Protein AF-0000000086189100 (afdb_homodimer)

InterPro domains:
  IPR023753 FAD/NAD(P)-binding domain [PF07992] (229-534)
  IPR036188 FAD/NAD(P)-binding domain superfamily [G3DSA:3.50.50.60] (230-536)
  IPR036188 FAD/NAD(P)-binding domain superfamily [G3DSA:3.50.50.60] (341-466)
  IPR036188 FAD/NAD(P)-binding domain superfamily [SSF51905] (227-544)
  IPR036188 FAD/NAD(P)-binding domain superfamily [SSF51905] (340-462)
  IPR050097 Ferredoxin--NADP reductase type 2 [PTHR48105] (227-533)

Nearest PDB structures (foldseek):
  3r9u-assembly1_A  TM=9.126E-01  e=2.478E-29  Campylobacter jejuni
  7jyp-assembly1_A-2  TM=6.641E-01  e=3.923E-29  Thermosipho africanus TCF52B
  7p9d-assembly1_A-2  TM=7.055E-01  e=7.812E-29  Chlamydomonas reinhardtii
  3f8d-assembly1_B  TM=6.618E-01  e=7.762E-28  Saccharolobus solfataricus
  4zn0-assembly2_D  TM=6.737E-01  e=2.033E-25  Methanosarcina mazei Go1

Solvent-accessible surface area (backbone atoms only — not comparable to full-atom values): 54558 Å² total; per-residue (Å²): 132,84,50,34,25,35,41,36,33,22,74,85,49,40,66,63,49,49,58,63,52,50,45,43,51,91,51,26,38,80,43,77,23,54,40,68,69,51,38,52,53,48,52,51,50,35,50,74,68,71,37,52,55,50,29,40,40,32,33,60,84,44,81,58,51,70,62,43,40,56,55,46,38,72,74,45,47,66,34,42,36,34,36,33,22,52,76,94,42,31,73,63,47,49,64,68,42,29,65,46,47,45,26,56,68,36,58,45,80,41,66,48,76,88,58,78,71,44,31,67,54,49,35,54,52,33,48,52,48,29,50,34,45,74,72,69,45,73,71,85,59,67,38,26,40,36,28,34,61,88,84,46,71,62,52,56,52,41,49,42,45,31,52,30,59,64,36,44,63,43,78,31,42,63,83,36,70,68,29,42,58,61,48,67,79,45,64,91,82,60,61,78,32,32,40,31,42,73,85,64,49,72,45,68,36,94,43,59,42,51,51,33,28,73,73,44,38,48,50,56,70,44,87,48,85,58,68,26,50,33,34,27,37,17,32,17,51,13,20,34,28,30,38,31,46,33,9,45,65,65,40,47,32,36,36,33,15,51,59,50,57,11,41,76,51,14,45,34,69,60,39,62,74,41,83,57,28,63,71,31,42,31,20,25,57,41,29,48,29,24,49,53,38,11,44,48,44,56,31,44,62,24,29,38,35,45,71,59,32,55,42,77,59,84,79,79,26,32,34,39,32,30,92,52,36,59,46,41,15,50,24,37,37,41,13,66,28,51,42,72,45,76,89,84,40,67,61,43,60,75,28,54,81,30,33,26,34,75,41,51,45,62,71,51,33,71,74,30,53,74,21,38,32,36,33,36,28,47,36,53,67,28,52,39,33,44,60,55,34,39,42,38,20,58,29,25,37,35,32,22,66,46,82,64,50,74,86,56,23,46,54,44,55,53,42,30,46,73,68,34,91,40,48,45,78,42,53,28,23,44,80,71,48,38,40,55,85,89,39,38,44,32,36,26,36,31,29,65,86,78,66,48,76,42,80,42,77,28,46,32,37,30,39,33,62,51,63,43,43,77,54,83,40,53,46,83,62,51,43,53,50,97,79,40,24,32,25,32,11,79,68,34,56,73,91,62,29,62,93,85,34,56,43,54,75,41,20,23,57,35,88,57,33,28,42,23,25,54,25,21,55,87,48,79,74,40,64,54,35,14,28,10,37,12,32,51,37,40,60,51,51,49,62,70,76,104,132,85,50,33,25,36,42,35,32,23,73,85,51,39,68,62,50,50,58,63,52,51,45,43,50,91,51,29,39,79,42,78,23,54,40,68,68,51,38,51,54,48,51,52,52,34,49,74,68,71,37,52,55,49,31,38,39,33,33,60,84,43,82,61,52,69,62,42,40,56,54,45,38,73,74,44,48,66,34,42,37,35,36,32,21,52,76,94,43,31,71,64,47,50,63,70,40,30,65,46,48,45,28,56,68,36,60,46,79,42,67,48,75,88,57,78,70,46,30,67,55,48,35,56,52,33,48,51,48,30,50,35,45,74,72,68,44,74,69,83,56,68,39,25,40,35,28,32,61,88,84,46,72,62,52,55,53,43,50,42,43,32,52,29,59,62,36,43,62,44,79,30,42,64,83,36,70,68,29,43,58,62,46,69,80,44,63,91,81,62,61,77,33,31,40,32,42,72,86,63,48,70,43,66,37,95,43,59,43,49,51,33,30,73,73,43,38,48,50,56,69,44,84,53,85,58,68,27,50,32,34,27,37,17,32,17,51,14,20,34,28,29,37,30,48,34,10,46,64,65,39,47,32,37,35,34,17,50,58,52,58,10,42,75,50,15,44,36,67,59,40,60,78,42,82,58,30,62,70,30,43,31,21,24,57,41,29,48,29,24,48,51,36,11,44,47,44,56,31,44,62,25,29,38,34,46,70,60,31,55,43,75,58,83,78,80,26,30,33,40,32,31,92,52,34,58,45,42,14,49,25,37,37,42,14,66,29,51,41,70,46,76,91,83,40,68,61,43,62,73,28,54,81,30,35,26,35,76,41,51,45,63,70,53,31,72,74,30,53,76,22,39,31,37,34,36,27,48,36,54,66,28,52,40,32,43,58,56,33,40,41,37,21,56,29,26,36,36,33,22,68,47,84,63,51,74,86,57,23,47,54,43,57,53,44,30,46,73,68,34,90,40,47,45,78,42,52,27,23,43,80,72,48,39,40,55,84,89,37,37,43,31,36,26,38,32,30,64,86,78,66,48,76,40,80,42,78,28,46,33,38,28,38,33,63,50,64,44,43,79,53,85,42,54,47,84,61,51,43,53,50,97,77,40,25,33,25,32,12,79,68,33,57,71,91,63,31,61,93,84,35,54,41,53,74,39,21,22,58,34,86,57,31,28,41,24,23,54,24,22,56,86,48,79,72,40,65,54,35,13,28,11,37,12,33,51,37,41,60,50,49,48,61,71,75,102

pLDDT: mean 88.66, std 8.06, range [48.44, 98.56]

Secondary structure (DSSP, 8-state):
-PPPEEEEE-SSSHHHHHHHHGGGTTTSEEEEESSHHHHHHHHHHHHHTT--EEEEEEETTSTTHHHHHHHHHHH-TTSEEEEEE-HHHHHHHHHHHHHHHHTTSSSEEEEPP-SS--HHHHHHHHHHHHHHHHHTSPPSS-SEEEE--TT-HHHHHHHHHHHHTT--EEEE-TTSHHHHHHHTTS-TTPPSPEEE-TT--EEE-SSHHHHHHHHH--GGGS-TTS-BSEEEE--SHHHHHHHHHHHHTT--EEEEESS-TTTTGGG-S-BSSSTT-TT-B-HHHHHHHHHHHHHHHT-EEEES--EEEEEE-SSSSEEEEETT--EEES-EEE---EEEPP---HHHHTTBTTTEEES--HHHHGGGTT-EEEEE--SHHHHHHHHHHTTTSSEEEEE-SSS-STTTS-HHHHHHHHH-TTEEEE-SEEEEEEE-SSS--EEEEEETTT--EEEEE-SEEEE---EEE--TTS-TTS-B-TTSPBP-GGGS-GGG-BTTBPPPTTB-SSTTEEE-GGGBTT----HHHHHHHHHHHHHHHHHHH-/-PPPEEEEE-SSSHHHHHHHHGGGTTTSEEEEESSHHHHHHHHHHHHHTT--EEEEEEETTSTTHHHHHHHHHHH-TTSEEEEEE-HHHHHHHHHHHHHHHHTTSSSEEEEPP-SS--HHHHHHHHHHHHHHHHHTSPPSS-SEEEE--TT-HHHHHHHHHHHHTT--EEEE-TTSHHHHHHHTTS-TTPPSPEEE-TT--EEE-SSHHHHHHHHH--GGGS-TTS-BSEEEE--SHHHHHHHHHHHHTT--EEEEESS-TTTTGGG-S-BSSSTT-TT-B-HHHHHHHHHHHHHHHT-EEEES--EEEEEE-SSSSEEEEETT--EEES-EEE---EEEPP---HHHHTTBTTTEEES--HHHHGGGTT-EEEEE--SHHHHHHHHHHTTTSSEEEEE-SSS-STTTS-HHHHHHHHH-TTEEEE-SEEEEEEE-SSS--EEEEEETTT--EEEEE-SEEEE---EEE--TTS-TTS-B-TTSPBP-GGGS-GGG-BTTBPPPTTB-SSTTEEE-GGGBTT----HHHHHHHHHHHHHHHHHHH-

Radius of gyration: 29.1 Å; Cα contacts (8 Å, |Δi|>4): 2607; chains: 2; bounding box: 73×90×79 Å

Organism: NCBI:txid1656884

Foldseek 3Di:
DAAAAEEEEAQPCQVVVLVVCVVCVVRHHYHYHHALVRRQVVLLVCVVVVHAHAAYEYELPGPPLLVSLLVVCVSAVLHAYEYEYEPVCLVVSCVVCVVVCLLPSHQYYYYDDPDPPPVVVVVVVVVSSVLSCLQPNQDPDQQKEKEAAPLPLQVLVQLLQCSLLPGRYDYDYCVDPVNVVLCVVDDPPADDTWMQGNVRDIHHDPHQLSVLCVPQNFPVPPPLPDAWAEEEEAQALLSLLLLLQLLLVPTRYEYEAQGHHHPQQSLFSWDCPAPPCPSTDGSSVVRNVSVVSSVVSPYRYDYNWHFQAWDAPVPCWIWTDTPRDIHHYNFYEYEHAFAFDDQPAPQLVVQDSFQEDEFLSSVCLQVQAAWEEEFEDLAQRSLRSLSSSLSGHQAYEYEYLAPDSVVHYDPSSVSNQVSRPRYHYHYNKDWRAFHDDSGTFWTWIQRNVVRDIDIDGGRHYYYRHDGQADCVSYDPLFDADPRQATEAFPRADQVLDDPSGGHPVQDTSDQRYGYAANSHPPQPNGSNSRSVRSNVCSVVSVVSSD/DAAAAEEEEAQPCQVVVLVVCVVCVVRHHYHYHHALVRRQVVLLVCVVVVHAHAAYEYELPGPPLLVSLLVVCVSAVLHAYEYEYEPVCLVVSCVVCVVVCLLPSHQYYYYDDPDPPPVVVVVVVVVSSVLSCLQPNQDPDQQKEKEAAPLPLQVLVQLLQCSLLPGRYDYDYCPDPVNVVLCVVDDPPADDTWMQGNVRDIHHDPHQLSVLCVPQNFPVPPPQPDAWAEEEEAQALLSLLLLLQLLLVPTRYEYEAQGHHHPQQSLFSWDCPAPPCPSTDGSSVVRNVSVVSSVVSPYRYDYNWHFQAWDAPVPCWIWTDTPRDIHHYNFYEYEHAFAFDDQPAPQLVVQDSFQEDEFLSSVCLQVQAAWEEEFEDLAQRSLRSLSSSLSGHQAYEYEYLAPDSVPHYDPSSVSNQVSRPRYHYHYNKDWRAFHDDSGTFWTWIQRNVVRDIDIDTTRHYYYRHDGAADCVSYDPLFDADPRQATEAFPRADQVLDDPSGGHDVQDTSDQRYGYAANSHPPQPNGSNSRSVRSNVCSVVSVVSSD

Sequence (1092 aa):
MTNPAIVIVSAEHGEALCSEFSRYVRDYDIRCAGDKRDAIKLMKSLRAEQIDVAMIVADSAMMEVLKAFHDWRAVVPTARRIVVAHRSRFAQDAEAFRPALGKGKFDAFLLMPQGVRDEEFHTAVTELLSDWGSTVAAPVVDAVRIISRPGDPLTYELRDFFDRVGAPNRTYSPDHPVAREVLSHLPEDIELPVVESFARARAHVGSVREAAALMYGRPDQVEVGHTVDVCVVGAGPAGLAACVYAASEGLATVALESEAIGGQAGTSSMIRNYLGFPRGISGARLAQRARGQAIRFGTRFFTGWPATGICANGEGGFVVQTDGGDVQARSVVIATGVSYRRLGVESLEALVGRGVFYGAAMAAAREMADADVVVVGGGNSAGQAAIHLARFARSVTIVIRRSSLAETMSAYLIGEISFNPRITVCSEAEVVDGGGEAALEWITLRHNDSGEDERREVGGLFLLLGAQPHCDWLPPEVAVDERGFILTGRDVPQERWIDGEPPELLETSLPGVFAVGDIRCGSMKRVASATGEGASVVPAIHAFLGMTNPAIVIVSAEHGEALCSEFSRYVRDYDIRCAGDKRDAIKLMKSLRAEQIDVAMIVADSAMMEVLKAFHDWRAVVPTARRIVVAHRSRFAQDAEAFRPALGKGKFDAFLLMPQGVRDEEFHTAVTELLSDWGSTVAAPVVDAVRIISRPGDPLTYELRDFFDRVGAPNRTYSPDHPVAREVLSHLPEDIELPVVESFARARAHVGSVREAAALMYGRPDQVEVGHTVDVCVVGAGPAGLAACVYAASEGLATVALESEAIGGQAGTSSMIRNYLGFPRGISGARLAQRARGQAIRFGTRFFTGWPATGICANGEGGFVVQTDGGDVQARSVVIATGVSYRRLGVESLEALVGRGVFYGAAMAAAREMADADVVVVGGGNSAGQAAIHLARFARSVTIVIRRSSLAETMSAYLIGEISFNPRITVCSEAEVVDGGGEAALEWITLRHNDSGEDERREVGGLFLLLGAQPHCDWLPPEVAVDERGFILTGRDVPQERWIDGEPPELLETSLPGVFAVGDIRCGSMKRVASATGEGASVVPAIHAFLG

Structure (mmCIF, N/CA/C/O backbone):
data_AF-0000000086189100-model_v1
#
loop_
_entity.id
_entity.type
_entity.pdbx_description
1 polymer 'FAD-dependent oxidoreductase'
#
loop_
_atom_site.group_PDB
_atom_site.id
_atom_site.type_symbol
_atom_site.label_atom_id
_atom_site.label_alt_id
_atom_site.label_comp_id
_atom_site.label_asym_id
_atom_site.label_entity_id
_atom_site.label_seq_id
_atom_site.pdbx_PDB_ins_code
_atom_site.Cartn_x
_atom_site.Cartn_y
_atom_site.Cartn_z
_atom_site.occupancy
_atom_site.B_iso_or_equiv
_atom_site.auth_seq_id
_atom_site.auth_comp_id
_atom_site.auth_asym_id
_atom_site.auth_atom_id
_atom_site.pdbx_PDB_model_num
ATOM 1 N N . MET A 1 1 ? 31.297 -11.578 -10.75 1 56.75 1 MET A N 1
ATOM 2 C CA . MET A 1 1 ? 30.125 -11.508 -11.609 1 56.75 1 MET A CA 1
ATOM 3 C C . MET A 1 1 ? 29.953 -10.094 -12.164 1 56.75 1 MET A C 1
ATOM 5 O O . MET A 1 1 ? 30.266 -9.117 -11.492 1 56.75 1 MET A O 1
ATOM 9 N N . THR A 1 2 ? 29.766 -9.984 -13.516 1 81.75 2 THR A N 1
ATOM 10 C CA . THR A 1 2 ? 29.672 -8.695 -14.195 1 81.75 2 THR A CA 1
ATOM 11 C C . THR A 1 2 ? 28.406 -7.961 -13.773 1 81.75 2 THR A C 1
ATOM 13 O O . THR A 1 2 ? 27.328 -8.57 -13.656 1 81.75 2 THR A O 1
ATOM 16 N N . ASN A 1 3 ? 28.531 -6.711 -13.305 1 91.81 3 ASN A N 1
ATOM 17 C CA . ASN A 1 3 ? 27.406 -5.871 -12.883 1 91.81 3 ASN A CA 1
ATOM 18 C C . ASN A 1 3 ? 26.422 -5.637 -14.023 1 91.81 3 ASN A C 1
ATOM 20 O O . ASN A 1 3 ? 26.828 -5.363 -15.156 1 91.81 3 ASN A O 1
ATOM 24 N N . PRO A 1 4 ? 25.156 -5.941 -13.805 1 94.38 4 PRO A N 1
ATOM 25 C CA . PRO A 1 4 ? 24.188 -5.551 -14.82 1 94.38 4 PRO A CA 1
ATOM 26 C C . PRO A 1 4 ? 24.234 -4.059 -15.148 1 94.38 4 PRO A C 1
ATOM 28 O O . PRO A 1 4 ? 24.719 -3.262 -14.344 1 94.38 4 PRO A O 1
ATOM 31 N N . ALA A 1 5 ? 23.734 -3.727 -16.281 1 96.88 5 ALA A N 1
ATOM 32 C CA . ALA A 1 5 ? 23.906 -2.355 -16.766 1 96.88 5 ALA A CA 1
ATOM 33 C C . ALA A 1 5 ? 22.625 -1.543 -16.547 1 96.88 5 ALA A C 1
ATOM 35 O O . ALA A 1 5 ? 21.531 -2.094 -16.562 1 96.88 5 ALA A O 1
ATOM 36 N N . ILE A 1 6 ? 22.781 -0.293 -16.219 1 97.88 6 ILE A N 1
ATOM 37 C CA . ILE A 1 6 ? 21.766 0.74 -16.359 1 97.88 6 ILE A CA 1
ATOM 38 C C . ILE A 1 6 ? 22.109 1.649 -17.531 1 97.88 6 ILE A C 1
ATOM 40 O O . ILE A 1 6 ? 23.156 2.297 -17.531 1 97.88 6 ILE A O 1
ATOM 44 N N . VAL A 1 7 ? 21.281 1.656 -18.531 1 98 7 VAL A N 1
ATOM 45 C CA . VAL A 1 7 ? 21.547 2.422 -19.75 1 98 7 VAL A CA 1
ATOM 46 C C . VAL A 1 7 ? 20.766 3.732 -19.719 1 98 7 VAL A C 1
ATOM 48 O O . VAL A 1 7 ? 19.531 3.727 -19.688 1 98 7 VAL A O 1
ATOM 51 N N . ILE A 1 8 ? 21.484 4.816 -19.719 1 98.06 8 ILE A N 1
ATOM 52 C CA . ILE A 1 8 ? 20.891 6.152 -19.734 1 98.06 8 ILE A CA 1
ATOM 53 C C . ILE A 1 8 ? 20.953 6.742 -21.141 1 98.06 8 ILE A C 1
ATOM 55 O O . ILE A 1 8 ? 22.031 6.809 -21.734 1 98.06 8 ILE A O 1
ATOM 59 N N . VAL A 1 9 ? 19.812 7.172 -21.656 1 97.94 9 VAL A N 1
ATOM 60 C CA . VAL A 1 9 ? 19.75 7.688 -23.031 1 97.94 9 VAL A CA 1
ATOM 61 C C . VAL A 1 9 ? 19.297 9.141 -23.016 1 97.94 9 VAL A C 1
ATOM 63 O O . VAL A 1 9 ? 18.125 9.438 -22.75 1 97.94 9 VAL A O 1
ATOM 66 N N . SER A 1 10 ? 20.156 10.016 -23.25 1 96.75 10 SER A N 1
ATOM 67 C CA . SER A 1 10 ? 19.844 11.438 -23.297 1 96.75 10 SER A CA 1
ATOM 68 C C . SER A 1 10 ? 20.891 12.203 -24.109 1 96.75 10 SER A C 1
ATOM 70 O O . SER A 1 10 ? 22.094 11.977 -23.969 1 96.75 10 SER A O 1
ATOM 72 N N . ALA A 1 11 ? 20.422 13.047 -25 1 93.69 11 ALA A N 1
ATOM 73 C CA . ALA A 1 11 ? 21.328 13.914 -25.734 1 93.69 11 ALA A CA 1
ATOM 74 C C . ALA A 1 11 ? 21.719 15.133 -24.906 1 93.69 11 ALA A C 1
ATOM 76 O O . ALA A 1 11 ? 22.844 15.617 -25 1 93.69 11 ALA A O 1
ATOM 77 N N . GLU A 1 12 ? 20.844 15.617 -24.078 1 92.94 12 GLU A N 1
ATOM 78 C CA . GLU A 1 12 ? 21 16.922 -23.453 1 92.94 12 GLU A CA 1
ATOM 79 C C . GLU A 1 12 ? 21.375 16.781 -21.984 1 92.94 12 GLU A C 1
ATOM 81 O O . GLU A 1 12 ? 22.109 17.609 -21.438 1 92.94 12 GLU A O 1
ATOM 86 N N . HIS A 1 13 ? 20.922 15.742 -21.375 1 94.94 13 HIS A N 1
ATOM 87 C CA . HIS A 1 13 ? 21.062 15.664 -19.922 1 94.94 13 HIS A CA 1
ATOM 88 C C . HIS A 1 13 ? 21.859 14.43 -19.516 1 94.94 13 HIS A C 1
ATOM 90 O O . HIS A 1 13 ? 21.75 13.969 -18.375 1 94.94 13 HIS A O 1
ATOM 96 N N . GLY A 1 14 ? 22.578 13.852 -20.438 1 94.31 14 GLY A N 1
ATOM 97 C CA . GLY A 1 14 ? 23.297 12.609 -20.188 1 94.31 14 GLY A CA 1
ATOM 98 C C . GLY A 1 14 ? 24.266 12.703 -19.031 1 94.31 14 GLY A C 1
ATOM 99 O O . GLY A 1 14 ? 24.281 11.828 -18.156 1 94.31 14 GLY A O 1
ATOM 100 N N . GLU A 1 15 ? 25.016 13.742 -18.984 1 93.5 15 GLU A N 1
ATOM 101 C CA . GLU A 1 15 ? 26.031 13.914 -17.938 1 93.5 15 GLU A CA 1
ATOM 102 C C . GLU A 1 15 ? 25.391 14.07 -16.562 1 93.5 15 GLU A C 1
ATOM 104 O O . GLU A 1 15 ? 25.844 13.461 -15.586 1 93.5 15 GLU A O 1
ATOM 109 N N . ALA A 1 16 ? 24.391 14.898 -16.531 1 93.62 16 ALA A N 1
ATOM 110 C CA . ALA A 1 16 ? 23.703 15.125 -15.266 1 93.62 16 ALA A CA 1
ATOM 111 C C . ALA A 1 16 ? 23.062 13.844 -14.75 1 93.62 16 ALA A C 1
ATOM 113 O O . ALA A 1 16 ? 23.109 13.547 -13.555 1 93.62 16 ALA A O 1
ATOM 114 N N . LEU A 1 17 ? 22.469 13.094 -15.648 1 95.19 17 LEU A N 1
ATOM 115 C CA . LEU A 1 17 ? 21.797 11.852 -15.273 1 95.19 17 LEU A CA 1
ATOM 116 C C . LEU A 1 17 ? 22.828 10.797 -14.844 1 95.19 17 LEU A C 1
ATOM 118 O O . LEU A 1 17 ? 22.625 10.094 -13.852 1 95.19 17 LEU A O 1
ATOM 122 N N . CYS A 1 18 ? 23.906 10.75 -15.539 1 94.56 18 CYS A N 1
ATOM 123 C CA . CYS A 1 18 ? 24.953 9.812 -15.156 1 94.56 18 CYS A CA 1
ATOM 124 C C . CYS A 1 18 ? 25.5 10.141 -13.781 1 94.56 18 CYS A C 1
ATOM 126 O O . CYS A 1 18 ? 25.797 9.242 -12.992 1 94.56 18 CYS A O 1
ATOM 128 N N . SER A 1 19 ? 25.641 11.391 -13.562 1 93.75 19 SER A N 1
ATOM 129 C CA . SER A 1 19 ? 26.109 11.82 -12.25 1 93.75 19 SER A CA 1
ATOM 130 C C . SER A 1 19 ? 25.141 11.383 -11.148 1 93.75 19 SER A C 1
ATOM 132 O O . SER A 1 19 ? 25.562 10.891 -10.102 1 93.75 19 SER A O 1
ATOM 134 N N . GLU A 1 20 ? 23.859 11.586 -11.414 1 94.31 20 GLU A N 1
ATOM 135 C CA . GLU A 1 20 ? 22.844 11.172 -10.453 1 94.31 20 GLU A CA 1
ATOM 136 C C . GLU A 1 20 ? 22.875 9.664 -10.219 1 94.31 20 GLU A C 1
ATOM 138 O O . GLU A 1 20 ? 22.766 9.203 -9.086 1 94.31 20 GLU A O 1
ATOM 143 N N . PHE A 1 21 ? 23.078 8.922 -11.273 1 96 21 PHE A N 1
ATOM 144 C CA . PHE A 1 21 ? 23.047 7.465 -11.188 1 96 21 PHE A CA 1
ATOM 145 C C . PHE A 1 21 ? 24.375 6.922 -10.68 1 96 21 PHE A C 1
ATOM 147 O O . PHE A 1 21 ? 24.516 5.715 -10.461 1 96 21 PHE A O 1
ATOM 154 N N . SER A 1 22 ? 25.359 7.824 -10.438 1 93.69 22 SER A N 1
ATOM 155 C CA . SER A 1 22 ? 26.609 7.371 -9.82 1 93.69 22 SER A CA 1
ATOM 156 C C . SER A 1 22 ? 26.359 6.742 -8.461 1 93.69 22 SER A C 1
ATOM 158 O O . SER A 1 22 ? 27.172 5.961 -7.969 1 93.69 22 SER A O 1
ATOM 160 N N . ARG A 1 23 ? 25.25 7.047 -7.918 1 93.94 23 ARG A N 1
ATOM 161 C CA . ARG A 1 23 ? 24.812 6.426 -6.672 1 93.94 23 ARG A CA 1
ATOM 162 C C . ARG A 1 23 ? 24.797 4.906 -6.789 1 93.94 23 ARG A C 1
ATOM 164 O O . ARG A 1 23 ? 24.969 4.199 -5.793 1 93.94 23 ARG A O 1
ATOM 171 N N . TYR A 1 24 ? 24.656 4.41 -7.98 1 95.5 24 TYR A N 1
ATOM 172 C CA . TYR A 1 24 ? 24.422 2.98 -8.156 1 95.5 24 TYR A CA 1
ATOM 173 C C . TYR A 1 24 ? 25.656 2.293 -8.742 1 95.5 24 TYR A C 1
ATOM 175 O O . TYR A 1 24 ? 25.609 1.102 -9.062 1 95.5 24 TYR A O 1
ATOM 183 N N . VAL A 1 25 ? 26.844 2.934 -8.82 1 93.94 25 VAL A N 1
ATOM 184 C CA . VAL A 1 25 ? 27.984 2.459 -9.578 1 93.94 25 VAL A CA 1
ATOM 185 C C . VAL A 1 25 ? 28.609 1.25 -8.883 1 93.94 25 VAL A C 1
ATOM 187 O O . VAL A 1 25 ? 29.281 0.434 -9.516 1 93.94 25 VAL A O 1
ATOM 190 N N . ARG A 1 26 ? 28.375 1.114 -7.574 1 91.06 26 ARG A N 1
ATOM 191 C CA . ARG A 1 26 ? 28.891 -0.041 -6.848 1 91.06 26 ARG A CA 1
ATOM 192 C C . ARG A 1 26 ? 28.25 -1.332 -7.348 1 91.06 26 ARG A C 1
ATOM 194 O O . ARG A 1 26 ? 28.906 -2.379 -7.387 1 91.06 26 ARG A O 1
ATOM 201 N N . ASP A 1 27 ? 27.031 -1.23 -7.746 1 92.69 27 ASP A N 1
ATOM 202 C CA . ASP A 1 27 ? 26.219 -2.426 -7.98 1 92.69 27 ASP A CA 1
ATOM 203 C C . ASP A 1 27 ? 25.859 -2.568 -9.461 1 92.69 27 ASP A C 1
ATOM 205 O O . ASP A 1 27 ? 25.484 -3.652 -9.906 1 92.69 27 ASP A O 1
ATOM 209 N N . TYR A 1 28 ? 25.969 -1.501 -10.18 1 95.56 28 TYR A N 1
ATOM 210 C CA . TYR A 1 28 ? 25.547 -1.51 -11.57 1 95.56 28 TYR A CA 1
ATOM 211 C C . TYR A 1 28 ? 26.578 -0.819 -12.461 1 95.56 28 TYR A C 1
ATOM 213 O O . TYR A 1 28 ? 27.359 0.012 -11.984 1 95.56 28 TYR A O 1
ATOM 221 N N . ASP A 1 29 ? 26.594 -1.271 -13.703 1 96.44 29 ASP A N 1
ATOM 222 C CA . ASP A 1 29 ? 27.391 -0.609 -14.742 1 96.44 29 ASP A CA 1
ATOM 223 C C . ASP A 1 29 ? 26.578 0.486 -15.43 1 96.44 29 ASP A C 1
ATOM 225 O O . ASP A 1 29 ? 25.672 0.195 -16.203 1 96.44 29 ASP A O 1
ATOM 229 N N . ILE A 1 30 ? 27 1.748 -15.164 1 97.19 30 ILE A N 1
ATOM 230 C CA . ILE A 1 30 ? 26.234 2.869 -15.711 1 97.19 30 ILE A CA 1
ATOM 231 C C . ILE A 1 30 ? 26.781 3.225 -17.094 1 97.19 30 ILE A C 1
ATOM 233 O O . ILE A 1 30 ? 27.953 3.57 -17.25 1 97.19 30 ILE A O 1
ATOM 237 N N . ARG A 1 31 ? 25.922 3.115 -18.109 1 97.12 31 ARG A N 1
ATOM 238 C CA . ARG A 1 31 ? 26.281 3.422 -19.484 1 97.12 31 ARG A CA 1
ATOM 239 C C . ARG A 1 31 ? 25.391 4.52 -20.047 1 97.12 31 ARG A C 1
ATOM 241 O O . ARG A 1 31 ? 24.203 4.559 -19.781 1 97.12 31 ARG A O 1
ATOM 248 N N . CYS A 1 32 ? 25.984 5.352 -20.828 1 96.31 32 CYS A N 1
ATOM 249 C CA . CYS A 1 32 ? 25.234 6.457 -21.422 1 96.31 32 CYS A CA 1
ATOM 250 C C . CYS A 1 32 ? 25.234 6.367 -22.938 1 96.31 32 CYS A C 1
ATOM 252 O O . CYS A 1 32 ? 26.219 5.961 -23.547 1 96.31 32 CYS A O 1
ATOM 254 N N . ALA A 1 33 ? 24.156 6.668 -23.531 1 96.69 33 ALA A N 1
ATOM 255 C CA . ALA A 1 33 ? 23.984 6.797 -24.969 1 96.69 33 ALA A CA 1
ATOM 256 C C . ALA A 1 33 ? 23.328 8.133 -25.328 1 96.69 33 ALA A C 1
ATOM 258 O O . ALA A 1 33 ? 22.516 8.656 -24.562 1 96.69 33 ALA A O 1
ATOM 259 N N . GLY A 1 34 ? 23.609 8.625 -26.469 1 94.88 34 GLY A N 1
ATOM 260 C CA . GLY A 1 34 ? 23.125 9.945 -26.844 1 94.88 34 GLY A CA 1
ATOM 261 C C . GLY A 1 34 ? 21.75 9.93 -27.484 1 94.88 34 GLY A C 1
ATOM 262 O O . GLY A 1 34 ? 21.047 10.938 -27.469 1 94.88 34 GLY A O 1
ATOM 263 N N . ASP A 1 35 ? 21.484 8.844 -28.172 1 94.12 35 ASP A N 1
ATOM 264 C CA . ASP A 1 35 ? 20.203 8.742 -28.859 1 94.12 35 ASP A CA 1
ATOM 265 C C . ASP A 1 35 ? 19.75 7.289 -28.984 1 94.12 35 ASP A C 1
ATOM 267 O O . ASP A 1 35 ? 20.391 6.391 -28.422 1 94.12 35 ASP A O 1
ATOM 271 N N . LYS A 1 36 ? 18.594 7.117 -29.641 1 94 36 LYS A N 1
ATOM 272 C CA . LYS A 1 36 ? 17.969 5.801 -29.734 1 94 36 LYS A CA 1
ATOM 273 C C . LYS A 1 36 ? 18.859 4.812 -30.469 1 94 36 LYS A C 1
ATOM 275 O O . LYS A 1 36 ? 18.922 3.635 -30.109 1 94 36 LYS A O 1
ATOM 280 N N . ARG A 1 37 ? 19.578 5.246 -31.5 1 91.94 37 ARG A N 1
ATOM 281 C CA . ARG A 1 37 ? 20.438 4.367 -32.312 1 91.94 37 ARG A CA 1
ATOM 282 C C . ARG A 1 37 ? 21.656 3.914 -31.5 1 91.94 37 ARG A C 1
ATOM 284 O O . ARG A 1 37 ? 22.016 2.734 -31.516 1 91.94 37 ARG A O 1
ATOM 291 N N . ASP A 1 38 ? 22.203 4.84 -30.828 1 95.56 38 ASP A N 1
ATOM 292 C CA . ASP A 1 38 ? 23.344 4.52 -29.984 1 95.56 38 ASP A CA 1
ATOM 293 C C . ASP A 1 38 ? 22.953 3.557 -28.859 1 95.56 38 ASP A C 1
ATOM 295 O O . ASP A 1 38 ? 23.719 2.67 -28.5 1 95.56 38 ASP A O 1
ATOM 299 N N . ALA A 1 39 ? 21.812 3.752 -28.344 1 96.69 39 ALA A N 1
ATOM 300 C CA . ALA A 1 39 ? 21.328 2.924 -27.234 1 96.69 39 ALA A CA 1
ATOM 301 C C . ALA A 1 39 ? 21.125 1.479 -27.688 1 96.69 39 ALA A C 1
ATOM 303 O O . ALA A 1 39 ? 21.516 0.544 -26.969 1 96.69 39 ALA A O 1
ATOM 304 N N . ILE A 1 40 ? 20.516 1.318 -28.844 1 95.31 40 ILE A N 1
ATOM 305 C CA . ILE A 1 40 ? 20.25 -0.032 -29.328 1 95.31 40 ILE A CA 1
ATOM 306 C C . ILE A 1 40 ? 21.562 -0.75 -29.609 1 95.31 40 ILE A C 1
ATOM 308 O O . ILE A 1 40 ? 21.703 -1.94 -29.312 1 95.31 40 ILE A O 1
ATOM 312 N N . LYS A 1 41 ? 22.547 -0.051 -30.219 1 96 41 LYS A N 1
ATOM 313 C CA . LYS A 1 41 ? 23.859 -0.619 -30.453 1 96 41 LYS A CA 1
ATOM 314 C C . LYS A 1 41 ? 24.531 -1.03 -29.156 1 96 41 LYS A C 1
ATOM 316 O O . LYS A 1 41 ? 25.125 -2.111 -29.062 1 96 41 LYS A O 1
ATOM 321 N N . LEU A 1 42 ? 24.406 -0.178 -28.234 1 97.25 42 LEU A N 1
ATOM 322 C CA . LEU A 1 42 ? 24.984 -0.446 -26.922 1 97.25 42 LEU A CA 1
ATOM 323 C C . LEU A 1 42 ? 24.328 -1.674 -26.281 1 97.25 42 LEU A C 1
ATOM 325 O O . LEU A 1 42 ? 25.031 -2.551 -25.781 1 97.25 42 LEU A O 1
ATOM 329 N N . MET A 1 43 ? 23.047 -1.773 -26.297 1 95.75 43 MET A N 1
ATOM 330 C CA . MET A 1 43 ? 22.328 -2.877 -25.656 1 95.75 43 MET A CA 1
ATOM 331 C C . MET A 1 43 ? 22.641 -4.195 -26.359 1 95.75 43 MET A C 1
ATOM 333 O O . MET A 1 43 ? 22.766 -5.234 -25.719 1 95.75 43 MET A O 1
ATOM 337 N N . LYS A 1 44 ? 22.766 -4.125 -27.703 1 94.44 44 LYS A N 1
ATOM 338 C CA . LYS A 1 44 ? 23.156 -5.32 -28.438 1 94.44 44 LYS A CA 1
ATOM 339 C C . LYS A 1 44 ? 24.562 -5.762 -28.062 1 94.44 44 LYS A C 1
ATOM 341 O O . LYS A 1 44 ? 24.828 -6.961 -27.938 1 94.44 44 LYS A O 1
ATOM 346 N N . SER A 1 45 ? 25.438 -4.816 -27.891 1 95.69 45 SER A N 1
ATOM 347 C CA . SER A 1 45 ? 26.797 -5.117 -27.469 1 95.69 45 SER A CA 1
ATOM 348 C C . SER A 1 45 ? 26.812 -5.734 -26.078 1 95.69 45 SER A C 1
ATOM 350 O O . SER A 1 45 ? 27.547 -6.699 -25.828 1 95.69 45 SER A O 1
ATOM 352 N N . LEU A 1 46 ? 26.062 -5.188 -25.141 1 94.75 46 LEU A N 1
ATOM 353 C CA . LEU A 1 46 ? 25.969 -5.711 -23.781 1 94.75 46 LEU A CA 1
ATOM 354 C C . LEU A 1 46 ? 25.438 -7.141 -23.797 1 94.75 46 LEU A C 1
ATOM 356 O O . LEU A 1 46 ? 25.953 -8.008 -23.094 1 94.75 46 LEU A O 1
ATOM 360 N N . ARG A 1 47 ? 24.453 -7.305 -24.594 1 90.62 47 ARG A N 1
ATOM 361 C CA . ARG A 1 47 ? 23.875 -8.641 -24.719 1 90.62 47 ARG A CA 1
ATOM 362 C C . ARG A 1 47 ? 24.891 -9.633 -25.266 1 90.62 47 ARG A C 1
ATOM 364 O O . ARG A 1 47 ? 24.984 -10.766 -24.797 1 90.62 47 ARG A O 1
ATOM 371 N N . ALA A 1 48 ? 25.656 -9.227 -26.234 1 91.19 48 ALA A N 1
ATOM 372 C CA . ALA A 1 48 ? 26.703 -10.062 -26.828 1 91.19 48 ALA A CA 1
ATOM 373 C C . ALA A 1 48 ? 27.766 -10.422 -25.797 1 91.19 48 ALA A C 1
ATOM 375 O O . ALA A 1 48 ? 28.328 -11.523 -25.844 1 91.19 48 ALA A O 1
ATOM 376 N N . GLU A 1 49 ? 27.969 -9.562 -24.859 1 92.62 49 GLU A N 1
ATOM 377 C CA . GLU A 1 49 ? 28.953 -9.781 -23.797 1 92.62 49 GLU A CA 1
ATOM 378 C C . GLU A 1 49 ? 28.328 -10.492 -22.609 1 92.62 49 GLU A C 1
ATOM 380 O O . GLU A 1 49 ? 28.969 -10.68 -21.578 1 92.62 49 GLU A O 1
ATOM 385 N N . GLN A 1 50 ? 27.078 -10.805 -22.719 1 88.94 50 GLN A N 1
ATOM 386 C CA . GLN A 1 50 ? 26.328 -11.508 -21.688 1 88.94 50 GLN A CA 1
ATOM 387 C C . GLN A 1 50 ? 26.188 -10.664 -20.422 1 88.94 50 GLN A C 1
ATOM 389 O O . GLN A 1 50 ? 26.312 -11.18 -19.312 1 88.94 50 GLN A O 1
ATOM 394 N N . ILE A 1 51 ? 26.094 -9.375 -20.641 1 91.75 51 ILE A N 1
ATOM 395 C CA . ILE A 1 51 ? 25.797 -8.445 -19.562 1 91.75 51 ILE A CA 1
ATOM 396 C C . ILE A 1 51 ? 24.312 -8.094 -19.578 1 91.75 51 ILE A C 1
ATOM 398 O O . ILE A 1 51 ? 23.812 -7.57 -20.562 1 91.75 51 ILE A O 1
ATOM 402 N N . ASP A 1 52 ? 23.672 -8.352 -18.5 1 91.31 52 ASP A N 1
ATOM 403 C CA . ASP A 1 52 ? 22.25 -8.039 -18.391 1 91.31 52 ASP A CA 1
ATOM 404 C C . ASP A 1 52 ? 22.016 -6.535 -18.312 1 91.31 52 ASP A C 1
ATOM 406 O O . ASP A 1 52 ? 22.844 -5.805 -17.766 1 91.31 52 ASP A O 1
ATOM 410 N N . VAL A 1 53 ? 20.938 -6.109 -18.922 1 94.69 53 VAL A N 1
ATOM 411 C CA . VAL A 1 53 ? 20.484 -4.73 -18.766 1 94.69 53 VAL A CA 1
ATOM 412 C C . VAL A 1 53 ? 19.328 -4.68 -17.781 1 94.69 53 VAL A C 1
ATOM 414 O O . VAL A 1 53 ? 18.234 -5.188 -18.062 1 94.69 53 VAL A O 1
ATOM 417 N N . ALA A 1 54 ? 19.578 -4.031 -16.641 1 95 54 ALA A N 1
ATOM 418 C CA . ALA A 1 54 ? 18.578 -3.998 -15.578 1 95 54 ALA A CA 1
ATOM 419 C C . ALA A 1 54 ? 17.531 -2.908 -15.836 1 95 54 ALA A C 1
ATOM 421 O O . ALA A 1 54 ? 16.375 -3.049 -15.461 1 95 54 ALA A O 1
ATOM 422 N N . MET A 1 55 ? 18.047 -1.833 -16.469 1 96.81 55 MET A N 1
ATOM 423 C CA . MET A 1 55 ? 17.172 -0.667 -16.562 1 96.81 55 MET A CA 1
ATOM 424 C C . MET A 1 55 ? 17.578 0.229 -17.719 1 96.81 55 MET A C 1
ATOM 426 O O . MET A 1 55 ? 18.781 0.375 -18 1 96.81 55 MET A O 1
ATOM 430 N N . ILE A 1 56 ? 16.625 0.75 -18.422 1 97.44 56 ILE A N 1
ATOM 431 C CA . ILE A 1 56 ? 16.812 1.769 -19.438 1 97.44 56 ILE A CA 1
ATOM 432 C C . ILE A 1 56 ? 16.156 3.072 -19 1 97.44 56 ILE A C 1
ATOM 434 O O . ILE A 1 56 ? 14.961 3.098 -18.703 1 97.44 56 ILE A O 1
ATOM 438 N N . VAL A 1 57 ? 16.922 4.121 -18.891 1 98 57 VAL A N 1
ATOM 439 C CA . VAL A 1 57 ? 16.438 5.445 -18.516 1 98 57 VAL A CA 1
ATOM 440 C C . VAL A 1 57 ? 16.516 6.379 -19.719 1 98 57 VAL A C 1
ATOM 442 O O . VAL A 1 57 ? 17.594 6.688 -20.219 1 98 57 VAL A O 1
ATOM 445 N N . ALA A 1 58 ? 15.352 6.812 -20.219 1 97.56 58 ALA A N 1
ATOM 446 C CA . ALA A 1 58 ? 15.328 7.656 -21.406 1 97.56 58 ALA A CA 1
ATOM 447 C C . ALA A 1 58 ? 14.844 9.062 -21.062 1 97.56 58 ALA A C 1
ATOM 449 O O . ALA A 1 58 ? 13.859 9.234 -20.344 1 97.56 58 ALA A O 1
ATOM 450 N N . ASP A 1 59 ? 15.508 9.953 -21.594 1 96.94 59 ASP A N 1
ATOM 451 C CA . ASP A 1 59 ? 15.109 11.352 -21.547 1 96.94 59 ASP A CA 1
ATOM 452 C C . ASP A 1 59 ? 13.859 11.594 -22.391 1 96.94 59 ASP A C 1
ATOM 454 O O . ASP A 1 59 ? 13.82 11.234 -23.578 1 96.94 59 ASP A O 1
ATOM 458 N N . SER A 1 60 ? 12.867 12.25 -21.75 1 95.19 60 SER A N 1
ATOM 459 C CA . SER A 1 60 ? 11.609 12.484 -22.453 1 95.19 60 SER A CA 1
ATOM 460 C C . SER A 1 60 ? 11.805 13.383 -23.672 1 95.19 60 SER A C 1
ATOM 462 O O . SER A 1 60 ? 10.992 13.383 -24.594 1 95.19 60 SER A O 1
ATOM 464 N N . ALA A 1 61 ? 12.875 14.133 -23.703 1 93.19 61 ALA A N 1
ATOM 465 C CA . ALA A 1 61 ? 13.156 15.062 -24.781 1 93.19 61 ALA A CA 1
ATOM 466 C C . ALA A 1 61 ? 13.648 14.32 -26.031 1 93.19 61 ALA A C 1
ATOM 468 O O . ALA A 1 61 ? 13.695 14.891 -27.125 1 93.19 61 ALA A O 1
ATOM 469 N N . MET A 1 62 ? 13.969 13.055 -25.828 1 91.56 62 MET A N 1
ATOM 470 C CA . MET A 1 62 ? 14.438 12.258 -26.969 1 91.56 62 MET A CA 1
ATOM 471 C C . MET A 1 62 ? 13.336 12.086 -28 1 91.56 62 MET A C 1
ATOM 473 O O . MET A 1 62 ? 12.172 11.898 -27.656 1 91.56 62 MET A O 1
ATOM 477 N N . MET A 1 63 ? 13.742 12.141 -29.266 1 85.81 63 MET A N 1
ATOM 478 C CA . MET A 1 63 ? 12.789 11.945 -30.344 1 85.81 63 MET A CA 1
ATOM 479 C C . MET A 1 63 ? 12.266 10.516 -30.359 1 85.81 63 MET A C 1
ATOM 481 O O . MET A 1 63 ? 13.031 9.57 -30.188 1 85.81 63 MET A O 1
ATOM 485 N N . GLU A 1 64 ? 10.984 10.32 -30.453 1 90.75 64 GLU A N 1
ATOM 486 C CA . GLU A 1 64 ? 10.305 9.039 -30.625 1 90.75 64 GLU A CA 1
ATOM 487 C C . GLU A 1 64 ? 10.617 8.086 -29.484 1 90.75 64 GLU A C 1
ATOM 489 O O . GLU A 1 64 ? 10.969 6.926 -29.703 1 90.75 64 GLU A O 1
ATOM 494 N N . VAL A 1 65 ? 10.555 8.602 -28.281 1 92.19 65 VAL A N 1
ATOM 495 C CA . VAL A 1 65 ? 10.875 7.844 -27.078 1 92.19 65 VAL A CA 1
ATOM 496 C C . VAL A 1 65 ? 10.016 6.582 -27.016 1 92.19 65 VAL A C 1
ATOM 498 O O . VAL A 1 65 ? 10.523 5.492 -26.719 1 92.19 65 VAL A O 1
ATOM 501 N N . LEU A 1 66 ? 8.742 6.648 -27.406 1 91.06 66 LEU A N 1
ATOM 502 C CA . LEU A 1 66 ? 7.828 5.516 -27.297 1 91.06 66 LEU A CA 1
ATOM 503 C C . LEU A 1 66 ? 8.164 4.449 -28.328 1 91.06 66 LEU A C 1
ATOM 505 O O . LEU A 1 66 ? 8.109 3.252 -28.031 1 91.06 66 LEU A O 1
ATOM 509 N N . LYS A 1 67 ? 8.461 4.867 -29.516 1 90.5 67 LYS A N 1
ATOM 510 C CA . LYS A 1 67 ? 8.906 3.928 -30.547 1 90.5 67 LYS A CA 1
ATOM 511 C C . LYS A 1 67 ? 10.219 3.258 -30.141 1 90.5 67 LYS A C 1
ATOM 513 O O . LYS A 1 67 ? 10.414 2.066 -30.391 1 90.5 67 LYS A O 1
ATOM 518 N N . ALA A 1 68 ? 11.117 4.043 -29.562 1 93.31 68 ALA A N 1
ATOM 519 C CA . ALA A 1 68 ? 12.391 3.504 -29.094 1 93.31 68 ALA A CA 1
ATOM 520 C C . ALA A 1 68 ? 12.172 2.393 -28.078 1 93.31 68 ALA A C 1
ATOM 522 O O . ALA A 1 68 ? 12.797 1.332 -28.156 1 93.31 68 ALA A O 1
ATOM 523 N N . PHE A 1 69 ? 11.281 2.588 -27.141 1 90.56 69 PHE A N 1
ATOM 524 C CA . PHE A 1 69 ? 11.016 1.59 -26.109 1 90.56 69 PHE A CA 1
ATOM 525 C C . PHE A 1 69 ? 10.445 0.317 -26.719 1 90.56 69 PHE A C 1
ATOM 527 O O . PHE A 1 69 ? 10.703 -0.785 -26.234 1 90.56 69 PHE A O 1
ATOM 534 N N . HIS A 1 70 ? 9.633 0.515 -27.766 1 87.06 70 HIS A N 1
ATOM 535 C CA . HIS A 1 70 ? 9.141 -0.659 -28.484 1 87.06 70 HIS A CA 1
ATOM 536 C C . HIS A 1 70 ? 10.289 -1.487 -29.031 1 87.06 70 HIS A C 1
ATOM 538 O O . HIS A 1 70 ? 10.328 -2.707 -28.859 1 87.06 70 HIS A O 1
ATOM 544 N N . ASP A 1 71 ? 11.242 -0.854 -29.625 1 88.12 71 ASP A N 1
ATOM 545 C CA . ASP A 1 71 ? 12.406 -1.519 -30.203 1 88.12 71 ASP A CA 1
ATOM 546 C C . ASP A 1 71 ? 13.312 -2.1 -29.125 1 88.12 71 ASP A C 1
ATOM 548 O O . ASP A 1 71 ? 13.812 -3.219 -29.266 1 88.12 71 ASP A O 1
ATOM 552 N N . TRP A 1 72 ? 13.531 -1.312 -28.094 1 90.56 72 TRP A N 1
ATOM 553 C CA . TRP A 1 72 ? 14.414 -1.742 -27.016 1 90.56 72 TRP A CA 1
ATOM 554 C C . TRP A 1 72 ? 13.844 -2.965 -26.297 1 90.56 72 TRP A C 1
ATOM 556 O O . TRP A 1 72 ? 14.594 -3.852 -25.875 1 90.56 72 TRP A O 1
ATOM 566 N N . ARG A 1 73 ? 12.508 -3.004 -26.141 1 86.38 73 ARG A N 1
ATOM 567 C CA . ARG A 1 73 ? 11.844 -4.137 -25.5 1 86.38 73 ARG A CA 1
ATOM 568 C C . ARG A 1 73 ? 12.07 -5.422 -26.281 1 86.38 73 ARG A C 1
ATOM 570 O O . ARG A 1 73 ? 12.18 -6.5 -25.703 1 86.38 73 ARG A O 1
ATOM 577 N N . ALA A 1 74 ? 12.125 -5.246 -27.594 1 82.44 74 ALA A N 1
ATOM 578 C CA . ALA A 1 74 ? 12.391 -6.398 -28.438 1 82.44 74 ALA A CA 1
ATOM 579 C C . ALA A 1 74 ? 13.797 -6.938 -28.219 1 82.44 74 ALA A C 1
ATOM 581 O O . ALA A 1 74 ? 14.031 -8.148 -28.312 1 82.44 74 ALA A O 1
ATOM 582 N N . VAL A 1 75 ? 14.727 -6.098 -27.844 1 86.25 75 VAL A N 1
ATOM 583 C CA . VAL A 1 75 ? 16.125 -6.473 -27.672 1 86.25 75 VAL A CA 1
ATOM 584 C C . VAL A 1 75 ? 16.359 -6.941 -26.234 1 86.25 75 VAL A C 1
ATOM 586 O O . VAL A 1 75 ? 17.016 -7.965 -26.016 1 86.25 75 VAL A O 1
ATOM 589 N N . VAL A 1 76 ? 15.836 -6.199 -25.281 1 89.94 76 VAL A N 1
ATOM 590 C CA . VAL A 1 76 ? 15.992 -6.531 -23.875 1 89.94 76 VAL A CA 1
ATOM 591 C C . VAL A 1 76 ? 14.625 -6.492 -23.172 1 89.94 76 VAL A C 1
ATOM 593 O O . VAL A 1 76 ? 14.336 -5.566 -22.422 1 89.94 76 VAL A O 1
ATOM 596 N N . PRO A 1 77 ? 13.891 -7.562 -23.25 1 85.5 77 PRO A N 1
ATOM 597 C CA . PRO A 1 77 ? 12.508 -7.559 -22.75 1 85.5 77 PRO A CA 1
ATOM 598 C C . PRO A 1 77 ? 12.438 -7.508 -21.234 1 85.5 77 PRO A C 1
ATOM 600 O O . PRO A 1 77 ? 11.391 -7.156 -20.672 1 85.5 77 PRO A O 1
ATOM 603 N N . THR A 1 78 ? 13.547 -7.781 -20.547 1 86.69 78 THR A N 1
ATOM 604 C CA . THR A 1 78 ? 13.484 -7.945 -19.094 1 86.69 78 THR A CA 1
ATOM 605 C C . THR A 1 78 ? 13.812 -6.633 -18.391 1 86.69 78 THR A C 1
ATOM 607 O O . THR A 1 78 ? 13.57 -6.492 -17.188 1 86.69 78 THR A O 1
ATOM 610 N N . ALA A 1 79 ? 14.383 -5.617 -19.109 1 91.88 79 ALA A N 1
ATOM 611 C CA . ALA A 1 79 ? 14.828 -4.371 -18.5 1 91.88 79 ALA A CA 1
ATOM 612 C C . ALA A 1 79 ? 13.641 -3.539 -18.016 1 91.88 79 ALA A C 1
ATOM 614 O O . ALA A 1 79 ? 12.602 -3.498 -18.688 1 91.88 79 ALA A O 1
ATOM 615 N N . ARG A 1 80 ? 13.844 -2.916 -16.844 1 92.5 80 ARG A N 1
ATOM 616 C CA . ARG A 1 80 ? 12.891 -1.882 -16.438 1 92.5 80 ARG A CA 1
ATOM 617 C C . ARG A 1 80 ? 13.078 -0.616 -17.281 1 92.5 80 ARG A C 1
ATOM 619 O O . ARG A 1 80 ? 14.188 -0.316 -17.719 1 92.5 80 ARG A O 1
ATOM 626 N N . ARG A 1 81 ? 11.961 0.087 -17.547 1 94.5 81 ARG A N 1
ATOM 627 C CA . ARG A 1 81 ? 11.977 1.207 -18.484 1 94.5 81 ARG A CA 1
ATOM 628 C C . ARG A 1 81 ? 11.422 2.471 -17.828 1 94.5 81 ARG A C 1
ATOM 630 O O . ARG A 1 81 ? 10.25 2.51 -17.438 1 94.5 81 ARG A O 1
ATOM 637 N N . ILE A 1 82 ? 12.305 3.518 -17.766 1 96.19 82 ILE A N 1
ATOM 638 C CA . ILE A 1 82 ? 11.922 4.777 -17.141 1 96.19 82 ILE A CA 1
ATOM 639 C C . ILE A 1 82 ? 12.055 5.914 -18.156 1 96.19 82 ILE A C 1
ATOM 641 O O . ILE A 1 82 ? 13.016 5.957 -18.938 1 96.19 82 ILE A O 1
ATOM 645 N N . VAL A 1 83 ? 11.023 6.773 -18.203 1 96.25 83 VAL A N 1
ATOM 646 C CA . VAL A 1 83 ? 11.141 8.062 -18.875 1 96.25 83 VAL A CA 1
ATOM 647 C C . VAL A 1 83 ? 11.344 9.164 -17.844 1 96.25 83 VAL A C 1
ATOM 649 O O . VAL A 1 83 ? 10.578 9.273 -16.875 1 96.25 83 VAL A O 1
ATOM 652 N N . VAL A 1 84 ? 12.398 9.898 -17.953 1 96.88 84 VAL A N 1
ATOM 653 C CA . VAL A 1 84 ? 12.641 11.023 -17.062 1 96.88 84 VAL A CA 1
ATOM 654 C C . VAL A 1 84 ? 12.508 12.336 -17.828 1 96.88 84 VAL A C 1
ATOM 656 O O . VAL A 1 84 ? 12.898 12.422 -19 1 96.88 84 VAL A O 1
ATOM 659 N N . ALA A 1 85 ? 11.891 13.352 -17.203 1 95.38 85 ALA A N 1
ATOM 660 C CA . ALA A 1 85 ? 11.688 14.648 -17.844 1 95.38 85 ALA A CA 1
ATOM 661 C C . ALA A 1 85 ? 12.336 15.766 -17.031 1 95.38 85 ALA A C 1
ATOM 663 O O . ALA A 1 85 ? 12.281 15.766 -15.805 1 95.38 85 ALA A O 1
ATOM 664 N N . HIS A 1 86 ? 12.984 16.625 -17.797 1 92.25 86 HIS A N 1
ATOM 665 C CA . HIS A 1 86 ? 13.461 17.844 -17.172 1 92.25 86 HIS A CA 1
ATOM 666 C C . HIS A 1 86 ? 12.297 18.703 -16.672 1 92.25 86 HIS A C 1
ATOM 668 O O . HIS A 1 86 ? 11.203 18.641 -17.234 1 92.25 86 HIS A O 1
ATOM 674 N N . ARG A 1 87 ? 12.594 19.484 -15.688 1 86.19 87 ARG A N 1
ATOM 675 C CA . ARG A 1 87 ? 11.57 20.297 -15.039 1 86.19 87 ARG A CA 1
ATOM 676 C C . ARG A 1 87 ? 10.852 21.188 -16.047 1 86.19 87 ARG A C 1
ATOM 678 O O . ARG A 1 87 ? 9.648 21.422 -15.93 1 86.19 87 ARG A O 1
ATOM 685 N N . SER A 1 88 ? 11.578 21.656 -17.031 1 85.06 88 SER A N 1
ATOM 686 C CA . SER A 1 88 ? 11.031 22.594 -18.016 1 85.06 88 SER A CA 1
ATOM 687 C C . SER A 1 88 ? 9.992 21.906 -18.891 1 85.06 88 SER A C 1
ATOM 689 O O . SER A 1 88 ? 9.148 22.578 -19.516 1 85.06 88 SER A O 1
ATOM 691 N N . ARG A 1 89 ? 9.969 20.562 -18.906 1 89.56 89 ARG A N 1
ATOM 692 C CA . ARG A 1 89 ? 9.078 19.844 -19.812 1 89.56 89 ARG A CA 1
ATOM 693 C C . ARG A 1 89 ? 8.148 18.922 -19.031 1 89.56 89 ARG A C 1
ATOM 695 O O . ARG A 1 89 ? 7.242 18.312 -19.609 1 89.56 89 ARG A O 1
ATOM 702 N N . PHE A 1 90 ? 8.312 18.859 -17.797 1 88 90 PHE A N 1
ATOM 703 C CA . PHE A 1 90 ? 7.695 17.797 -17 1 88 90 PHE A CA 1
ATOM 704 C C . PHE A 1 90 ? 6.176 17.859 -17.109 1 88 90 PHE A C 1
ATOM 706 O O . PHE A 1 90 ? 5.531 16.828 -17.359 1 88 90 PHE A O 1
ATOM 713 N N . ALA A 1 91 ? 5.621 19.047 -16.938 1 80.38 91 ALA A N 1
ATOM 714 C CA . ALA A 1 9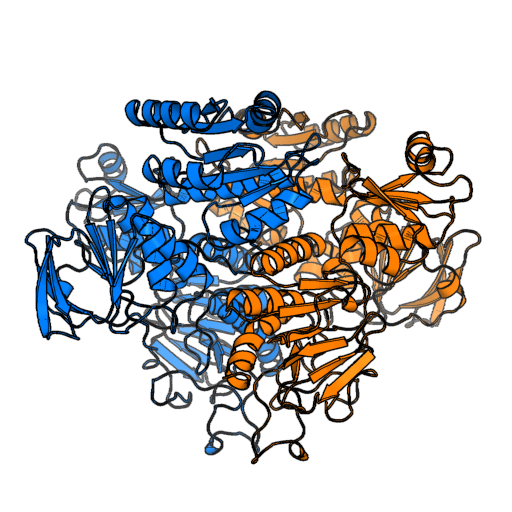1 ? 4.168 19.188 -16.953 1 80.38 91 ALA A CA 1
ATOM 715 C C . ALA A 1 91 ? 3.59 18.766 -18.297 1 80.38 91 ALA A C 1
ATOM 717 O O . ALA A 1 91 ? 2.627 18 -18.359 1 80.38 91 ALA A O 1
ATOM 718 N N . GLN A 1 92 ? 4.156 19.203 -19.359 1 85.5 92 GLN A N 1
ATOM 719 C CA . GLN A 1 92 ? 3.701 18.906 -20.703 1 85.5 92 GLN A CA 1
ATOM 720 C C . GLN A 1 92 ? 3.91 17.438 -21.047 1 85.5 92 GLN A C 1
ATOM 722 O O . GLN A 1 92 ? 3.012 16.781 -21.578 1 85.5 92 GLN A O 1
ATOM 727 N N . ASP A 1 93 ? 5.055 16.938 -20.688 1 90.75 93 ASP A N 1
ATOM 728 C CA . ASP A 1 93 ? 5.375 15.547 -21.016 1 90.75 93 ASP A CA 1
ATOM 729 C C . ASP A 1 93 ? 4.531 14.578 -20.188 1 90.75 93 ASP A C 1
ATOM 731 O O . ASP A 1 93 ? 4.176 13.492 -20.656 1 90.75 93 ASP A O 1
ATOM 735 N N . ALA A 1 94 ? 4.285 15 -18.938 1 86.19 94 ALA A N 1
ATOM 736 C CA . ALA A 1 94 ? 3.451 14.148 -18.094 1 86.19 94 ALA A CA 1
ATOM 737 C C . ALA A 1 94 ? 2.098 13.891 -18.75 1 86.19 94 ALA A C 1
ATOM 739 O O . ALA A 1 94 ? 1.608 12.758 -18.734 1 86.19 94 ALA A O 1
ATOM 740 N N . GLU A 1 95 ? 1.537 14.898 -19.312 1 82.81 95 GLU A N 1
ATOM 741 C CA . GLU A 1 95 ? 0.249 14.766 -19.984 1 82.81 95 GLU A CA 1
ATOM 742 C C . GLU A 1 95 ? 0.374 13.922 -21.25 1 82.81 95 GLU A C 1
ATOM 744 O O . GLU A 1 95 ? -0.464 13.055 -21.516 1 82.81 95 GLU A O 1
ATOM 749 N N . ALA A 1 96 ? 1.385 14.148 -21.969 1 87.88 96 ALA A N 1
ATOM 750 C CA . ALA A 1 96 ? 1.583 13.5 -23.25 1 87.88 96 ALA A CA 1
ATOM 751 C C . ALA A 1 96 ? 1.883 12.008 -23.078 1 87.88 96 ALA A C 1
ATOM 753 O O . ALA A 1 96 ? 1.487 11.188 -23.906 1 87.88 96 ALA A O 1
ATOM 754 N N . PHE A 1 97 ? 2.582 11.68 -21.984 1 90.5 97 PHE A N 1
ATOM 755 C CA . PHE A 1 97 ? 3.064 10.312 -21.828 1 90.5 97 PHE A CA 1
ATOM 756 C C . PHE A 1 97 ? 2.098 9.492 -20.984 1 90.5 97 PHE A C 1
ATOM 758 O O . PHE A 1 97 ? 2.252 8.281 -20.859 1 90.5 97 PHE A O 1
ATOM 765 N N . ARG A 1 98 ? 1.108 10.133 -20.453 1 84.38 98 ARG A N 1
ATOM 766 C CA . ARG A 1 98 ? 0.183 9.5 -19.516 1 84.38 98 ARG A CA 1
ATOM 767 C C . ARG A 1 98 ? -0.495 8.289 -20.156 1 84.38 98 ARG A C 1
ATOM 769 O O . ARG A 1 98 ? -0.523 7.207 -19.562 1 84.38 98 ARG A O 1
ATOM 776 N N . PRO A 1 99 ? -1.008 8.383 -21.375 1 81.31 99 PRO A N 1
ATOM 777 C CA . PRO A 1 99 ? -1.649 7.211 -21.984 1 81.31 99 PRO A CA 1
ATOM 778 C C . PRO A 1 99 ? -0.686 6.039 -22.172 1 81.31 99 PRO A C 1
ATOM 780 O O . PRO A 1 99 ? -1.06 4.887 -21.938 1 81.31 99 PRO A O 1
ATOM 783 N N . ALA A 1 100 ? 0.548 6.363 -22.578 1 85.38 100 ALA A N 1
ATOM 784 C CA . ALA A 1 100 ? 1.551 5.324 -22.781 1 85.38 100 ALA A CA 1
ATOM 785 C C . ALA A 1 100 ? 1.923 4.648 -21.469 1 85.38 100 ALA A C 1
ATOM 787 O O . ALA A 1 100 ? 2.135 3.434 -21.422 1 85.38 100 ALA A O 1
ATOM 788 N N . LEU A 1 101 ? 2.033 5.449 -20.438 1 84.06 101 LEU A N 1
ATOM 789 C CA . LEU A 1 101 ? 2.307 4.914 -19.109 1 84.06 101 LEU A CA 1
ATOM 790 C C . LEU A 1 101 ? 1.183 3.992 -18.641 1 84.06 101 LEU A C 1
ATOM 792 O O . LEU A 1 101 ? 1.44 2.914 -18.109 1 84.06 101 LEU A O 1
ATOM 796 N N . GLY A 1 102 ? 0.006 4.406 -18.938 1 74.12 102 GLY A N 1
ATOM 797 C CA . GLY A 1 102 ? -1.157 3.617 -18.578 1 74.12 102 GLY A CA 1
ATOM 798 C C . GLY A 1 102 ? -1.225 2.281 -19.281 1 74.12 102 GLY A C 1
ATOM 799 O O . GLY A 1 102 ? -1.729 1.3 -18.734 1 74.12 102 GLY A O 1
ATOM 800 N N . LYS A 1 103 ? -0.638 2.266 -20.484 1 75.75 103 LYS A N 1
ATOM 801 C CA . LYS A 1 103 ? -0.649 1.05 -21.297 1 75.75 103 LYS A CA 1
ATOM 802 C C . LYS A 1 103 ? 0.588 0.199 -21.031 1 75.75 103 LYS A C 1
ATOM 804 O O . LYS A 1 103 ? 0.816 -0.806 -21.703 1 75.75 103 LYS A O 1
ATOM 809 N N . GLY A 1 104 ? 1.418 0.659 -20.156 1 76.62 104 GLY A N 1
ATOM 810 C CA . GLY A 1 104 ? 2.572 -0.126 -19.734 1 76.62 104 GLY A CA 1
ATOM 811 C C . GLY A 1 104 ? 3.709 -0.081 -20.75 1 76.62 104 GLY A C 1
ATOM 812 O O . GLY A 1 104 ? 4.535 -0.997 -20.797 1 76.62 104 GLY A O 1
ATOM 813 N N . LYS A 1 105 ? 3.756 0.914 -21.625 1 83.38 105 LYS A N 1
ATOM 814 C CA . LYS A 1 105 ? 4.844 1.031 -22.594 1 83.38 105 LYS A CA 1
ATOM 815 C C . LYS A 1 105 ? 6.18 1.255 -21.891 1 83.38 105 LYS A C 1
ATOM 817 O O . LYS A 1 105 ? 7.234 0.897 -22.422 1 83.38 105 LYS A O 1
ATOM 822 N N . PHE A 1 106 ? 6.109 1.863 -20.781 1 89.81 106 PHE A N 1
ATOM 823 C CA . PHE A 1 106 ? 7.223 1.977 -19.844 1 89.81 106 PHE A CA 1
ATOM 824 C C . PHE A 1 106 ? 6.727 1.921 -18.406 1 89.81 106 PHE A C 1
ATOM 826 O O . PHE A 1 106 ? 5.52 1.882 -18.156 1 89.81 106 PHE A O 1
ATOM 833 N N . ASP A 1 107 ? 7.676 1.853 -17.5 1 88 107 ASP A N 1
ATOM 834 C CA . ASP A 1 107 ? 7.305 1.462 -16.141 1 88 107 ASP A CA 1
ATOM 835 C C . ASP A 1 107 ? 7.086 2.688 -15.258 1 88 107 ASP A C 1
ATOM 837 O O . ASP A 1 107 ? 6.363 2.621 -14.258 1 88 107 ASP A O 1
ATOM 841 N N . ALA A 1 108 ? 7.805 3.803 -15.555 1 90.88 108 ALA A N 1
ATOM 842 C CA . ALA A 1 108 ? 7.672 4.988 -14.711 1 90.88 108 ALA A CA 1
ATOM 843 C C . ALA A 1 108 ? 8 6.254 -15.484 1 90.88 108 ALA A C 1
ATOM 845 O O . ALA A 1 108 ? 8.836 6.234 -16.391 1 90.88 108 ALA A O 1
ATOM 846 N N . PHE A 1 109 ? 7.316 7.305 -15.211 1 92.44 109 PHE A N 1
ATOM 847 C CA . PHE A 1 109 ? 7.617 8.664 -15.633 1 92.44 109 PHE A CA 1
ATOM 848 C C . PHE A 1 109 ? 8.047 9.516 -14.445 1 92.44 109 PHE A C 1
ATOM 850 O O . PHE A 1 109 ? 7.27 9.719 -13.508 1 92.44 109 PHE A O 1
ATOM 857 N N . LEU A 1 110 ? 9.266 9.984 -14.469 1 93.12 110 LEU A N 1
ATOM 858 C CA . LEU A 1 110 ? 9.812 10.672 -13.297 1 93.12 110 LEU A CA 1
ATOM 859 C C . LEU A 1 110 ? 10.344 12.047 -13.672 1 93.12 110 LEU A C 1
ATOM 861 O O . LEU A 1 110 ? 10.766 12.266 -14.812 1 93.12 110 LEU A O 1
ATOM 865 N N . LEU A 1 111 ? 10.258 12.945 -12.719 1 91.38 111 LEU A N 1
ATOM 866 C CA . LEU A 1 111 ? 10.969 14.219 -12.82 1 91.38 111 LEU A CA 1
ATOM 867 C C . LEU A 1 111 ? 12.461 14.023 -12.562 1 91.38 111 LEU A C 1
ATOM 869 O O . LEU A 1 111 ? 12.844 13.344 -11.609 1 91.38 111 LEU A O 1
ATOM 873 N N . MET A 1 112 ? 13.289 14.609 -13.508 1 93.31 112 MET A N 1
ATOM 874 C CA . MET A 1 112 ? 14.727 14.57 -13.242 1 93.31 112 MET A CA 1
ATOM 875 C C . MET A 1 112 ? 15.055 15.242 -11.914 1 93.31 112 MET A C 1
ATOM 877 O O . MET A 1 112 ? 14.469 16.266 -11.57 1 93.31 112 MET A O 1
ATOM 881 N N . PRO A 1 113 ? 15.953 14.57 -11.18 1 89.62 113 PRO A N 1
ATOM 882 C CA . PRO A 1 113 ? 16.312 15.211 -9.914 1 89.62 113 PRO A CA 1
ATOM 883 C C . PRO A 1 113 ? 16.734 16.672 -10.086 1 89.62 113 PRO A C 1
ATOM 885 O O . PRO A 1 113 ? 17.484 17 -11.016 1 89.62 113 PRO A O 1
ATOM 888 N N . GLN A 1 114 ? 16.203 17.609 -9.297 1 80.31 114 GLN A N 1
ATOM 889 C CA . GLN A 1 114 ? 16.469 19.031 -9.383 1 80.31 114 GLN A CA 1
ATOM 890 C C . GLN A 1 114 ? 17.562 19.453 -8.398 1 80.31 114 GLN A C 1
ATOM 892 O O . GLN A 1 114 ? 18.141 20.531 -8.523 1 80.31 114 GLN A O 1
ATOM 897 N N . GLY A 1 115 ? 17.922 18.688 -7.457 1 78.62 115 GLY A N 1
ATOM 898 C CA . GLY A 1 115 ? 18.906 18.953 -6.43 1 78.62 115 GLY A CA 1
ATOM 899 C C . GLY A 1 115 ? 19.516 17.703 -5.84 1 78.62 115 GLY A C 1
ATOM 900 O O . GLY A 1 115 ? 19.406 16.609 -6.414 1 78.62 115 GLY A O 1
ATOM 901 N N . VAL A 1 116 ? 20.172 18.047 -4.789 1 83 116 VAL A N 1
ATOM 902 C CA . VAL A 1 116 ? 20.828 16.922 -4.133 1 83 116 VAL A CA 1
ATOM 903 C C . VAL A 1 116 ? 19.828 16.141 -3.293 1 83 116 VAL A C 1
ATOM 905 O O . VAL A 1 116 ? 18.781 16.688 -2.906 1 83 116 VAL A O 1
ATOM 908 N N . ARG A 1 117 ? 19.953 14.938 -3.127 1 87.38 117 ARG A N 1
ATOM 909 C CA . ARG A 1 117 ? 19.234 14.062 -2.213 1 87.38 117 ARG A CA 1
ATOM 910 C C . ARG A 1 117 ? 17.766 13.961 -2.59 1 87.38 117 ARG A C 1
ATOM 912 O O . ARG A 1 117 ? 16.891 14.188 -1.752 1 87.38 117 ARG A O 1
ATOM 919 N N . ASP A 1 118 ? 17.547 13.766 -3.934 1 89.31 118 ASP A N 1
ATOM 920 C CA . ASP A 1 118 ? 16.172 13.484 -4.363 1 89.31 118 ASP A CA 1
ATOM 921 C C . ASP A 1 118 ? 15.789 12.047 -4.051 1 89.31 118 ASP A C 1
ATOM 923 O O . ASP A 1 118 ? 15.711 11.211 -4.953 1 89.31 118 ASP A O 1
ATOM 927 N N . GLU A 1 119 ? 15.461 11.844 -2.82 1 89.88 119 GLU A N 1
ATOM 928 C CA . GLU A 1 119 ? 15.188 10.484 -2.369 1 89.88 119 GLU A CA 1
ATOM 929 C C . GLU A 1 119 ? 13.883 9.953 -2.969 1 89.88 119 GLU A C 1
ATOM 931 O O . GLU A 1 119 ? 13.68 8.742 -3.039 1 89.88 119 GLU A O 1
ATOM 936 N N . GLU A 1 120 ? 12.992 10.828 -3.43 1 85.88 120 GLU A N 1
ATOM 937 C CA . GLU A 1 120 ? 11.797 10.359 -4.121 1 85.88 120 GLU A CA 1
ATOM 938 C C . GLU A 1 120 ? 12.148 9.727 -5.465 1 85.88 120 GLU A C 1
ATOM 940 O O . GLU A 1 120 ? 11.586 8.695 -5.832 1 85.88 120 GLU A O 1
ATOM 945 N N . PHE A 1 121 ? 13.055 10.359 -6.191 1 92.19 121 PHE A N 1
ATOM 946 C CA . PHE A 1 121 ? 13.547 9.805 -7.449 1 92.19 121 PHE A CA 1
ATOM 947 C C . PHE A 1 121 ? 14.227 8.461 -7.219 1 92.19 121 PHE A C 1
ATOM 949 O O . PHE A 1 121 ? 13.93 7.484 -7.918 1 92.19 121 PHE A O 1
ATOM 956 N N . HIS A 1 122 ? 15.047 8.43 -6.191 1 94.31 122 HIS A N 1
ATOM 957 C CA . HIS A 1 122 ? 15.844 7.227 -5.945 1 94.31 122 HIS A CA 1
ATOM 958 C C . HIS A 1 122 ? 14.984 6.105 -5.371 1 94.31 122 HIS A C 1
ATOM 960 O O . HIS A 1 122 ? 15.289 4.926 -5.566 1 94.31 122 HIS A O 1
ATOM 966 N N . THR A 1 123 ? 13.945 6.414 -4.668 1 90.75 123 THR A N 1
ATOM 967 C CA . THR A 1 123 ? 13 5.387 -4.23 1 90.75 123 THR A CA 1
ATOM 968 C C . THR A 1 123 ? 12.367 4.691 -5.43 1 90.75 123 THR A C 1
ATOM 970 O O . THR A 1 123 ? 12.281 3.461 -5.469 1 90.75 123 THR A O 1
ATOM 973 N N . ALA A 1 124 ? 11.969 5.523 -6.43 1 91.31 124 ALA A N 1
ATOM 974 C CA . ALA A 1 124 ? 11.391 4.949 -7.641 1 91.31 124 ALA A CA 1
ATOM 975 C C . ALA A 1 124 ? 12.391 4.039 -8.344 1 91.31 124 ALA A C 1
ATOM 977 O O . ALA A 1 124 ? 12.055 2.912 -8.727 1 91.31 124 ALA A O 1
ATOM 978 N N . VAL A 1 125 ? 13.641 4.473 -8.469 1 95.31 125 VAL A N 1
ATOM 979 C CA . VAL A 1 125 ? 14.688 3.729 -9.164 1 95.31 125 VAL A CA 1
ATOM 980 C C . VAL A 1 125 ? 14.977 2.428 -8.414 1 95.31 125 VAL A C 1
ATOM 982 O O . VAL A 1 125 ? 15 1.352 -9.016 1 95.31 125 VAL A O 1
ATOM 985 N N . THR A 1 126 ? 15.156 2.506 -7.105 1 93.94 126 THR A N 1
ATOM 986 C CA . THR A 1 126 ? 15.531 1.348 -6.301 1 93.94 126 THR A CA 1
ATOM 987 C C . THR A 1 126 ? 14.398 0.323 -6.273 1 93.94 126 THR A C 1
ATOM 989 O O . THR A 1 126 ? 14.648 -0.885 -6.27 1 93.94 126 THR A O 1
ATOM 992 N N . GLU A 1 127 ? 13.18 0.803 -6.238 1 88.25 127 GLU A N 1
ATOM 993 C CA . GLU A 1 127 ? 12.039 -0.107 -6.27 1 88.25 127 GLU A CA 1
ATOM 994 C C . GLU A 1 127 ? 12 -0.9 -7.574 1 88.25 127 GLU A C 1
ATOM 996 O O . GLU A 1 127 ? 11.758 -2.107 -7.566 1 88.25 127 GLU A O 1
ATOM 1001 N N . LEU A 1 128 ? 12.219 -0.213 -8.695 1 91.31 128 LEU A N 1
ATOM 1002 C CA . LEU A 1 128 ? 12.203 -0.872 -10 1 91.31 128 LEU A CA 1
ATOM 1003 C C . LEU A 1 128 ? 13.367 -1.84 -10.133 1 91.31 128 LEU A C 1
ATOM 1005 O O . LEU A 1 128 ? 13.219 -2.924 -10.703 1 91.31 128 LEU A O 1
ATOM 1009 N N . LEU A 1 129 ? 14.523 -1.459 -9.57 1 92.88 129 LEU A N 1
ATOM 1010 C CA . LEU A 1 129 ? 15.672 -2.355 -9.586 1 92.88 129 LEU A CA 1
ATOM 1011 C C . LEU A 1 129 ? 15.43 -3.568 -8.695 1 92.88 129 LEU A C 1
ATOM 1013 O O . LEU A 1 129 ? 15.875 -4.676 -9.008 1 92.88 129 LEU A O 1
ATOM 1017 N N . SER A 1 130 ? 14.758 -3.305 -7.574 1 88.75 130 SER A N 1
ATOM 1018 C CA . SER A 1 130 ? 14.398 -4.414 -6.695 1 88.75 130 SER A CA 1
ATOM 1019 C C . SER A 1 130 ? 13.477 -5.402 -7.406 1 88.75 130 SER A C 1
ATOM 1021 O O . SER A 1 130 ? 13.648 -6.613 -7.285 1 88.75 130 SER A O 1
ATOM 1023 N N . ASP A 1 131 ? 12.57 -4.895 -8.141 1 83.25 131 ASP A N 1
ATOM 1024 C CA . ASP A 1 131 ? 11.664 -5.73 -8.914 1 83.25 131 ASP A CA 1
ATOM 1025 C C . ASP A 1 131 ? 12.422 -6.531 -9.969 1 83.25 131 ASP A C 1
ATOM 1027 O O . ASP A 1 131 ? 12.172 -7.727 -10.156 1 83.25 131 ASP A O 1
ATOM 1031 N N . TRP A 1 132 ? 13.297 -5.906 -10.672 1 87 132 TRP A N 1
ATOM 1032 C CA . TRP A 1 132 ? 14.117 -6.574 -11.68 1 87 132 TRP A CA 1
ATOM 1033 C C . TRP A 1 132 ? 14.945 -7.691 -11.047 1 87 132 TRP A C 1
ATOM 1035 O O . TRP A 1 132 ? 14.992 -8.805 -11.57 1 87 132 TRP A O 1
ATOM 1045 N N . GLY A 1 133 ? 15.531 -7.375 -9.914 1 82.38 133 GLY A N 1
ATOM 1046 C CA . GLY A 1 133 ? 16.375 -8.344 -9.242 1 82.38 133 GLY A CA 1
ATOM 1047 C C . GLY A 1 133 ? 15.617 -9.562 -8.75 1 82.38 133 GLY A C 1
ATOM 1048 O O . GLY A 1 133 ? 16.141 -10.68 -8.781 1 82.38 133 GLY A O 1
ATOM 1049 N N . SER A 1 134 ? 14.445 -9.383 -8.375 1 76.69 134 SER A N 1
ATOM 1050 C CA . SER A 1 134 ? 13.656 -10.461 -7.797 1 76.69 134 SER A CA 1
ATOM 1051 C C . SER A 1 134 ? 13 -11.312 -8.883 1 76.69 134 SER A C 1
ATOM 1053 O O . SER A 1 134 ? 12.586 -12.445 -8.633 1 76.69 134 SER A O 1
ATOM 1055 N N . THR A 1 135 ? 12.914 -10.766 -10.117 1 73.44 135 THR A N 1
ATOM 1056 C CA . THR A 1 135 ? 12.148 -11.477 -11.133 1 73.44 135 THR A CA 1
ATOM 1057 C C . THR A 1 135 ? 13.062 -11.969 -12.25 1 73.44 135 THR A C 1
ATOM 1059 O O . THR A 1 135 ? 12.75 -12.945 -12.93 1 73.44 135 THR A O 1
ATOM 1062 N N . VAL A 1 136 ? 14.125 -11.266 -12.516 1 67.75 136 VAL A N 1
ATOM 1063 C CA . VAL A 1 136 ? 14.93 -11.547 -13.695 1 67.75 136 VAL A CA 1
ATOM 1064 C C . VAL A 1 136 ? 16.281 -12.117 -13.281 1 67.75 136 VAL A C 1
ATOM 1066 O O . VAL A 1 136 ? 16.703 -13.172 -13.773 1 67.75 136 VAL A O 1
ATOM 1069 N N . ALA A 1 137 ? 16.859 -11.5 -12.328 1 61.19 137 ALA A N 1
ATOM 1070 C CA . ALA A 1 137 ? 18.234 -11.828 -11.984 1 61.19 137 ALA A CA 1
ATOM 1071 C C . ALA A 1 137 ? 18.312 -13.133 -11.211 1 61.19 137 ALA A C 1
ATOM 1073 O O . ALA A 1 137 ? 17.406 -13.461 -10.438 1 61.19 137 ALA A O 1
ATOM 1074 N N . ALA A 1 138 ? 19.203 -13.859 -11.578 1 62.41 138 ALA A N 1
ATOM 1075 C CA . ALA A 1 138 ? 19.516 -15 -10.719 1 62.41 138 ALA A CA 1
ATOM 1076 C C . ALA A 1 138 ? 19.828 -14.539 -9.297 1 62.41 138 ALA A C 1
ATOM 1078 O O . ALA A 1 138 ? 20.484 -13.508 -9.102 1 62.41 138 ALA A O 1
ATOM 1079 N N . PRO A 1 139 ? 19.297 -15.25 -8.406 1 60.31 139 PRO A N 1
ATOM 1080 C CA . PRO A 1 139 ? 19.578 -14.828 -7.031 1 60.31 139 PRO A CA 1
ATOM 1081 C C . PRO A 1 139 ? 21.078 -14.797 -6.715 1 60.31 139 PRO A C 1
ATOM 1083 O O . PRO A 1 139 ? 21.812 -15.711 -7.094 1 60.31 139 PRO A O 1
ATOM 1086 N N . VAL A 1 140 ? 21.469 -13.734 -6.23 1 63.72 140 VAL A N 1
ATOM 1087 C CA . VAL A 1 140 ? 22.859 -13.547 -5.844 1 63.72 140 VAL A CA 1
ATOM 1088 C C . VAL A 1 140 ? 23.156 -14.352 -4.578 1 63.72 140 VAL A C 1
ATOM 1090 O O . VAL A 1 140 ? 24.25 -14.891 -4.418 1 63.72 140 VAL A O 1
ATOM 1093 N N . VAL A 1 141 ? 22.125 -14.477 -3.711 1 66.44 141 VAL A N 1
ATOM 1094 C CA . VAL A 1 141 ? 22.25 -15.219 -2.459 1 66.44 141 VAL A CA 1
ATOM 1095 C C . VAL A 1 141 ? 21.125 -16.25 -2.359 1 66.44 141 VAL A C 1
ATOM 1097 O O . VAL A 1 141 ? 19.969 -15.969 -2.715 1 66.44 141 VAL A O 1
ATOM 1100 N N . ASP A 1 142 ? 21.5 -17.516 -2.074 1 74.62 142 ASP A N 1
ATOM 1101 C CA . ASP A 1 142 ? 20.5 -18.547 -1.861 1 74.62 142 ASP A CA 1
ATOM 1102 C C . ASP A 1 142 ? 20.016 -18.562 -0.409 1 74.62 142 ASP A C 1
ATOM 1104 O O . ASP A 1 142 ? 20.781 -18.906 0.494 1 74.62 142 ASP A O 1
ATOM 1108 N N . ALA A 1 143 ? 18.844 -18.094 -0.204 1 75.44 143 ALA A N 1
ATOM 1109 C CA . ALA A 1 143 ? 18.266 -18.203 1.132 1 75.44 143 ALA A CA 1
ATOM 1110 C C . ALA A 1 143 ? 17.859 -19.641 1.442 1 75.44 143 ALA A C 1
ATOM 1112 O O . ALA A 1 143 ? 17.875 -20.047 2.604 1 75.44 143 ALA A O 1
ATOM 1113 N N . VAL A 1 144 ? 17.516 -20.375 0.404 1 85.56 144 VAL A N 1
ATOM 1114 C CA . VAL A 1 144 ? 17.141 -21.781 0.522 1 85.56 144 VAL A CA 1
ATOM 1115 C C . VAL A 1 144 ? 17.828 -22.594 -0.568 1 85.56 144 VAL A C 1
ATOM 1117 O O . VAL A 1 144 ? 17.875 -22.172 -1.728 1 85.56 144 VAL A O 1
ATOM 1120 N N . ARG A 1 145 ? 18.453 -23.625 -0.139 1 88.44 145 ARG A N 1
ATOM 1121 C CA . ARG A 1 145 ? 19.062 -24.547 -1.085 1 88.44 145 ARG A CA 1
ATOM 1122 C C . ARG A 1 145 ? 18.266 -25.844 -1.159 1 88.44 145 ARG A C 1
ATOM 1124 O O . ARG A 1 145 ? 17.984 -26.469 -0.131 1 88.44 145 ARG A O 1
ATOM 1131 N N . ILE A 1 146 ? 17.906 -26.172 -2.371 1 92.06 146 ILE A N 1
ATOM 1132 C CA . ILE A 1 146 ? 17.156 -27.406 -2.611 1 92.06 146 ILE A CA 1
ATOM 1133 C C . ILE A 1 146 ? 18.062 -28.438 -3.287 1 92.06 146 ILE A C 1
ATOM 1135 O O . ILE A 1 146 ? 18.531 -28.219 -4.402 1 92.06 146 ILE A O 1
ATOM 1139 N N . ILE A 1 147 ? 18.375 -29.469 -2.586 1 94.31 147 ILE A N 1
ATOM 1140 C CA . ILE A 1 147 ? 19.141 -30.562 -3.168 1 94.31 147 ILE A CA 1
ATOM 1141 C C . ILE A 1 147 ? 18.172 -31.656 -3.658 1 94.31 147 ILE A C 1
ATOM 1143 O O . ILE A 1 147 ? 17.484 -32.281 -2.857 1 94.31 147 ILE A O 1
ATOM 1147 N N . SER A 1 148 ? 18.078 -31.781 -4.891 1 93.44 148 SER A N 1
ATOM 1148 C CA . SER A 1 148 ? 17.109 -32.719 -5.477 1 93.44 148 SER A CA 1
ATOM 1149 C C . SER A 1 148 ? 17.656 -33.375 -6.73 1 93.44 148 SER A C 1
ATOM 1151 O O . SER A 1 148 ? 18.547 -32.812 -7.391 1 93.44 148 SER A O 1
ATOM 1153 N N . ARG A 1 149 ? 17.203 -34.625 -7.02 1 89.5 149 ARG A N 1
ATOM 1154 C CA . ARG A 1 149 ? 17.578 -35.312 -8.25 1 89.5 149 ARG A CA 1
ATOM 1155 C C . ARG A 1 149 ? 16.891 -34.688 -9.461 1 89.5 149 ARG A C 1
ATOM 1157 O O . ARG A 1 149 ? 15.766 -34.219 -9.359 1 89.5 149 ARG A O 1
ATOM 1164 N N . PRO A 1 150 ? 17.656 -34.594 -10.492 1 81.31 150 PRO A N 1
ATOM 1165 C CA . PRO A 1 150 ? 17.016 -34.062 -11.711 1 81.31 150 PRO A CA 1
ATOM 1166 C C . PRO A 1 150 ? 15.719 -34.812 -12.062 1 81.31 150 PRO A C 1
ATOM 1168 O O . PRO A 1 150 ? 15.656 -36.031 -12 1 81.31 150 PRO A O 1
ATOM 1171 N N . GLY A 1 151 ? 14.68 -34.125 -12.32 1 75.75 151 GLY A N 1
ATOM 1172 C CA . GLY A 1 151 ? 13.422 -34.688 -12.766 1 75.75 151 GLY A CA 1
ATOM 1173 C C . GLY A 1 151 ? 12.445 -34.938 -11.633 1 75.75 151 GLY A C 1
ATOM 1174 O O . GLY A 1 151 ? 11.305 -35.344 -11.859 1 75.75 151 GLY A O 1
ATOM 1175 N N . ASP A 1 152 ? 12.891 -34.75 -10.406 1 82.25 152 ASP A N 1
ATOM 1176 C CA . ASP A 1 152 ? 11.969 -34.906 -9.281 1 82.25 152 ASP A CA 1
ATOM 1177 C C . ASP A 1 152 ? 10.836 -33.875 -9.344 1 82.25 152 ASP A C 1
ATOM 1179 O O . ASP A 1 152 ? 11.078 -32.688 -9.352 1 82.25 152 ASP A O 1
ATOM 1183 N N . PRO A 1 153 ? 9.609 -34.406 -9.398 1 76.5 153 PRO A N 1
ATOM 1184 C CA . PRO A 1 153 ? 8.469 -33.5 -9.523 1 76.5 153 PRO A CA 1
ATOM 1185 C C . PRO A 1 153 ? 8.328 -32.562 -8.328 1 76.5 153 PRO A C 1
ATOM 1187 O O . PRO A 1 153 ? 7.805 -31.469 -8.469 1 76.5 153 PRO A O 1
ATOM 1190 N N . LEU A 1 154 ? 8.812 -33 -7.211 1 87.31 154 LEU A N 1
ATOM 1191 C CA . LEU A 1 154 ? 8.68 -32.188 -6.004 1 87.31 154 LEU A CA 1
ATOM 1192 C C . LEU A 1 154 ? 9.57 -30.969 -6.07 1 87.31 154 LEU A C 1
ATOM 1194 O O . LEU A 1 154 ? 9.32 -29.984 -5.371 1 87.31 154 LEU A O 1
ATOM 1198 N N . THR A 1 155 ? 10.586 -31.062 -6.91 1 84.88 155 THR A N 1
ATOM 1199 C CA . THR A 1 155 ? 11.531 -29.953 -7.016 1 84.88 155 THR A CA 1
ATOM 1200 C C . THR A 1 155 ? 10.828 -28.672 -7.461 1 84.88 155 THR A C 1
ATOM 1202 O O . THR A 1 155 ? 11.016 -27.609 -6.863 1 84.88 155 THR A O 1
ATOM 1205 N N . TYR A 1 156 ? 10.008 -28.828 -8.414 1 79.94 156 TYR A N 1
ATOM 1206 C CA . TYR A 1 156 ? 9.305 -27.656 -8.914 1 79.94 156 TYR A CA 1
ATOM 1207 C C . TYR A 1 156 ? 8.359 -27.094 -7.855 1 79.94 156 TYR A C 1
ATOM 1209 O O . TYR A 1 156 ? 8.266 -25.875 -7.684 1 79.94 156 TYR A O 1
ATOM 1217 N N . GLU A 1 157 ? 7.668 -27.969 -7.23 1 82.62 157 GLU A N 1
ATOM 1218 C CA . GLU A 1 157 ? 6.719 -27.547 -6.207 1 82.62 157 GLU A CA 1
ATOM 1219 C C . GLU A 1 157 ? 7.422 -26.797 -5.078 1 82.62 157 GLU A C 1
ATOM 1221 O O . GLU A 1 157 ? 6.902 -25.797 -4.57 1 82.62 157 GLU A O 1
ATOM 1226 N N . LEU A 1 158 ? 8.578 -27.312 -4.77 1 86.75 158 LEU A N 1
ATOM 1227 C CA . LEU A 1 158 ? 9.352 -26.672 -3.711 1 86.75 158 LEU A CA 1
ATOM 1228 C C . LEU A 1 158 ? 9.852 -25.312 -4.152 1 86.75 158 LEU A C 1
ATOM 1230 O O . LEU A 1 158 ? 9.766 -24.328 -3.395 1 86.75 158 LEU A O 1
ATOM 1234 N N . ARG A 1 159 ? 10.305 -25.234 -5.344 1 83.06 159 ARG A N 1
ATOM 1235 C CA . ARG A 1 159 ? 10.781 -23.969 -5.879 1 83.06 159 ARG A CA 1
ATOM 1236 C C . ARG A 1 159 ? 9.656 -22.938 -5.934 1 83.06 159 ARG A C 1
ATOM 1238 O O . ARG A 1 159 ? 9.844 -21.781 -5.562 1 83.06 159 ARG A O 1
ATOM 1245 N N . ASP A 1 160 ? 8.57 -23.422 -6.395 1 79.75 160 ASP A N 1
ATOM 1246 C CA . ASP A 1 160 ? 7.41 -22.547 -6.492 1 79.75 160 ASP A CA 1
ATOM 1247 C C . ASP A 1 160 ? 6.992 -22.031 -5.117 1 79.75 160 ASP A C 1
ATOM 1249 O O . ASP A 1 160 ? 6.668 -20.859 -4.969 1 79.75 160 ASP A O 1
ATOM 1253 N N . PHE A 1 161 ? 7.07 -22.938 -4.141 1 82.06 161 PHE A N 1
ATOM 1254 C CA . PHE A 1 161 ? 6.711 -22.578 -2.775 1 82.06 161 PHE A CA 1
ATOM 1255 C C . PHE A 1 161 ? 7.656 -21.516 -2.236 1 82.06 161 PHE A C 1
ATOM 1257 O O . PHE A 1 161 ? 7.207 -20.484 -1.703 1 82.06 161 PHE A O 1
ATOM 1264 N N . PHE A 1 162 ? 8.891 -21.703 -2.43 1 81.12 162 PHE A N 1
ATOM 1265 C CA . PHE A 1 162 ? 9.875 -20.781 -1.866 1 81.12 162 PHE A CA 1
ATOM 1266 C C . PHE A 1 162 ? 9.844 -19.438 -2.582 1 81.12 162 PHE A C 1
ATOM 1268 O O . PHE A 1 162 ? 10.055 -18.391 -1.962 1 81.12 162 PHE A O 1
ATOM 1275 N N . ASP A 1 163 ? 9.57 -19.438 -3.857 1 77.81 163 ASP A N 1
ATOM 1276 C CA . ASP A 1 163 ? 9.406 -18.188 -4.598 1 77.81 163 ASP A CA 1
ATOM 1277 C C . ASP A 1 163 ? 8.211 -17.391 -4.074 1 77.81 163 ASP A C 1
ATOM 1279 O O . ASP A 1 163 ? 8.305 -16.172 -3.887 1 77.81 163 ASP A O 1
ATOM 1283 N N . ARG A 1 164 ? 7.184 -18.109 -3.793 1 76.12 164 ARG A N 1
ATOM 1284 C CA . ARG A 1 164 ? 5.941 -17.469 -3.357 1 76.12 164 ARG A CA 1
ATOM 1285 C C . ARG A 1 164 ? 6.098 -16.859 -1.971 1 76.12 164 ARG A C 1
ATOM 1287 O O . ARG A 1 164 ? 5.477 -15.844 -1.665 1 76.12 164 ARG A O 1
ATOM 1294 N N . VAL A 1 165 ? 6.977 -17.562 -1.234 1 77 165 VAL A N 1
ATOM 1295 C CA . VAL A 1 165 ? 7.113 -17.031 0.12 1 77 165 VAL A CA 1
ATOM 1296 C C . VAL A 1 165 ? 8.281 -16.062 0.18 1 77 165 VAL A C 1
ATOM 1298 O O . VAL A 1 165 ? 8.672 -15.617 1.262 1 77 165 VAL A O 1
ATOM 1301 N N . GLY A 1 166 ? 8.836 -15.789 -0.977 1 71.94 166 GLY A N 1
ATOM 1302 C CA . GLY A 1 166 ? 9.875 -14.766 -1.063 1 71.94 166 GLY A CA 1
ATOM 1303 C C . GLY A 1 166 ? 11.227 -15.25 -0.589 1 71.94 166 GLY A C 1
ATOM 1304 O O . GLY A 1 166 ? 12.039 -14.461 -0.098 1 71.94 166 GLY A O 1
ATOM 1305 N N . ALA A 1 167 ? 11.477 -16.5 -0.658 1 77.06 167 ALA A N 1
ATOM 1306 C CA . ALA A 1 167 ? 12.773 -17.062 -0.274 1 77.06 167 ALA A CA 1
ATOM 1307 C C . ALA A 1 167 ? 13.609 -17.406 -1.504 1 77.06 167 ALA A C 1
ATOM 1309 O O . ALA A 1 167 ? 13.422 -18.469 -2.115 1 77.06 167 ALA A O 1
ATOM 1310 N N . PRO A 1 168 ? 14.516 -16.469 -1.8 1 76.88 168 PRO A N 1
ATOM 1311 C CA . PRO A 1 168 ? 15.398 -16.844 -2.91 1 76.88 168 PRO A CA 1
ATOM 1312 C C . PRO A 1 168 ? 15.977 -18.25 -2.754 1 76.88 168 PRO A C 1
ATOM 1314 O O . PRO A 1 168 ? 16.484 -18.594 -1.684 1 76.88 168 PRO A O 1
ATOM 1317 N N . ASN A 1 169 ? 15.812 -19.062 -3.826 1 82.38 169 ASN A N 1
ATOM 1318 C CA . ASN A 1 169 ? 16.234 -20.453 -3.711 1 82.38 169 ASN A CA 1
ATOM 1319 C C . ASN A 1 169 ? 16.953 -20.922 -4.969 1 82.38 169 ASN A C 1
ATOM 1321 O O . ASN A 1 169 ? 16.844 -20.312 -6.023 1 82.38 169 ASN A O 1
ATOM 1325 N N . ARG A 1 170 ? 17.75 -21.891 -4.727 1 84 170 ARG A N 1
ATOM 1326 C CA . ARG A 1 170 ? 18.453 -22.562 -5.816 1 84 170 ARG A CA 1
ATOM 1327 C C . ARG A 1 170 ? 18.422 -24.078 -5.652 1 84 170 ARG A C 1
ATOM 1329 O O . ARG A 1 170 ? 18.5 -24.578 -4.531 1 84 170 ARG A O 1
ATOM 1336 N N . THR A 1 171 ? 18.266 -24.703 -6.852 1 88.31 171 THR A N 1
ATOM 1337 C CA . THR A 1 171 ? 18.281 -26.156 -6.855 1 88.31 171 THR A CA 1
ATOM 1338 C C . THR A 1 171 ? 19.656 -26.688 -7.254 1 88.31 171 THR A C 1
ATOM 1340 O O . THR A 1 171 ? 20.266 -26.203 -8.211 1 88.31 171 THR A O 1
ATOM 1343 N N . TYR A 1 172 ? 20.141 -27.594 -6.488 1 90.25 172 TYR A N 1
ATOM 1344 C CA . TYR A 1 172 ? 21.422 -28.234 -6.777 1 90.25 172 TYR A CA 1
ATOM 1345 C C . TYR A 1 172 ? 21.234 -29.734 -6.977 1 90.25 172 TYR A C 1
ATOM 1347 O O . TYR A 1 172 ? 20.469 -30.375 -6.262 1 90.25 172 TYR A O 1
ATOM 1355 N N . SER A 1 173 ? 21.953 -30.188 -7.992 1 92.81 173 SER A N 1
ATOM 1356 C CA . SER A 1 173 ? 22.047 -31.641 -8.117 1 92.81 173 SER A CA 1
ATOM 1357 C C . SER A 1 173 ? 22.891 -32.25 -6.996 1 92.81 173 SER A C 1
ATOM 1359 O O . SER A 1 173 ? 23.797 -31.594 -6.48 1 92.81 173 SER A O 1
ATOM 1361 N N . PRO A 1 174 ? 22.562 -33.469 -6.664 1 92.31 174 PRO A N 1
ATOM 1362 C CA . PRO A 1 174 ? 23.281 -34.094 -5.547 1 92.31 174 PRO A CA 1
ATOM 1363 C C . PRO A 1 174 ? 24.797 -34.156 -5.773 1 92.31 174 PRO A C 1
ATOM 1365 O O . PRO A 1 174 ? 25.562 -34.188 -4.809 1 92.31 174 PRO A O 1
ATOM 1368 N N . ASP A 1 175 ? 25.188 -34.062 -7.016 1 91.62 175 ASP A N 1
ATOM 1369 C CA . ASP A 1 175 ? 26.609 -34.188 -7.332 1 91.62 175 ASP A CA 1
ATOM 1370 C C . ASP A 1 175 ? 27.297 -32.844 -7.297 1 91.62 175 ASP A C 1
ATOM 1372 O O . ASP A 1 175 ? 28.531 -32.75 -7.367 1 91.62 175 ASP A O 1
ATOM 1376 N N . HIS A 1 176 ? 26.531 -31.781 -7.242 1 91.62 176 HIS A N 1
ATOM 1377 C CA . HIS A 1 176 ? 27.094 -30.438 -7.184 1 91.62 176 HIS A CA 1
ATOM 1378 C C . HIS A 1 176 ? 27.891 -30.234 -5.898 1 91.62 176 HIS A C 1
ATOM 1380 O O . HIS A 1 176 ? 27.5 -30.734 -4.84 1 91.62 176 HIS A O 1
ATOM 1386 N N . PRO A 1 177 ? 28.969 -29.547 -5.902 1 91.38 177 PRO A N 1
ATOM 1387 C CA . PRO A 1 177 ? 29.797 -29.328 -4.711 1 91.38 177 PRO A CA 1
ATOM 1388 C C . PRO A 1 177 ? 29 -28.75 -3.539 1 91.38 177 PRO A C 1
ATOM 1390 O O . PRO A 1 177 ? 29.203 -29.172 -2.395 1 91.38 177 PRO A O 1
ATOM 1393 N N . VAL A 1 178 ? 28.141 -27.828 -3.787 1 89.62 178 VAL A N 1
ATOM 1394 C CA . VAL A 1 178 ? 27.328 -27.234 -2.74 1 89.62 178 VAL A CA 1
ATOM 1395 C C . VAL A 1 178 ? 26.438 -28.297 -2.094 1 89.62 178 VAL A C 1
ATOM 1397 O O . VAL A 1 178 ? 26.281 -28.312 -0.872 1 89.62 178 VAL A O 1
ATOM 1400 N N . ALA A 1 179 ? 25.828 -29.109 -2.912 1 92.94 179 ALA A N 1
ATOM 1401 C CA . ALA A 1 179 ? 24.969 -30.188 -2.412 1 92.94 179 ALA A CA 1
ATOM 1402 C C . ALA A 1 179 ? 25.75 -31.156 -1.535 1 92.94 179 ALA A C 1
ATOM 1404 O O . ALA A 1 179 ? 25.281 -31.578 -0.48 1 92.94 179 ALA A O 1
ATOM 1405 N N . ARG A 1 180 ? 26.953 -31.469 -1.951 1 92.25 180 ARG A N 1
ATOM 1406 C CA . ARG A 1 180 ? 27.797 -32.375 -1.198 1 92.25 180 ARG A CA 1
ATOM 1407 C C . ARG A 1 180 ? 28.109 -31.828 0.183 1 92.25 180 ARG A C 1
ATOM 1409 O O . ARG A 1 180 ? 28.141 -32.562 1.168 1 92.25 180 ARG A O 1
ATOM 1416 N N . GLU A 1 181 ? 28.359 -30.562 0.198 1 91.88 181 GLU A N 1
ATOM 1417 C CA . GLU A 1 181 ? 28.625 -29.922 1.476 1 91.88 181 GLU A CA 1
ATOM 1418 C C . GLU A 1 181 ? 27.422 -30 2.41 1 91.88 181 GLU A C 1
ATOM 1420 O O . GLU A 1 181 ? 27.578 -30.328 3.59 1 91.88 181 GLU A O 1
ATOM 1425 N N . VAL A 1 182 ? 26.281 -29.688 1.892 1 90.75 182 VAL A N 1
ATOM 1426 C CA . VAL A 1 182 ? 25.062 -29.703 2.688 1 90.75 182 VAL A CA 1
ATOM 1427 C C . VAL A 1 182 ? 24.781 -31.125 3.176 1 90.75 182 VAL A C 1
ATOM 1429 O O . VAL A 1 182 ? 24.469 -31.344 4.352 1 90.75 182 VAL A O 1
ATOM 1432 N N . LEU A 1 183 ? 25 -32.094 2.256 1 92.56 183 LEU A N 1
ATOM 1433 C CA . LEU A 1 183 ? 24.672 -33.5 2.535 1 92.56 183 LEU A CA 1
ATOM 1434 C C . LEU A 1 183 ? 25.688 -34.125 3.492 1 92.56 183 LEU A C 1
ATOM 1436 O O . LEU A 1 183 ? 25.375 -35.094 4.176 1 92.56 183 LEU A O 1
ATOM 1440 N N . SER A 1 184 ? 26.844 -33.531 3.572 1 91.88 184 SER A N 1
ATOM 1441 C CA . SER A 1 184 ? 27.891 -34.062 4.434 1 91.88 184 SER A CA 1
ATOM 1442 C C . SER A 1 184 ? 27.516 -33.938 5.906 1 91.88 184 SER A C 1
ATOM 1444 O O . SER A 1 184 ? 28.062 -34.656 6.754 1 91.88 184 SER A O 1
ATOM 1446 N N . HIS A 1 185 ? 26.578 -33.062 6.227 1 91.5 185 HIS A N 1
ATOM 1447 C CA . HIS A 1 185 ? 26.156 -32.812 7.605 1 91.5 185 HIS A CA 1
ATOM 1448 C C . HIS A 1 185 ? 24.953 -33.688 7.961 1 91.5 185 HIS A C 1
ATOM 1450 O O . HIS A 1 185 ? 24.391 -33.562 9.047 1 91.5 185 HIS A O 1
ATOM 1456 N N . LEU A 1 186 ? 24.547 -34.5 7 1 92.19 186 LEU A N 1
ATOM 1457 C CA . LEU A 1 186 ? 23.344 -35.344 7.188 1 92.19 186 LEU A CA 1
ATOM 1458 C C . LEU A 1 186 ? 23.688 -36.812 7.051 1 92.19 186 LEU A C 1
ATOM 1460 O O . LEU A 1 186 ? 24.766 -37.156 6.57 1 92.19 186 LEU A O 1
ATOM 1464 N N . PRO A 1 187 ? 22.844 -37.688 7.52 1 90.75 187 PRO A N 1
ATOM 1465 C CA . PRO A 1 187 ? 23.109 -39.125 7.367 1 90.75 187 PRO A CA 1
ATOM 1466 C C . PRO A 1 187 ? 23.281 -39.531 5.906 1 90.75 187 PRO A C 1
ATOM 1468 O O . PRO A 1 187 ? 22.625 -38.969 5.02 1 90.75 187 PRO A O 1
ATOM 1471 N N . GLU A 1 188 ? 24.188 -40.469 5.727 1 86.25 188 GLU A N 1
ATOM 1472 C CA . GLU A 1 188 ? 24.547 -40.906 4.383 1 86.25 188 GLU A CA 1
ATOM 1473 C C . GLU A 1 188 ? 23.328 -41.438 3.633 1 86.25 188 GLU A C 1
ATOM 1475 O O . GLU A 1 188 ? 23.266 -41.344 2.406 1 86.25 188 GLU A O 1
ATOM 1480 N N . ASP A 1 189 ? 22.406 -41.938 4.336 1 89.06 189 ASP A N 1
ATOM 1481 C CA . ASP A 1 189 ? 21.25 -42.562 3.707 1 89.06 189 ASP A CA 1
ATOM 1482 C C . ASP A 1 189 ? 20.062 -41.594 3.656 1 89.06 189 ASP A C 1
ATOM 1484 O O . ASP A 1 189 ? 18.922 -42.031 3.469 1 89.06 189 ASP A O 1
ATOM 1488 N N . ILE A 1 190 ? 20.344 -40.312 3.701 1 89.75 190 ILE A N 1
ATOM 1489 C CA . ILE A 1 190 ? 19.266 -39.344 3.719 1 89.75 190 ILE A CA 1
ATOM 1490 C C . ILE A 1 190 ? 18.516 -39.344 2.383 1 89.75 190 ILE A C 1
ATOM 1492 O O . ILE A 1 190 ? 19.141 -39.5 1.326 1 89.75 190 ILE A O 1
ATOM 1496 N N . GLU A 1 191 ? 17.25 -39.344 2.516 1 92.75 191 GLU A N 1
ATOM 1497 C CA . GLU A 1 191 ? 16.422 -39.281 1.318 1 92.75 191 GLU A CA 1
ATOM 1498 C C . GLU A 1 191 ? 16.375 -37.875 0.733 1 92.75 191 GLU A C 1
ATOM 1500 O O . GLU A 1 191 ? 16.453 -36.875 1.471 1 92.75 191 GLU A O 1
ATOM 1505 N N . LEU A 1 192 ? 16.266 -37.812 -0.612 1 93 192 LEU A N 1
ATOM 1506 C CA . LEU A 1 192 ? 16.109 -36.562 -1.32 1 93 192 LEU A CA 1
ATOM 1507 C C . LEU A 1 192 ? 14.664 -36.312 -1.712 1 93 192 LEU A C 1
ATOM 1509 O O . LEU A 1 192 ? 13.898 -37.281 -1.857 1 93 192 LEU A O 1
ATOM 1513 N N . PRO A 1 193 ? 14.25 -35.031 -1.816 1 93.69 193 PRO A N 1
ATOM 1514 C CA . PRO A 1 193 ? 15.016 -33.781 -1.753 1 93.69 193 PRO A CA 1
ATOM 1515 C C . PRO A 1 193 ? 15.352 -33.375 -0.322 1 93.69 193 PRO A C 1
ATOM 1517 O O . PRO A 1 193 ? 14.633 -33.719 0.614 1 93.69 193 PRO A O 1
ATOM 1520 N N . VAL A 1 194 ? 16.469 -32.719 -0.142 1 94.44 194 VAL A N 1
ATOM 1521 C CA . VAL A 1 194 ? 16.875 -32.062 1.098 1 94.44 194 VAL A CA 1
ATOM 1522 C C . VAL A 1 194 ? 16.844 -30.547 0.928 1 94.44 194 VAL A C 1
ATOM 1524 O O . VAL A 1 194 ? 17.219 -30.031 -0.122 1 94.44 194 VAL A O 1
ATOM 1527 N N . VAL A 1 195 ? 16.25 -29.859 1.916 1 92.31 195 VAL A N 1
ATOM 1528 C CA . VAL A 1 195 ? 16.188 -28.391 1.899 1 92.31 195 VAL A CA 1
ATOM 1529 C C . VAL A 1 195 ? 17.031 -27.828 3.033 1 92.31 195 VAL A C 1
ATOM 1531 O O . VAL A 1 195 ? 16.984 -28.312 4.164 1 92.31 195 VAL A O 1
ATOM 1534 N N . GLU A 1 196 ? 17.859 -26.891 2.711 1 88.56 196 GLU A N 1
ATOM 1535 C CA . GLU A 1 196 ? 18.594 -26.141 3.717 1 88.56 196 GLU A CA 1
ATOM 1536 C C . GLU A 1 196 ? 18.109 -24.688 3.789 1 88.56 196 GLU A C 1
ATOM 1538 O O . GLU A 1 196 ? 18.094 -23.984 2.777 1 88.56 196 GLU A O 1
ATOM 1543 N N . SER A 1 197 ? 17.719 -24.359 4.973 1 78.12 197 SER A N 1
ATOM 1544 C CA . SER A 1 197 ? 17.219 -23 5.168 1 78.12 197 SER A CA 1
ATOM 1545 C C . SER A 1 197 ? 18.375 -22.016 5.383 1 78.12 197 SER A C 1
ATOM 1547 O O . SER A 1 197 ? 19.531 -22.438 5.527 1 78.12 197 SER A O 1
ATOM 1549 N N . PHE A 1 198 ? 17.984 -20.75 5.434 1 70.69 198 PHE A N 1
ATOM 1550 C CA . PHE A 1 198 ? 18.938 -19.672 5.676 1 70.69 198 PHE A CA 1
ATOM 1551 C C . PHE A 1 198 ? 19.594 -19.844 7.039 1 70.69 198 PHE A C 1
ATOM 1553 O O . PHE A 1 198 ? 20.766 -19.469 7.215 1 70.69 198 PHE A O 1
ATOM 1560 N N . ALA A 1 199 ? 18.859 -20.406 7.969 1 64.06 199 ALA A N 1
ATOM 1561 C CA . ALA A 1 199 ? 19.391 -20.625 9.312 1 64.06 199 ALA A CA 1
ATOM 1562 C C . ALA A 1 199 ? 20.156 -21.938 9.391 1 64.06 199 ALA A C 1
ATOM 1564 O O . ALA A 1 199 ? 20.484 -22.406 10.484 1 64.06 199 ALA A O 1
ATOM 1565 N N . ARG A 1 200 ? 20.328 -22.562 8.234 1 65.12 200 ARG A N 1
ATOM 1566 C CA . ARG A 1 200 ? 21.141 -23.766 8.07 1 65.12 200 ARG A CA 1
ATOM 1567 C C . ARG A 1 200 ? 20.469 -24.969 8.695 1 65.12 200 ARG A C 1
ATOM 1569 O O . ARG A 1 200 ? 21.125 -25.938 9.078 1 65.12 200 ARG A O 1
ATOM 1576 N N . ALA A 1 201 ? 19.219 -24.75 8.875 1 76.5 201 ALA A N 1
ATOM 1577 C CA . ALA A 1 201 ? 18.453 -25.953 9.188 1 76.5 201 ALA A CA 1
ATOM 1578 C C . ALA A 1 201 ? 18.297 -26.828 7.957 1 76.5 201 ALA A C 1
ATOM 1580 O O . ALA A 1 201 ? 18.047 -26.344 6.859 1 76.5 201 ALA A O 1
ATOM 1581 N N . ARG A 1 202 ? 18.703 -28.125 8.172 1 86.94 202 ARG A N 1
ATOM 1582 C CA . ARG A 1 202 ? 18.688 -29.078 7.062 1 86.94 202 ARG A CA 1
ATOM 1583 C C . ARG A 1 202 ? 17.75 -30.234 7.355 1 86.94 202 ARG A C 1
ATOM 1585 O O . ARG A 1 202 ? 17.719 -30.75 8.477 1 86.94 202 ARG A O 1
ATOM 1592 N N . ALA A 1 203 ? 16.922 -30.562 6.348 1 89.19 203 ALA A N 1
ATOM 1593 C CA . ALA A 1 203 ? 16.047 -31.719 6.535 1 89.19 203 ALA A CA 1
ATOM 1594 C C . ALA A 1 203 ? 15.523 -32.219 5.199 1 89.19 203 ALA A C 1
ATOM 1596 O O . ALA A 1 203 ? 15.484 -31.5 4.211 1 89.19 203 ALA A O 1
ATOM 1597 N N . HIS A 1 204 ? 15.312 -33.5 5.207 1 92.31 204 HIS A N 1
ATOM 1598 C CA . HIS A 1 204 ? 14.539 -34.062 4.105 1 92.31 204 HIS A CA 1
ATOM 1599 C C . HIS A 1 204 ? 13.117 -33.531 4.094 1 92.31 204 HIS A C 1
ATOM 1601 O O . HIS A 1 204 ? 12.5 -33.375 5.148 1 92.31 204 HIS A O 1
ATOM 1607 N N . VAL A 1 205 ? 12.664 -33.156 2.914 1 90.81 205 VAL A N 1
ATOM 1608 C CA . VAL A 1 205 ? 11.281 -32.719 2.744 1 90.81 205 VAL A CA 1
ATOM 1609 C C . VAL A 1 205 ? 10.602 -33.562 1.676 1 90.81 205 VAL A C 1
ATOM 1611 O O . VAL A 1 205 ? 10.984 -33.531 0.505 1 90.81 205 VAL A O 1
ATOM 1614 N N . GLY A 1 206 ? 9.578 -34.312 2.135 1 88.5 206 GLY A N 1
ATOM 1615 C CA . GLY A 1 206 ? 8.852 -35.156 1.201 1 88.5 206 GLY A CA 1
ATOM 1616 C C . GLY A 1 206 ? 7.664 -34.438 0.566 1 88.5 206 GLY A C 1
ATOM 1617 O O . GLY A 1 206 ? 6.996 -35 -0.304 1 88.5 206 GLY A O 1
ATOM 1618 N N . SER A 1 207 ? 7.363 -33.25 1.024 1 87.94 207 SER A N 1
ATOM 1619 C CA . SER A 1 207 ? 6.254 -32.469 0.493 1 87.94 207 SER A CA 1
ATOM 1620 C C . SER A 1 207 ? 6.453 -30.984 0.757 1 87.94 207 SER A C 1
ATOM 1622 O O . SER A 1 207 ? 7.297 -30.594 1.569 1 87.94 207 SER A O 1
ATOM 1624 N N . VAL A 1 208 ? 5.668 -30.156 0.039 1 86.25 208 VAL A N 1
ATOM 1625 C CA . VAL A 1 208 ? 5.703 -28.703 0.263 1 86.25 208 VAL A CA 1
ATOM 1626 C C . VAL A 1 208 ? 5.254 -28.391 1.688 1 86.25 208 VAL A C 1
ATOM 1628 O O . VAL A 1 208 ? 5.77 -27.469 2.32 1 86.25 208 VAL A O 1
ATOM 1631 N N . ARG A 1 209 ? 4.34 -29.203 2.193 1 83.94 209 ARG A N 1
ATOM 1632 C CA . ARG A 1 209 ? 3.863 -29.031 3.562 1 83.94 209 ARG A CA 1
ATOM 1633 C C . ARG A 1 209 ? 5.004 -29.172 4.562 1 83.94 209 ARG A C 1
ATOM 1635 O O . ARG A 1 209 ? 5.082 -28.406 5.531 1 83.94 209 ARG A O 1
ATOM 1642 N N . GLU A 1 210 ? 5.785 -30.125 4.32 1 83.56 210 GLU A N 1
ATOM 1643 C CA . GLU A 1 210 ? 6.914 -30.344 5.219 1 83.56 210 GLU A CA 1
ATOM 1644 C C . GLU A 1 210 ? 7.914 -29.203 5.148 1 83.56 210 GLU A C 1
ATOM 1646 O O . GLU A 1 210 ? 8.492 -28.812 6.168 1 83.56 210 GLU A O 1
ATOM 1651 N N . ALA A 1 211 ? 8.094 -28.703 3.975 1 86.19 211 ALA A N 1
ATOM 1652 C CA . ALA A 1 211 ? 8.961 -27.547 3.814 1 86.19 211 ALA A CA 1
ATOM 1653 C C . ALA A 1 211 ? 8.398 -26.328 4.566 1 86.19 211 ALA A C 1
ATOM 1655 O O . ALA A 1 211 ? 9.148 -25.609 5.227 1 86.19 211 ALA A O 1
ATOM 1656 N N . ALA A 1 212 ? 7.059 -26.141 4.457 1 83.31 212 ALA A N 1
ATOM 1657 C CA . ALA A 1 212 ? 6.375 -25.047 5.129 1 83.31 212 ALA A CA 1
ATOM 1658 C C . ALA A 1 212 ? 6.473 -25.188 6.645 1 83.31 212 ALA A C 1
ATOM 1660 O O . ALA A 1 212 ? 6.699 -24.203 7.352 1 83.31 212 ALA A O 1
ATOM 1661 N N . ALA A 1 213 ? 6.332 -26.438 7.094 1 75.5 213 ALA A N 1
ATOM 1662 C CA . ALA A 1 213 ? 6.379 -26.703 8.523 1 75.5 213 ALA A CA 1
ATOM 1663 C C . ALA A 1 213 ? 7.762 -26.391 9.094 1 75.5 213 ALA A C 1
ATOM 1665 O O . ALA A 1 213 ? 7.887 -26 10.258 1 75.5 213 ALA A O 1
ATOM 1666 N N . LEU A 1 214 ? 8.75 -26.594 8.312 1 74.5 214 LEU A N 1
ATOM 1667 C CA . LEU A 1 214 ? 10.109 -26.266 8.734 1 74.5 214 LEU A CA 1
ATOM 1668 C C . LEU A 1 214 ? 10.266 -24.781 8.984 1 74.5 214 LEU A C 1
ATOM 1670 O O . LEU A 1 214 ? 11.039 -24.359 9.844 1 74.5 214 LEU A O 1
ATOM 1674 N N . MET A 1 215 ? 9.445 -24.016 8.297 1 74.56 215 MET A N 1
ATOM 1675 C CA . MET A 1 215 ? 9.594 -22.562 8.367 1 74.56 215 MET A CA 1
ATOM 1676 C C . MET A 1 215 ? 8.672 -21.969 9.43 1 74.56 215 MET A C 1
ATOM 1678 O O . MET A 1 215 ? 9.055 -21.031 10.133 1 74.56 215 MET A O 1
ATOM 1682 N N . TYR A 1 216 ? 7.406 -22.469 9.547 1 74.69 216 TYR A N 1
ATOM 1683 C CA . TYR A 1 216 ? 6.41 -21.781 10.352 1 74.69 216 TYR A CA 1
ATOM 1684 C C . TYR A 1 216 ? 5.875 -22.672 11.461 1 74.69 216 TYR A C 1
ATOM 1686 O O . TYR A 1 216 ? 5.039 -22.25 12.266 1 74.69 216 TYR A O 1
ATOM 1694 N N . GLY A 1 217 ? 6.398 -23.812 11.594 1 72.81 217 GLY A N 1
ATOM 1695 C CA . GLY A 1 217 ? 6 -24.703 12.672 1 72.81 217 GLY A CA 1
ATOM 1696 C C . GLY A 1 217 ? 4.625 -25.312 12.469 1 72.81 217 GLY A C 1
ATOM 1697 O O . GLY A 1 217 ? 4.117 -25.359 11.344 1 72.81 217 GLY A O 1
ATOM 1698 N N . ARG A 1 218 ? 4.133 -25.984 13.555 1 76.62 218 ARG A N 1
ATOM 1699 C CA . ARG A 1 218 ? 2.836 -26.656 13.562 1 76.62 218 ARG A CA 1
ATOM 1700 C C . ARG A 1 218 ? 1.884 -25.984 14.555 1 76.62 218 ARG A C 1
ATOM 1702 O O . ARG A 1 218 ? 2.307 -25.5 15.609 1 76.62 218 ARG A O 1
ATOM 1709 N N . PRO A 1 219 ? 0.631 -25.938 14.156 1 74.62 219 PRO A N 1
ATOM 1710 C CA . PRO A 1 219 ? -0.346 -25.312 15.047 1 74.62 219 PRO A CA 1
ATOM 1711 C C . PRO A 1 219 ? -0.332 -25.922 16.453 1 74.62 219 PRO A C 1
ATOM 1713 O O . PRO A 1 219 ? -0.625 -25.219 17.438 1 74.62 219 PRO A O 1
ATOM 1716 N N . ASP A 1 220 ? -0.07 -27.203 16.516 1 72.62 220 ASP A N 1
ATOM 1717 C CA . ASP A 1 220 ? -0.101 -27.844 17.828 1 72.62 220 ASP A CA 1
ATOM 1718 C C . ASP A 1 220 ? 1.099 -27.422 18.672 1 72.62 220 ASP A C 1
ATOM 1720 O O . ASP A 1 220 ? 1.17 -27.75 19.859 1 72.62 220 ASP A O 1
ATOM 1724 N N . GLN A 1 221 ? 2.139 -26.891 18.141 1 62.59 221 GLN A N 1
ATOM 1725 C CA . GLN A 1 221 ? 3.32 -26.422 18.859 1 62.59 221 GLN A CA 1
ATOM 1726 C C . GLN A 1 221 ? 3.051 -25.094 19.562 1 62.59 221 GLN A C 1
ATOM 1728 O O . GLN A 1 221 ? 3.85 -24.656 20.406 1 62.59 221 GLN A O 1
ATOM 1733 N N . VAL A 1 222 ? 2.238 -24.312 19.109 1 54.56 222 VAL A N 1
ATOM 1734 C CA . VAL A 1 222 ? 1.871 -23.078 19.781 1 54.56 222 VAL A CA 1
ATOM 1735 C C . VAL A 1 222 ? 1.179 -23.391 21.109 1 54.56 222 VAL A C 1
ATOM 1737 O O . VAL A 1 222 ? 0.313 -24.266 21.172 1 54.56 222 VAL A O 1
ATOM 1740 N N . GLU A 1 223 ? 1.783 -23.25 22.219 1 53.41 223 GLU A N 1
ATOM 1741 C CA . GLU A 1 223 ? 0.987 -23.438 23.438 1 53.41 223 GLU A CA 1
ATOM 1742 C C . GLU A 1 223 ? -0.455 -22.984 23.219 1 53.41 223 GLU A C 1
ATOM 1744 O O . GLU A 1 223 ? -0.737 -21.781 23.188 1 53.41 223 GLU A O 1
ATOM 1749 N N . VAL A 1 224 ? -1.115 -23.641 22.422 1 49.16 224 VAL A N 1
ATOM 1750 C CA . VAL A 1 224 ? -2.479 -23.578 21.906 1 49.16 224 VAL A CA 1
ATOM 1751 C C . VAL A 1 224 ? -3.453 -23.328 23.062 1 49.16 224 VAL A C 1
ATOM 1753 O O . VAL A 1 224 ? -4.625 -23.016 22.828 1 49.16 224 VAL A O 1
ATOM 1756 N N . GLY A 1 225 ? -3.111 -23.438 24.156 1 51.84 225 GLY A N 1
ATOM 1757 C CA . GLY A 1 225 ? -4.078 -23.422 25.25 1 51.84 225 GLY A CA 1
ATOM 1758 C C . GLY A 1 225 ? -4.895 -22.141 25.297 1 51.84 225 GLY A C 1
ATOM 1759 O O . GLY A 1 225 ? -5.895 -22.062 26.016 1 51.84 225 GLY A O 1
ATOM 1760 N N . HIS A 1 226 ? -4.43 -21.062 24.609 1 71.75 226 HIS A N 1
ATOM 1761 C CA . HIS A 1 226 ? -5.152 -19.812 24.812 1 71.75 226 HIS A CA 1
ATOM 1762 C C . HIS A 1 226 ? -6.059 -19.5 23.625 1 71.75 226 HIS A C 1
ATOM 1764 O O . HIS A 1 226 ? -5.723 -19.828 22.484 1 71.75 226 HIS A O 1
ATOM 1770 N N . THR A 1 227 ? -7.328 -19.453 23.938 1 87.5 227 THR A N 1
ATOM 1771 C CA . THR A 1 227 ? -8.32 -19 22.969 1 87.5 227 THR A CA 1
ATOM 1772 C C . THR A 1 227 ? -7.941 -17.641 22.406 1 87.5 227 THR A C 1
ATOM 1774 O O . THR A 1 227 ? -7.75 -16.672 23.156 1 87.5 227 THR A O 1
ATOM 1777 N N . VAL A 1 228 ? -7.68 -17.719 21.062 1 93.31 228 VAL A N 1
ATOM 1778 C CA . VAL A 1 228 ? -7.324 -16.453 20.438 1 93.31 228 VAL A CA 1
ATOM 1779 C C . VAL A 1 228 ? -8.594 -15.656 20.125 1 93.31 228 VAL A C 1
ATOM 1781 O O . VAL A 1 228 ? -9.695 -16.203 20.125 1 93.31 228 VAL A O 1
ATOM 1784 N N . ASP A 1 229 ? -8.461 -14.398 19.953 1 94.94 229 ASP A N 1
ATOM 1785 C CA . ASP A 1 229 ? -9.602 -13.555 19.625 1 94.94 229 ASP A CA 1
ATOM 1786 C C . ASP A 1 229 ? -10.133 -13.867 18.234 1 94.94 229 ASP A C 1
ATOM 1788 O O . ASP A 1 229 ? -11.344 -13.898 18.016 1 94.94 229 ASP A O 1
ATOM 1792 N N . VAL A 1 230 ? -9.18 -14.078 17.266 1 96.88 230 VAL A N 1
ATOM 1793 C CA . VAL A 1 230 ? -9.609 -14.281 15.891 1 96.88 230 VAL A CA 1
ATOM 1794 C C . VAL A 1 230 ? -8.688 -15.297 15.211 1 96.88 230 VAL A C 1
ATOM 1796 O O . VAL A 1 230 ? -7.465 -15.195 15.305 1 96.88 230 VAL A O 1
ATOM 1799 N N . CYS A 1 231 ? -9.25 -16.297 14.609 1 97.31 231 CYS A N 1
ATOM 1800 C CA . CYS A 1 231 ? -8.555 -17.219 13.719 1 97.31 231 CYS A CA 1
ATOM 1801 C C . CYS A 1 231 ? -8.867 -16.906 12.258 1 97.31 231 CYS A C 1
ATOM 1803 O O . CYS A 1 231 ? -10.023 -16.969 11.836 1 97.31 231 CYS A O 1
ATOM 1805 N N . VAL A 1 232 ? -7.887 -16.5 11.492 1 98.19 232 VAL A N 1
ATOM 1806 C CA . VAL A 1 232 ? -8.047 -16.219 10.07 1 98.19 232 VAL A CA 1
ATOM 1807 C C . VAL A 1 232 ? -7.656 -17.453 9.258 1 98.19 232 VAL A C 1
ATOM 1809 O O . VAL A 1 232 ? -6.527 -17.938 9.359 1 98.19 232 VAL A O 1
ATOM 1812 N N . VAL A 1 233 ? -8.57 -17.969 8.477 1 98.12 233 VAL A N 1
ATOM 1813 C CA . VAL A 1 233 ? -8.305 -19.141 7.645 1 98.12 233 VAL A CA 1
ATOM 1814 C C . VAL A 1 233 ? -8.031 -18.703 6.207 1 98.12 233 VAL A C 1
ATOM 1816 O O . VAL A 1 233 ? -8.961 -18.422 5.449 1 98.12 233 VAL A O 1
ATOM 1819 N N . GLY A 1 234 ? -6.785 -18.766 5.836 1 96.56 234 GLY A N 1
ATOM 1820 C CA . GLY A 1 234 ? -6.324 -18.266 4.547 1 96.56 234 GLY A CA 1
ATOM 1821 C C . GLY A 1 234 ? -5.473 -17.016 4.66 1 96.56 234 GLY A C 1
ATOM 1822 O O . GLY A 1 234 ? -5.867 -16.047 5.316 1 96.56 234 GLY A O 1
ATOM 1823 N N . ALA A 1 235 ? -4.344 -17.062 4 1 96.12 235 ALA A N 1
ATOM 1824 C CA . ALA A 1 235 ? -3.416 -15.93 4.094 1 96.12 235 ALA A CA 1
ATOM 1825 C C . ALA A 1 235 ? -3.152 -15.328 2.717 1 96.12 235 ALA A C 1
ATOM 1827 O O . ALA A 1 235 ? -2.004 -15.039 2.369 1 96.12 235 ALA A O 1
ATOM 1828 N N . GLY A 1 236 ? -4.25 -15.25 1.903 1 94.5 236 GLY A N 1
ATOM 1829 C CA . GLY A 1 236 ? -4.215 -14.375 0.74 1 94.5 236 GLY A CA 1
ATOM 1830 C C . GLY A 1 236 ? -4.328 -12.906 1.095 1 94.5 236 GLY A C 1
ATOM 1831 O O . GLY A 1 236 ? -4.176 -12.531 2.258 1 94.5 236 GLY A O 1
ATOM 1832 N N . PRO A 1 237 ? -4.59 -12.086 0.13 1 93.56 237 PRO A N 1
ATOM 1833 C CA . PRO A 1 237 ? -4.652 -10.656 0.415 1 93.56 237 PRO A CA 1
ATOM 1834 C C . PRO A 1 237 ? -5.703 -10.305 1.467 1 93.56 237 PRO A C 1
ATOM 1836 O O . PRO A 1 237 ? -5.43 -9.523 2.383 1 93.56 237 PRO A O 1
ATOM 1839 N N . ALA A 1 238 ? -6.887 -10.852 1.386 1 95.81 238 ALA A N 1
ATOM 1840 C CA . ALA A 1 238 ? -7.953 -10.578 2.348 1 95.81 238 ALA A CA 1
ATOM 1841 C C . ALA A 1 238 ? -7.562 -11.055 3.746 1 95.81 238 ALA A C 1
ATOM 1843 O O . ALA A 1 238 ? -7.73 -10.32 4.727 1 95.81 238 ALA A O 1
ATOM 1844 N N . GLY A 1 239 ? -7.062 -12.258 3.809 1 97.69 239 GLY A N 1
ATOM 1845 C CA . GLY A 1 239 ? -6.633 -12.805 5.09 1 97.69 239 GLY A CA 1
ATOM 1846 C C . GLY A 1 239 ? -5.484 -12.031 5.711 1 97.69 239 GLY A C 1
ATOM 1847 O O . GLY A 1 239 ? -5.496 -11.75 6.91 1 97.69 239 GLY A O 1
ATOM 1848 N N . LEU A 1 240 ? -4.492 -11.711 4.887 1 96.88 240 LEU A N 1
ATOM 1849 C CA . LEU A 1 240 ? -3.354 -10.93 5.371 1 96.88 240 LEU A CA 1
ATOM 1850 C C . LEU A 1 240 ? -3.805 -9.57 5.891 1 96.88 240 LEU A C 1
ATOM 1852 O O . LEU A 1 240 ? -3.318 -9.109 6.926 1 96.88 240 LEU A O 1
ATOM 1856 N N . ALA A 1 241 ? -4.727 -8.953 5.156 1 95.5 241 ALA A N 1
ATOM 1857 C CA . ALA A 1 241 ? -5.27 -7.684 5.621 1 95.5 241 ALA A CA 1
ATOM 1858 C C . ALA A 1 241 ? -5.98 -7.848 6.961 1 95.5 241 ALA A C 1
ATOM 1860 O O . ALA A 1 241 ? -5.773 -7.055 7.887 1 95.5 241 ALA A O 1
ATOM 1861 N N . ALA A 1 242 ? -6.801 -8.859 7.086 1 96.56 242 ALA A N 1
ATOM 1862 C CA . ALA A 1 242 ? -7.488 -9.125 8.344 1 96.56 242 ALA A CA 1
ATOM 1863 C C . ALA A 1 242 ? -6.492 -9.32 9.484 1 96.56 242 ALA A C 1
ATOM 1865 O O . ALA A 1 242 ? -6.695 -8.812 10.594 1 96.56 242 ALA A O 1
ATOM 1866 N N . CYS A 1 243 ? -5.379 -10.016 9.195 1 96.69 243 CYS A N 1
ATOM 1867 C CA . CYS A 1 243 ? -4.344 -10.266 10.195 1 96.69 243 CYS A CA 1
ATOM 1868 C C . CYS A 1 243 ? -3.689 -8.969 10.641 1 96.69 243 CYS A C 1
ATOM 1870 O O . CYS A 1 243 ? -3.561 -8.711 11.844 1 96.69 243 CYS A O 1
ATOM 1872 N N . VAL A 1 244 ? -3.264 -8.172 9.695 1 93.12 244 VAL A N 1
ATOM 1873 C CA . VAL A 1 244 ? -2.582 -6.914 9.992 1 93.12 244 VAL A CA 1
ATOM 1874 C C . VAL A 1 244 ? -3.484 -6.027 10.844 1 93.12 244 VAL A C 1
ATOM 1876 O O . VAL A 1 244 ? -3.068 -5.535 11.898 1 93.12 244 VAL A O 1
ATOM 1879 N N . TYR A 1 245 ? -4.723 -5.902 10.461 1 89.5 245 TYR A N 1
ATOM 1880 C CA . TYR A 1 245 ? -5.602 -4.934 11.109 1 89.5 245 TYR A CA 1
ATOM 1881 C C . TYR A 1 245 ? -6.129 -5.469 12.43 1 89.5 245 TYR A C 1
ATOM 1883 O O . TYR A 1 245 ? -6.258 -4.723 13.406 1 89.5 245 TYR A O 1
ATOM 1891 N N . ALA A 1 246 ? -6.441 -6.73 12.508 1 92.75 246 ALA A N 1
ATOM 1892 C CA . ALA A 1 246 ? -6.871 -7.309 13.773 1 92.75 246 ALA A CA 1
ATOM 1893 C C . ALA A 1 246 ? -5.77 -7.215 14.828 1 92.75 246 ALA A C 1
ATOM 1895 O O . ALA A 1 246 ? -6 -6.742 15.945 1 92.75 246 ALA A O 1
ATOM 1896 N N . ALA A 1 247 ? -4.566 -7.613 14.445 1 90.06 247 ALA A N 1
ATOM 1897 C CA . ALA A 1 247 ? -3.443 -7.602 15.375 1 90.06 247 ALA A CA 1
ATOM 1898 C C . ALA A 1 247 ? -3.066 -6.172 15.766 1 90.06 247 ALA A C 1
ATOM 1900 O O . ALA A 1 247 ? -2.734 -5.906 16.922 1 90.06 247 ALA A O 1
ATOM 1901 N N . SER A 1 248 ? -3.084 -5.277 14.812 1 85 248 SER A N 1
ATOM 1902 C CA . SER A 1 248 ? -2.736 -3.887 15.086 1 85 248 SER A CA 1
ATOM 1903 C C . SER A 1 248 ? -3.715 -3.256 16.062 1 85 248 SER A C 1
ATOM 1905 O O . SER A 1 248 ? -3.379 -2.285 16.75 1 85 248 SER A O 1
ATOM 1907 N N . GLU A 1 249 ? -4.941 -3.795 16.109 1 83.12 249 GLU A N 1
ATOM 1908 C CA . GLU A 1 249 ? -5.957 -3.299 17.031 1 83.12 249 GLU A CA 1
ATOM 1909 C C . GLU A 1 249 ? -5.922 -4.059 18.359 1 83.12 249 GLU A C 1
ATOM 1911 O O . GLU A 1 249 ? -6.828 -3.922 19.172 1 83.12 249 GLU A O 1
ATOM 1916 N N . GLY A 1 250 ? -4.973 -4.969 18.516 1 83.25 250 GLY A N 1
ATOM 1917 C CA . GLY A 1 250 ? -4.727 -5.59 19.797 1 83.25 250 GLY A CA 1
ATOM 1918 C C . GLY A 1 250 ? -5.387 -6.945 19.953 1 83.25 250 GLY A C 1
ATOM 1919 O O . GLY A 1 250 ? -5.391 -7.527 21.031 1 83.25 250 GLY A O 1
ATOM 1920 N N . LEU A 1 251 ? -5.984 -7.477 18.938 1 90.25 251 LEU A N 1
ATOM 1921 C CA . LEU A 1 251 ? -6.617 -8.789 19 1 90.25 251 LEU A CA 1
ATOM 1922 C C . LEU A 1 251 ? -5.578 -9.898 18.875 1 90.25 251 LEU A C 1
ATOM 1924 O O . LEU A 1 251 ? -4.68 -9.82 18.031 1 90.25 251 LEU A O 1
ATOM 1928 N N . ALA A 1 252 ? -5.672 -10.805 19.75 1 93.12 252 ALA A N 1
ATOM 1929 C CA . ALA A 1 252 ? -4.871 -12.016 19.562 1 93.12 252 ALA A CA 1
ATOM 1930 C C . ALA A 1 252 ? -5.27 -12.75 18.297 1 93.12 252 ALA A C 1
ATOM 1932 O O . ALA A 1 252 ? -6.379 -13.281 18.188 1 93.12 252 ALA A O 1
ATOM 1933 N N . THR A 1 253 ? -4.312 -12.852 17.281 1 94.56 253 THR A N 1
ATOM 1934 C CA . THR A 1 253 ? -4.668 -13.289 15.938 1 94.56 253 THR A CA 1
ATOM 1935 C C . THR A 1 253 ? -3.787 -14.453 15.5 1 94.56 253 THR A C 1
ATOM 1937 O O . THR A 1 253 ? -2.566 -14.414 15.656 1 94.56 253 THR A O 1
ATOM 1940 N N . VAL A 1 254 ? -4.426 -15.5 15.008 1 94.5 254 VAL A N 1
ATOM 1941 C CA . VAL A 1 254 ? -3.748 -16.641 14.391 1 94.5 254 VAL A CA 1
ATOM 1942 C C . VAL A 1 254 ? -4.227 -16.812 12.953 1 94.5 254 VAL A C 1
ATOM 1944 O O . VAL A 1 254 ? -5.422 -16.672 12.672 1 94.5 254 VAL A O 1
ATOM 1947 N N . ALA A 1 255 ? -3.283 -17.031 12.047 1 96.06 255 ALA A N 1
ATOM 1948 C CA . ALA A 1 255 ? -3.635 -17.297 10.656 1 96.06 255 ALA A CA 1
ATOM 1949 C C . ALA A 1 255 ? -3.246 -18.719 10.242 1 96.06 255 ALA A C 1
ATOM 1951 O O . ALA A 1 255 ? -2.127 -19.156 10.516 1 96.06 255 ALA A O 1
ATOM 1952 N N . LEU A 1 256 ? -4.199 -19.391 9.688 1 94.69 256 LEU A N 1
ATOM 1953 C CA . LEU A 1 256 ? -3.975 -20.703 9.109 1 94.69 256 LEU A CA 1
ATOM 1954 C C . LEU A 1 256 ? -3.922 -20.641 7.59 1 94.69 256 LEU A C 1
ATOM 1956 O O . LEU A 1 256 ? -4.844 -20.125 6.957 1 94.69 256 LEU A O 1
ATOM 1960 N N . GLU A 1 257 ? -2.838 -21.047 7.023 1 93.5 257 GLU A N 1
ATOM 1961 C CA . GLU A 1 257 ? -2.662 -21.062 5.574 1 93.5 257 GLU A CA 1
ATOM 1962 C C . GLU A 1 257 ? -2.348 -22.484 5.082 1 93.5 257 GLU A C 1
ATOM 1964 O O . GLU A 1 257 ? -1.514 -23.172 5.664 1 93.5 257 GLU A O 1
ATOM 1969 N N . SER A 1 258 ? -3.08 -22.875 4.07 1 89.31 258 SER A N 1
ATOM 1970 C CA . SER A 1 258 ? -2.945 -24.234 3.578 1 89.31 258 SER A CA 1
ATOM 1971 C C . SER A 1 258 ? -1.65 -24.422 2.793 1 89.31 258 SER A C 1
ATOM 1973 O O . SER A 1 258 ? -1.062 -25.5 2.797 1 89.31 258 SER A O 1
ATOM 1975 N N . GLU A 1 259 ? -1.201 -23.391 2.109 1 85.12 259 GLU A N 1
ATOM 1976 C CA . GLU A 1 259 ? -0.018 -23.469 1.26 1 85.12 259 GLU A CA 1
ATOM 1977 C C . GLU A 1 259 ? 0.958 -22.344 1.553 1 85.12 259 GLU A C 1
ATOM 1979 O O . GLU A 1 259 ? 1.521 -22.266 2.646 1 85.12 259 GLU A O 1
ATOM 1984 N N . ALA A 1 260 ? 1.053 -21.453 0.568 1 85.81 260 ALA A N 1
ATOM 1985 C CA . ALA A 1 260 ? 1.995 -20.344 0.718 1 85.81 260 ALA A CA 1
ATOM 1986 C C . ALA A 1 260 ? 1.268 -19.047 1.068 1 85.81 260 ALA A C 1
ATOM 1988 O O . ALA A 1 260 ? 0.202 -18.766 0.519 1 85.81 260 ALA A O 1
ATOM 1989 N N . ILE A 1 261 ? 1.83 -18.344 2.023 1 91.31 261 ILE A N 1
ATOM 1990 C CA . ILE A 1 261 ? 1.306 -17.031 2.346 1 91.31 261 ILE A CA 1
ATOM 1991 C C . ILE A 1 261 ? 1.285 -16.156 1.088 1 91.31 261 ILE A C 1
ATOM 1993 O O . ILE A 1 261 ? 2.248 -16.156 0.316 1 91.31 261 ILE A O 1
ATOM 1997 N N . GLY A 1 262 ? 0.183 -15.438 0.886 1 90.25 262 GLY A N 1
ATOM 1998 C CA . GLY A 1 262 ? 0.006 -14.609 -0.296 1 90.25 262 GLY A CA 1
ATOM 1999 C C . GLY A 1 262 ? -1.116 -15.094 -1.197 1 90.25 262 GLY A C 1
ATOM 2000 O O . GLY A 1 262 ? -1.666 -14.312 -1.981 1 90.25 262 GLY A O 1
ATOM 2001 N N . GLY A 1 263 ? -1.437 -16.422 -1.062 1 85.5 263 GLY A N 1
ATOM 2002 C CA . GLY A 1 263 ? -2.525 -16.984 -1.851 1 85.5 263 GLY A CA 1
ATOM 2003 C C . GLY A 1 263 ? -2.328 -16.797 -3.346 1 85.5 263 GLY A C 1
ATOM 2004 O O . GLY A 1 263 ? -1.197 -16.844 -3.836 1 85.5 263 GLY A O 1
ATOM 2005 N N . GLN A 1 264 ? -3.387 -16.688 -4.082 1 77.81 264 GLN A N 1
ATOM 2006 C CA . GLN A 1 264 ? -3.371 -16.547 -5.531 1 77.81 264 GLN A CA 1
ATOM 2007 C C . GLN A 1 264 ? -2.633 -15.273 -5.945 1 77.81 264 GLN A C 1
ATOM 2009 O O . GLN A 1 264 ? -1.898 -15.273 -6.938 1 77.81 264 GLN A O 1
ATOM 2014 N N . ALA A 1 265 ? -2.857 -14.234 -5.188 1 81.06 265 ALA A N 1
ATOM 2015 C CA . ALA A 1 265 ? -2.232 -12.953 -5.512 1 81.06 265 ALA A CA 1
ATOM 2016 C C . ALA A 1 265 ? -0.711 -13.055 -5.453 1 81.06 265 ALA A C 1
ATOM 2018 O O . ALA A 1 265 ? -0.007 -12.344 -6.172 1 81.06 265 ALA A O 1
ATOM 2019 N N . GLY A 1 266 ? -0.254 -13.945 -4.574 1 81.25 266 GLY A N 1
ATOM 2020 C CA . GLY A 1 266 ? 1.181 -14.148 -4.445 1 81.25 266 GLY A CA 1
ATOM 2021 C C . GLY A 1 266 ? 1.843 -14.562 -5.746 1 81.25 266 GLY A C 1
ATOM 2022 O O . GLY A 1 266 ? 3.055 -14.406 -5.906 1 81.25 266 GLY A O 1
ATOM 2023 N N . THR A 1 267 ? 1.046 -14.977 -6.688 1 75.81 267 THR A N 1
ATOM 2024 C CA . THR A 1 267 ? 1.583 -15.461 -7.957 1 75.81 267 THR A CA 1
ATOM 2025 C C . THR A 1 267 ? 1.474 -14.383 -9.031 1 75.81 267 THR A C 1
ATOM 2027 O O . THR A 1 267 ? 1.902 -14.586 -10.172 1 75.81 267 THR A O 1
ATOM 2030 N N . SER A 1 268 ? 0.92 -13.234 -8.633 1 77.56 268 SER A N 1
ATOM 2031 C CA . SER A 1 268 ? 0.801 -12.141 -9.586 1 77.56 268 SER A CA 1
ATOM 2032 C C . SER A 1 268 ? 2.133 -11.422 -9.773 1 77.56 268 SER A C 1
ATOM 2034 O O . SER A 1 268 ? 2.775 -11.031 -8.789 1 77.56 268 SER A O 1
ATOM 2036 N N . SER A 1 269 ? 2.473 -11.328 -11.047 1 74.19 269 SER A N 1
ATOM 2037 C CA . SER A 1 269 ? 3.752 -10.688 -11.344 1 74.19 269 SER A CA 1
ATOM 2038 C C . SER A 1 269 ? 3.713 -9.195 -11.047 1 74.19 269 SER A C 1
ATOM 2040 O O . SER A 1 269 ? 4.75 -8.586 -10.781 1 74.19 269 SER A O 1
ATOM 2042 N N . MET A 1 270 ? 2.5 -8.641 -11.203 1 79.56 270 MET A N 1
ATOM 2043 C CA . MET A 1 270 ? 2.4 -7.195 -11.023 1 79.56 270 MET A CA 1
ATOM 2044 C C . MET A 1 270 ? 0.956 -6.781 -10.766 1 79.56 270 MET A C 1
ATOM 2046 O O . MET A 1 270 ? 0.075 -7.043 -11.594 1 79.56 270 MET A O 1
ATOM 2050 N N . ILE A 1 271 ? 0.758 -6.207 -9.602 1 82.44 271 ILE A N 1
ATOM 2051 C CA . ILE A 1 271 ? -0.518 -5.59 -9.266 1 82.44 271 ILE A CA 1
ATOM 2052 C C . ILE A 1 271 ? -0.422 -4.074 -9.453 1 82.44 271 ILE A C 1
ATOM 2054 O O . ILE A 1 271 ? 0.216 -3.383 -8.656 1 82.44 271 ILE A O 1
ATOM 2058 N N . ARG A 1 272 ? -1.054 -3.502 -10.43 1 78.88 272 ARG A N 1
ATOM 2059 C CA . ARG A 1 272 ? -0.808 -2.127 -10.844 1 78.88 272 ARG A CA 1
ATOM 2060 C C . ARG A 1 272 ? -1.781 -1.166 -10.172 1 78.88 272 ARG A C 1
ATOM 2062 O O . ARG A 1 272 ? -1.522 0.037 -10.102 1 78.88 272 ARG A O 1
ATOM 2069 N N . ASN A 1 273 ? -2.857 -1.683 -9.672 1 80.38 273 ASN A N 1
ATOM 2070 C CA . ASN A 1 273 ? -3.883 -0.765 -9.188 1 80.38 273 ASN A CA 1
ATOM 2071 C C . ASN A 1 273 ? -3.996 -0.799 -7.664 1 80.38 273 ASN A C 1
ATOM 2073 O O . ASN A 1 273 ? -4.98 -0.323 -7.102 1 80.38 273 ASN A O 1
ATOM 2077 N N . TYR A 1 274 ? -3.012 -1.41 -7 1 89.38 274 TYR A N 1
ATOM 2078 C CA . TYR A 1 274 ? -3.057 -1.391 -5.543 1 89.38 274 TYR A CA 1
ATOM 2079 C C . TYR A 1 274 ? -2.705 -0.01 -5.004 1 89.38 274 TYR A C 1
ATOM 2081 O O . TYR A 1 274 ? -1.626 0.517 -5.285 1 89.38 274 TYR A O 1
ATOM 2089 N N . LEU A 1 275 ? -3.561 0.562 -4.203 1 92.75 275 LEU A N 1
ATOM 2090 C CA . LEU A 1 275 ? -3.434 1.949 -3.768 1 92.75 275 LEU A CA 1
ATOM 2091 C C . LEU A 1 275 ? -2.143 2.156 -2.98 1 92.75 275 LEU A C 1
ATOM 2093 O O . LEU A 1 275 ? -1.854 1.404 -2.047 1 92.75 275 LEU A O 1
ATOM 2097 N N . GLY A 1 276 ? -1.4 3.143 -3.344 1 91.88 276 GLY A N 1
ATOM 2098 C CA . GLY A 1 276 ? -0.156 3.465 -2.664 1 91.88 276 GLY A CA 1
ATOM 2099 C C . GLY A 1 276 ? 1.075 3.01 -3.422 1 91.88 276 GLY A C 1
ATOM 2100 O O . GLY A 1 276 ? 2.199 3.377 -3.072 1 91.88 276 GLY A O 1
ATOM 2101 N N . PHE A 1 277 ? 0.83 2.234 -4.461 1 90.19 277 PHE A N 1
ATOM 2102 C CA . PHE A 1 277 ? 1.93 1.738 -5.281 1 90.19 277 PHE A CA 1
ATOM 2103 C C . PHE A 1 277 ? 1.763 2.174 -6.734 1 90.19 277 PHE A C 1
ATOM 2105 O O . PHE A 1 277 ? 1.4 1.367 -7.59 1 90.19 277 PHE A O 1
ATOM 2112 N N . PRO A 1 278 ? 2.127 3.395 -7 1 84.62 278 PRO A N 1
ATOM 2113 C CA . PRO A 1 278 ? 1.888 3.943 -8.336 1 84.62 278 PRO A CA 1
ATOM 2114 C C . PRO A 1 278 ? 2.621 3.174 -9.43 1 84.62 278 PRO A C 1
ATOM 2116 O O . PRO A 1 278 ? 2.244 3.252 -10.609 1 84.62 278 PRO A O 1
ATOM 2119 N N . ARG A 1 279 ? 3.666 2.412 -9.148 1 80 279 ARG A N 1
ATOM 2120 C CA . ARG A 1 279 ? 4.434 1.645 -10.125 1 80 279 ARG A CA 1
ATOM 2121 C C . ARG A 1 279 ? 4.113 0.157 -10.023 1 80 279 ARG A C 1
ATOM 2123 O O . ARG A 1 279 ? 4.816 -0.674 -10.602 1 80 279 ARG A O 1
ATOM 2130 N N . GLY A 1 280 ? 3.135 -0.065 -9.258 1 82.31 280 GLY A N 1
ATOM 2131 C CA . GLY A 1 280 ? 2.742 -1.453 -9.07 1 82.31 280 GLY A CA 1
ATOM 2132 C C . GLY A 1 280 ? 3.6 -2.188 -8.062 1 82.31 280 GLY A C 1
ATOM 2133 O O . GLY A 1 280 ? 4.613 -1.659 -7.598 1 82.31 280 GLY A O 1
ATOM 2134 N N . ILE A 1 281 ? 3.137 -3.326 -7.676 1 85.38 281 ILE A N 1
ATOM 2135 C CA . ILE A 1 281 ? 3.852 -4.211 -6.766 1 85.38 281 ILE A CA 1
ATOM 2136 C C . ILE A 1 281 ? 3.545 -5.668 -7.113 1 85.38 281 ILE A C 1
ATOM 2138 O O . ILE A 1 281 ? 2.412 -6.004 -7.465 1 85.38 281 ILE A O 1
ATOM 2142 N N . SER A 1 282 ? 4.559 -6.457 -7.082 1 81.62 282 SER A N 1
ATOM 2143 C CA . SER A 1 282 ? 4.281 -7.871 -7.324 1 81.62 282 SER A CA 1
ATOM 2144 C C . SER A 1 282 ? 3.467 -8.477 -6.188 1 81.62 282 SER A C 1
ATOM 2146 O O . SER A 1 282 ? 3.541 -8.016 -5.047 1 81.62 282 SER A O 1
ATOM 2148 N N . GLY A 1 283 ? 2.68 -9.492 -6.496 1 84.69 283 GLY A N 1
ATOM 2149 C CA . GLY A 1 283 ? 1.905 -10.18 -5.473 1 84.69 283 GLY A CA 1
ATOM 2150 C C . GLY A 1 283 ? 2.762 -10.75 -4.359 1 84.69 283 GLY A C 1
ATOM 2151 O O . GLY A 1 283 ? 2.408 -10.648 -3.184 1 84.69 283 GLY A O 1
ATOM 2152 N N . ALA A 1 284 ? 3.877 -11.328 -4.727 1 82.62 284 ALA A N 1
ATOM 2153 C CA . ALA A 1 284 ? 4.789 -11.922 -3.754 1 82.62 284 ALA A CA 1
ATOM 2154 C C . ALA A 1 284 ? 5.332 -10.867 -2.793 1 82.62 284 ALA A C 1
ATOM 2156 O O . ALA A 1 284 ? 5.387 -11.094 -1.582 1 82.62 284 ALA A O 1
ATOM 2157 N N . ARG A 1 285 ? 5.719 -9.758 -3.305 1 84.44 285 ARG A N 1
ATOM 2158 C CA . ARG A 1 285 ? 6.254 -8.688 -2.475 1 84.44 285 ARG A CA 1
ATOM 2159 C C . ARG A 1 285 ? 5.18 -8.117 -1.557 1 84.44 285 ARG A C 1
ATOM 2161 O O . ARG A 1 285 ? 5.441 -7.832 -0.386 1 84.44 285 ARG A O 1
ATOM 2168 N N . LEU A 1 286 ? 4.031 -7.895 -2.109 1 90.31 286 LEU A N 1
ATOM 2169 C CA . LEU A 1 286 ? 2.922 -7.426 -1.287 1 90.31 286 LEU A CA 1
ATOM 2170 C C . LEU A 1 286 ? 2.646 -8.391 -0.139 1 90.31 286 LEU A C 1
ATOM 2172 O O . LEU A 1 286 ? 2.455 -7.965 1.003 1 90.31 286 LEU A O 1
ATOM 2176 N N . ALA A 1 287 ? 2.641 -9.664 -0.458 1 91.25 287 ALA A N 1
ATOM 2177 C CA . ALA A 1 287 ? 2.385 -10.688 0.548 1 91.25 287 ALA A CA 1
ATOM 2178 C C . ALA A 1 287 ? 3.475 -10.695 1.616 1 91.25 287 ALA A C 1
ATOM 2180 O O . ALA A 1 287 ? 3.186 -10.836 2.807 1 91.25 287 ALA A O 1
ATOM 2181 N N . GLN A 1 288 ? 4.668 -10.562 1.212 1 87.62 288 GLN A N 1
ATOM 2182 C CA . GLN A 1 288 ? 5.789 -10.555 2.143 1 87.62 288 GLN A CA 1
ATOM 2183 C C . GLN A 1 288 ? 5.711 -9.367 3.094 1 87.62 288 GLN A C 1
ATOM 2185 O O . GLN A 1 288 ? 5.922 -9.508 4.301 1 87.62 288 GLN A O 1
ATOM 2190 N N . ARG A 1 289 ? 5.441 -8.234 2.523 1 89.88 289 ARG A N 1
ATOM 2191 C CA . ARG A 1 289 ? 5.312 -7.031 3.344 1 89.88 289 ARG A CA 1
ATOM 2192 C C . ARG A 1 289 ? 4.148 -7.16 4.32 1 89.88 289 ARG A C 1
ATOM 2194 O O . ARG A 1 289 ? 4.281 -6.82 5.5 1 89.88 289 ARG A O 1
ATOM 2201 N N . ALA A 1 290 ? 3.047 -7.645 3.801 1 94.12 290 ALA A N 1
ATOM 2202 C CA . ALA A 1 290 ? 1.869 -7.828 4.645 1 94.12 290 ALA A CA 1
ATOM 2203 C C . ALA A 1 290 ? 2.146 -8.82 5.77 1 94.12 290 ALA A C 1
ATOM 2205 O O . ALA A 1 290 ? 1.747 -8.602 6.914 1 94.12 290 ALA A O 1
ATOM 2206 N N . ARG A 1 291 ? 2.783 -9.898 5.434 1 91.88 291 ARG A N 1
ATOM 2207 C CA . ARG A 1 291 ? 3.15 -10.891 6.438 1 91.88 291 ARG A CA 1
ATOM 2208 C C . ARG A 1 291 ? 4.035 -10.281 7.516 1 91.88 291 ARG A C 1
ATOM 2210 O O . ARG A 1 291 ? 3.797 -10.477 8.711 1 91.88 291 ARG A O 1
ATOM 2217 N N . GLY A 1 292 ? 5.09 -9.57 7.094 1 87.56 292 GLY A N 1
ATOM 2218 C CA . GLY A 1 292 ? 5.965 -8.898 8.047 1 87.56 292 GLY A CA 1
ATOM 2219 C C . GLY A 1 292 ? 5.227 -7.961 8.977 1 87.56 292 GLY A C 1
ATOM 2220 O O . GLY A 1 292 ? 5.504 -7.922 10.18 1 87.56 292 GLY A O 1
ATOM 2221 N N . GLN A 1 293 ? 4.293 -7.191 8.469 1 89.56 293 GLN A N 1
ATOM 2222 C CA . GLN A 1 293 ? 3.479 -6.285 9.266 1 89.56 293 GLN A CA 1
ATOM 2223 C C . GLN A 1 293 ? 2.646 -7.051 10.289 1 89.56 293 GLN A C 1
ATOM 2225 O O . GLN A 1 293 ? 2.602 -6.68 11.469 1 89.56 293 GLN A O 1
ATOM 2230 N N . ALA A 1 294 ? 1.987 -8.133 9.789 1 92.25 294 ALA A N 1
ATOM 2231 C CA . ALA A 1 294 ? 1.14 -8.938 10.664 1 92.25 294 ALA A CA 1
ATOM 2232 C C . ALA A 1 294 ? 1.946 -9.516 11.82 1 92.25 294 ALA A C 1
ATOM 2234 O O . ALA A 1 294 ? 1.514 -9.469 12.977 1 92.25 294 ALA A O 1
ATOM 2235 N N . ILE A 1 295 ? 3.086 -10 11.5 1 87.38 295 ILE A N 1
ATOM 2236 C CA . ILE A 1 295 ? 3.953 -10.594 12.516 1 87.38 295 ILE A CA 1
ATOM 2237 C C . ILE A 1 295 ? 4.398 -9.516 13.508 1 87.38 295 ILE A C 1
ATOM 2239 O O . ILE A 1 295 ? 4.391 -9.742 14.719 1 87.38 295 ILE A O 1
ATOM 2243 N N . ARG A 1 296 ? 4.754 -8.375 13.016 1 82.5 296 ARG A N 1
ATOM 2244 C CA . ARG A 1 296 ? 5.172 -7.258 13.859 1 82.5 296 ARG A CA 1
ATOM 2245 C C . ARG A 1 296 ? 4.094 -6.91 14.883 1 82.5 296 ARG A C 1
ATOM 2247 O O . ARG A 1 296 ? 4.398 -6.555 16.016 1 82.5 296 ARG A O 1
ATOM 2254 N N . PHE A 1 297 ? 2.818 -7.035 14.445 1 83.75 297 PHE A N 1
ATOM 2255 C CA . PHE A 1 297 ? 1.715 -6.66 15.32 1 83.75 297 PHE A CA 1
ATOM 2256 C C . PHE A 1 297 ? 1.296 -7.832 16.203 1 83.75 297 PHE A C 1
ATOM 2258 O O . PHE A 1 297 ? 0.476 -7.676 17.109 1 83.75 297 PHE A O 1
ATOM 2265 N N . GLY A 1 298 ? 1.836 -9.062 15.883 1 83.5 298 GLY A N 1
ATOM 2266 C CA . GLY A 1 298 ? 1.637 -10.148 16.844 1 83.5 298 GLY A CA 1
ATOM 2267 C C . GLY A 1 298 ? 0.917 -11.344 16.25 1 83.5 298 GLY A C 1
ATOM 2268 O O . GLY A 1 298 ? 0.641 -12.32 16.953 1 83.5 298 GLY A O 1
ATOM 2269 N N . THR A 1 299 ? 0.616 -11.312 14.953 1 91.56 299 THR A N 1
ATOM 2270 C CA . THR A 1 299 ? -0.051 -12.453 14.328 1 91.56 299 THR A CA 1
ATOM 2271 C C . THR A 1 299 ? 0.867 -13.672 14.305 1 91.56 299 THR A C 1
ATOM 2273 O O . THR A 1 299 ? 2.059 -13.555 14.016 1 91.56 299 THR A O 1
ATOM 2276 N N . ARG A 1 300 ? 0.325 -14.75 14.633 1 90 300 ARG A N 1
ATOM 2277 C CA . ARG A 1 300 ? 1.028 -16.016 14.461 1 90 300 ARG A CA 1
ATOM 2278 C C . ARG A 1 300 ? 0.529 -16.75 13.227 1 90 300 ARG A C 1
ATOM 2280 O O . ARG A 1 300 ? -0.675 -16.969 13.062 1 90 300 ARG A O 1
ATOM 2287 N N . PHE A 1 301 ? 1.498 -17.156 12.383 1 91.06 301 PHE A N 1
ATOM 2288 C CA . PHE A 1 301 ? 1.146 -17.859 11.156 1 91.06 301 PHE A CA 1
ATOM 2289 C C . PHE A 1 301 ? 1.463 -19.344 11.273 1 91.06 301 PHE A C 1
ATOM 2291 O O . PHE A 1 301 ? 2.498 -19.734 11.828 1 91.06 301 PHE A O 1
ATOM 2298 N N . PHE A 1 302 ? 0.541 -20.172 10.797 1 89.69 302 PHE A N 1
ATOM 2299 C CA . PHE A 1 302 ? 0.777 -21.578 10.547 1 89.69 302 PHE A CA 1
ATOM 2300 C C . PHE A 1 302 ? 0.477 -21.938 9.094 1 89.69 302 PHE A C 1
ATOM 2302 O O . PHE A 1 302 ? -0.661 -21.797 8.641 1 89.69 302 PHE A O 1
ATOM 2309 N N . THR A 1 303 ? 1.501 -22.328 8.383 1 88.44 303 THR A N 1
ATOM 2310 C CA . THR A 1 303 ? 1.34 -22.656 6.973 1 88.44 303 THR A CA 1
ATOM 2311 C C . THR A 1 303 ? 1.472 -24.156 6.746 1 88.44 303 THR A C 1
ATOM 2313 O O . THR A 1 303 ? 2.125 -24.859 7.527 1 88.44 303 THR A O 1
ATOM 2316 N N . GLY A 1 304 ? 0.838 -24.656 5.707 1 85.62 304 GLY A N 1
ATOM 2317 C CA . GLY A 1 304 ? 0.856 -26.078 5.402 1 85.62 304 GLY A CA 1
ATOM 2318 C C . GLY A 1 304 ? -0.245 -26.844 6.102 1 85.62 304 GLY A C 1
ATOM 2319 O O . GLY A 1 304 ? -0.228 -28.078 6.121 1 85.62 304 GLY A O 1
ATOM 2320 N N . TRP A 1 305 ? -1.15 -26.047 6.691 1 88.62 305 TRP A N 1
ATOM 2321 C CA . TRP A 1 305 ? -2.199 -26.688 7.48 1 88.62 305 TRP A CA 1
ATOM 2322 C C . TRP A 1 305 ? -3.58 -26.219 7.027 1 88.62 305 TRP A C 1
ATOM 2324 O O . TRP A 1 305 ? -4.141 -25.281 7.594 1 88.62 305 TRP A O 1
ATOM 2334 N N . PRO A 1 306 ? -4.145 -26.906 6.086 1 91.12 306 PRO A N 1
ATOM 2335 C CA . PRO A 1 306 ? -5.512 -26.562 5.688 1 91.12 306 PRO A CA 1
ATOM 2336 C C . PRO A 1 306 ? -6.527 -26.797 6.809 1 91.12 306 PRO A C 1
ATOM 2338 O O . PRO A 1 306 ? -6.414 -27.781 7.547 1 91.12 306 PRO A O 1
ATOM 2341 N N . ALA A 1 307 ? -7.441 -25.859 6.902 1 95.25 307 ALA A N 1
ATOM 2342 C CA . ALA A 1 307 ? -8.57 -26.094 7.805 1 95.25 307 ALA A CA 1
ATOM 2343 C C . ALA A 1 307 ? -9.469 -27.203 7.285 1 95.25 307 ALA A C 1
ATOM 2345 O O . ALA A 1 307 ? -9.773 -27.266 6.094 1 95.25 307 ALA A O 1
ATOM 2346 N N . THR A 1 308 ? -9.844 -28.125 8.188 1 95.75 308 THR A N 1
ATOM 2347 C CA . THR A 1 308 ? -10.656 -29.266 7.785 1 95.75 308 THR A CA 1
ATOM 2348 C C . THR A 1 308 ? -12.055 -29.172 8.398 1 95.75 308 THR A C 1
ATOM 2350 O O . THR A 1 308 ? -12.938 -29.953 8.047 1 95.75 308 THR A O 1
ATOM 2353 N N . GLY A 1 309 ? -12.227 -28.203 9.266 1 96.62 309 GLY A N 1
ATOM 2354 C CA . GLY A 1 309 ? -13.539 -28.047 9.875 1 96.62 309 GLY A CA 1
ATOM 2355 C C . GLY A 1 309 ? -13.594 -26.922 10.898 1 96.62 309 GLY A C 1
ATOM 2356 O O . GLY A 1 309 ? -12.555 -26.453 11.359 1 96.62 309 GLY A O 1
ATOM 2357 N N . ILE A 1 310 ? -14.789 -26.422 11.156 1 96.88 310 ILE A N 1
ATOM 2358 C CA . ILE A 1 310 ? -15.094 -25.469 12.219 1 96.88 310 ILE A CA 1
ATOM 2359 C C . ILE A 1 310 ? -16.234 -26 13.078 1 96.88 310 ILE A C 1
ATOM 2361 O O . ILE A 1 310 ? -17.25 -26.469 12.555 1 96.88 310 ILE A O 1
ATOM 2365 N N . CYS A 1 311 ? -16.078 -26 14.359 1 94.94 311 CYS A N 1
ATOM 2366 C CA . CYS A 1 311 ? -17.156 -26.375 15.25 1 94.94 311 CYS A CA 1
ATOM 2367 C C . CYS A 1 311 ? -17.219 -25.453 16.453 1 94.94 311 CYS A C 1
ATOM 2369 O O . CYS A 1 311 ? -16.234 -24.797 16.781 1 94.94 311 CYS A O 1
ATOM 2371 N N . ALA A 1 312 ? -18.391 -25.391 17.031 1 91.75 312 ALA A N 1
ATOM 2372 C CA . ALA A 1 312 ? -18.531 -24.609 18.266 1 91.75 312 ALA A CA 1
ATOM 2373 C C . ALA A 1 312 ? -17.734 -25.234 19.391 1 91.75 312 ALA A C 1
ATOM 2375 O O . ALA A 1 312 ? -17.656 -26.469 19.5 1 91.75 312 ALA A O 1
ATOM 2376 N N . ASN A 1 313 ? -17.031 -24.406 20.156 1 86.25 313 ASN A N 1
ATOM 2377 C CA . ASN A 1 313 ? -16.219 -24.953 21.234 1 86.25 313 ASN A CA 1
ATOM 2378 C C . ASN A 1 313 ? -17.016 -25.062 22.531 1 86.25 313 ASN A C 1
ATOM 2380 O O . ASN A 1 313 ? -16.484 -25.484 23.562 1 86.25 313 ASN A O 1
ATOM 2384 N N . GLY A 1 314 ? -18.266 -24.734 22.594 1 83.25 314 GLY A N 1
ATOM 2385 C CA . GLY A 1 314 ? -19.109 -24.844 23.766 1 83.25 314 GLY A CA 1
ATOM 2386 C C . GLY A 1 314 ? -19.016 -23.641 24.688 1 83.25 314 GLY A C 1
ATOM 2387 O O . GLY A 1 314 ? -19.781 -23.531 25.656 1 83.25 314 GLY A O 1
ATOM 2388 N N . GLU A 1 315 ? -18.125 -22.703 24.516 1 84.69 315 GLU A N 1
ATOM 2389 C CA . GLU A 1 315 ? -17.906 -21.531 25.359 1 84.69 315 GLU A CA 1
ATOM 2390 C C . GLU A 1 315 ? -18.125 -20.234 24.578 1 84.69 315 GLU A C 1
ATOM 2392 O O . GLU A 1 315 ? -17.516 -19.203 24.891 1 84.69 315 GLU A O 1
ATOM 2397 N N . GLY A 1 316 ? -18.906 -20.375 23.531 1 86.75 316 GLY A N 1
ATOM 2398 C CA . GLY A 1 316 ? -19.219 -19.188 22.766 1 86.75 316 GLY A CA 1
ATOM 2399 C C . GLY A 1 316 ? -18.188 -18.891 21.672 1 86.75 316 GLY A C 1
ATOM 2400 O O . GLY A 1 316 ? -18.281 -17.875 21 1 86.75 316 GLY A O 1
ATOM 2401 N N . GLY A 1 317 ? -17.234 -19.859 21.578 1 94.25 317 GLY A N 1
ATOM 2402 C CA . GLY A 1 317 ? -16.234 -19.703 20.531 1 94.25 317 GLY A CA 1
ATOM 2403 C C . GLY A 1 317 ? -16.203 -20.891 19.562 1 94.25 317 GLY A C 1
ATOM 2404 O O . GLY A 1 317 ? -17.219 -21.562 19.375 1 94.25 317 GLY A O 1
ATOM 2405 N N . PHE A 1 318 ? -15.078 -20.984 18.891 1 96.81 318 PHE A N 1
ATOM 2406 C CA . PHE A 1 318 ? -14.977 -21.984 17.828 1 96.81 318 PHE A CA 1
ATOM 2407 C C . PHE A 1 318 ? -13.68 -22.766 17.953 1 96.81 318 PHE A C 1
ATOM 2409 O O . PHE A 1 318 ? -12.719 -22.312 18.562 1 96.81 318 PHE A O 1
ATOM 2416 N N . VAL A 1 319 ? -13.766 -23.969 17.469 1 95.5 319 VAL A N 1
ATOM 2417 C CA . VAL A 1 319 ? -12.578 -24.781 17.234 1 95.5 319 VAL A CA 1
ATOM 2418 C C . VAL A 1 319 ? -12.352 -24.938 15.727 1 95.5 319 VAL A C 1
ATOM 2420 O O . VAL A 1 319 ? -13.219 -25.469 15.016 1 95.5 319 VAL A O 1
ATOM 2423 N N . VAL A 1 320 ? -11.234 -24.406 15.219 1 96.25 320 VAL A N 1
ATOM 2424 C CA . VAL A 1 320 ? -10.844 -24.625 13.828 1 96.25 320 VAL A CA 1
ATOM 2425 C C . VAL A 1 320 ? -9.898 -25.828 13.742 1 96.25 320 VAL A C 1
ATOM 2427 O O . VAL A 1 320 ? -8.82 -25.812 14.344 1 96.25 320 VAL A O 1
ATOM 2430 N N . GLN A 1 321 ? -10.328 -26.781 12.945 1 95.38 321 GLN A N 1
ATOM 2431 C CA . GLN A 1 321 ? -9.625 -28.062 12.922 1 95.38 321 GLN A CA 1
ATOM 2432 C C . GLN A 1 321 ? -8.633 -28.125 11.758 1 95.38 321 GLN A C 1
ATOM 2434 O O . GLN A 1 321 ? -8.922 -27.641 10.664 1 95.38 321 GLN A O 1
ATOM 2439 N N . THR A 1 322 ? -7.441 -28.609 12.031 1 92.81 322 THR A N 1
ATOM 2440 C CA . THR A 1 322 ? -6.449 -28.969 11.023 1 92.81 322 THR A CA 1
ATOM 2441 C C . THR A 1 322 ? -5.777 -30.297 11.367 1 92.81 322 THR A C 1
ATOM 2443 O O . THR A 1 322 ? -5.902 -30.797 12.484 1 92.81 322 THR A O 1
ATOM 2446 N N . ASP A 1 323 ? -5.07 -30.875 10.391 1 89.12 323 ASP A N 1
ATOM 2447 C CA . ASP A 1 323 ? -4.348 -32.125 10.625 1 89.12 323 ASP A CA 1
ATOM 2448 C C . ASP A 1 323 ? -3.152 -31.906 11.547 1 89.12 323 ASP A C 1
ATOM 2450 O O . ASP A 1 323 ? -2.619 -32.844 12.125 1 89.12 323 ASP A O 1
ATOM 2454 N N . GLY A 1 324 ? -2.76 -30.656 11.734 1 86.12 324 GLY A N 1
ATOM 2455 C CA . GLY A 1 324 ? -1.613 -30.344 12.57 1 86.12 324 GLY A CA 1
ATOM 2456 C C . GLY A 1 324 ? -1.999 -29.922 13.977 1 86.12 324 GLY A C 1
ATOM 2457 O O . GLY A 1 324 ? -1.13 -29.656 14.812 1 86.12 324 GLY A O 1
ATOM 2458 N N . GLY A 1 325 ? -3.295 -29.906 14.25 1 89.06 325 GLY A N 1
ATOM 2459 C CA . GLY A 1 325 ? -3.816 -29.453 15.523 1 89.06 325 GLY A CA 1
ATOM 2460 C C . GLY A 1 325 ? -4.938 -28.438 15.391 1 89.06 325 GLY A C 1
ATOM 2461 O O . GLY A 1 325 ? -5.168 -27.906 14.297 1 89.06 325 GLY A O 1
ATOM 2462 N N . ASP A 1 326 ? -5.641 -28.219 16.516 1 91.62 326 ASP A N 1
ATOM 2463 C CA . ASP A 1 326 ? -6.801 -27.344 16.516 1 91.62 326 ASP A CA 1
ATOM 2464 C C . ASP A 1 326 ? -6.441 -25.953 17.047 1 91.62 326 ASP A C 1
ATOM 2466 O O . ASP A 1 326 ? -5.5 -25.812 17.828 1 91.62 326 ASP A O 1
ATOM 2470 N N . VAL A 1 327 ? -7.148 -24.969 16.562 1 92.19 327 VAL A N 1
ATOM 2471 C CA . VAL A 1 327 ? -7.027 -23.609 17.062 1 92.19 327 VAL A CA 1
ATOM 2472 C C . VAL A 1 327 ? -8.344 -23.172 17.703 1 92.19 327 VAL A C 1
ATOM 2474 O O . VAL A 1 327 ? -9.398 -23.219 17.078 1 92.19 327 VAL A O 1
ATOM 2477 N N . GLN A 1 328 ? -8.297 -22.797 18.969 1 93.94 328 GLN A N 1
ATOM 2478 C CA . GLN A 1 328 ? -9.469 -22.234 19.641 1 93.94 328 GLN A CA 1
ATOM 2479 C C . GLN A 1 328 ? -9.547 -20.734 19.438 1 93.94 328 GLN A C 1
ATOM 2481 O O . GLN A 1 328 ? -8.562 -20.016 19.641 1 93.94 328 GLN A O 1
ATOM 2486 N N . ALA A 1 329 ? -10.688 -20.312 18.938 1 95.5 329 ALA A N 1
ATOM 2487 C CA . ALA A 1 329 ? -10.828 -18.891 18.641 1 95.5 329 ALA A CA 1
ATOM 2488 C C . ALA A 1 329 ? -12.211 -18.375 19.031 1 95.5 329 ALA A C 1
ATOM 2490 O O . ALA A 1 329 ? -13.188 -19.141 19.016 1 95.5 329 ALA A O 1
ATOM 2491 N N . ARG A 1 330 ? -12.305 -17.156 19.438 1 96.62 330 ARG A N 1
ATOM 2492 C CA . ARG A 1 330 ? -13.586 -16.531 19.781 1 96.62 330 ARG A CA 1
ATOM 2493 C C . ARG A 1 330 ? -14.344 -16.141 18.516 1 96.62 330 ARG A C 1
ATOM 2495 O O . ARG A 1 330 ? -15.578 -16.031 18.531 1 96.62 330 ARG A O 1
ATOM 2502 N N . SER A 1 331 ? -13.641 -15.938 17.438 1 97.5 331 SER A N 1
ATOM 2503 C CA . SER A 1 331 ? -14.211 -15.633 16.125 1 97.5 331 SER A CA 1
ATOM 2504 C C . SER A 1 331 ? -13.352 -16.203 15.008 1 97.5 331 SER A C 1
ATOM 2506 O O . SER A 1 331 ? -12.188 -16.547 15.227 1 97.5 331 SER A O 1
ATOM 2508 N N . VAL A 1 332 ? -13.969 -16.344 13.844 1 98.31 332 VAL A N 1
ATOM 2509 C CA . VAL A 1 332 ? -13.266 -16.938 12.703 1 98.31 332 VAL A CA 1
ATOM 2510 C C . VAL A 1 332 ? -13.492 -16.078 11.461 1 98.31 332 VAL A C 1
ATOM 2512 O O . VAL A 1 332 ? -14.609 -15.602 11.227 1 98.31 332 VAL A O 1
ATOM 2515 N N . VAL A 1 333 ? -12.469 -15.773 10.711 1 98.5 333 VAL A N 1
ATOM 2516 C CA . VAL A 1 333 ? -12.562 -15.125 9.414 1 98.5 333 VAL A CA 1
ATOM 2517 C C . VAL A 1 333 ? -12.156 -16.094 8.312 1 98.5 333 VAL A C 1
ATOM 2519 O O . VAL A 1 333 ? -11.008 -16.547 8.266 1 98.5 333 VAL A O 1
ATOM 2522 N N . ILE A 1 334 ? -13.078 -16.406 7.496 1 98.56 334 ILE A N 1
ATOM 2523 C CA . ILE A 1 334 ? -12.805 -17.297 6.367 1 98.56 334 ILE A CA 1
ATOM 2524 C C . ILE A 1 334 ? -12.305 -16.469 5.184 1 98.56 334 ILE A C 1
ATOM 2526 O O . ILE A 1 334 ? -13.039 -15.656 4.629 1 98.56 334 ILE A O 1
ATOM 2530 N N . ALA A 1 335 ? -11.078 -16.672 4.793 1 97.88 335 ALA A N 1
ATOM 2531 C CA . ALA A 1 335 ? -10.422 -15.953 3.695 1 97.88 335 ALA A CA 1
ATOM 2532 C C . ALA A 1 335 ? -9.672 -16.922 2.783 1 97.88 335 ALA A C 1
ATOM 2534 O O . ALA A 1 335 ? -8.547 -16.656 2.375 1 97.88 335 ALA A O 1
ATOM 2535 N N . THR A 1 336 ? -10.305 -18.016 2.459 1 95.69 336 THR A N 1
ATOM 2536 C CA . THR A 1 336 ? -9.625 -19.125 1.806 1 95.69 336 THR A CA 1
ATOM 2537 C C . THR A 1 336 ? -9.5 -18.875 0.305 1 95.69 336 THR A C 1
ATOM 2539 O O . THR A 1 336 ? -8.789 -19.609 -0.393 1 95.69 336 THR A O 1
ATOM 2542 N N . GLY A 1 337 ? -10.133 -17.891 -0.138 1 92.06 337 GLY A N 1
ATOM 2543 C CA . GLY A 1 337 ? -10.094 -17.656 -1.571 1 92.06 337 GLY A CA 1
ATOM 2544 C C . GLY A 1 337 ? -10.688 -18.781 -2.387 1 92.06 337 GLY A C 1
ATOM 2545 O O . GLY A 1 337 ? -11.68 -19.391 -1.984 1 92.06 337 GLY A O 1
ATOM 2546 N N . VAL A 1 338 ? -10.242 -18.891 -3.668 1 87.62 338 VAL A N 1
ATOM 2547 C CA . VAL A 1 338 ? -10.766 -19.875 -4.605 1 87.62 338 VAL A CA 1
ATOM 2548 C C . VAL A 1 338 ? -9.617 -20.672 -5.215 1 87.62 338 VAL A C 1
ATOM 2550 O O . VAL A 1 338 ? -8.453 -20.266 -5.125 1 87.62 338 VAL A O 1
ATOM 2553 N N . SER A 1 339 ? -9.844 -21.844 -5.52 1 80.12 339 SER A N 1
ATOM 2554 C CA . SER A 1 339 ? -8.852 -22.688 -6.195 1 80.12 339 SER A CA 1
ATOM 2555 C C . SER A 1 339 ? -9.086 -22.703 -7.699 1 80.12 339 SER A C 1
ATOM 2557 O O . SER A 1 339 ? -10.227 -22.625 -8.156 1 80.12 339 SER A O 1
ATOM 2559 N N . TYR A 1 340 ? -7.93 -22.875 -8.414 1 73.94 340 TYR A N 1
ATOM 2560 C CA . TYR A 1 340 ? -8.023 -22.906 -9.875 1 73.94 340 TYR A CA 1
ATOM 2561 C C . TYR A 1 340 ? -8.773 -24.141 -10.344 1 73.94 340 TYR A C 1
ATOM 2563 O O . TYR A 1 340 ? -8.602 -25.234 -9.789 1 73.94 340 TYR A O 1
ATOM 2571 N N . ARG A 1 341 ? -9.492 -23.938 -11.383 1 82.44 341 ARG A N 1
ATOM 2572 C CA . ARG A 1 341 ? -10.156 -25.031 -12.078 1 82.44 341 ARG A CA 1
ATOM 2573 C C . ARG A 1 341 ? -9.164 -25.844 -12.898 1 82.44 341 ARG A C 1
ATOM 2575 O O . ARG A 1 341 ? -8.188 -25.312 -13.414 1 82.44 341 ARG A O 1
ATOM 2582 N N . ARG A 1 342 ? -9.438 -27.109 -12.922 1 85.06 342 ARG A N 1
ATOM 2583 C CA . ARG A 1 342 ? -8.609 -27.984 -13.758 1 85.06 342 ARG A CA 1
ATOM 2584 C C . ARG A 1 342 ? -9.141 -28.031 -15.188 1 85.06 342 ARG A C 1
ATOM 2586 O O . ARG A 1 342 ? -10.336 -27.859 -15.422 1 85.06 342 ARG A O 1
ATOM 2593 N N . LEU A 1 343 ? -8.266 -28.188 -16.109 1 88.5 343 LEU A N 1
ATOM 2594 C CA . LEU A 1 343 ? -8.617 -28.219 -17.531 1 88.5 343 LEU A CA 1
ATOM 2595 C C . LEU A 1 343 ? -9.422 -29.484 -17.859 1 88.5 343 LEU A C 1
ATOM 2597 O O . LEU A 1 343 ? -10.312 -29.438 -18.703 1 88.5 343 LEU A O 1
ATOM 2601 N N . GLY A 1 344 ? -9.164 -30.594 -17.219 1 88.69 344 GLY A N 1
ATOM 2602 C CA . GLY A 1 344 ? -9.891 -31.828 -17.422 1 88.69 344 GLY A CA 1
ATOM 2603 C C . GLY A 1 344 ? -9.383 -32.625 -18.594 1 88.69 344 GLY A C 1
ATOM 2604 O O . GLY A 1 344 ? -10.117 -33.438 -19.172 1 88.69 344 GLY A O 1
ATOM 2605 N N . VAL A 1 345 ? -8.258 -32.375 -19.141 1 94.06 345 VAL A N 1
ATOM 2606 C CA . VAL A 1 345 ? -7.617 -33.125 -20.203 1 94.06 345 VAL A CA 1
ATOM 2607 C C . VAL A 1 345 ? -6.535 -34.031 -19.625 1 94.06 345 VAL A C 1
ATOM 2609 O O . VAL A 1 345 ? -5.469 -33.562 -19.219 1 94.06 345 VAL A O 1
ATOM 2612 N N . GLU A 1 346 ? -6.738 -35.281 -19.641 1 92.81 346 GLU A N 1
ATOM 2613 C CA . GLU A 1 346 ? -5.914 -36.281 -18.938 1 92.81 346 GLU A CA 1
ATOM 2614 C C . GLU A 1 346 ? -4.469 -36.219 -19.422 1 92.81 346 GLU A C 1
ATOM 2616 O O . GLU A 1 346 ? -3.533 -36.312 -18.625 1 92.81 346 GLU A O 1
ATOM 2621 N N . SER A 1 347 ? -4.281 -36.188 -20.75 1 94.25 347 SER A N 1
ATOM 2622 C CA . SER A 1 347 ? -2.945 -36.188 -21.328 1 94.25 347 SER A CA 1
ATOM 2623 C C . SER A 1 347 ? -2.123 -35 -20.812 1 94.25 347 SER A C 1
ATOM 2625 O O . SER A 1 347 ? -0.906 -35.125 -20.656 1 94.25 347 SER A O 1
ATOM 2627 N N . LEU A 1 348 ? -2.797 -33.938 -20.562 1 94.31 348 LEU A N 1
ATOM 2628 C CA . LEU A 1 348 ? -2.113 -32.719 -20.109 1 94.31 348 LEU A CA 1
ATOM 2629 C C . LEU A 1 348 ? -1.919 -32.75 -18.594 1 94.31 348 LEU A C 1
ATOM 2631 O O . LEU A 1 348 ? -0.929 -32.219 -18.078 1 94.31 348 LEU A O 1
ATOM 2635 N N . GLU A 1 349 ? -2.842 -33.344 -17.906 1 90.31 349 GLU A N 1
ATOM 2636 C CA . GLU A 1 349 ? -2.721 -33.5 -16.453 1 90.31 349 GLU A CA 1
ATOM 2637 C C . GLU A 1 349 ? -1.462 -34.281 -16.078 1 90.31 349 GLU A C 1
ATOM 2639 O O . GLU A 1 349 ? -0.838 -34 -15.055 1 90.31 349 GLU A O 1
ATOM 2644 N N . ALA A 1 350 ? -1.079 -35.188 -16.969 1 87.88 350 ALA A N 1
ATOM 2645 C CA . ALA A 1 350 ? 0.094 -36.031 -16.734 1 87.88 350 ALA A CA 1
ATOM 2646 C C . ALA A 1 350 ? 1.381 -35.219 -16.859 1 87.88 350 ALA A C 1
ATOM 2648 O O . ALA A 1 350 ? 2.439 -35.656 -16.391 1 87.88 350 ALA A O 1
ATOM 2649 N N . LEU A 1 351 ? 1.321 -34.062 -17.422 1 89.38 351 LEU A N 1
ATOM 2650 C CA . LEU A 1 351 ? 2.51 -33.25 -17.688 1 89.38 351 LEU A CA 1
ATOM 2651 C C . LEU A 1 351 ? 2.576 -32.062 -16.766 1 89.38 351 LEU A C 1
ATOM 2653 O O . LEU A 1 351 ? 3.426 -31.188 -16.938 1 89.38 351 LEU A O 1
ATOM 2657 N N . VAL A 1 352 ? 1.682 -32.031 -15.797 1 85.25 352 VAL A N 1
ATOM 2658 C CA . VAL A 1 352 ? 1.706 -30.922 -14.836 1 85.25 352 VAL A CA 1
ATOM 2659 C C . VAL A 1 352 ? 3.061 -30.875 -14.133 1 85.25 352 VAL A C 1
ATOM 2661 O O . VAL A 1 352 ? 3.551 -31.906 -13.656 1 85.25 352 VAL A O 1
ATOM 2664 N N . GLY A 1 353 ? 3.641 -29.734 -14.133 1 79.19 353 GLY A N 1
ATOM 2665 C CA . GLY A 1 353 ? 4.969 -29.562 -13.555 1 79.19 353 GLY A CA 1
ATOM 2666 C C . GLY A 1 353 ? 6.082 -29.75 -14.57 1 79.19 353 GLY A C 1
ATOM 2667 O O . GLY A 1 353 ? 7.246 -29.453 -14.281 1 79.19 353 GLY A O 1
ATOM 2668 N N . ARG A 1 354 ? 5.754 -30.312 -15.75 1 84.38 354 ARG A N 1
ATOM 2669 C CA . ARG A 1 354 ? 6.695 -30.531 -16.844 1 84.38 354 ARG A CA 1
ATOM 2670 C C . ARG A 1 354 ? 6.215 -29.844 -18.125 1 84.38 354 ARG A C 1
ATOM 2672 O O . ARG A 1 354 ? 6.098 -30.484 -19.172 1 84.38 354 ARG A O 1
ATOM 2679 N N . GLY A 1 355 ? 5.98 -28.578 -17.906 1 89 355 GLY A N 1
ATOM 2680 C CA . GLY A 1 355 ? 5.555 -27.781 -19.047 1 89 355 GLY A CA 1
ATOM 2681 C C . GLY A 1 355 ? 4.098 -27.359 -18.969 1 89 355 GLY A C 1
ATOM 2682 O O . GLY A 1 355 ? 3.658 -26.484 -19.719 1 89 355 GLY A O 1
ATOM 2683 N N . VAL A 1 356 ? 3.324 -28.047 -18.156 1 90.75 356 VAL A N 1
ATOM 2684 C CA . VAL A 1 356 ? 1.942 -27.672 -17.891 1 90.75 356 VAL A CA 1
ATOM 2685 C C . VAL A 1 356 ? 1.823 -27.125 -16.469 1 90.75 356 VAL A C 1
ATOM 2687 O O . VAL A 1 356 ? 2.242 -27.781 -15.516 1 90.75 356 VAL A O 1
ATOM 2690 N N . PHE A 1 357 ? 1.317 -25.906 -16.422 1 86.81 357 PHE A N 1
ATOM 2691 C CA . PHE A 1 357 ? 1.273 -25.25 -15.117 1 86.81 357 PHE A CA 1
ATOM 2692 C C . PHE A 1 357 ? -0.105 -24.656 -14.859 1 86.81 357 PHE A C 1
ATOM 2694 O O . PHE A 1 357 ? -0.68 -24 -15.734 1 86.81 357 PHE A O 1
ATOM 2701 N N . TYR A 1 358 ? -0.659 -25.016 -13.703 1 81.62 358 TYR A N 1
ATOM 2702 C CA . TYR A 1 358 ? -1.854 -24.297 -13.258 1 81.62 358 TYR A CA 1
ATOM 2703 C C . TYR A 1 358 ? -1.486 -23.031 -12.516 1 81.62 358 TYR A C 1
ATOM 2705 O O . TYR A 1 358 ? -0.614 -23.031 -11.641 1 81.62 358 TYR A O 1
ATOM 2713 N N . GLY A 1 359 ? -2.152 -21.906 -12.938 1 77.94 359 GLY A N 1
ATOM 2714 C CA . GLY A 1 359 ? -1.827 -20.609 -12.359 1 77.94 359 GLY A CA 1
ATOM 2715 C C . GLY A 1 359 ? -0.677 -19.906 -13.062 1 77.94 359 GLY A C 1
ATOM 2716 O O . GLY A 1 359 ? -0.285 -20.312 -14.164 1 77.94 359 GLY A O 1
ATOM 2717 N N . ALA A 1 360 ? -0.248 -18.797 -12.586 1 68.88 360 ALA A N 1
ATOM 2718 C CA . ALA A 1 360 ? 0.738 -17.969 -13.266 1 68.88 360 ALA A CA 1
ATOM 2719 C C . ALA A 1 360 ? 2.117 -18.625 -13.25 1 68.88 360 ALA A C 1
ATOM 2721 O O . ALA A 1 360 ? 2.945 -18.359 -14.125 1 68.88 360 ALA A O 1
ATOM 2722 N N . ALA A 1 361 ? 2.32 -19.516 -12.383 1 63.12 361 ALA A N 1
ATOM 2723 C CA . ALA A 1 361 ? 3.551 -20.297 -12.281 1 63.12 361 ALA A CA 1
ATOM 2724 C C . ALA A 1 361 ? 4.777 -19.422 -12.523 1 63.12 361 ALA A C 1
ATOM 2726 O O . ALA A 1 361 ? 5.551 -19.656 -13.453 1 63.12 361 ALA A O 1
ATOM 2727 N N . MET A 1 362 ? 5.059 -18.406 -11.648 1 71.19 362 MET A N 1
ATOM 2728 C CA . MET A 1 362 ? 6.105 -17.391 -11.82 1 71.19 362 MET A CA 1
ATOM 2729 C C . MET A 1 362 ? 7.484 -18.047 -11.867 1 71.19 362 MET A C 1
ATOM 2731 O O . MET A 1 362 ? 8.344 -17.625 -12.641 1 71.19 362 MET A O 1
ATOM 2735 N N . ALA A 1 363 ? 7.645 -19.141 -11.156 1 68.88 363 ALA A N 1
ATOM 2736 C CA . ALA A 1 363 ? 8.93 -19.828 -11.094 1 68.88 363 ALA A CA 1
ATOM 2737 C C . ALA A 1 363 ? 9.273 -20.484 -12.438 1 68.88 363 ALA A C 1
ATOM 2739 O O . ALA A 1 363 ? 10.445 -20.609 -12.789 1 68.88 363 ALA A O 1
ATOM 2740 N N . ALA A 1 364 ? 8.281 -20.75 -13.188 1 75.44 364 ALA A N 1
ATOM 2741 C CA . ALA A 1 364 ? 8.484 -21.469 -14.453 1 75.44 364 ALA A CA 1
ATOM 2742 C C . ALA A 1 364 ? 8.836 -20.484 -15.578 1 75.44 364 ALA A C 1
ATOM 2744 O O . ALA A 1 364 ? 9.359 -20.906 -16.609 1 75.44 364 ALA A O 1
ATOM 2745 N N . ALA A 1 365 ? 8.586 -19.281 -15.375 1 79.62 365 ALA A N 1
ATOM 2746 C CA . ALA A 1 365 ? 8.703 -18.312 -16.469 1 79.62 365 ALA A CA 1
ATOM 2747 C C . ALA A 1 365 ? 10.133 -18.266 -17 1 79.62 365 ALA A C 1
ATOM 2749 O O . ALA A 1 365 ? 10.344 -18.219 -18.219 1 79.62 365 ALA A O 1
ATOM 2750 N N . ARG A 1 366 ? 11.117 -18.344 -16.109 1 74.81 366 ARG A N 1
ATOM 2751 C CA . ARG A 1 366 ? 12.516 -18.25 -16.516 1 74.81 366 ARG A CA 1
ATOM 2752 C C . ARG A 1 366 ? 12.922 -19.453 -17.359 1 74.81 366 ARG A C 1
ATOM 2754 O O . ARG A 1 366 ? 13.797 -19.328 -18.234 1 74.81 366 ARG A O 1
ATOM 2761 N N . GLU A 1 367 ? 12.266 -20.469 -17.141 1 77.88 367 GLU A N 1
ATOM 2762 C CA . GLU A 1 367 ? 12.578 -21.688 -17.859 1 77.88 367 GLU A CA 1
ATOM 2763 C C . GLU A 1 367 ? 11.953 -21.688 -19.25 1 77.88 367 GLU A C 1
ATOM 2765 O O . GLU A 1 367 ? 12.211 -22.594 -20.047 1 77.88 367 GLU A O 1
ATOM 2770 N N . MET A 1 368 ? 11.188 -20.656 -19.562 1 85.62 368 MET A N 1
ATOM 2771 C CA . MET A 1 368 ? 10.484 -20.609 -20.844 1 85.62 368 MET A CA 1
ATOM 2772 C C . MET A 1 368 ? 11.289 -19.812 -21.859 1 85.62 368 MET A C 1
ATOM 2774 O O . MET A 1 368 ? 10.766 -19.438 -22.906 1 85.62 368 MET A O 1
ATOM 2778 N N . ALA A 1 369 ? 12.547 -19.609 -21.5 1 85.56 369 ALA A N 1
ATOM 2779 C CA . ALA A 1 369 ? 13.375 -18.859 -22.438 1 85.56 369 ALA A CA 1
ATOM 2780 C C . ALA A 1 369 ? 13.375 -19.531 -23.812 1 85.56 369 ALA A C 1
ATOM 2782 O O . ALA A 1 369 ? 13.586 -20.734 -23.922 1 85.56 369 ALA A O 1
ATOM 2783 N N . ASP A 1 370 ? 13.07 -18.734 -24.859 1 85 370 ASP A N 1
ATOM 2784 C CA . ASP A 1 370 ? 13.109 -19.125 -26.266 1 85 370 ASP A CA 1
ATOM 2785 C C . ASP A 1 370 ? 12 -20.125 -26.594 1 85 370 ASP A C 1
ATOM 2787 O O . ASP A 1 370 ? 12.047 -20.781 -27.625 1 85 370 ASP A O 1
ATOM 2791 N N . ALA A 1 371 ? 11.07 -20.312 -25.75 1 92.56 371 ALA A N 1
ATOM 2792 C CA . ALA A 1 371 ? 9.953 -21.234 -25.984 1 92.56 371 ALA A CA 1
ATOM 2793 C C . ALA A 1 371 ? 8.695 -20.453 -26.391 1 92.56 371 ALA A C 1
ATOM 2795 O O . ALA A 1 371 ? 8.555 -19.281 -26.062 1 92.56 371 ALA A O 1
ATOM 2796 N N . ASP A 1 372 ? 7.895 -21.156 -27.219 1 96.5 372 ASP A N 1
ATOM 2797 C CA . ASP A 1 372 ? 6.535 -20.672 -27.422 1 96.5 372 ASP A CA 1
ATOM 2798 C C . ASP A 1 372 ? 5.594 -21.188 -26.328 1 96.5 372 ASP A C 1
ATOM 2800 O O . ASP A 1 372 ? 5.594 -22.375 -26.016 1 96.5 372 ASP A O 1
ATOM 2804 N N . VAL A 1 373 ? 4.883 -20.234 -25.703 1 96.38 373 VAL A N 1
ATOM 2805 C CA . VAL A 1 373 ? 4.062 -20.609 -24.562 1 96.38 373 VAL A CA 1
ATOM 2806 C C . VAL A 1 373 ? 2.611 -20.219 -24.812 1 96.38 373 VAL A C 1
ATOM 2808 O O . VAL A 1 373 ? 2.334 -19.312 -25.594 1 96.38 373 VAL A O 1
ATOM 2811 N N . VAL A 1 374 ? 1.664 -20.984 -24.219 1 97.5 374 VAL A N 1
ATOM 2812 C CA . VAL A 1 374 ? 0.232 -20.719 -24.312 1 97.5 374 VAL A CA 1
ATOM 2813 C C . VAL A 1 374 ? -0.337 -20.453 -22.922 1 97.5 374 VAL A C 1
ATOM 2815 O O . VAL A 1 374 ? -0.003 -21.141 -21.969 1 97.5 374 VAL A O 1
ATOM 2818 N N . VAL A 1 375 ? -1.066 -19.391 -22.797 1 96.25 375 VAL A N 1
ATOM 2819 C CA . VAL A 1 375 ? -1.82 -19.062 -21.578 1 96.25 375 VAL A CA 1
ATOM 2820 C C . VAL A 1 375 ? -3.314 -19.234 -21.844 1 96.25 375 VAL A C 1
ATOM 2822 O O . VAL A 1 375 ? -3.863 -18.625 -22.766 1 96.25 375 VAL A O 1
ATOM 2825 N N . VAL A 1 376 ? -3.975 -20.109 -21.047 1 96.19 376 VAL A N 1
ATOM 2826 C CA . VAL A 1 376 ? -5.414 -20.312 -21.203 1 96.19 376 VAL A CA 1
ATOM 2827 C C . VAL A 1 376 ? -6.152 -19.531 -20.109 1 96.19 376 VAL A C 1
ATOM 2829 O O . VAL A 1 376 ? -5.934 -19.75 -18.922 1 96.19 376 VAL A O 1
ATOM 2832 N N . GLY A 1 377 ? -6.977 -18.594 -20.484 1 93.12 377 GLY A N 1
ATOM 2833 C CA . GLY A 1 377 ? -7.758 -17.781 -19.562 1 93.12 377 GLY A CA 1
ATOM 2834 C C . GLY A 1 377 ? -7.945 -16.344 -20.031 1 93.12 377 GLY A C 1
ATOM 2835 O O . GLY A 1 377 ? -7.074 -15.789 -20.703 1 93.12 377 GLY A O 1
ATOM 2836 N N . GLY A 1 378 ? -9.102 -15.711 -19.625 1 90.94 378 GLY A N 1
ATOM 2837 C CA . GLY A 1 378 ? -9.414 -14.367 -20.094 1 90.94 378 GLY A CA 1
ATOM 2838 C C . GLY A 1 378 ? -9.469 -13.344 -18.969 1 90.94 378 GLY A C 1
ATOM 2839 O O . GLY A 1 378 ? -9.812 -12.188 -19.203 1 90.94 378 GLY A O 1
ATOM 2840 N N . GLY A 1 379 ? -9.148 -13.75 -17.781 1 88.38 379 GLY A N 1
ATOM 2841 C CA . GLY A 1 379 ? -9.195 -12.828 -16.656 1 88.38 379 GLY A CA 1
ATOM 2842 C C . GLY A 1 379 ? -7.906 -12.062 -16.453 1 88.38 379 GLY A C 1
ATOM 2843 O O . GLY A 1 379 ? -6.957 -12.219 -17.219 1 88.38 379 GLY A O 1
ATOM 2844 N N . ASN A 1 380 ? -7.824 -11.172 -15.469 1 83.12 380 ASN A N 1
ATOM 2845 C CA . ASN A 1 380 ? -6.656 -10.352 -15.172 1 83.12 380 ASN A CA 1
ATOM 2846 C C . ASN A 1 380 ? -5.434 -11.211 -14.867 1 83.12 380 ASN A C 1
ATOM 2848 O O . ASN A 1 380 ? -4.316 -10.875 -15.266 1 83.12 380 ASN A O 1
ATOM 2852 N N . SER A 1 381 ? -5.688 -12.305 -14.148 1 84.75 381 SER A N 1
ATOM 2853 C CA . SER A 1 381 ? -4.57 -13.18 -13.805 1 84.75 381 SER A CA 1
ATOM 2854 C C . SER A 1 381 ? -3.895 -13.719 -15.062 1 84.75 381 SER A C 1
ATOM 2856 O O . SER A 1 381 ? -2.666 -13.805 -15.125 1 84.75 381 SER A O 1
ATOM 2858 N N . ALA A 1 382 ? -4.668 -14.117 -16.062 1 89.81 382 ALA A N 1
ATOM 2859 C CA . ALA A 1 382 ? -4.133 -14.625 -17.328 1 89.81 382 ALA A CA 1
ATOM 2860 C C . ALA A 1 382 ? -3.342 -13.547 -18.062 1 89.81 382 ALA A C 1
ATOM 2862 O O . ALA A 1 382 ? -2.27 -13.812 -18.609 1 89.81 382 ALA A O 1
ATOM 2863 N N . GLY A 1 383 ? -3.912 -12.391 -18.125 1 89.5 383 GLY A N 1
ATOM 2864 C CA . GLY A 1 383 ? -3.211 -11.281 -18.75 1 89.5 383 GLY A CA 1
ATOM 2865 C C . GLY A 1 383 ? -1.88 -10.969 -18.094 1 89.5 383 GLY A C 1
ATOM 2866 O O . GLY A 1 383 ? -0.872 -10.789 -18.781 1 89.5 383 GLY A O 1
ATOM 2867 N N . GLN A 1 384 ? -1.872 -10.922 -16.844 1 85.69 384 GLN A N 1
ATOM 2868 C CA . GLN A 1 384 ? -0.651 -10.656 -16.094 1 85.69 384 GLN A CA 1
ATOM 2869 C C . GLN A 1 384 ? 0.387 -11.75 -16.312 1 85.69 384 GLN A C 1
ATOM 2871 O O . GLN A 1 384 ? 1.575 -11.461 -16.484 1 85.69 384 GLN A O 1
ATOM 2876 N N . ALA A 1 385 ? -0.081 -12.977 -16.266 1 88.56 385 ALA A N 1
ATOM 2877 C CA . ALA A 1 385 ? 0.814 -14.094 -16.547 1 88.56 385 ALA A CA 1
ATOM 2878 C C . ALA A 1 385 ? 1.427 -13.969 -17.953 1 88.56 385 ALA A C 1
ATOM 2880 O O . ALA A 1 385 ? 2.625 -14.195 -18.125 1 88.56 385 ALA A O 1
ATOM 2881 N N . ALA A 1 386 ? 0.613 -13.578 -18.906 1 92.88 386 ALA A N 1
ATOM 2882 C CA . ALA A 1 386 ? 1.08 -13.43 -20.281 1 92.88 386 ALA A CA 1
ATOM 2883 C C . ALA A 1 386 ? 2.172 -12.367 -20.375 1 92.88 386 ALA A C 1
ATOM 2885 O O . ALA A 1 386 ? 3.197 -12.586 -21.031 1 92.88 386 ALA A O 1
ATOM 2886 N N . ILE A 1 387 ? 1.941 -11.258 -19.75 1 88.5 387 ILE A N 1
ATOM 2887 C CA . ILE A 1 387 ? 2.902 -10.156 -19.781 1 88.5 387 ILE A CA 1
ATOM 2888 C C . ILE A 1 387 ? 4.211 -10.609 -19.141 1 88.5 387 ILE A C 1
ATOM 2890 O O . ILE A 1 387 ? 5.293 -10.336 -19.656 1 88.5 387 ILE A O 1
ATOM 2894 N N . HIS A 1 388 ? 4.156 -11.305 -18.062 1 86.25 388 HIS A N 1
ATOM 2895 C CA . HIS A 1 388 ? 5.348 -11.797 -17.375 1 86.25 388 HIS A CA 1
ATOM 2896 C C . HIS A 1 388 ? 6.105 -12.805 -18.234 1 86.25 388 HIS A C 1
ATOM 2898 O O . HIS A 1 388 ? 7.328 -12.711 -18.375 1 86.25 388 HIS A O 1
ATOM 2904 N N . LEU A 1 389 ? 5.383 -13.734 -18.766 1 89.5 389 LEU A N 1
ATOM 2905 C CA . LEU A 1 389 ? 5.984 -14.773 -19.594 1 89.5 389 LEU A CA 1
ATOM 2906 C C . LEU A 1 389 ? 6.645 -14.172 -20.844 1 89.5 389 LEU A C 1
ATOM 2908 O O . LEU A 1 389 ? 7.664 -14.68 -21.312 1 89.5 389 LEU A O 1
ATOM 2912 N N . ALA A 1 390 ? 6.082 -13.102 -21.344 1 90.19 390 ALA A N 1
ATOM 2913 C CA . ALA A 1 390 ? 6.594 -12.461 -22.547 1 90.19 390 ALA A CA 1
ATOM 2914 C C . ALA A 1 390 ? 7.98 -11.867 -22.312 1 90.19 390 ALA A C 1
ATOM 2916 O O . ALA A 1 390 ? 8.703 -11.562 -23.266 1 90.19 390 ALA A O 1
ATOM 2917 N N . ARG A 1 391 ? 8.336 -11.695 -21.109 1 83.88 391 ARG A N 1
ATOM 2918 C CA . ARG A 1 391 ? 9.672 -11.211 -20.781 1 83.88 391 ARG A CA 1
ATOM 2919 C C . ARG A 1 391 ? 10.727 -12.273 -21.047 1 83.88 391 ARG A C 1
ATOM 2921 O O . ARG A 1 391 ? 11.906 -11.961 -21.219 1 83.88 391 ARG A O 1
ATOM 2928 N N . PHE A 1 392 ? 10.352 -13.5 -21.062 1 85.56 392 PHE A N 1
ATOM 2929 C CA . PHE A 1 392 ? 11.305 -14.594 -21.172 1 85.56 392 PHE A CA 1
ATOM 2930 C C . PHE A 1 392 ? 11.039 -15.406 -22.438 1 85.56 392 PHE A C 1
ATOM 2932 O O . PHE A 1 392 ? 11.961 -15.695 -23.203 1 85.56 392 PHE A O 1
ATOM 2939 N N . ALA A 1 393 ? 9.797 -15.727 -22.688 1 91.19 393 ALA A N 1
ATOM 2940 C CA . ALA A 1 393 ? 9.398 -16.625 -23.766 1 91.19 393 ALA A CA 1
ATOM 2941 C C . ALA A 1 393 ? 9.594 -15.969 -25.141 1 91.19 393 ALA A C 1
ATOM 2943 O O . ALA A 1 393 ? 9.594 -14.742 -25.25 1 91.19 393 ALA A O 1
ATOM 2944 N N . ARG A 1 394 ? 9.758 -16.828 -26.109 1 92.44 394 ARG A N 1
ATOM 2945 C CA . ARG A 1 394 ? 9.828 -16.344 -27.484 1 92.44 394 ARG A CA 1
ATOM 2946 C C . ARG A 1 394 ? 8.5 -15.734 -27.922 1 92.44 394 ARG A C 1
ATOM 2948 O O . ARG A 1 394 ? 8.477 -14.68 -28.562 1 92.44 394 ARG A O 1
ATOM 2955 N N . SER A 1 395 ? 7.465 -16.375 -27.578 1 95.25 395 SER A N 1
ATOM 2956 C CA . SER A 1 395 ? 6.125 -15.875 -27.875 1 95.25 395 SER A CA 1
ATOM 2957 C C . SER A 1 395 ? 5.102 -16.391 -26.875 1 95.25 395 SER A C 1
ATOM 2959 O O . SER A 1 395 ? 5.309 -17.438 -26.25 1 95.25 395 SER A O 1
ATOM 2961 N N . VAL A 1 396 ? 4.035 -15.602 -26.625 1 96.62 396 VAL A N 1
ATOM 2962 C CA . VAL A 1 396 ? 2.938 -15.969 -25.734 1 96.62 396 VAL A CA 1
ATOM 2963 C C . VAL A 1 396 ? 1.61 -15.867 -26.484 1 96.62 396 VAL A C 1
ATOM 2965 O O . VAL A 1 396 ? 1.317 -14.844 -27.109 1 96.62 396 VAL A O 1
ATOM 2968 N N . THR A 1 397 ? 0.869 -16.953 -26.531 1 97.75 397 THR A N 1
ATOM 2969 C CA . THR A 1 397 ? -0.479 -16.938 -27.094 1 97.75 397 THR A CA 1
ATOM 2970 C C . THR A 1 397 ? -1.522 -17.078 -25.984 1 97.75 397 THR A C 1
ATOM 2972 O O . THR A 1 397 ? -1.535 -18.078 -25.266 1 97.75 397 THR A O 1
ATOM 2975 N N . ILE A 1 398 ? -2.375 -16.047 -25.844 1 97.5 398 ILE A N 1
ATOM 2976 C CA . ILE A 1 398 ? -3.508 -16.141 -24.922 1 97.5 398 ILE A CA 1
ATOM 2977 C C . ILE A 1 398 ? -4.691 -16.797 -25.641 1 97.5 398 ILE A C 1
ATOM 2979 O O . ILE A 1 398 ? -5.152 -16.297 -26.672 1 97.5 398 ILE A O 1
ATOM 2983 N N . VAL A 1 399 ? -5.16 -17.953 -25.094 1 97.44 399 VAL A N 1
ATOM 2984 C CA . VAL A 1 399 ? -6.289 -18.672 -25.672 1 97.44 399 VAL A CA 1
ATOM 2985 C C . VAL A 1 399 ? -7.535 -18.453 -24.828 1 97.44 399 VAL A C 1
ATOM 2987 O O . VAL A 1 399 ? -7.516 -18.703 -23.609 1 97.44 399 VAL A O 1
ATOM 2990 N N . ILE A 1 400 ? -8.609 -17.969 -25.422 1 96.5 400 ILE A N 1
ATOM 2991 C CA . ILE A 1 400 ? -9.859 -17.75 -24.703 1 96.5 400 ILE A CA 1
ATOM 2992 C C . ILE A 1 400 ? -11.016 -18.344 -25.5 1 96.5 400 ILE A C 1
ATOM 2994 O O . ILE A 1 400 ? -10.969 -18.422 -26.719 1 96.5 400 ILE A O 1
ATOM 2998 N N . ARG A 1 401 ? -12.008 -18.781 -24.75 1 93.38 401 ARG A N 1
ATOM 2999 C CA . ARG A 1 401 ? -13.203 -19.328 -25.391 1 93.38 401 ARG A CA 1
ATOM 3000 C C . ARG A 1 401 ? -14.094 -18.219 -25.938 1 93.38 401 ARG A C 1
ATOM 3002 O O . ARG A 1 401 ? -14.797 -18.406 -26.922 1 93.38 401 ARG A O 1
ATOM 3009 N N . ARG A 1 402 ? -14 -17.062 -25.312 1 92.81 402 ARG A N 1
ATOM 3010 C CA . ARG A 1 402 ? -14.828 -15.914 -25.688 1 92.81 402 ARG A CA 1
ATOM 3011 C C . ARG A 1 402 ? -14.25 -15.195 -26.906 1 92.81 402 ARG A C 1
ATOM 3013 O O . ARG A 1 402 ? -13.172 -15.539 -27.391 1 92.81 402 ARG A O 1
ATOM 3020 N N . SER A 1 403 ? -15.039 -14.195 -27.406 1 92.5 403 SER A N 1
ATOM 3021 C CA . SER A 1 403 ? -14.648 -13.492 -28.625 1 92.5 403 SER A CA 1
ATOM 3022 C C . SER A 1 403 ? -13.609 -12.414 -28.312 1 92.5 403 SER A C 1
ATOM 3024 O O . SER A 1 403 ? -12.852 -12.008 -29.203 1 92.5 403 SER A O 1
ATOM 3026 N N . SER A 1 404 ? -13.648 -11.93 -27.047 1 92.75 404 SER A N 1
ATOM 3027 C CA . SER A 1 404 ? -12.703 -10.875 -26.703 1 92.75 404 SER A CA 1
ATOM 3028 C C . SER A 1 404 ? -12.352 -10.898 -25.219 1 92.75 404 SER A C 1
ATOM 3030 O O . SER A 1 404 ? -13.031 -11.555 -24.438 1 92.75 404 SER A O 1
ATOM 3032 N N . LEU A 1 405 ? -11.242 -10.148 -24.906 1 91.5 405 LEU A N 1
ATOM 3033 C CA . LEU A 1 405 ? -10.781 -10.016 -23.516 1 91.5 405 LEU A CA 1
ATOM 3034 C C . LEU A 1 405 ? -11.562 -8.93 -22.781 1 91.5 405 LEU A C 1
ATOM 3036 O O . LEU A 1 405 ? -11.508 -8.844 -21.562 1 91.5 405 LEU A O 1
ATOM 3040 N N . ALA A 1 406 ? -12.336 -8.18 -23.422 1 85.44 406 ALA A N 1
ATOM 3041 C CA . ALA A 1 406 ? -12.891 -6.918 -22.922 1 85.44 406 ALA A CA 1
ATOM 3042 C C . ALA A 1 406 ? -13.883 -7.156 -21.797 1 85.44 406 ALA A C 1
ATOM 3044 O O . ALA A 1 406 ? -14.039 -6.309 -20.906 1 85.44 406 ALA A O 1
ATOM 3045 N N . GLU A 1 407 ? -14.461 -8.344 -21.812 1 81.94 407 GLU A N 1
ATOM 3046 C CA . GLU A 1 407 ? -15.523 -8.602 -20.844 1 81.94 407 GLU A CA 1
ATOM 3047 C C . GLU A 1 407 ? -14.945 -9 -19.5 1 81.94 407 GLU A C 1
ATOM 3049 O O . GLU A 1 407 ? -15.586 -8.82 -18.453 1 81.94 407 GLU A O 1
ATOM 3054 N N . THR A 1 408 ? -13.75 -9.492 -19.5 1 82.75 408 THR A N 1
ATOM 3055 C CA . THR A 1 408 ? -13.328 -10.172 -18.281 1 82.75 408 THR A CA 1
ATOM 3056 C C . THR A 1 408 ? -11.984 -9.633 -17.812 1 82.75 408 THR A C 1
ATOM 3058 O O . THR A 1 408 ? -11.586 -9.867 -16.656 1 82.75 408 THR A O 1
ATOM 3061 N N . MET A 1 409 ? -11.32 -8.914 -18.656 1 85.38 409 MET A N 1
ATOM 3062 C CA . MET A 1 409 ? -10.008 -8.391 -18.312 1 85.38 409 MET A CA 1
ATOM 3063 C C . MET A 1 409 ? -10.031 -6.867 -18.219 1 85.38 409 MET A C 1
ATOM 3065 O O . MET A 1 409 ? -10.734 -6.203 -18.984 1 85.38 409 MET A O 1
ATOM 3069 N N . SER A 1 410 ? -9.297 -6.359 -17.25 1 79.81 410 SER A N 1
ATOM 3070 C CA . SER A 1 410 ? -9.234 -4.91 -17.078 1 79.81 410 SER A CA 1
ATOM 3071 C C . SER A 1 410 ? -8.719 -4.227 -18.328 1 79.81 410 SER A C 1
ATOM 3073 O O . SER A 1 410 ? -7.824 -4.746 -19.016 1 79.81 410 SER A O 1
ATOM 3075 N N . ALA A 1 411 ? -9.227 -3.066 -18.562 1 80.56 411 ALA A N 1
ATOM 3076 C CA . ALA A 1 411 ? -8.898 -2.316 -19.766 1 80.56 411 ALA A CA 1
ATOM 3077 C C . ALA A 1 411 ? -7.406 -2.002 -19.828 1 80.56 411 ALA A C 1
ATOM 3079 O O . ALA A 1 411 ? -6.793 -2.072 -20.906 1 80.56 411 ALA A O 1
ATOM 3080 N N . TYR A 1 412 ? -6.844 -1.643 -18.75 1 76.25 412 TYR A N 1
ATOM 3081 C CA . TYR A 1 412 ? -5.426 -1.296 -18.75 1 76.25 412 TYR A CA 1
ATOM 3082 C C . TYR A 1 412 ? -4.574 -2.48 -19.188 1 76.25 412 TYR A C 1
ATOM 3084 O O . TYR A 1 412 ? -3.586 -2.309 -19.906 1 76.25 412 TYR A O 1
ATOM 3092 N N . LEU A 1 413 ? -4.941 -3.613 -18.781 1 83.5 413 LEU A N 1
ATOM 3093 C CA . LEU A 1 413 ? -4.195 -4.828 -19.094 1 83.5 413 LEU A CA 1
ATOM 3094 C C . LEU A 1 413 ? -4.348 -5.195 -20.578 1 83.5 413 LEU A C 1
ATOM 3096 O O . LEU A 1 413 ? -3.389 -5.629 -21.219 1 83.5 413 LEU A O 1
ATOM 3100 N N . ILE A 1 414 ? -5.527 -5.02 -21.094 1 88.56 414 ILE A N 1
ATOM 3101 C CA . ILE A 1 414 ? -5.758 -5.242 -22.516 1 88.56 414 ILE A CA 1
ATOM 3102 C C . ILE A 1 414 ? -4.855 -4.324 -23.328 1 88.56 414 ILE A C 1
ATOM 3104 O O . ILE A 1 414 ? -4.258 -4.754 -24.328 1 88.56 414 ILE A O 1
ATOM 3108 N N . GLY A 1 415 ? -4.77 -3.102 -22.906 1 83.5 415 GLY A N 1
ATOM 3109 C CA . GLY A 1 415 ? -3.875 -2.158 -23.562 1 83.5 415 GLY A CA 1
ATOM 3110 C C . GLY A 1 415 ? -2.426 -2.613 -23.562 1 83.5 415 GLY A C 1
ATOM 3111 O O . GLY A 1 415 ? -1.748 -2.537 -24.578 1 83.5 415 GLY A O 1
ATOM 3112 N N . GLU A 1 416 ? -1.958 -3.068 -22.422 1 83.62 416 GLU A N 1
ATOM 3113 C CA . GLU A 1 416 ? -0.579 -3.531 -22.312 1 83.62 416 GLU A CA 1
ATOM 3114 C C . GLU A 1 416 ? -0.318 -4.73 -23.219 1 83.62 416 GLU A C 1
ATOM 3116 O O . GLU A 1 416 ? 0.734 -4.82 -23.844 1 83.62 416 GLU A O 1
ATOM 3121 N N . ILE A 1 417 ? -1.288 -5.648 -23.25 1 89.94 417 ILE A N 1
ATOM 3122 C CA . ILE A 1 417 ? -1.192 -6.848 -24.078 1 89.94 417 ILE A CA 1
ATOM 3123 C C . ILE A 1 417 ? -1.113 -6.465 -25.547 1 89.94 417 ILE A C 1
ATOM 3125 O O . ILE A 1 417 ? -0.286 -6.996 -26.297 1 89.94 417 ILE A O 1
ATOM 3129 N N . SER A 1 418 ? -1.893 -5.504 -25.938 1 88.81 418 SER A N 1
ATOM 3130 C CA . SER A 1 418 ? -1.962 -5.105 -27.344 1 88.81 418 SER A CA 1
ATOM 3131 C C . SER A 1 418 ? -0.663 -4.445 -27.797 1 88.81 418 SER A C 1
ATOM 3133 O O . SER A 1 418 ? -0.325 -4.477 -28.984 1 88.81 418 SER A O 1
ATOM 3135 N N . PHE A 1 419 ? 0.04 -3.939 -26.859 1 82.94 419 PHE A N 1
ATOM 3136 C CA . PHE A 1 419 ? 1.26 -3.211 -27.188 1 82.94 419 PHE A CA 1
ATOM 3137 C C . PHE A 1 419 ? 2.475 -4.129 -27.109 1 82.94 419 PHE A C 1
ATOM 3139 O O . PHE A 1 419 ? 3.57 -3.752 -27.531 1 82.94 419 PHE A O 1
ATOM 3146 N N . ASN A 1 420 ? 2.311 -5.301 -26.641 1 86.88 420 ASN A N 1
ATOM 3147 C CA . ASN A 1 420 ? 3.42 -6.238 -26.531 1 86.88 420 ASN A CA 1
ATOM 3148 C C . ASN A 1 420 ? 3.555 -7.109 -27.766 1 86.88 420 ASN A C 1
ATOM 3150 O O . ASN A 1 420 ? 2.697 -7.953 -28.047 1 86.88 420 ASN A O 1
ATOM 3154 N N . PRO A 1 421 ? 4.594 -6.949 -28.547 1 86.56 421 PRO A N 1
ATOM 3155 C CA . PRO A 1 421 ? 4.707 -7.652 -29.828 1 86.56 421 PRO A CA 1
ATOM 3156 C C . PRO A 1 421 ? 4.863 -9.164 -29.656 1 86.56 421 PRO A C 1
ATOM 3158 O O . PRO A 1 421 ? 4.723 -9.914 -30.625 1 86.56 421 PRO A O 1
ATOM 3161 N N . ARG A 1 422 ? 5.137 -9.648 -28.484 1 90.44 422 ARG A N 1
ATOM 3162 C CA . ARG A 1 422 ? 5.359 -11.07 -28.25 1 90.44 422 ARG A CA 1
ATOM 3163 C C . ARG A 1 422 ? 4.066 -11.766 -27.828 1 90.44 422 ARG A C 1
ATOM 3165 O O . ARG A 1 422 ? 4.039 -12.984 -27.656 1 90.44 422 ARG A O 1
ATOM 3172 N N . ILE A 1 423 ? 3.004 -11.008 -27.641 1 94.88 423 ILE A N 1
ATOM 3173 C CA . ILE A 1 423 ? 1.761 -11.586 -27.141 1 94.88 423 ILE A CA 1
ATOM 3174 C C . ILE A 1 423 ? 0.695 -11.539 -28.234 1 94.88 423 ILE A C 1
ATOM 3176 O O . ILE A 1 423 ? 0.504 -10.508 -28.891 1 94.88 423 ILE A O 1
ATOM 3180 N N . THR A 1 424 ? 0.124 -12.617 -28.516 1 96.31 424 THR A N 1
ATOM 3181 C CA . THR A 1 424 ? -1.021 -12.711 -29.406 1 96.31 424 THR A CA 1
ATOM 3182 C C . THR A 1 424 ? -2.232 -13.289 -28.688 1 96.31 424 THR A C 1
ATOM 3184 O O . THR A 1 424 ? -2.08 -14.07 -27.75 1 96.31 424 THR A O 1
ATOM 3187 N N . VAL A 1 425 ? -3.467 -12.875 -29.125 1 96.94 425 VAL A N 1
ATOM 3188 C CA . VAL A 1 425 ? -4.703 -13.391 -28.547 1 96.94 425 VAL A CA 1
ATOM 3189 C C . VAL A 1 425 ? -5.426 -14.273 -29.562 1 96.94 425 VAL A C 1
ATOM 3191 O O . VAL A 1 425 ? -5.684 -13.852 -30.688 1 96.94 425 VAL A O 1
ATOM 3194 N N . CYS A 1 426 ? -5.598 -15.531 -29.188 1 96.56 426 CYS A N 1
ATOM 3195 C CA . CYS A 1 426 ? -6.383 -16.484 -29.969 1 96.56 426 CYS A CA 1
ATOM 3196 C C . CYS A 1 426 ? -7.773 -16.656 -29.375 1 96.56 426 CYS A C 1
ATOM 3198 O O . CYS A 1 426 ? -7.953 -17.453 -28.453 1 96.56 426 CYS A O 1
ATOM 3200 N N . SER A 1 427 ? -8.773 -15.953 -29.891 1 95.94 427 SER A N 1
ATOM 3201 C CA . SER A 1 427 ? -10.133 -15.984 -29.359 1 95.94 427 SER A CA 1
ATOM 3202 C C . SER A 1 427 ? -10.914 -17.156 -29.938 1 95.94 427 SER A C 1
ATOM 3204 O O . SER A 1 427 ? -10.492 -17.781 -30.922 1 95.94 427 SER A O 1
ATOM 3206 N N . GLU A 1 428 ? -11.977 -17.562 -29.281 1 96.19 428 GLU A N 1
ATOM 3207 C CA . GLU A 1 428 ? -12.914 -18.609 -29.703 1 96.19 428 GLU A CA 1
ATOM 3208 C C . GLU A 1 428 ? -12.188 -19.922 -29.969 1 96.19 428 GLU A C 1
ATOM 3210 O O . GLU A 1 428 ? -12.391 -20.547 -31.016 1 96.19 428 GLU A O 1
ATOM 3215 N N . ALA A 1 429 ? -11.344 -20.281 -29.078 1 96.38 429 ALA A N 1
ATOM 3216 C CA . ALA A 1 429 ? -10.555 -21.5 -29.172 1 96.38 429 ALA A CA 1
ATOM 3217 C C . ALA A 1 429 ? -10.391 -22.156 -27.812 1 96.38 429 ALA A C 1
ATOM 3219 O O . ALA A 1 429 ? -10.578 -21.516 -26.781 1 96.38 429 ALA A O 1
ATOM 3220 N N . GLU A 1 430 ? -10.133 -23.438 -27.781 1 96.5 430 GLU A N 1
ATOM 3221 C CA . GLU A 1 430 ? -9.906 -24.188 -26.547 1 96.5 430 GLU A CA 1
ATOM 3222 C C . GLU A 1 430 ? -8.812 -25.234 -26.734 1 96.5 430 GLU A C 1
ATOM 3224 O O . GLU A 1 430 ? -8.664 -25.797 -27.828 1 96.5 430 GLU A O 1
ATOM 3229 N N . VAL A 1 431 ? -7.996 -25.438 -25.719 1 96.88 431 VAL A N 1
ATOM 3230 C CA . VAL A 1 431 ? -7.027 -26.531 -25.719 1 96.88 431 VAL A CA 1
ATOM 3231 C C . VAL A 1 431 ? -7.734 -27.844 -25.391 1 96.88 431 VAL A C 1
ATOM 3233 O O . VAL A 1 431 ? -8.328 -27.984 -24.312 1 96.88 431 VAL A O 1
ATOM 3236 N N . VAL A 1 432 ? -7.586 -28.844 -26.266 1 96.75 432 VAL A N 1
ATOM 3237 C CA . VAL A 1 432 ? -8.406 -30.031 -26.094 1 96.75 432 VAL A CA 1
ATOM 3238 C C . VAL A 1 432 ? -7.504 -31.25 -25.922 1 96.75 432 VAL A C 1
ATOM 3240 O O . VAL A 1 432 ? -7.973 -32.312 -25.531 1 96.75 432 VAL A O 1
ATOM 3243 N N . ASP A 1 433 ? -6.258 -31.094 -26.25 1 96.81 433 ASP A N 1
ATOM 3244 C CA . ASP A 1 433 ? -5.309 -32.188 -26.078 1 96.81 433 ASP A CA 1
ATOM 3245 C C . ASP A 1 433 ? -3.869 -31.688 -26.078 1 96.81 433 ASP A C 1
ATOM 3247 O O . ASP A 1 433 ? -3.623 -30.5 -26.328 1 96.81 433 ASP A O 1
ATOM 3251 N N . GLY A 1 434 ? -2.932 -32.531 -25.734 1 96.81 434 GLY A N 1
ATOM 3252 C CA . GLY A 1 434 ? -1.508 -32.219 -25.734 1 96.81 434 GLY A CA 1
ATOM 3253 C C . GLY A 1 434 ? -0.65 -33.406 -25.328 1 96.81 434 GLY A C 1
ATOM 3254 O O . GLY A 1 434 ? -1.172 -34.469 -24.953 1 96.81 434 GLY A O 1
ATOM 3255 N N . GLY A 1 435 ? 0.635 -33.156 -25.5 1 95.25 435 GLY A N 1
ATOM 3256 C CA . GLY A 1 435 ? 1.505 -34.281 -25.156 1 95.25 435 GLY A CA 1
ATOM 3257 C C . GLY A 1 435 ? 2.979 -33.969 -25.312 1 95.25 435 GLY A C 1
ATOM 3258 O O . GLY A 1 435 ? 3.336 -32.875 -25.734 1 95.25 435 GLY A O 1
ATOM 3259 N N . GLY A 1 436 ? 3.805 -34.938 -24.875 1 92.62 436 GLY A N 1
ATOM 3260 C CA . GLY A 1 436 ? 5.258 -34.938 -24.891 1 92.62 436 GLY A CA 1
ATOM 3261 C C . GLY A 1 436 ? 5.855 -36.094 -24.125 1 92.62 436 GLY A C 1
ATOM 3262 O O . GLY A 1 436 ? 5.148 -36.781 -23.391 1 92.62 436 GLY A O 1
ATOM 3263 N N . GLU A 1 437 ? 7.051 -36.344 -24.344 1 88.94 437 GLU A N 1
ATOM 3264 C CA . GLU A 1 437 ? 7.715 -37.469 -23.688 1 88.94 437 GLU A CA 1
ATOM 3265 C C . GLU A 1 437 ? 8.195 -37.094 -22.297 1 88.94 437 GLU A C 1
ATOM 3267 O O . GLU A 1 437 ? 7.496 -37.312 -21.312 1 88.94 437 GLU A O 1
ATOM 3272 N N . ALA A 1 438 ? 9.219 -36.25 -22.281 1 83.69 438 ALA A N 1
ATOM 3273 C CA . ALA A 1 438 ? 9.766 -35.812 -20.984 1 83.69 438 ALA A CA 1
ATOM 3274 C C . ALA A 1 438 ? 9.062 -34.562 -20.484 1 83.69 438 ALA A C 1
ATOM 3276 O O . ALA A 1 438 ? 8.898 -34.406 -19.266 1 83.69 438 ALA A O 1
ATOM 3277 N N . ALA A 1 439 ? 8.695 -33.75 -21.391 1 90.06 439 ALA A N 1
ATOM 3278 C CA . ALA A 1 439 ? 7.996 -32.5 -21.109 1 90.06 439 ALA A CA 1
ATOM 3279 C C . ALA A 1 439 ? 7.031 -32.156 -22.234 1 90.06 439 ALA A C 1
ATOM 3281 O O . ALA A 1 439 ? 7.016 -32.781 -23.281 1 90.06 439 ALA A O 1
ATOM 3282 N N . LEU A 1 440 ? 6.191 -31.188 -21.953 1 94.5 440 LEU A N 1
ATOM 3283 C CA . LEU A 1 440 ? 5.219 -30.75 -22.938 1 94.5 440 LEU A CA 1
ATOM 3284 C C . LEU A 1 440 ? 5.906 -30.375 -24.25 1 94.5 440 LEU A C 1
ATOM 3286 O O . LEU A 1 440 ? 6.898 -29.641 -24.25 1 94.5 440 LEU A O 1
ATOM 3290 N N . GLU A 1 441 ? 5.355 -30.906 -25.328 1 96.12 441 GLU A N 1
ATOM 3291 C CA . GLU A 1 441 ? 5.953 -30.609 -26.625 1 96.12 441 GLU A CA 1
ATOM 3292 C C . GLU A 1 441 ? 4.918 -30.047 -27.594 1 96.12 441 GLU A C 1
ATOM 3294 O O . GLU A 1 441 ? 5.27 -29.391 -28.578 1 96.12 441 GLU A O 1
ATOM 3299 N N . TRP A 1 442 ? 3.688 -30.375 -27.344 1 97.44 442 TRP A N 1
ATOM 3300 C CA . TRP A 1 442 ? 2.654 -29.906 -28.25 1 97.44 442 TRP A CA 1
ATOM 3301 C C . TRP A 1 442 ? 1.292 -29.875 -27.562 1 97.44 442 TRP A C 1
ATOM 3303 O O . TRP A 1 442 ? 1.089 -30.531 -26.547 1 97.44 442 TRP A O 1
ATOM 3313 N N . ILE A 1 443 ? 0.378 -29.016 -28.125 1 97.94 443 ILE A N 1
ATOM 3314 C CA . ILE A 1 443 ? -1.021 -28.984 -27.719 1 97.94 443 ILE A CA 1
ATOM 3315 C C . ILE A 1 443 ? -1.922 -29.031 -28.953 1 97.94 443 ILE A C 1
ATOM 3317 O O . ILE A 1 443 ? -1.457 -28.812 -30.078 1 97.94 443 ILE A O 1
ATOM 3321 N N . THR A 1 444 ? -3.145 -29.406 -28.75 1 98 444 THR A N 1
ATOM 3322 C CA . THR A 1 444 ? -4.164 -29.297 -29.781 1 98 444 THR A CA 1
ATOM 3323 C C . THR A 1 444 ? -5.164 -28.188 -29.453 1 98 444 THR A C 1
ATOM 3325 O O . THR A 1 444 ? -5.789 -28.219 -28.391 1 98 444 THR A O 1
ATOM 3328 N N . LEU A 1 445 ? -5.246 -27.219 -30.328 1 96.94 445 LEU A N 1
ATOM 3329 C CA . LEU A 1 445 ? -6.203 -26.125 -30.219 1 96.94 445 LEU A CA 1
ATOM 3330 C C . LEU A 1 445 ? -7.43 -26.375 -31.078 1 96.94 445 LEU A C 1
ATOM 3332 O O . LEU A 1 445 ? -7.305 -26.656 -32.281 1 96.94 445 LEU A O 1
ATOM 3336 N N . ARG A 1 446 ? -8.609 -26.391 -30.406 1 96.62 446 ARG A N 1
ATOM 3337 C CA . ARG A 1 446 ? -9.859 -26.453 -31.156 1 96.62 446 ARG A CA 1
ATOM 3338 C C . ARG A 1 446 ? -10.438 -25.062 -31.375 1 96.62 446 ARG A C 1
ATOM 3340 O O . ARG A 1 446 ? -10.68 -24.328 -30.422 1 96.62 446 ARG A O 1
ATOM 3347 N N . HIS A 1 447 ? -10.594 -24.703 -32.625 1 95.75 447 HIS A N 1
ATOM 3348 C CA . HIS A 1 447 ? -11.266 -23.453 -32.969 1 95.75 447 HIS A CA 1
ATOM 3349 C C . HIS A 1 447 ? -12.781 -23.609 -32.938 1 95.75 447 HIS A C 1
ATOM 3351 O O . HIS A 1 447 ? -13.344 -24.328 -33.781 1 95.75 447 HIS A O 1
ATOM 3357 N N . ASN A 1 448 ? -13.406 -22.906 -32.094 1 92.88 448 ASN A N 1
ATOM 3358 C CA . ASN A 1 448 ? -14.82 -23.141 -31.828 1 92.88 448 ASN A CA 1
ATOM 3359 C C . ASN A 1 448 ? -15.695 -22.656 -33 1 92.88 448 ASN A C 1
ATOM 3361 O O . ASN A 1 448 ? -16.797 -23.172 -33.188 1 92.88 448 ASN A O 1
ATOM 3365 N N . ASP A 1 449 ? -15.211 -21.641 -33.688 1 89.44 449 ASP A N 1
ATOM 3366 C CA . ASP A 1 449 ? -15.977 -21.109 -34.812 1 89.44 449 ASP A CA 1
ATOM 3367 C C . ASP A 1 449 ? -15.992 -22.094 -35.969 1 89.44 449 ASP A C 1
ATOM 3369 O O . ASP A 1 449 ? -17.031 -22.297 -36.594 1 89.44 449 ASP A O 1
ATOM 3373 N N . SER A 1 450 ? -14.906 -22.766 -36.25 1 91.12 450 SER A N 1
ATOM 3374 C CA . SER A 1 450 ? -14.781 -23.672 -37.375 1 91.12 450 SER A CA 1
ATOM 3375 C C . SER A 1 450 ? -14.852 -25.125 -36.938 1 91.12 450 SER A C 1
ATOM 3377 O O . SER A 1 450 ? -15.156 -26.016 -37.75 1 91.12 450 SER A O 1
ATOM 3379 N N . GLY A 1 451 ? -14.562 -25.438 -35.688 1 91.81 451 GLY A N 1
ATOM 3380 C CA . GLY A 1 451 ? -14.492 -26.812 -35.188 1 91.81 451 GLY A CA 1
ATOM 3381 C C . GLY A 1 451 ? -13.195 -27.5 -35.562 1 91.81 451 GLY A C 1
ATOM 3382 O O . GLY A 1 451 ? -13 -28.672 -35.219 1 91.81 451 GLY A O 1
ATOM 3383 N N . GLU A 1 452 ? -12.336 -26.828 -36.188 1 94.94 452 GLU A N 1
ATOM 3384 C CA . GLU A 1 452 ? -11.07 -27.375 -36.656 1 94.94 452 GLU A CA 1
ATOM 3385 C C . GLU A 1 452 ? -10.07 -27.5 -35.5 1 94.94 452 GLU A C 1
ATOM 3387 O O . GLU A 1 452 ? -9.992 -26.625 -34.625 1 94.94 452 GLU A O 1
ATOM 3392 N N . ASP A 1 453 ? -9.367 -28.625 -35.5 1 96.44 453 ASP A N 1
ATOM 3393 C CA . ASP A 1 453 ? -8.289 -28.859 -34.531 1 96.44 453 ASP A CA 1
ATOM 3394 C C . ASP A 1 453 ? -6.93 -28.531 -35.125 1 96.44 453 ASP A C 1
ATOM 3396 O O . ASP A 1 453 ? -6.652 -28.891 -36.281 1 96.44 453 ASP A O 1
ATOM 3400 N N . GLU A 1 454 ? -6.184 -27.766 -34.406 1 96 454 GLU A N 1
ATOM 3401 C CA . GLU A 1 454 ? -4.836 -27.359 -34.812 1 96 454 GLU A CA 1
ATOM 3402 C C . GLU A 1 454 ? -3.795 -27.828 -33.812 1 96 454 GLU A C 1
ATOM 3404 O O . GLU A 1 454 ? -3.902 -27.531 -32.594 1 96 454 GLU A O 1
ATOM 3409 N N . ARG A 1 455 ? -2.812 -28.641 -34.344 1 96.62 455 ARG A N 1
ATOM 3410 C CA . ARG A 1 455 ? -1.697 -29.016 -33.469 1 96.62 455 ARG A CA 1
ATOM 3411 C C . ARG A 1 455 ? -0.614 -27.938 -33.5 1 96.62 455 ARG A C 1
ATOM 3413 O O . ARG A 1 455 ? -0.224 -27.453 -34.562 1 96.62 455 ARG A O 1
ATOM 3420 N N . ARG A 1 456 ? -0.199 -27.484 -32.344 1 96.31 456 ARG A N 1
ATOM 3421 C CA . ARG A 1 456 ? 0.813 -26.453 -32.188 1 96.31 456 ARG A CA 1
ATOM 3422 C C . ARG A 1 456 ? 1.941 -26.906 -31.266 1 96.31 456 ARG A C 1
ATOM 3424 O O . ARG A 1 456 ? 1.689 -27.469 -30.203 1 96.31 456 ARG A O 1
ATOM 3431 N N . GLU A 1 457 ? 3.148 -26.766 -31.75 1 96.56 457 GLU A N 1
ATOM 3432 C CA . GLU A 1 457 ? 4.297 -27 -30.891 1 96.56 457 GLU A CA 1
ATOM 3433 C C . GLU A 1 457 ? 4.457 -25.891 -29.859 1 96.56 457 GLU A C 1
ATOM 3435 O O . GLU A 1 457 ? 4.473 -24.719 -30.203 1 96.56 457 GLU A O 1
ATOM 3440 N N . VAL A 1 458 ? 4.426 -26.297 -28.562 1 96.75 458 VAL A N 1
ATOM 3441 C CA . VAL A 1 458 ? 4.574 -25.328 -27.484 1 96.75 458 VAL A CA 1
ATOM 3442 C C . VAL A 1 458 ? 5.473 -25.891 -26.391 1 96.75 458 VAL A C 1
ATOM 3444 O O . VAL A 1 458 ? 5.543 -27.109 -26.203 1 96.75 458 VAL A O 1
ATOM 3447 N N . GLY A 1 459 ? 6.176 -25.031 -25.734 1 93.88 459 GLY A N 1
ATOM 3448 C CA . GLY A 1 459 ? 7.051 -25.453 -24.656 1 93.88 459 GLY A CA 1
ATOM 3449 C C . GLY A 1 459 ? 6.43 -25.266 -23.281 1 93.88 459 GLY A C 1
ATOM 3450 O O . GLY A 1 459 ? 6.922 -25.812 -22.297 1 93.88 459 GLY A O 1
ATOM 3451 N N . GLY A 1 460 ? 5.41 -24.562 -23.172 1 94.94 460 GLY A N 1
ATOM 3452 C CA . GLY A 1 460 ? 4.738 -24.297 -21.922 1 94.94 460 GLY A CA 1
ATOM 3453 C C . GLY A 1 460 ? 3.256 -24 -22.078 1 94.94 460 GLY A C 1
ATOM 3454 O O . GLY A 1 460 ? 2.846 -23.359 -23.047 1 94.94 460 GLY A O 1
ATOM 3455 N N . LEU A 1 461 ? 2.469 -24.578 -21.188 1 96 461 LEU A N 1
ATOM 3456 C CA . LEU A 1 461 ? 1.03 -24.344 -21.094 1 96 461 LEU A CA 1
ATOM 3457 C C . LEU A 1 461 ? 0.647 -23.875 -19.703 1 96 461 LEU A C 1
ATOM 3459 O O . LEU A 1 461 ? 0.823 -24.609 -18.719 1 96 461 LEU A O 1
ATOM 3463 N N . PHE A 1 462 ? 0.189 -22.656 -19.641 1 93.56 462 PHE A N 1
ATOM 3464 C CA . PHE A 1 462 ? -0.218 -22.078 -18.375 1 93.56 462 PHE A CA 1
ATOM 3465 C C . PHE A 1 462 ? -1.734 -21.938 -18.297 1 93.56 462 PHE A C 1
ATOM 3467 O O . PHE A 1 462 ? -2.344 -21.266 -19.141 1 93.56 462 PHE A O 1
ATOM 3474 N N . LEU A 1 463 ? -2.301 -22.594 -17.297 1 92.75 463 LEU A N 1
ATOM 3475 C CA . LEU A 1 463 ? -3.752 -22.719 -17.188 1 92.75 463 LEU A CA 1
ATOM 3476 C C . LEU A 1 463 ? -4.297 -21.828 -16.078 1 92.75 463 LEU A C 1
ATOM 3478 O O . LEU A 1 463 ? -4.156 -22.141 -14.898 1 92.75 463 LEU A O 1
ATOM 3482 N N . LEU A 1 464 ? -4.879 -20.703 -16.484 1 89.75 464 LEU A N 1
ATOM 3483 C CA . LEU A 1 464 ? -5.539 -19.766 -15.586 1 89.75 464 LEU A CA 1
ATOM 3484 C C . LEU A 1 464 ? -7.043 -19.75 -15.836 1 89.75 464 LEU A C 1
ATOM 3486 O O . LEU A 1 464 ? -7.57 -18.766 -16.375 1 89.75 464 LEU A O 1
ATOM 3490 N N . LEU A 1 465 ? -7.781 -20.797 -15.438 1 87.19 465 LEU A N 1
ATOM 3491 C CA . LEU A 1 465 ? -9.125 -21.156 -15.867 1 87.19 465 LEU A CA 1
ATOM 3492 C C . LEU A 1 465 ? -10.164 -20.719 -14.836 1 87.19 465 LEU A C 1
ATOM 3494 O O . LEU A 1 465 ? -11.273 -21.25 -14.805 1 87.19 465 LEU A O 1
ATOM 3498 N N . GLY A 1 466 ? -9.867 -19.75 -14.148 1 76.69 466 GLY A N 1
ATOM 3499 C CA . GLY A 1 466 ? -10.797 -19.328 -13.109 1 76.69 466 GLY A CA 1
ATOM 3500 C C . GLY A 1 466 ? -10.742 -20.219 -11.883 1 76.69 466 GLY A C 1
ATOM 3501 O O . GLY A 1 466 ? -9.859 -21.062 -11.75 1 76.69 466 GLY A O 1
ATOM 3502 N N . ALA A 1 467 ? -11.531 -19.734 -10.898 1 73.31 467 ALA A N 1
ATOM 3503 C CA . ALA A 1 467 ? -11.352 -20.391 -9.602 1 73.31 467 ALA A CA 1
ATOM 3504 C C . ALA A 1 467 ? -12.695 -20.828 -9.031 1 73.31 467 ALA A C 1
ATOM 3506 O O . ALA A 1 467 ? -13.75 -20.328 -9.43 1 73.31 467 ALA A O 1
ATOM 3507 N N . GLN A 1 468 ? -12.664 -21.969 -8.438 1 82.19 468 GLN A N 1
ATOM 3508 C CA . GLN A 1 468 ? -13.805 -22.531 -7.719 1 82.19 468 GLN A CA 1
ATOM 3509 C C . GLN A 1 468 ? -13.594 -22.453 -6.211 1 82.19 468 GLN A C 1
ATOM 3511 O O . GLN A 1 468 ? -12.492 -22.719 -5.723 1 82.19 468 GLN A O 1
ATOM 3516 N N . PRO A 1 469 ? -14.711 -21.922 -5.52 1 88.25 469 PRO A N 1
ATOM 3517 C CA . PRO A 1 469 ? -14.594 -21.906 -4.059 1 88.25 469 PRO A CA 1
ATOM 3518 C C . PRO A 1 469 ? -14.578 -23.312 -3.455 1 88.25 469 PRO A C 1
ATOM 3520 O O . PRO A 1 469 ? -15.195 -24.219 -4 1 88.25 469 PRO A O 1
ATOM 3523 N N . HIS A 1 470 ? -13.789 -23.562 -2.496 1 84.62 470 HIS A N 1
ATOM 3524 C CA . HIS A 1 470 ? -13.773 -24.812 -1.739 1 84.62 470 HIS A CA 1
ATOM 3525 C C . HIS A 1 470 ? -14.336 -24.609 -0.334 1 84.62 470 HIS A C 1
ATOM 3527 O O . HIS A 1 470 ? -13.609 -24.188 0.571 1 84.62 470 HIS A O 1
ATOM 3533 N N . CYS A 1 471 ? -15.562 -24.984 -0.154 1 88.94 471 CYS A N 1
ATOM 3534 C CA . CYS A 1 471 ? -16.234 -24.719 1.111 1 88.94 471 CYS A CA 1
ATOM 3535 C C . CYS A 1 471 ? -16.703 -26.016 1.76 1 88.94 471 CYS A C 1
ATOM 3537 O O . CYS A 1 471 ? -17.453 -25.984 2.734 1 88.94 471 CYS A O 1
ATOM 3539 N N . ASP A 1 472 ? -16.188 -27.188 1.267 1 89.75 472 ASP A N 1
ATOM 3540 C CA . ASP A 1 472 ? -16.641 -28.484 1.745 1 89.75 472 ASP A CA 1
ATOM 3541 C C . ASP A 1 472 ? -16.281 -28.688 3.215 1 89.75 472 ASP A C 1
ATOM 3543 O O . ASP A 1 472 ? -16.938 -29.453 3.916 1 89.75 472 ASP A O 1
ATOM 3547 N N . TRP A 1 473 ? -15.367 -27.969 3.715 1 94.44 473 TRP A N 1
ATOM 3548 C CA . TRP A 1 473 ? -14.883 -28.125 5.086 1 94.44 473 TRP A CA 1
ATOM 3549 C C . TRP A 1 473 ? -15.734 -27.312 6.055 1 94.44 473 TRP A C 1
ATOM 3551 O O . TRP A 1 473 ? -15.648 -27.5 7.27 1 94.44 473 TRP A O 1
ATOM 3561 N N . LEU A 1 474 ? -16.625 -26.469 5.551 1 96.5 474 LEU A N 1
ATOM 3562 C CA . LEU A 1 474 ? -17.422 -25.578 6.379 1 96.5 474 LEU A CA 1
ATOM 3563 C C . LEU A 1 474 ? -18.641 -26.297 6.945 1 96.5 474 LEU A C 1
ATOM 3565 O O . LEU A 1 474 ? -19.188 -27.203 6.309 1 96.5 474 LEU A O 1
ATOM 3569 N N . PRO A 1 475 ? -19.094 -25.984 8.133 1 96.06 475 PRO A N 1
ATOM 3570 C CA . PRO A 1 475 ? -20.328 -26.547 8.68 1 96.06 475 PRO A CA 1
ATOM 3571 C C . PRO A 1 475 ? -21.562 -26.062 7.93 1 96.06 475 PRO A C 1
ATOM 3573 O O . PRO A 1 475 ? -21.547 -25 7.309 1 96.06 475 PRO A O 1
ATOM 3576 N N . PRO A 1 476 ? -22.641 -26.812 7.98 1 94.25 476 PRO A N 1
ATOM 3577 C CA . PRO A 1 476 ? -23.844 -26.469 7.234 1 94.25 476 PRO A CA 1
ATOM 3578 C C . PRO A 1 476 ? -24.469 -25.141 7.688 1 94.25 476 PRO A C 1
ATOM 3580 O O . PRO A 1 476 ? -25.266 -24.547 6.957 1 94.25 476 PRO A O 1
ATOM 3583 N N . GLU A 1 477 ? -24.141 -24.703 8.844 1 95 477 GLU A N 1
ATOM 3584 C CA . GLU A 1 477 ? -24.656 -23.438 9.375 1 95 477 GLU A CA 1
ATOM 3585 C C . GLU A 1 477 ? -24.172 -22.25 8.555 1 95 477 GLU A C 1
ATOM 3587 O O . GLU A 1 477 ? -24.75 -21.172 8.609 1 95 477 GLU A O 1
ATOM 3592 N N . VAL A 1 478 ? -23.047 -22.438 7.871 1 97.12 478 VAL A N 1
ATOM 3593 C CA . VAL A 1 478 ? -22.547 -21.391 6.988 1 97.12 478 VAL A CA 1
ATOM 3594 C C . VAL A 1 478 ? -23.188 -21.531 5.609 1 97.12 478 VAL A C 1
ATOM 3596 O O . VAL A 1 478 ? -22.922 -22.5 4.891 1 97.12 478 VAL A O 1
ATOM 3599 N N . ALA A 1 479 ? -23.953 -20.594 5.234 1 97.19 479 ALA A N 1
ATOM 3600 C CA . ALA A 1 479 ? -24.703 -20.641 3.977 1 97.19 479 ALA A CA 1
ATOM 3601 C C . ALA A 1 479 ? -23.797 -20.312 2.793 1 97.19 479 ALA A C 1
ATOM 3603 O O . ALA A 1 479 ? -22.953 -19.406 2.879 1 97.19 479 ALA A O 1
ATOM 3604 N N . VAL A 1 480 ? -23.953 -21.031 1.712 1 96.31 480 VAL A N 1
ATOM 3605 C CA . VAL A 1 480 ? -23.25 -20.797 0.461 1 96.31 480 VAL A CA 1
ATOM 3606 C C . VAL A 1 480 ? -24.25 -20.688 -0.688 1 96.31 480 VAL A C 1
ATOM 3608 O O . VAL A 1 480 ? -25.375 -21.141 -0.579 1 96.31 480 VAL A O 1
ATOM 3611 N N . ASP A 1 481 ? -23.891 -20 -1.729 1 94.62 481 ASP A N 1
ATOM 3612 C CA . ASP A 1 481 ? -24.766 -19.922 -2.889 1 94.62 481 ASP A CA 1
ATOM 3613 C C . ASP A 1 481 ? -24.641 -21.156 -3.768 1 94.62 481 ASP A C 1
ATOM 3615 O O . ASP A 1 481 ? -24 -22.141 -3.385 1 94.62 481 ASP A O 1
ATOM 3619 N N . GLU A 1 482 ? -25.312 -21.156 -4.918 1 91.56 482 GLU A N 1
ATOM 3620 C CA . GLU A 1 482 ? -25.359 -22.312 -5.801 1 91.56 482 GLU A CA 1
ATOM 3621 C C . GLU A 1 482 ? -23.984 -22.625 -6.375 1 91.56 482 GLU A C 1
ATOM 3623 O O . GLU A 1 482 ? -23.703 -23.781 -6.734 1 91.56 482 GLU A O 1
ATOM 3628 N N . ARG A 1 483 ? -23.156 -21.688 -6.375 1 89.69 483 ARG A N 1
ATOM 3629 C CA . ARG A 1 483 ? -21.812 -21.859 -6.945 1 89.69 483 ARG A CA 1
ATOM 3630 C C . ARG A 1 483 ? -20.797 -22.203 -5.859 1 89.69 483 ARG A C 1
ATOM 3632 O O . ARG A 1 483 ? -19.641 -22.469 -6.156 1 89.69 483 ARG A O 1
ATOM 3639 N N . GLY A 1 484 ? -21.234 -22.109 -4.668 1 92.69 484 GLY A N 1
ATOM 3640 C CA . GLY A 1 484 ? -20.375 -22.531 -3.57 1 92.69 484 GLY A CA 1
ATOM 3641 C C . GLY A 1 484 ? -19.703 -21.375 -2.859 1 92.69 484 GLY A C 1
ATOM 3642 O O . GLY A 1 484 ? -18.859 -21.578 -1.981 1 92.69 484 GLY A O 1
ATOM 3643 N N . PHE A 1 485 ? -20.031 -20.141 -3.168 1 94.94 485 PHE A N 1
ATOM 3644 C CA . PHE A 1 485 ? -19.469 -18.984 -2.496 1 94.94 485 PHE A CA 1
ATOM 3645 C C . PHE A 1 485 ? -20.234 -18.672 -1.209 1 94.94 485 PHE A C 1
ATOM 3647 O O . PHE A 1 485 ? -21.453 -18.828 -1.153 1 94.94 485 PHE A O 1
ATOM 3654 N N . ILE A 1 486 ? -19.562 -18.203 -0.236 1 97.38 486 ILE A N 1
ATOM 3655 C CA . ILE A 1 486 ? -20.141 -17.984 1.081 1 97.38 486 ILE A CA 1
ATOM 3656 C C . ILE A 1 486 ? -21.047 -16.734 1.046 1 97.38 486 ILE A C 1
ATOM 3658 O O . ILE A 1 486 ? -20.641 -15.703 0.513 1 97.38 486 ILE A O 1
ATOM 3662 N N . LEU A 1 487 ? -22.203 -16.875 1.583 1 96.81 487 LEU A N 1
ATOM 3663 C CA . LEU A 1 487 ? -23.125 -15.758 1.695 1 96.81 487 LEU A CA 1
ATOM 3664 C C . LEU A 1 487 ? -22.875 -14.969 2.975 1 96.81 487 LEU A C 1
ATOM 3666 O O . LEU A 1 487 ? -22.656 -15.555 4.035 1 96.81 487 LEU A O 1
ATOM 3670 N N . THR A 1 488 ? -22.859 -13.656 2.885 1 94.38 488 THR A N 1
ATOM 3671 C CA . THR A 1 488 ? -22.672 -12.789 4.039 1 94.38 488 THR A CA 1
ATOM 3672 C C . THR A 1 488 ? -23.688 -11.648 4.027 1 94.38 488 THR A C 1
ATOM 3674 O O . THR A 1 488 ? -24.281 -11.344 2.99 1 94.38 488 THR A O 1
ATOM 3677 N N . GLY A 1 489 ? -23.922 -11.094 5.176 1 90.56 489 GLY A N 1
ATOM 3678 C CA . GLY A 1 489 ? -24.781 -9.93 5.285 1 90.56 489 GLY A CA 1
ATOM 3679 C C . GLY A 1 489 ? -26.156 -10.133 4.676 1 90.56 489 GLY A C 1
ATOM 3680 O O . GLY A 1 489 ? -26.828 -11.133 4.965 1 90.56 489 GLY A O 1
ATOM 3681 N N . ARG A 1 490 ? -26.578 -9.195 3.801 1 87.19 490 ARG A N 1
ATOM 3682 C CA . ARG A 1 490 ? -27.922 -9.188 3.232 1 87.19 490 ARG A CA 1
ATOM 3683 C C . ARG A 1 490 ? -28.125 -10.359 2.279 1 87.19 490 ARG A C 1
ATOM 3685 O O . ARG A 1 490 ? -29.25 -10.727 1.966 1 87.19 490 ARG A O 1
ATOM 3692 N N . ASP A 1 491 ? -27 -10.906 1.821 1 90 491 ASP A N 1
ATOM 3693 C CA . ASP A 1 491 ? -27.094 -11.984 0.839 1 90 491 ASP A CA 1
ATOM 3694 C C . ASP A 1 491 ? -27.516 -13.297 1.5 1 90 491 ASP A C 1
ATOM 3696 O O . ASP A 1 491 ? -27.891 -14.25 0.814 1 90 491 ASP A O 1
ATOM 3700 N N . VAL A 1 492 ? -27.391 -13.352 2.85 1 94.19 492 VAL A N 1
ATOM 3701 C CA . VAL A 1 492 ? -27.875 -14.508 3.59 1 94.19 492 VAL A CA 1
ATOM 3702 C C . VAL A 1 492 ? -29.391 -14.617 3.461 1 94.19 492 VAL A C 1
ATOM 3704 O O . VAL A 1 492 ? -30.109 -13.617 3.596 1 94.19 492 VAL A O 1
ATOM 3707 N N . PRO A 1 493 ? -29.875 -15.789 3.203 1 93.06 493 PRO A N 1
ATOM 3708 C CA . PRO A 1 493 ? -31.328 -15.938 3.039 1 93.06 493 PRO A CA 1
ATOM 3709 C C . PRO A 1 493 ? -32.125 -15.469 4.266 1 93.06 493 PRO A C 1
ATOM 3711 O O . PRO A 1 493 ? -31.688 -15.703 5.398 1 93.06 493 PRO A O 1
ATOM 3714 N N . GLN A 1 494 ? -33.219 -14.891 4.004 1 91 494 GLN A N 1
ATOM 3715 C CA . GLN A 1 494 ? -34.031 -14.273 5.047 1 91 494 GLN A CA 1
ATOM 3716 C C . GLN A 1 494 ? -34.406 -15.297 6.113 1 91 494 GLN A C 1
ATOM 3718 O O . GLN A 1 494 ? -34.531 -14.953 7.293 1 91 494 GLN A O 1
ATOM 3723 N N . GLU A 1 495 ? -34.594 -16.516 5.699 1 92.56 495 GLU A N 1
ATOM 3724 C CA . GLU A 1 495 ? -34.969 -17.578 6.625 1 92.56 495 GLU A CA 1
ATOM 3725 C C . GLU A 1 495 ? -33.906 -17.781 7.707 1 92.56 495 GLU A C 1
ATOM 3727 O O . GLU A 1 495 ? -34.188 -18.344 8.766 1 92.56 495 GLU A O 1
ATOM 3732 N N . ARG A 1 496 ? -32.719 -17.25 7.406 1 93.56 496 ARG A N 1
ATOM 3733 C CA . ARG A 1 496 ? -31.609 -17.438 8.344 1 93.56 496 ARG A CA 1
ATOM 3734 C C . ARG A 1 496 ? -31.297 -16.141 9.086 1 93.56 496 ARG A C 1
ATOM 3736 O O . ARG A 1 496 ? -30.297 -16.062 9.805 1 93.56 496 ARG A O 1
ATOM 3743 N N . TRP A 1 497 ? -32.094 -15.188 8.812 1 92.44 497 TRP A N 1
ATOM 3744 C CA . TRP A 1 497 ? -31.906 -13.922 9.523 1 92.44 497 TRP A CA 1
ATOM 3745 C C . TRP A 1 497 ? -32.281 -14.07 10.992 1 92.44 497 TRP A C 1
ATOM 3747 O O . TRP A 1 497 ? -33.094 -14.93 11.359 1 92.44 497 TRP A O 1
ATOM 3757 N N . ILE A 1 498 ? -31.641 -13.398 11.859 1 90.19 498 ILE A N 1
ATOM 3758 C CA . ILE A 1 498 ? -31.938 -13.375 13.289 1 90.19 498 ILE A CA 1
ATOM 3759 C C . ILE A 1 498 ? -32.719 -12.109 13.625 1 90.19 498 ILE A C 1
ATOM 3761 O O . ILE A 1 498 ? -32.25 -10.992 13.375 1 90.19 498 ILE A O 1
ATOM 3765 N N . ASP A 1 499 ? -33.906 -12.219 14.172 1 88.38 499 ASP A N 1
ATOM 3766 C CA . ASP A 1 499 ? -34.812 -11.117 14.555 1 88.38 499 ASP A CA 1
ATOM 3767 C C . ASP A 1 499 ? -35.125 -10.227 13.352 1 88.38 499 ASP A C 1
ATOM 3769 O O . ASP A 1 499 ? -35.094 -8.992 13.469 1 88.38 499 ASP A O 1
ATOM 3773 N N . GLY A 1 500 ? -35.156 -10.867 12.227 1 84.62 500 GLY A N 1
ATOM 3774 C CA . GLY A 1 500 ? -35.562 -10.172 11.016 1 84.62 500 GLY A CA 1
ATOM 3775 C C . GLY A 1 500 ? -34.469 -9.328 10.414 1 84.62 500 GLY A C 1
ATOM 3776 O O . GLY A 1 500 ? -34.688 -8.562 9.477 1 84.62 500 GLY A O 1
ATOM 3777 N N . GLU A 1 501 ? -33.281 -9.438 10.961 1 88.12 501 GLU A N 1
ATOM 3778 C CA . GLU A 1 501 ? -32.156 -8.656 10.461 1 88.12 501 GLU A CA 1
ATOM 3779 C C . GLU A 1 501 ? -31.062 -9.555 9.859 1 88.12 501 GLU A C 1
ATOM 3781 O O . GLU A 1 501 ? -30.797 -10.641 10.375 1 88.12 501 GLU A O 1
ATOM 3786 N N . PRO A 1 502 ? -30.562 -9.164 8.742 1 91.75 502 PRO A N 1
ATOM 3787 C CA . PRO A 1 502 ? -29.438 -9.938 8.211 1 91.75 502 PRO A CA 1
ATOM 3788 C C . PRO A 1 502 ? -28.203 -9.859 9.094 1 91.75 502 PRO A C 1
ATOM 3790 O O . PRO A 1 502 ? -28.094 -8.977 9.938 1 91.75 502 PRO A O 1
ATOM 3793 N N . PRO A 1 503 ? -27.312 -10.859 8.906 1 93.12 503 PRO A N 1
ATOM 3794 C CA . PRO A 1 503 ? -26.031 -10.742 9.594 1 93.12 503 PRO A CA 1
ATOM 3795 C C . PRO A 1 503 ? -25.312 -9.422 9.289 1 93.12 503 PRO A C 1
ATOM 3797 O O . PRO A 1 503 ? -25.688 -8.719 8.344 1 93.12 503 PRO A O 1
ATOM 3800 N N . GLU A 1 504 ? -24.344 -9.062 10.141 1 88.88 504 GLU A N 1
ATOM 3801 C CA . GLU A 1 504 ? -23.516 -7.875 9.922 1 88.88 504 GLU A CA 1
ATOM 3802 C C . GLU A 1 504 ? -22.734 -7.977 8.617 1 88.88 504 GLU A C 1
ATOM 3804 O O . GLU A 1 504 ? -22.641 -9.055 8.031 1 88.88 504 GLU A O 1
ATOM 3809 N N . LEU A 1 505 ? -22.203 -6.824 8.25 1 83.44 505 LEU A N 1
ATOM 3810 C CA . LEU A 1 505 ? -21.375 -6.781 7.051 1 83.44 505 LEU A CA 1
ATOM 3811 C C . LEU A 1 505 ? -20.25 -7.805 7.129 1 83.44 505 LEU A C 1
ATOM 3813 O O . LEU A 1 505 ? -19.547 -7.871 8.125 1 83.44 505 LEU A O 1
ATOM 3817 N N . LEU A 1 506 ? -20.141 -8.719 6.164 1 91.88 506 LEU A N 1
ATOM 3818 C CA . LEU A 1 506 ? -19.078 -9.719 5.98 1 91.88 506 LEU A CA 1
ATOM 3819 C C . LEU A 1 506 ? -19.266 -10.875 6.949 1 91.88 506 LEU A C 1
ATOM 3821 O O . LEU A 1 506 ? -18.469 -11.812 6.961 1 91.88 506 LEU A O 1
ATOM 3825 N N . GLU A 1 507 ? -20.328 -10.789 7.797 1 95.75 507 GLU A N 1
ATOM 3826 C CA . GLU A 1 507 ? -20.641 -11.906 8.68 1 95.75 507 GLU A CA 1
ATOM 3827 C C . GLU A 1 507 ? -21.484 -12.953 7.961 1 95.75 507 GLU A C 1
ATOM 3829 O O . GLU A 1 507 ? -22.375 -12.609 7.176 1 95.75 507 GLU A O 1
ATOM 3834 N N . THR A 1 508 ? -21.141 -14.211 8.258 1 97.5 508 THR A N 1
ATOM 3835 C CA . THR A 1 508 ? -21.875 -15.312 7.652 1 97.5 508 THR A CA 1
ATOM 3836 C C . THR A 1 508 ? -23.172 -15.586 8.422 1 97.5 508 THR A C 1
ATOM 3838 O O . THR A 1 508 ? -23.531 -14.836 9.328 1 97.5 508 THR A O 1
ATOM 3841 N N . SER A 1 509 ? -23.891 -16.656 7.98 1 97 509 SER A N 1
ATOM 3842 C CA . SER A 1 509 ? -25.109 -17.078 8.664 1 97 509 SER A CA 1
ATOM 3843 C C . SER A 1 509 ? -24.797 -17.703 10.016 1 97 509 SER A C 1
ATOM 3845 O O . SER A 1 509 ? -25.703 -17.938 10.828 1 97 509 SER A O 1
ATOM 3847 N N . LEU A 1 510 ? -23.562 -18.031 10.328 1 96 510 LEU A N 1
ATOM 3848 C CA . LEU A 1 510 ? -23.109 -18.469 11.641 1 96 510 LEU A CA 1
ATOM 3849 C C . LEU A 1 510 ? -22.484 -17.312 12.414 1 96 510 LEU A C 1
ATOM 3851 O O . LEU A 1 510 ? -21.375 -16.875 12.094 1 96 510 LEU A O 1
ATOM 3855 N N . PRO A 1 511 ? -23.188 -16.797 13.438 1 95.31 511 PRO A N 1
ATOM 3856 C CA . PRO A 1 511 ? -22.672 -15.633 14.172 1 95.31 511 PRO A CA 1
ATOM 3857 C C . PRO A 1 511 ? -21.25 -15.852 14.688 1 95.31 511 PRO A C 1
ATOM 3859 O O . PRO A 1 511 ? -20.938 -16.906 15.242 1 95.31 511 PRO A O 1
ATOM 3862 N N . GLY A 1 512 ? -20.375 -14.891 14.43 1 96.5 512 GLY A N 1
ATOM 3863 C CA . GLY A 1 512 ? -19 -14.961 14.883 1 96.5 512 GLY A CA 1
ATOM 3864 C C . GLY A 1 512 ? -18.047 -15.516 13.828 1 96.5 512 GLY A C 1
ATOM 3865 O O . GLY A 1 512 ? -16.844 -15.523 14.023 1 96.5 512 GLY A O 1
ATOM 3866 N N . VAL A 1 513 ? -18.641 -15.984 12.727 1 98.06 513 VAL A N 1
ATOM 3867 C CA . VAL A 1 513 ? -17.875 -16.453 11.586 1 98.06 513 VAL A CA 1
ATOM 3868 C C . VAL A 1 513 ? -18.047 -15.492 10.406 1 98.06 513 VAL A C 1
ATOM 3870 O O . VAL A 1 513 ? -19.172 -15.219 9.984 1 98.06 513 VAL A O 1
ATOM 3873 N N . PHE A 1 514 ? -16.969 -14.969 9.891 1 97.88 514 PHE A N 1
ATOM 3874 C CA . PHE A 1 514 ? -16.953 -13.977 8.828 1 97.88 514 PHE A CA 1
ATOM 3875 C C . PHE A 1 514 ? -16.297 -14.531 7.57 1 97.88 514 PHE A C 1
ATOM 3877 O O . PHE A 1 514 ? -15.602 -15.547 7.625 1 97.88 514 PHE A O 1
ATOM 3884 N N . ALA A 1 515 ? -16.609 -13.906 6.453 1 97.94 515 ALA A N 1
ATOM 3885 C CA . ALA A 1 515 ? -15.961 -14.281 5.195 1 97.94 515 ALA A CA 1
ATOM 3886 C C . ALA A 1 515 ? -15.531 -13.039 4.41 1 97.94 515 ALA A C 1
ATOM 3888 O O . ALA A 1 515 ? -16.266 -12.062 4.332 1 97.94 515 ALA A O 1
ATOM 3889 N N . VAL A 1 516 ? -14.312 -13.102 3.893 1 95.88 516 VAL A N 1
ATOM 3890 C CA . VAL A 1 516 ? -13.766 -11.977 3.139 1 95.88 516 VAL A CA 1
ATOM 3891 C C . VAL A 1 516 ? -13 -12.492 1.924 1 95.88 516 VAL A C 1
ATOM 3893 O O . VAL A 1 516 ? -12.477 -13.617 1.937 1 95.88 516 VAL A O 1
ATOM 3896 N N . GLY A 1 517 ? -12.906 -11.664 0.866 1 93.06 517 GLY A N 1
ATOM 3897 C CA . GLY A 1 517 ? -12.133 -11.992 -0.319 1 93.06 517 GLY A CA 1
ATOM 3898 C C . GLY A 1 517 ? -12.898 -12.844 -1.315 1 93.06 517 GLY A C 1
ATOM 3899 O O . GLY A 1 517 ? -14.125 -12.805 -1.353 1 93.06 517 GLY A O 1
ATOM 3900 N N . ASP A 1 518 ? -12.195 -13.609 -2.102 1 90.81 518 ASP A N 1
ATOM 3901 C CA . ASP A 1 518 ? -12.75 -14.266 -3.279 1 90.81 518 ASP A CA 1
ATOM 3902 C C . ASP A 1 518 ? -13.695 -15.391 -2.883 1 90.81 518 ASP A C 1
ATOM 3904 O O . ASP A 1 518 ? -14.5 -15.852 -3.695 1 90.81 518 ASP A O 1
ATOM 3908 N N . ILE A 1 519 ? -13.617 -15.812 -1.607 1 95.44 519 ILE A N 1
ATOM 3909 C CA . ILE A 1 519 ? -14.477 -16.906 -1.156 1 95.44 519 ILE A CA 1
ATOM 3910 C C . ILE A 1 519 ? -15.898 -16.375 -0.938 1 95.44 519 ILE A C 1
ATOM 3912 O O . ILE A 1 519 ? -16.844 -17.156 -0.851 1 95.44 519 ILE A O 1
ATOM 3916 N N . ARG A 1 520 ? -16.031 -15.102 -0.78 1 94.5 520 ARG A N 1
ATOM 3917 C CA . ARG A 1 520 ? -17.328 -14.492 -0.479 1 94.5 520 ARG A CA 1
ATOM 3918 C C . ARG A 1 520 ? -18.156 -14.305 -1.746 1 94.5 520 ARG A C 1
ATOM 3920 O O . ARG A 1 520 ? -17.625 -13.93 -2.791 1 94.5 520 ARG A O 1
ATOM 3927 N N . CYS A 1 521 ? -19.406 -14.547 -1.642 1 91.06 521 CYS A N 1
ATOM 3928 C CA . CYS A 1 521 ? -20.344 -14.281 -2.729 1 91.06 521 CYS A CA 1
ATOM 3929 C C . CYS A 1 521 ? -20.406 -12.797 -3.053 1 91.06 521 CYS A C 1
ATOM 3931 O O . CYS A 1 521 ? -20.5 -11.961 -2.15 1 91.06 521 CYS A O 1
ATOM 3933 N N . GLY A 1 522 ? -20.25 -12.516 -4.312 1 80.25 522 GLY A N 1
ATOM 3934 C CA . GLY A 1 522 ? -20.375 -11.125 -4.738 1 80.25 522 GLY A CA 1
ATOM 3935 C C . GLY A 1 522 ? -19.094 -10.344 -4.645 1 80.25 522 GLY A C 1
ATOM 3936 O O . GLY A 1 522 ? -19.062 -9.141 -4.93 1 80.25 522 GLY A O 1
ATOM 3937 N N . SER A 1 523 ? -18.016 -10.984 -4.238 1 83.69 523 SER A N 1
ATOM 3938 C CA . SER A 1 523 ? -16.734 -10.289 -4.156 1 83.69 523 SER A CA 1
ATOM 3939 C C . SER A 1 523 ? -16.234 -9.883 -5.539 1 83.69 523 SER A C 1
ATOM 3941 O O . SER A 1 523 ? -16.594 -10.5 -6.539 1 83.69 523 SER A O 1
ATOM 3943 N N . MET A 1 524 ? -15.469 -8.844 -5.691 1 74.19 524 MET A N 1
ATOM 3944 C CA . MET A 1 524 ? -14.977 -8.312 -6.961 1 74.19 524 MET A CA 1
ATOM 3945 C C . MET A 1 524 ? -13.836 -9.164 -7.5 1 74.19 524 MET A C 1
ATOM 3947 O O . MET A 1 524 ? -13.461 -9.047 -8.664 1 74.19 524 MET A O 1
ATOM 3951 N N . LYS A 1 525 ? -13.32 -10.023 -6.762 1 79.94 525 LYS A N 1
ATOM 3952 C CA . LYS A 1 525 ? -12.211 -10.891 -7.16 1 79.94 525 LYS A CA 1
ATOM 3953 C C . LYS A 1 525 ? -11.008 -10.062 -7.617 1 79.94 525 LYS A C 1
ATOM 3955 O O . LYS A 1 525 ? -10.453 -10.305 -8.688 1 79.94 525 LYS A O 1
ATOM 3960 N N . ARG A 1 526 ? -10.695 -8.992 -6.91 1 80.69 526 ARG A N 1
ATOM 3961 C CA . ARG A 1 526 ? -9.523 -8.141 -7.078 1 80.69 526 ARG A CA 1
ATOM 3962 C C . ARG A 1 526 ? -8.734 -8.023 -5.777 1 80.69 526 ARG A C 1
ATOM 3964 O O . ARG A 1 526 ? -9.32 -8.008 -4.691 1 80.69 526 ARG A O 1
ATOM 3971 N N . VAL A 1 527 ? -7.477 -7.875 -5.922 1 86.5 527 VAL A N 1
ATOM 3972 C CA . VAL A 1 527 ? -6.59 -7.84 -4.766 1 86.5 527 VAL A CA 1
ATOM 3973 C C . VAL A 1 527 ? -6.969 -6.672 -3.859 1 86.5 527 VAL A C 1
ATOM 3975 O O . VAL A 1 527 ? -7.121 -6.84 -2.646 1 86.5 527 VAL A O 1
ATOM 3978 N N . ALA A 1 528 ? -7.207 -5.543 -4.43 1 84 528 ALA A N 1
ATOM 3979 C CA . ALA A 1 528 ? -7.508 -4.344 -3.648 1 84 528 ALA A CA 1
ATOM 3980 C C . ALA A 1 528 ? -8.828 -4.496 -2.902 1 84 528 ALA A C 1
ATOM 3982 O O . ALA A 1 528 ? -8.938 -4.125 -1.731 1 84 528 ALA A O 1
ATOM 3983 N N . SER A 1 529 ? -9.828 -4.988 -3.555 1 84 529 SER A N 1
ATOM 3984 C CA . SER A 1 529 ? -11.125 -5.195 -2.916 1 84 529 SER A CA 1
ATOM 3985 C C . SER A 1 529 ? -11.031 -6.234 -1.806 1 84 529 SER A C 1
ATOM 3987 O O . SER A 1 529 ? -11.664 -6.09 -0.755 1 84 529 SER A O 1
ATOM 3989 N N . ALA A 1 530 ? -10.266 -7.289 -2.082 1 91 530 ALA A N 1
ATOM 3990 C CA . ALA A 1 530 ? -10.07 -8.328 -1.072 1 91 530 ALA A CA 1
ATOM 3991 C C . ALA A 1 530 ? -9.414 -7.754 0.18 1 91 530 ALA A C 1
ATOM 3993 O O . ALA A 1 530 ? -9.852 -8.031 1.3 1 91 530 ALA A O 1
ATOM 3994 N N . THR A 1 531 ? -8.383 -6.973 -0.012 1 91.38 531 THR A N 1
ATOM 3995 C CA . THR A 1 531 ? -7.699 -6.336 1.108 1 91.38 531 THR A CA 1
ATOM 3996 C C . THR A 1 531 ? -8.648 -5.406 1.859 1 91.38 531 THR A C 1
ATOM 3998 O O . THR A 1 531 ? -8.609 -5.332 3.09 1 91.38 531 THR A O 1
ATOM 4001 N N . GLY A 1 532 ? -9.453 -4.684 1.088 1 86.62 532 GLY A N 1
ATOM 4002 C CA . GLY A 1 532 ? -10.445 -3.82 1.703 1 86.62 532 GLY A CA 1
ATOM 4003 C C . GLY A 1 532 ? -11.422 -4.566 2.594 1 86.62 532 GLY A C 1
ATOM 4004 O O . GLY A 1 532 ? -11.727 -4.121 3.703 1 86.62 532 GLY A O 1
ATOM 4005 N N . GLU A 1 533 ? -11.867 -5.676 2.129 1 90.19 533 GLU A N 1
ATOM 4006 C CA . GLU A 1 533 ? -12.773 -6.492 2.934 1 90.19 533 GLU A CA 1
ATOM 4007 C C . GLU A 1 533 ? -12.07 -7.016 4.184 1 90.19 533 GLU A C 1
ATOM 4009 O O . GLU A 1 533 ? -12.672 -7.059 5.262 1 90.19 533 GLU A O 1
ATOM 4014 N N . GLY A 1 534 ? -10.805 -7.426 3.998 1 93.19 534 GLY A N 1
ATOM 4015 C CA . GLY A 1 534 ? -10.031 -7.875 5.148 1 93.19 534 GLY A CA 1
ATOM 4016 C C . GLY A 1 534 ? -9.914 -6.82 6.23 1 93.19 534 GLY A C 1
ATOM 4017 O O . GLY A 1 534 ? -9.977 -7.137 7.422 1 93.19 534 GLY A O 1
ATOM 4018 N N . ALA A 1 535 ? -9.758 -5.605 5.809 1 88.38 535 ALA A N 1
ATOM 4019 C CA . ALA A 1 535 ? -9.688 -4.5 6.758 1 88.38 535 ALA A CA 1
ATOM 4020 C C . ALA A 1 535 ? -11.055 -4.215 7.367 1 88.38 535 ALA A C 1
ATOM 4022 O O . ALA A 1 535 ? -11.172 -3.973 8.57 1 88.38 535 ALA A O 1
ATOM 4023 N N . SER A 1 536 ? -12.078 -4.332 6.59 1 85.25 536 SER A N 1
ATOM 4024 C CA . SER A 1 536 ? -13.422 -3.906 6.969 1 85.25 536 SER A CA 1
ATOM 4025 C C . SER A 1 536 ? -14.078 -4.914 7.906 1 85.25 536 SER A C 1
ATOM 4027 O O . SER A 1 536 ? -15.086 -4.605 8.547 1 85.25 536 SER A O 1
ATOM 4029 N N . VAL A 1 537 ? -13.523 -6.09 7.98 1 92 537 VAL A N 1
ATOM 4030 C CA . VAL A 1 537 ? -14.172 -7.113 8.797 1 92 537 VAL A CA 1
ATOM 4031 C C . VAL A 1 537 ? -13.844 -6.875 10.273 1 92 537 VAL A C 1
ATOM 4033 O O . VAL A 1 537 ? -14.562 -7.352 11.156 1 92 537 VAL A O 1
ATOM 4036 N N . VAL A 1 538 ? -12.797 -6.16 10.594 1 88.19 538 VAL A N 1
ATOM 4037 C CA . VAL A 1 538 ? -12.234 -6.059 11.938 1 88.19 538 VAL A CA 1
ATOM 4038 C C . VAL A 1 538 ? -13.219 -5.328 12.844 1 88.19 538 VAL A C 1
ATOM 4040 O O . VAL A 1 538 ? -13.477 -5.766 13.969 1 88.19 538 VAL A O 1
ATOM 4043 N N . PRO A 1 539 ? -13.859 -4.223 12.352 1 81.44 539 PRO A N 1
ATOM 4044 C CA . PRO A 1 539 ? -14.867 -3.602 13.219 1 81.44 539 PRO A CA 1
ATOM 4045 C C . PRO A 1 539 ? -16 -4.555 13.586 1 81.44 539 PRO A C 1
ATOM 4047 O O . PRO A 1 539 ? -16.5 -4.52 14.711 1 81.44 539 PRO A O 1
ATOM 4050 N N . ALA A 1 540 ? -16.406 -5.332 12.633 1 88.38 540 ALA A N 1
ATOM 4051 C CA . ALA A 1 540 ? -17.469 -6.301 12.906 1 88.38 540 ALA A CA 1
ATOM 4052 C C . ALA A 1 540 ? -17.016 -7.332 13.938 1 88.38 540 ALA A C 1
ATOM 4054 O O . ALA A 1 540 ? -17.812 -7.773 14.766 1 88.38 540 ALA A O 1
ATOM 4055 N N . ILE A 1 541 ? -15.758 -7.746 13.898 1 92.94 541 ILE A N 1
ATOM 4056 C CA . ILE A 1 541 ? -15.195 -8.68 14.867 1 92.94 541 ILE A CA 1
ATOM 4057 C C . ILE A 1 541 ? -15.203 -8.047 16.25 1 92.94 541 ILE A C 1
ATOM 4059 O O . ILE A 1 541 ? -15.609 -8.68 17.234 1 92.94 541 ILE A O 1
ATOM 4063 N N . HIS A 1 542 ? -14.82 -6.777 16.328 1 85.44 542 HIS A N 1
ATOM 4064 C CA . HIS A 1 542 ? -14.836 -6.07 17.609 1 85.44 542 HIS A CA 1
ATOM 4065 C C . HIS A 1 542 ? -16.234 -6.012 18.188 1 85.44 542 HIS A C 1
ATOM 4067 O O . HIS A 1 542 ? -16.422 -6.207 19.391 1 85.44 542 HIS A O 1
ATOM 4073 N N . ALA A 1 543 ? -17.141 -5.691 17.312 1 85.75 543 ALA A N 1
ATOM 4074 C CA . ALA A 1 543 ? -18.531 -5.613 17.75 1 85.75 543 ALA A CA 1
ATOM 4075 C C . ALA A 1 543 ? -19.016 -6.961 18.281 1 85.75 543 ALA A C 1
ATOM 4077 O O . ALA A 1 543 ? -19.75 -7.02 19.266 1 85.75 543 ALA A O 1
ATOM 4078 N N . PHE A 1 544 ? -18.641 -8.078 17.703 1 92.38 544 PHE A N 1
ATOM 4079 C CA . PHE A 1 544 ? -19.047 -9.422 18.094 1 92.38 544 PHE A CA 1
ATOM 4080 C C . PHE A 1 544 ? -18.391 -9.82 19.406 1 92.38 544 PHE A C 1
ATOM 4082 O O . PHE A 1 544 ? -19.016 -10.461 20.25 1 92.38 544 PHE A O 1
ATOM 4089 N N . LEU A 1 545 ? -17.109 -9.398 19.594 1 92.62 545 LEU A N 1
ATOM 4090 C CA . LEU A 1 545 ? -16.344 -9.797 20.766 1 92.62 545 LEU A CA 1
ATOM 4091 C C . LEU A 1 545 ? -16.672 -8.922 21.969 1 92.62 545 LEU A C 1
ATOM 4093 O O . LEU A 1 545 ? -16.406 -9.297 23.109 1 92.62 545 LEU A O 1
ATOM 4097 N N . GLY A 1 546 ? -17.047 -7.621 21.719 1 83.31 546 GLY A N 1
ATOM 4098 C CA . GLY A 1 546 ? -17.406 -6.707 22.797 1 83.31 546 GLY A CA 1
ATOM 4099 C C . GLY A 1 546 ? -18.844 -6.855 23.25 1 83.31 546 GLY A C 1
ATOM 4100 O O . GLY A 1 546 ? -19.125 -6.891 24.438 1 83.31 546 GLY A O 1
ATOM 4101 N N . MET B 1 1 ? 26.031 23.375 0.791 1 56.81 1 MET B N 1
ATOM 4102 C CA . MET B 1 1 ? 25.312 22.906 1.978 1 56.81 1 MET B CA 1
ATOM 4103 C C . MET B 1 1 ? 25.891 21.578 2.467 1 56.81 1 MET B C 1
ATOM 4105 O O . MET B 1 1 ? 26.344 20.766 1.665 1 56.81 1 MET B O 1
ATOM 4109 N N . THR B 1 2 ? 26.219 21.5 3.793 1 81.75 2 THR B N 1
ATOM 4110 C CA . THR B 1 2 ? 26.844 20.328 4.383 1 81.75 2 THR B CA 1
ATOM 4111 C C . THR B 1 2 ? 25.891 19.125 4.332 1 81.75 2 THR B C 1
ATOM 4113 O O . THR B 1 2 ? 24.688 19.266 4.59 1 81.75 2 THR B O 1
ATOM 4116 N N . ASN B 1 3 ? 26.328 18 3.783 1 91.81 3 ASN B N 1
ATOM 4117 C CA . ASN B 1 3 ? 25.547 16.766 3.684 1 91.81 3 ASN B CA 1
ATOM 4118 C C . ASN B 1 3 ? 25.141 16.25 5.059 1 91.81 3 ASN B C 1
ATOM 4120 O O . ASN B 1 3 ? 25.969 16.219 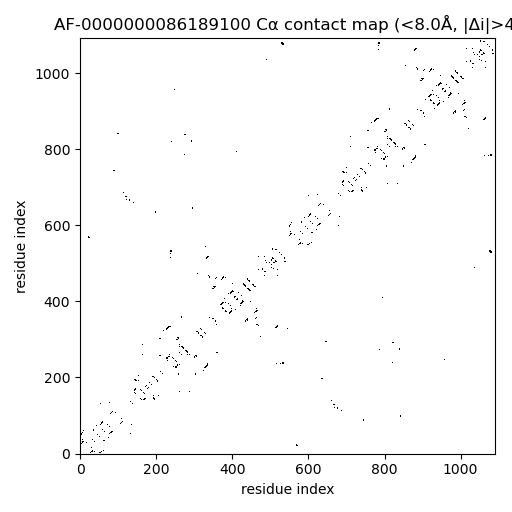5.98 1 91.81 3 ASN B O 1
ATOM 4124 N N . PRO B 1 4 ? 23.859 16.031 5.266 1 94.31 4 PRO B N 1
ATOM 4125 C CA . PRO B 1 4 ? 23.484 15.359 6.512 1 94.31 4 PRO B CA 1
ATOM 4126 C C . PRO B 1 4 ? 24.203 14.031 6.707 1 94.31 4 PRO B C 1
ATOM 4128 O O . PRO B 1 4 ? 24.672 13.43 5.738 1 94.31 4 PRO B O 1
ATOM 4131 N N . ALA B 1 5 ? 24.25 13.617 7.91 1 96.81 5 ALA B N 1
ATOM 4132 C CA . ALA B 1 5 ? 25.078 12.445 8.227 1 96.81 5 ALA B CA 1
ATOM 4133 C C . ALA B 1 5 ? 24.219 11.195 8.367 1 96.81 5 ALA B C 1
ATOM 4135 O O . ALA B 1 5 ? 23.047 11.281 8.766 1 96.81 5 ALA B O 1
ATOM 4136 N N . ILE B 1 6 ? 24.719 10.078 7.926 1 97.88 6 ILE B N 1
ATOM 4137 C CA . ILE B 1 6 ? 24.281 8.75 8.32 1 97.88 6 ILE B CA 1
ATOM 4138 C C . ILE B 1 6 ? 25.297 8.117 9.266 1 97.88 6 ILE B C 1
ATOM 4140 O O . ILE B 1 6 ? 26.453 7.926 8.891 1 97.88 6 ILE B O 1
ATOM 4144 N N . VAL B 1 7 ? 24.891 7.855 10.477 1 98 7 VAL B N 1
ATOM 4145 C CA . VAL B 1 7 ? 25.797 7.332 11.492 1 98 7 VAL B CA 1
ATOM 4146 C C . VAL B 1 7 ? 25.609 5.824 11.625 1 98 7 VAL B C 1
ATOM 4148 O O . VAL B 1 7 ? 24.516 5.355 11.984 1 98 7 VAL B O 1
ATOM 4151 N N . ILE B 1 8 ? 26.656 5.098 11.344 1 98.12 8 ILE B N 1
ATOM 4152 C CA . ILE B 1 8 ? 26.656 3.643 11.445 1 98.12 8 ILE B CA 1
ATOM 4153 C C . ILE B 1 8 ? 27.375 3.219 12.719 1 98.12 8 ILE B C 1
ATOM 4155 O O . ILE B 1 8 ? 28.516 3.615 12.953 1 98.12 8 ILE B O 1
ATOM 4159 N N . VAL B 1 9 ? 26.719 2.424 13.547 1 97.94 9 VAL B N 1
ATOM 4160 C CA . VAL B 1 9 ? 27.297 2.016 14.82 1 97.94 9 VAL B CA 1
ATOM 4161 C C . VAL B 1 9 ? 27.453 0.497 14.859 1 97.94 9 VAL B C 1
ATOM 4163 O O . VAL B 1 9 ? 26.469 -0.235 14.961 1 97.94 9 VAL B O 1
ATOM 4166 N N . SER B 1 10 ? 28.609 0.035 14.766 1 96.81 10 SER B N 1
ATOM 4167 C CA . SER B 1 10 ? 28.891 -1.395 14.812 1 96.81 10 SER B CA 1
ATOM 4168 C C . SER B 1 10 ? 30.344 -1.652 15.211 1 96.81 10 SER B C 1
ATOM 4170 O O . SER B 1 10 ? 31.25 -0.989 14.711 1 96.81 10 SER B O 1
ATOM 4172 N N . ALA B 1 11 ? 30.531 -2.557 16.141 1 93.81 11 ALA B N 1
ATOM 4173 C CA . ALA B 1 11 ? 31.891 -2.971 16.516 1 93.81 11 ALA B CA 1
ATOM 4174 C C . ALA B 1 11 ? 32.438 -4 15.523 1 93.81 11 ALA B C 1
ATOM 4176 O O . ALA B 1 11 ? 33.625 -4.012 15.219 1 93.81 11 ALA B O 1
ATOM 4177 N N . GLU B 1 12 ? 31.594 -4.82 14.969 1 93.06 12 GLU B N 1
ATOM 4178 C CA . GLU B 1 12 ? 32.031 -6.008 14.234 1 93.06 12 GLU B CA 1
ATOM 4179 C C . GLU B 1 12 ? 31.844 -5.824 12.734 1 93.06 12 GLU B C 1
ATOM 4181 O O . GLU B 1 12 ? 32.625 -6.363 11.938 1 93.06 12 GLU B O 1
ATOM 4186 N N . HIS B 1 13 ? 30.859 -5.078 12.375 1 95.06 13 HIS B N 1
ATOM 4187 C CA . HIS B 1 13 ? 30.5 -5.047 10.961 1 95.06 13 HIS B CA 1
ATOM 4188 C C . HIS B 1 13 ? 30.594 -3.633 10.398 1 95.06 13 HIS B C 1
ATOM 4190 O O . HIS B 1 13 ? 29.953 -3.32 9.383 1 95.06 13 HIS B O 1
ATOM 4196 N N . GLY B 1 14 ? 31.297 -2.76 11.094 1 94.38 14 GLY B N 1
ATOM 4197 C CA . GLY B 1 14 ? 31.359 -1.359 10.711 1 94.38 14 GLY B CA 1
ATOM 4198 C C . GLY B 1 14 ? 31.875 -1.153 9.297 1 94.38 14 GLY B C 1
ATOM 4199 O O . GLY B 1 14 ? 31.281 -0.401 8.523 1 94.38 14 GLY B O 1
ATOM 4200 N N . GLU B 1 15 ? 32.906 -1.828 8.945 1 93.56 15 GLU B N 1
ATOM 4201 C CA . GLU B 1 15 ? 33.531 -1.666 7.633 1 93.56 15 GLU B CA 1
ATOM 4202 C C . GLU B 1 15 ? 32.594 -2.143 6.52 1 93.56 15 GLU B C 1
ATOM 4204 O O . GLU B 1 15 ? 32.438 -1.473 5.496 1 93.56 15 GLU B O 1
ATOM 4209 N N . ALA B 1 16 ? 32.031 -3.295 6.754 1 93.69 16 ALA B N 1
ATOM 4210 C CA . ALA B 1 16 ? 31.125 -3.852 5.754 1 93.69 16 ALA B CA 1
ATOM 4211 C C . ALA B 1 16 ? 29.922 -2.943 5.551 1 93.69 16 ALA B C 1
ATOM 4213 O O . ALA B 1 16 ? 29.484 -2.729 4.414 1 93.69 16 ALA B O 1
ATOM 4214 N N . LEU B 1 17 ? 29.391 -2.426 6.633 1 95.19 17 LEU B N 1
ATOM 4215 C CA . LEU B 1 17 ? 28.219 -1.555 6.562 1 95.19 17 LEU B CA 1
ATOM 4216 C C . LEU B 1 17 ? 28.578 -0.224 5.906 1 95.19 17 LEU B C 1
ATOM 4218 O O . LEU B 1 17 ? 27.812 0.288 5.078 1 95.19 17 LEU B O 1
ATOM 4222 N N . CYS B 1 18 ? 29.703 0.281 6.223 1 94.56 18 CYS B N 1
ATOM 4223 C CA . CYS B 1 18 ? 30.141 1.523 5.594 1 94.56 18 CYS B CA 1
ATOM 4224 C C . CYS B 1 18 ? 30.328 1.343 4.09 1 94.56 18 CYS B C 1
ATOM 4226 O O . CYS B 1 18 ? 29.984 2.234 3.311 1 94.56 18 CYS B O 1
ATOM 4228 N N . SER B 1 19 ? 30.859 0.226 3.768 1 93.81 19 SER B N 1
ATOM 4229 C CA . SER B 1 19 ? 31 -0.072 2.348 1 93.81 19 SER B CA 1
ATOM 4230 C C . SER B 1 19 ? 29.656 -0.114 1.642 1 93.81 19 SER B C 1
ATOM 4232 O O . SER B 1 19 ? 29.5 0.437 0.55 1 93.81 19 SER B O 1
ATOM 4234 N N . GLU B 1 20 ? 28.703 -0.763 2.277 1 94.31 20 GLU B N 1
ATOM 4235 C CA . GLU B 1 20 ? 27.359 -0.837 1.706 1 94.31 20 GLU B CA 1
ATOM 4236 C C . GLU B 1 20 ? 26.734 0.551 1.577 1 94.31 20 GLU B C 1
ATOM 4238 O O . GLU B 1 20 ? 26.109 0.863 0.563 1 94.31 20 GLU B O 1
ATOM 4243 N N . PHE B 1 21 ? 26.953 1.38 2.566 1 96 21 PHE B N 1
ATOM 4244 C CA . PHE B 1 21 ? 26.344 2.703 2.594 1 96 21 PHE B CA 1
ATOM 4245 C C . PHE B 1 21 ? 27.125 3.68 1.729 1 96 21 PHE B C 1
ATOM 4247 O O . PHE B 1 21 ? 26.719 4.832 1.554 1 96 21 PHE B O 1
ATOM 4254 N N . SER B 1 22 ? 28.25 3.213 1.125 1 93.69 22 SER B N 1
ATOM 4255 C CA . SER B 1 22 ? 28.969 4.066 0.184 1 93.69 22 SER B CA 1
ATOM 4256 C C . SER B 1 22 ? 28.094 4.465 -0.989 1 93.69 22 SER B C 1
ATOM 4258 O O . SER B 1 22 ? 28.344 5.469 -1.656 1 93.69 22 SER B O 1
ATOM 4260 N N . ARG B 1 23 ? 27.062 3.723 -1.184 1 94 23 ARG B N 1
ATOM 4261 C CA . ARG B 1 23 ? 26.047 4.047 -2.189 1 94 23 ARG B CA 1
ATOM 4262 C C . ARG B 1 23 ? 25.5 5.449 -1.973 1 94 23 ARG B C 1
ATOM 4264 O O . ARG B 1 23 ? 25.062 6.105 -2.922 1 94 23 ARG B O 1
ATOM 4271 N N . TYR B 1 24 ? 25.562 5.93 -0.767 1 95.5 24 TYR B N 1
ATOM 4272 C CA . TYR B 1 24 ? 24.875 7.168 -0.428 1 95.5 24 TYR B CA 1
ATOM 4273 C C . TYR B 1 24 ? 25.859 8.312 -0.218 1 95.5 24 TYR B C 1
ATOM 4275 O O . TYR B 1 24 ? 25.469 9.414 0.177 1 95.5 24 TYR B O 1
ATOM 4283 N N . VAL B 1 25 ? 27.156 8.172 -0.564 1 93.94 25 VAL B N 1
ATOM 4284 C CA . VAL B 1 25 ? 28.219 9.102 -0.177 1 93.94 25 VAL B CA 1
ATOM 4285 C C . VAL B 1 25 ? 28.078 10.406 -0.955 1 93.94 25 VAL B C 1
ATOM 4287 O O . VAL B 1 25 ? 28.547 11.453 -0.512 1 93.94 25 VAL B O 1
ATOM 4290 N N . ARG B 1 26 ? 27.406 10.359 -2.111 1 91.06 26 ARG B N 1
ATOM 4291 C CA . ARG B 1 26 ? 27.188 11.578 -2.887 1 91.06 26 ARG B CA 1
ATOM 4292 C C . ARG B 1 26 ? 26.297 12.555 -2.123 1 91.06 26 ARG B C 1
ATOM 4294 O O . ARG B 1 26 ? 26.484 13.773 -2.221 1 91.06 26 ARG B O 1
ATOM 4301 N N . ASP B 1 27 ? 25.391 12.016 -1.36 1 92.62 27 ASP B N 1
ATOM 4302 C CA . ASP B 1 27 ? 24.312 12.836 -0.811 1 92.62 27 ASP B CA 1
ATOM 4303 C C . ASP B 1 27 ? 24.406 12.922 0.71 1 92.62 27 ASP B C 1
ATOM 4305 O O . ASP B 1 27 ? 23.797 13.797 1.328 1 92.62 27 ASP B O 1
ATOM 4309 N N . TYR B 1 28 ? 25.125 12.016 1.29 1 95.56 28 TYR B N 1
ATOM 4310 C CA . TYR B 1 28 ? 25.203 11.953 2.746 1 95.56 28 TYR B CA 1
ATOM 4311 C C . TYR B 1 28 ? 26.641 11.766 3.219 1 95.56 28 TYR B C 1
ATOM 4313 O O . TYR B 1 28 ? 27.484 11.266 2.473 1 95.56 28 TYR B O 1
ATOM 4321 N N . ASP B 1 29 ? 26.875 12.273 4.43 1 96.44 29 ASP B N 1
ATOM 4322 C CA . ASP B 1 29 ? 28.141 12.031 5.117 1 96.44 29 ASP B CA 1
ATOM 4323 C C . ASP B 1 29 ? 28.078 10.758 5.961 1 96.44 29 ASP B C 1
ATOM 4325 O O . ASP B 1 29 ? 27.422 10.734 7.004 1 96.44 29 ASP B O 1
ATOM 4329 N N . ILE B 1 30 ? 28.828 9.734 5.484 1 97.19 30 ILE B N 1
ATOM 4330 C CA . ILE B 1 30 ? 28.781 8.445 6.172 1 97.19 30 ILE B CA 1
ATOM 4331 C C . ILE B 1 30 ? 29.812 8.414 7.293 1 97.19 30 ILE B C 1
ATOM 4333 O O . ILE B 1 30 ? 31.016 8.555 7.039 1 97.19 30 ILE B O 1
ATOM 4337 N N . ARG B 1 31 ? 29.344 8.266 8.523 1 97.19 31 ARG B N 1
ATOM 4338 C CA . ARG B 1 31 ? 30.203 8.211 9.695 1 97.19 31 ARG B CA 1
ATOM 4339 C C . ARG B 1 31 ? 30.031 6.898 10.445 1 97.19 31 ARG B C 1
ATOM 4341 O O . ARG B 1 31 ? 28.922 6.379 10.547 1 97.19 31 ARG B O 1
ATOM 4348 N N . CYS B 1 32 ? 31.109 6.41 10.953 1 96.44 32 CYS B N 1
ATOM 4349 C CA . CYS B 1 32 ? 31.062 5.141 11.672 1 96.44 32 CYS B CA 1
ATOM 4350 C C . CYS B 1 32 ? 31.5 5.316 13.117 1 96.44 32 CYS B C 1
ATOM 4352 O O . CYS B 1 32 ? 32.406 6.113 13.406 1 96.44 32 CYS B O 1
ATOM 4354 N N . ALA B 1 33 ? 30.875 4.672 14 1 96.75 33 ALA B N 1
ATOM 4355 C CA . ALA B 1 33 ? 31.219 4.574 15.414 1 96.75 33 ALA B CA 1
ATOM 4356 C C . ALA B 1 33 ? 31.281 3.115 15.867 1 96.75 33 ALA B C 1
ATOM 4358 O O . ALA B 1 33 ? 30.531 2.273 15.359 1 96.75 33 ALA B O 1
ATOM 4359 N N . GLY B 1 34 ? 32.062 2.836 16.812 1 94.94 34 GLY B N 1
ATOM 4360 C CA . GLY B 1 34 ? 32.281 1.46 17.234 1 94.94 34 GLY B CA 1
ATOM 4361 C C . GLY B 1 34 ? 31.281 0.992 18.281 1 94.94 34 GLY B C 1
ATOM 4362 O O . GLY B 1 34 ? 31.047 -0.209 18.422 1 94.94 34 GLY B O 1
ATOM 4363 N N . ASP B 1 35 ? 30.844 1.929 19.078 1 94.12 35 ASP B N 1
ATOM 4364 C CA . ASP B 1 35 ? 29.906 1.566 20.125 1 94.12 35 ASP B CA 1
ATOM 4365 C C . ASP B 1 35 ? 29 2.746 20.484 1 94.12 35 ASP B C 1
ATOM 4367 O O . ASP B 1 35 ? 29.031 3.783 19.828 1 94.12 35 ASP B O 1
ATOM 4371 N N . LYS B 1 36 ? 28.141 2.506 21.5 1 94 36 LYS B N 1
ATOM 4372 C CA . LYS B 1 36 ? 27.125 3.482 21.859 1 94 36 LYS B CA 1
ATOM 4373 C C . LYS B 1 36 ? 27.75 4.781 22.359 1 94 36 LYS B C 1
ATOM 4375 O O . LYS B 1 36 ? 27.25 5.871 22.062 1 94 36 LYS B O 1
ATOM 4380 N N . ARG B 1 37 ? 28.859 4.727 23.078 1 91.94 37 ARG B N 1
ATOM 4381 C CA . ARG B 1 37 ? 29.516 5.91 23.625 1 91.94 37 ARG B CA 1
ATOM 4382 C C . ARG B 1 37 ? 30.141 6.742 22.516 1 91.94 37 ARG B C 1
ATOM 4384 O O . ARG B 1 37 ? 30.016 7.969 22.5 1 91.94 37 ARG B O 1
ATOM 4391 N N . ASP B 1 38 ? 30.766 6.059 21.641 1 95.56 38 ASP B N 1
ATOM 4392 C CA . ASP B 1 38 ? 31.375 6.738 20.5 1 95.56 38 ASP B CA 1
ATOM 4393 C C . ASP B 1 38 ? 30.312 7.402 19.625 1 95.56 38 ASP B C 1
ATOM 4395 O O . ASP B 1 38 ? 30.531 8.492 19.094 1 95.56 38 ASP B O 1
ATOM 4399 N N . ALA B 1 39 ? 29.234 6.754 19.469 1 96.69 39 ALA B N 1
ATOM 4400 C CA . ALA B 1 39 ? 28.156 7.258 18.641 1 96.69 39 ALA B CA 1
ATOM 4401 C C . ALA B 1 39 ? 27.562 8.539 19.219 1 96.69 39 ALA B C 1
ATOM 4403 O O . ALA B 1 39 ? 27.312 9.5 18.484 1 96.69 39 ALA B O 1
ATOM 4404 N N . ILE B 1 40 ? 27.328 8.531 20.5 1 95.25 40 ILE B N 1
ATOM 4405 C CA . ILE B 1 40 ? 26.734 9.711 21.125 1 95.25 40 ILE B CA 1
ATOM 4406 C C . ILE B 1 40 ? 27.703 10.891 21.031 1 95.25 40 ILE B C 1
ATOM 4408 O O . ILE B 1 40 ? 27.266 12.023 20.797 1 95.25 40 ILE B O 1
ATOM 4412 N N . LYS B 1 41 ? 29 10.656 21.266 1 96 41 LYS B N 1
ATOM 4413 C CA . LYS B 1 41 ? 30.016 11.703 21.109 1 96 41 LYS B CA 1
ATOM 4414 C C . LYS B 1 41 ? 30.016 12.25 19.688 1 96 41 LYS B C 1
ATOM 4416 O O . LYS B 1 41 ? 30.094 13.469 19.484 1 96 41 LYS B O 1
ATOM 4421 N N . LEU B 1 42 ? 29.953 11.359 18.812 1 97.25 42 LEU B N 1
ATOM 4422 C CA . LEU B 1 42 ? 29.938 11.742 17.406 1 97.25 42 LEU B CA 1
ATOM 4423 C C . LEU B 1 42 ? 28.703 12.586 17.078 1 97.25 42 LEU B C 1
ATOM 4425 O O . LEU B 1 42 ? 28.812 13.633 16.438 1 97.25 42 LEU B O 1
ATOM 4429 N N . MET B 1 43 ? 27.547 12.188 17.5 1 95.69 43 MET B N 1
ATOM 4430 C CA . MET B 1 43 ? 26.312 12.891 17.188 1 95.69 43 MET B CA 1
ATOM 4431 C C . MET B 1 43 ? 26.281 14.273 17.844 1 95.69 43 MET B C 1
ATOM 4433 O O . MET B 1 43 ? 25.812 15.234 17.25 1 95.69 43 MET B O 1
ATOM 4437 N N . LYS B 1 44 ? 26.828 14.336 19.078 1 94.31 44 LYS B N 1
ATOM 4438 C CA . LYS B 1 44 ? 26.953 15.633 19.734 1 94.31 44 LYS B CA 1
ATOM 4439 C C . LYS B 1 44 ? 27.891 16.562 18.953 1 94.31 44 LYS B C 1
ATOM 4441 O O . LYS B 1 44 ? 27.625 17.75 18.828 1 94.31 44 LYS B O 1
ATOM 4446 N N . SER B 1 45 ? 28.969 16.016 18.453 1 95.69 45 SER B N 1
ATOM 4447 C CA . SER B 1 45 ? 29.906 16.781 17.641 1 95.69 45 SER B CA 1
ATOM 4448 C C . SER B 1 45 ? 29.25 17.266 16.359 1 95.69 45 SER B C 1
ATOM 4450 O O . SER B 1 45 ? 29.422 18.422 15.953 1 95.69 45 SER B O 1
ATOM 4452 N N . LEU B 1 46 ? 28.5 16.422 15.68 1 94.62 46 LEU B N 1
ATOM 4453 C CA . LEU B 1 46 ? 27.797 16.781 14.453 1 94.62 46 LEU B CA 1
ATOM 4454 C C . LEU B 1 46 ? 26.781 17.891 14.719 1 94.62 46 LEU B C 1
ATOM 4456 O O . LEU B 1 46 ? 26.688 18.844 13.945 1 94.62 46 LEU B O 1
ATOM 4460 N N . ARG B 1 47 ? 26.125 17.719 15.797 1 90.44 47 ARG B N 1
ATOM 4461 C CA . ARG B 1 47 ? 25.141 18.75 16.172 1 90.44 47 ARG B CA 1
ATOM 4462 C C . ARG B 1 47 ? 25.828 20.078 16.453 1 90.44 47 ARG B C 1
ATOM 4464 O O . ARG B 1 47 ? 25.328 21.125 16.031 1 90.44 47 ARG B O 1
ATOM 4471 N N . ALA B 1 48 ? 26.953 20.047 17.094 1 90.88 48 ALA B N 1
ATOM 4472 C CA . ALA B 1 48 ? 27.719 21.266 17.391 1 90.88 48 ALA B CA 1
ATOM 4473 C C . ALA B 1 48 ? 28.188 21.938 16.094 1 90.88 48 ALA B C 1
ATOM 4475 O O . ALA B 1 48 ? 28.266 23.172 16.031 1 90.88 48 ALA B O 1
ATOM 4476 N N . GLU B 1 49 ? 28.375 21.172 15.094 1 92.44 49 GLU B N 1
ATOM 4477 C CA . GLU B 1 49 ? 28.812 21.672 13.797 1 92.44 49 GLU B CA 1
ATOM 4478 C C . GLU B 1 49 ? 27.625 22 12.906 1 92.44 49 GLU B C 1
ATOM 4480 O O . GLU B 1 49 ? 27.797 22.359 11.734 1 92.44 49 GLU B O 1
ATOM 4485 N N . GLN B 1 50 ? 26.484 21.828 13.414 1 88.75 50 GLN B N 1
ATOM 4486 C CA . GLN B 1 50 ? 25.234 22.125 12.719 1 88.75 50 GLN B CA 1
ATOM 4487 C C . GLN B 1 50 ? 25.047 21.203 11.516 1 88.75 50 GLN B C 1
ATOM 4489 O O . GLN B 1 50 ? 24.609 21.656 10.445 1 88.75 50 GLN B O 1
ATOM 4494 N N . ILE B 1 51 ? 25.516 20 11.68 1 91.44 51 ILE B N 1
ATOM 4495 C CA . ILE B 1 51 ? 25.266 18.969 10.68 1 91.44 51 ILE B CA 1
ATOM 4496 C C . ILE B 1 51 ? 24.125 18.062 11.133 1 91.44 51 ILE B C 1
ATOM 4498 O O . ILE B 1 51 ? 24.188 17.453 12.203 1 91.44 51 ILE B O 1
ATOM 4502 N N . ASP B 1 52 ? 23.109 17.984 10.336 1 91.12 52 ASP B N 1
ATOM 4503 C CA . ASP B 1 52 ? 21.969 17.156 10.672 1 91.12 52 ASP B CA 1
ATOM 4504 C C . ASP B 1 52 ? 22.312 15.664 10.562 1 91.12 52 ASP B C 1
ATOM 4506 O O . ASP B 1 52 ? 23.156 15.281 9.742 1 91.12 52 ASP B O 1
ATOM 4510 N N . VAL B 1 53 ? 21.734 14.906 11.445 1 94.5 53 VAL B N 1
ATOM 4511 C CA . VAL B 1 53 ? 21.828 13.453 11.344 1 94.5 53 VAL B CA 1
ATOM 4512 C C . VAL B 1 53 ? 20.531 12.891 10.773 1 94.5 53 VAL B C 1
ATOM 4514 O O . VAL B 1 53 ? 19.484 12.961 11.422 1 94.5 53 VAL B O 1
ATOM 4517 N N . ALA B 1 54 ? 20.641 12.312 9.578 1 94.88 54 ALA B N 1
ATOM 4518 C CA . ALA B 1 54 ? 19.438 11.836 8.891 1 94.88 54 ALA B CA 1
ATOM 4519 C C . ALA B 1 54 ? 19.031 10.453 9.391 1 94.88 54 ALA B C 1
ATOM 4521 O O . ALA B 1 54 ? 17.859 10.109 9.398 1 94.88 54 ALA B O 1
ATOM 4522 N N . MET B 1 55 ? 20.078 9.688 9.75 1 96.75 55 MET B N 1
ATOM 4523 C CA . MET B 1 55 ? 19.797 8.281 10.047 1 96.75 55 MET B CA 1
ATOM 4524 C C . MET B 1 55 ? 20.875 7.695 10.961 1 96.75 55 MET B C 1
ATOM 4526 O O . MET B 1 55 ? 22.047 8.031 10.836 1 96.75 55 MET B O 1
ATOM 4530 N N . ILE B 1 56 ? 20.453 6.902 11.891 1 97.38 56 ILE B N 1
ATOM 4531 C CA . ILE B 1 56 ? 21.328 6.102 12.734 1 97.38 56 ILE B CA 1
ATOM 4532 C C . ILE B 1 56 ? 21.125 4.617 12.445 1 97.38 56 ILE B C 1
ATOM 4534 O O . ILE B 1 56 ? 20 4.117 12.531 1 97.38 56 ILE B O 1
ATOM 4538 N N . VAL B 1 57 ? 22.156 3.938 12.023 1 98 57 VAL B N 1
ATOM 4539 C CA . VAL B 1 57 ? 22.125 2.508 11.734 1 98 57 VAL B CA 1
ATOM 4540 C C . VAL B 1 57 ? 22.922 1.751 12.797 1 98 57 VAL B C 1
ATOM 4542 O O . VAL B 1 57 ? 24.141 1.911 12.906 1 98 57 VAL B O 1
ATOM 4545 N N . ALA B 1 58 ? 22.234 0.954 13.594 1 97.56 58 ALA B N 1
ATOM 4546 C CA . ALA B 1 58 ? 22.906 0.244 14.68 1 97.56 58 ALA B CA 1
ATOM 4547 C C . ALA B 1 58 ? 22.938 -1.261 14.422 1 97.56 58 ALA B C 1
ATOM 4549 O O . ALA B 1 58 ? 21.922 -1.843 14.031 1 97.56 58 ALA B O 1
ATOM 4550 N N . ASP B 1 59 ? 24.016 -1.791 14.664 1 96.94 59 ASP B N 1
ATOM 4551 C CA . ASP B 1 59 ? 24.203 -3.24 14.656 1 96.94 59 ASP B CA 1
ATOM 4552 C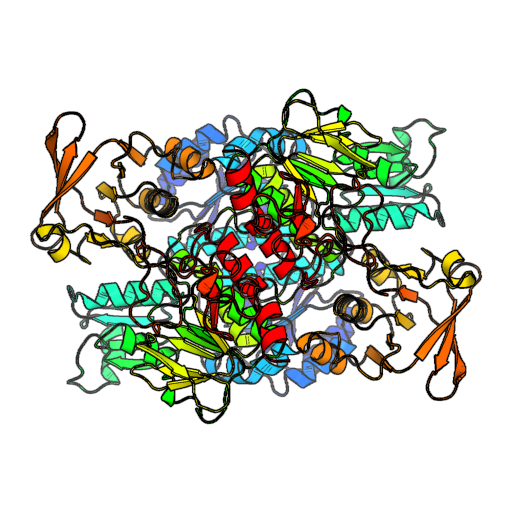 C . ASP B 1 59 ? 23.469 -3.889 15.828 1 96.94 59 ASP B C 1
ATOM 4554 O O . ASP B 1 59 ? 23.672 -3.504 16.984 1 96.94 59 ASP B O 1
ATOM 4558 N N . SER B 1 60 ? 22.656 -4.91 15.484 1 95.38 60 SER B N 1
ATOM 4559 C CA . SER B 1 60 ? 21.875 -5.562 16.531 1 95.38 60 SER B CA 1
ATOM 4560 C C . SER B 1 60 ? 22.781 -6.246 17.547 1 95.38 60 SER B C 1
ATOM 4562 O O . SER B 1 60 ? 22.359 -6.504 18.688 1 95.38 60 SER B O 1
ATOM 4564 N N . ALA B 1 61 ? 24 -6.523 17.188 1 93.31 61 ALA B N 1
ATOM 4565 C CA . ALA B 1 61 ? 24.953 -7.203 18.062 1 93.31 61 ALA B CA 1
ATOM 4566 C C . ALA B 1 61 ? 25.484 -6.258 19.141 1 93.31 61 ALA B C 1
ATOM 4568 O O . ALA B 1 61 ? 26.078 -6.695 20.125 1 93.31 61 ALA B O 1
ATOM 4569 N N . MET B 1 62 ? 25.219 -4.977 18.953 1 91.69 62 MET B N 1
ATOM 4570 C CA . MET B 1 62 ? 25.672 -3.988 19.922 1 91.69 62 MET B CA 1
ATOM 4571 C C . MET B 1 62 ? 24.969 -4.191 21.266 1 91.69 62 MET B C 1
ATOM 4573 O O . MET B 1 62 ? 23.781 -4.492 21.312 1 91.69 62 MET B O 1
ATOM 4577 N N . MET B 1 63 ? 25.734 -3.986 22.328 1 86 63 MET B N 1
ATOM 4578 C CA . MET B 1 63 ? 25.156 -4.105 23.672 1 86 63 MET B CA 1
ATOM 4579 C C . MET B 1 63 ? 24.156 -2.982 23.922 1 86 63 MET B C 1
ATOM 4581 O O . MET B 1 63 ? 24.406 -1.827 23.578 1 86 63 MET B O 1
ATOM 4585 N N . GLU B 1 64 ? 23 -3.291 24.438 1 90.88 64 GLU B N 1
ATOM 4586 C CA . GLU B 1 64 ? 21.969 -2.359 24.906 1 90.88 64 GLU B CA 1
ATOM 4587 C C . GLU B 1 64 ? 21.516 -1.436 23.766 1 90.88 64 GLU B C 1
ATOM 4589 O O . GLU B 1 64 ? 21.453 -0.218 23.953 1 90.88 64 GLU B O 1
ATOM 4594 N N . VAL B 1 65 ? 21.281 -2.012 22.609 1 92.25 65 VAL B N 1
ATOM 4595 C CA . VAL B 1 65 ? 20.891 -1.261 21.422 1 92.25 65 VAL B CA 1
ATOM 4596 C C . VAL B 1 65 ? 19.641 -0.423 21.719 1 92.25 65 VAL B C 1
ATOM 4598 O O . VAL B 1 65 ? 19.578 0.753 21.359 1 92.25 65 VAL B O 1
ATOM 4601 N N . LEU B 1 66 ? 18.688 -0.949 22.484 1 91.19 66 LEU B N 1
ATOM 4602 C CA . LEU B 1 66 ? 17.438 -0.261 22.75 1 91.19 66 LEU B CA 1
ATOM 4603 C C . LEU B 1 66 ? 17.641 0.918 23.688 1 91.19 66 LEU B C 1
ATOM 4605 O O . LEU B 1 66 ? 17.047 1.982 23.5 1 91.19 66 LEU B O 1
ATOM 4609 N N . LYS B 1 67 ? 18.438 0.72 24.703 1 90.56 67 LYS B N 1
ATOM 4610 C CA . LYS B 1 67 ? 18.797 1.821 25.594 1 90.56 67 LYS B CA 1
ATOM 4611 C C . LYS B 1 67 ? 19.562 2.912 24.844 1 90.56 67 LYS B C 1
ATOM 4613 O O . LYS B 1 67 ? 19.359 4.102 25.094 1 90.56 67 LYS B O 1
ATOM 4618 N N . ALA B 1 68 ? 20.453 2.488 23.953 1 93.38 68 ALA B N 1
ATOM 4619 C CA . ALA B 1 68 ? 21.203 3.441 23.141 1 93.38 68 ALA B CA 1
ATOM 4620 C C . ALA B 1 68 ? 20.266 4.316 22.312 1 93.38 68 ALA B C 1
ATOM 4622 O O . ALA B 1 68 ? 20.438 5.539 22.266 1 93.38 68 ALA B O 1
ATOM 4623 N N . PHE B 1 69 ? 19.266 3.74 21.688 1 90.5 69 PHE B N 1
ATOM 4624 C CA . PHE B 1 69 ? 18.328 4.492 20.875 1 90.5 69 PHE B CA 1
ATOM 4625 C C . PHE B 1 69 ? 17.531 5.484 21.719 1 90.5 69 PHE B C 1
ATOM 4627 O O . PHE B 1 69 ? 17.188 6.57 21.25 1 90.5 69 PHE B O 1
ATOM 4634 N N . HIS B 1 70 ? 17.25 5.047 22.953 1 86.94 70 HIS B N 1
ATOM 4635 C CA . HIS B 1 70 ? 16.594 5.984 23.859 1 86.94 70 HIS B CA 1
ATOM 4636 C C . HIS B 1 70 ? 17.453 7.223 24.078 1 86.94 70 HIS B C 1
ATOM 4638 O O . HIS B 1 70 ? 16.969 8.352 23.969 1 86.94 70 HIS B O 1
ATOM 4644 N N . ASP B 1 71 ? 18.703 7.039 24.281 1 87.94 71 ASP B N 1
ATOM 4645 C CA . ASP B 1 71 ? 19.641 8.133 24.516 1 87.94 71 ASP B CA 1
ATOM 4646 C C . ASP B 1 71 ? 19.875 8.945 23.25 1 87.94 71 ASP B C 1
ATOM 4648 O O . ASP B 1 71 ? 19.922 10.18 23.297 1 87.94 71 ASP B O 1
ATOM 4652 N N . TRP B 1 72 ? 20.031 8.25 22.156 1 90.38 72 TRP B N 1
ATOM 4653 C CA . TRP B 1 72 ? 20.297 8.914 20.875 1 90.38 72 TRP B CA 1
ATOM 4654 C C . TRP B 1 72 ? 19.109 9.773 20.469 1 90.38 72 TRP B C 1
ATOM 4656 O O . TRP B 1 72 ? 19.281 10.852 19.891 1 90.38 72 TRP B O 1
ATOM 4666 N N . ARG B 1 73 ? 17.891 9.289 20.734 1 86 73 ARG B N 1
ATOM 4667 C CA . ARG B 1 73 ? 16.672 10.039 20.422 1 86 73 ARG B CA 1
ATOM 4668 C C . ARG B 1 73 ? 16.625 11.359 21.172 1 86 73 ARG B C 1
ATOM 4670 O O . ARG B 1 73 ? 16.125 12.359 20.656 1 86 73 ARG B O 1
ATOM 4677 N N . ALA B 1 74 ? 17.156 11.305 22.375 1 82.19 74 ALA B N 1
ATOM 4678 C CA . ALA B 1 74 ? 17.219 12.523 23.172 1 82.19 74 ALA B CA 1
ATOM 4679 C C . ALA B 1 74 ? 18.156 13.547 22.547 1 82.19 74 ALA B C 1
ATOM 4681 O O . ALA B 1 74 ? 17.922 14.758 22.625 1 82.19 74 ALA B O 1
ATOM 4682 N N . VAL B 1 75 ? 19.172 13.102 21.844 1 86.06 75 VAL B N 1
ATOM 4683 C CA . VAL B 1 75 ? 20.188 13.969 21.266 1 86.06 75 VAL B CA 1
ATOM 4684 C C . VAL B 1 75 ? 19.766 14.398 19.859 1 86.06 75 VAL B C 1
ATOM 4686 O O . VAL B 1 75 ? 19.859 15.578 19.5 1 86.06 75 VAL B O 1
ATOM 4689 N N . VAL B 1 76 ? 19.281 13.461 19.078 1 89.56 76 VAL B N 1
ATOM 4690 C CA . VAL B 1 76 ? 18.828 13.727 17.719 1 89.56 76 VAL B CA 1
ATOM 4691 C C . VAL B 1 76 ? 17.453 13.125 17.484 1 89.56 76 VAL B C 1
ATOM 4693 O O . VAL B 1 76 ? 17.312 12.102 16.812 1 89.56 76 VAL B O 1
ATOM 4696 N N . PRO B 1 77 ? 16.406 13.836 17.859 1 85.25 77 PRO B N 1
ATOM 4697 C CA . PRO B 1 77 ? 15.062 13.273 17.812 1 85.25 77 PRO B CA 1
ATOM 4698 C C . PRO B 1 77 ? 14.539 13.094 16.391 1 85.25 77 PRO B C 1
ATOM 4700 O O . PRO B 1 77 ? 13.586 12.344 16.172 1 85.25 77 PRO B O 1
ATOM 4703 N N . THR B 1 78 ? 15.18 13.719 15.414 1 86.19 78 THR B N 1
ATOM 4704 C CA . THR B 1 78 ? 14.609 13.75 14.07 1 86.19 78 THR B CA 1
ATOM 4705 C C . THR B 1 78 ? 15.172 12.617 13.219 1 86.19 78 THR B C 1
ATOM 4707 O O . THR B 1 78 ? 14.633 12.32 12.148 1 86.19 78 THR B O 1
ATOM 4710 N N . ALA B 1 79 ? 16.281 11.953 13.656 1 91.62 79 ALA B N 1
ATOM 4711 C CA . ALA B 1 79 ? 16.953 10.938 12.852 1 91.62 79 ALA B CA 1
ATOM 4712 C C . ALA B 1 79 ? 16.094 9.688 12.727 1 91.62 79 ALA B C 1
ATOM 4714 O O . ALA B 1 79 ? 15.422 9.289 13.672 1 91.62 79 ALA B O 1
ATOM 4715 N N . ARG B 1 80 ? 16.141 9.117 11.508 1 92.31 80 ARG B N 1
ATOM 4716 C CA . ARG B 1 80 ? 15.586 7.773 11.359 1 92.31 80 ARG B CA 1
ATOM 4717 C C . ARG B 1 80 ? 16.484 6.734 12.008 1 92.31 80 ARG B C 1
ATOM 4719 O O . ARG B 1 80 ? 17.703 6.914 12.07 1 92.31 80 ARG B O 1
ATOM 4726 N N . ARG B 1 81 ? 15.883 5.676 12.562 1 94.38 81 ARG B N 1
ATOM 4727 C CA . ARG B 1 81 ? 16.625 4.711 13.375 1 94.38 81 ARG B CA 1
ATOM 4728 C C . ARG B 1 81 ? 16.422 3.291 12.852 1 94.38 81 ARG B C 1
ATOM 4730 O O . ARG B 1 81 ? 15.297 2.781 12.836 1 94.38 81 ARG B O 1
ATOM 4737 N N . ILE B 1 82 ? 17.562 2.66 12.461 1 96.25 82 ILE B N 1
ATOM 4738 C CA . ILE B 1 82 ? 17.516 1.31 11.906 1 96.25 82 ILE B CA 1
ATOM 4739 C C . ILE B 1 82 ? 18.391 0.378 12.75 1 96.25 82 ILE B C 1
ATOM 4741 O O . ILE B 1 82 ? 19.484 0.755 13.18 1 96.25 82 ILE B O 1
ATOM 4745 N N . VAL B 1 83 ? 17.844 -0.793 13.047 1 96.31 83 VAL B N 1
ATOM 4746 C CA . VAL B 1 83 ? 18.656 -1.891 13.562 1 96.31 83 VAL B CA 1
ATOM 4747 C C . VAL B 1 83 ? 18.922 -2.902 12.453 1 96.31 83 VAL B C 1
ATOM 4749 O O . VAL B 1 83 ? 17.984 -3.354 11.781 1 96.31 83 VAL B O 1
ATOM 4752 N N . VAL B 1 84 ? 20.141 -3.174 12.188 1 96.94 84 VAL B N 1
ATOM 4753 C CA . VAL B 1 84 ? 20.5 -4.176 11.188 1 96.94 84 VAL B CA 1
ATOM 4754 C C . VAL B 1 84 ? 21.125 -5.387 11.875 1 96.94 84 VAL B C 1
ATOM 4756 O O . VAL B 1 84 ? 21.859 -5.242 12.852 1 96.94 84 VAL B O 1
ATOM 4759 N N . ALA B 1 85 ? 20.812 -6.586 11.398 1 95.5 85 ALA B N 1
ATOM 4760 C CA . ALA B 1 85 ? 21.328 -7.816 11.984 1 95.5 85 ALA B CA 1
ATOM 4761 C C . ALA B 1 85 ? 22.062 -8.656 10.945 1 95.5 85 ALA B C 1
ATOM 4763 O O . ALA B 1 85 ? 21.625 -8.758 9.797 1 95.5 85 ALA B O 1
ATOM 4764 N N . HIS B 1 86 ? 23.188 -9.156 11.406 1 92.31 86 HIS B N 1
ATOM 4765 C CA . HIS B 1 86 ? 23.859 -10.141 10.586 1 92.31 86 HIS B CA 1
ATOM 4766 C C . HIS B 1 86 ? 23.031 -11.406 10.43 1 92.31 86 HIS B C 1
ATOM 4768 O O . HIS B 1 86 ? 22.234 -11.742 11.312 1 92.31 86 HIS B O 1
ATOM 4774 N N . ARG B 1 87 ? 23.281 -12.078 9.344 1 86.38 87 ARG B N 1
ATOM 4775 C CA . ARG B 1 87 ? 22.5 -13.266 9 1 86.38 87 ARG B CA 1
ATOM 4776 C C . ARG B 1 87 ? 22.531 -14.289 10.125 1 86.38 87 ARG B C 1
ATOM 4778 O O . ARG B 1 87 ? 21.531 -14.977 10.383 1 86.38 87 ARG B O 1
ATOM 4785 N N . SER B 1 88 ? 23.641 -14.391 10.812 1 85.19 88 SER B N 1
ATOM 4786 C CA . SER B 1 88 ? 23.828 -15.391 11.852 1 85.19 88 SER B CA 1
ATOM 4787 C C . SER B 1 88 ? 22.938 -15.102 13.062 1 85.19 88 SER B C 1
ATOM 4789 O O . SER B 1 88 ? 22.656 -16 13.859 1 85.19 88 SER B O 1
ATOM 4791 N N . ARG B 1 89 ? 22.422 -13.867 13.164 1 89.62 89 ARG B N 1
ATOM 4792 C CA . ARG B 1 89 ? 21.656 -13.477 14.344 1 89.62 89 ARG B CA 1
ATOM 4793 C C . ARG B 1 89 ? 20.25 -13.039 13.961 1 89.62 89 ARG B C 1
ATOM 4795 O O . ARG B 1 89 ? 19.422 -12.781 14.836 1 89.62 89 ARG B O 1
ATOM 4802 N N . PHE B 1 90 ? 19.969 -12.992 12.742 1 88 90 PHE B N 1
ATOM 4803 C CA . PHE B 1 90 ? 18.781 -12.312 12.25 1 88 90 PHE B CA 1
ATOM 4804 C C . PHE B 1 90 ? 17.516 -12.93 12.836 1 88 90 PHE B C 1
ATOM 4806 O O . PHE B 1 90 ? 16.641 -12.227 13.344 1 88 90 PHE B O 1
ATOM 4813 N N . ALA B 1 91 ? 17.438 -14.258 12.766 1 80.5 91 ALA B N 1
ATOM 4814 C CA . ALA B 1 91 ? 16.234 -14.93 13.234 1 80.5 91 ALA B CA 1
ATOM 4815 C C . ALA B 1 91 ? 16 -14.68 14.719 1 80.5 91 ALA B C 1
ATOM 4817 O O . ALA B 1 91 ? 14.891 -14.336 15.133 1 80.5 91 ALA B O 1
ATOM 4818 N N . GLN B 1 92 ? 16.984 -14.812 15.508 1 85.44 92 GLN B N 1
ATOM 4819 C CA . GLN B 1 92 ? 16.906 -14.617 16.953 1 85.44 92 GLN B CA 1
ATOM 4820 C C . GLN B 1 92 ? 16.625 -13.156 17.297 1 85.44 92 GLN B C 1
ATOM 4822 O O . GLN B 1 92 ? 15.766 -12.867 18.125 1 85.44 92 GLN B O 1
ATOM 4827 N N . ASP B 1 93 ? 17.328 -12.281 16.641 1 90.88 93 ASP B N 1
ATOM 4828 C CA . ASP B 1 93 ? 17.172 -10.859 16.922 1 90.88 93 ASP B CA 1
ATOM 4829 C C . ASP B 1 93 ? 15.82 -10.344 16.469 1 90.88 93 ASP B C 1
ATOM 4831 O O . ASP B 1 93 ? 15.242 -9.453 17.094 1 90.88 93 ASP B O 1
ATOM 4835 N N . ALA B 1 94 ? 15.367 -10.906 15.352 1 86.31 94 ALA B N 1
ATOM 4836 C CA . ALA B 1 94 ? 14.055 -10.5 14.867 1 86.31 94 ALA B CA 1
ATOM 4837 C C . ALA B 1 94 ? 12.984 -10.734 15.922 1 86.31 94 ALA B C 1
ATOM 4839 O O . ALA B 1 94 ? 12.125 -9.875 16.141 1 86.31 94 ALA B O 1
ATOM 4840 N N . GLU B 1 95 ? 13.055 -11.844 16.562 1 82.81 95 GLU B N 1
ATOM 4841 C CA . GLU B 1 95 ? 12.094 -12.172 17.625 1 82.81 95 GLU B CA 1
ATOM 4842 C C . GLU B 1 95 ? 12.281 -11.266 18.828 1 82.81 95 GLU B C 1
ATOM 4844 O O . GLU B 1 95 ? 11.305 -10.773 19.406 1 82.81 95 GLU B O 1
ATOM 4849 N N . ALA B 1 96 ? 13.469 -11.039 19.172 1 87.94 96 ALA B N 1
ATOM 4850 C CA . ALA B 1 96 ? 13.797 -10.281 20.375 1 87.94 96 ALA B CA 1
ATOM 4851 C C . ALA B 1 96 ? 13.43 -8.805 20.219 1 87.94 96 ALA B C 1
ATOM 4853 O O . ALA B 1 96 ? 13.031 -8.148 21.188 1 87.94 96 ALA B O 1
ATOM 4854 N N . PHE B 1 97 ? 13.562 -8.297 18.984 1 90.56 97 PHE B N 1
ATOM 4855 C CA . PHE B 1 97 ? 13.406 -6.867 18.766 1 90.56 97 PHE B CA 1
ATOM 4856 C C . PHE B 1 97 ? 11.992 -6.539 18.328 1 90.56 97 PHE B C 1
ATOM 4858 O O . PHE B 1 97 ? 11.617 -5.367 18.234 1 90.56 97 PHE B O 1
ATOM 4865 N N . ARG B 1 98 ? 11.219 -7.539 18.094 1 84.25 98 ARG B N 1
ATOM 4866 C CA . ARG B 1 98 ? 9.875 -7.371 17.547 1 84.25 98 ARG B CA 1
ATOM 4867 C C . ARG B 1 98 ? 9.023 -6.477 18.438 1 84.25 98 ARG B C 1
ATOM 4869 O O . ARG B 1 98 ? 8.398 -5.527 17.969 1 84.25 98 ARG B O 1
ATOM 4876 N N . PRO B 1 99 ? 8.992 -6.684 19.75 1 81.31 99 PRO B N 1
ATOM 4877 C CA . PRO B 1 99 ? 8.18 -5.812 20.594 1 81.31 99 PRO B CA 1
ATOM 4878 C C . PRO B 1 99 ? 8.625 -4.352 20.547 1 81.31 99 PRO B C 1
ATOM 4880 O O . PRO B 1 99 ? 7.789 -3.447 20.516 1 81.31 99 PRO B O 1
ATOM 4883 N N . ALA B 1 100 ? 9.953 -4.156 20.516 1 85.25 100 ALA B N 1
ATOM 4884 C CA . ALA B 1 100 ? 10.492 -2.799 20.469 1 85.25 100 ALA B CA 1
ATOM 4885 C C . ALA B 1 100 ? 10.141 -2.115 19.156 1 85.25 100 ALA B C 1
ATOM 4887 O O . ALA B 1 100 ? 9.844 -0.918 19.125 1 85.25 100 ALA B O 1
ATOM 4888 N N . LEU B 1 101 ? 10.219 -2.873 18.094 1 83.62 101 LEU B N 1
ATOM 4889 C CA . LEU B 1 101 ? 9.828 -2.357 16.781 1 83.62 101 LEU B CA 1
ATOM 4890 C C . LEU B 1 101 ? 8.359 -1.967 16.766 1 83.62 101 LEU B C 1
ATOM 4892 O O . LEU B 1 101 ? 7.996 -0.909 16.234 1 83.62 101 LEU B O 1
ATOM 4896 N N . GLY B 1 102 ? 7.59 -2.789 17.391 1 73.88 102 GLY B N 1
ATOM 4897 C CA . GLY B 1 102 ? 6.16 -2.531 17.453 1 73.88 102 GLY B CA 1
ATOM 4898 C C . GLY B 1 102 ? 5.816 -1.278 18.234 1 73.88 102 GLY B C 1
ATOM 4899 O O . GLY B 1 102 ? 4.832 -0.601 17.938 1 73.88 102 GLY B O 1
ATOM 4900 N N . LYS B 1 103 ? 6.703 -0.964 19.188 1 75.5 103 LYS B N 1
ATOM 4901 C CA . LYS B 1 103 ? 6.484 0.204 20.031 1 75.5 103 LYS B CA 1
ATOM 4902 C C . LYS B 1 103 ? 7.148 1.444 19.453 1 75.5 103 LYS B C 1
ATOM 4904 O O . LYS B 1 103 ? 7.176 2.502 20.078 1 75.5 103 LYS B O 1
ATOM 4909 N N . GLY B 1 104 ? 7.766 1.285 18.328 1 76.62 104 GLY B N 1
ATOM 4910 C CA . GLY B 1 104 ? 8.336 2.422 17.625 1 76.62 104 GLY B CA 1
ATOM 4911 C C . GLY B 1 104 ? 9.656 2.883 18.219 1 76.62 104 GLY B C 1
ATOM 4912 O O . GLY B 1 104 ? 10.039 4.047 18.062 1 76.62 104 GLY B O 1
ATOM 4913 N N . LYS B 1 105 ? 10.352 2.045 18.969 1 83.38 105 LYS B N 1
ATOM 4914 C CA . LYS B 1 105 ? 11.648 2.416 19.531 1 83.38 105 LYS B CA 1
ATOM 4915 C C . LYS B 1 105 ? 12.672 2.674 18.438 1 83.38 105 LYS B C 1
ATOM 4917 O O . LYS B 1 105 ? 13.625 3.439 18.625 1 83.38 105 LYS B O 1
ATOM 4922 N N . PHE B 1 106 ? 12.5 2.014 17.359 1 89.75 106 PHE B N 1
ATOM 4923 C CA . PHE B 1 106 ? 13.211 2.273 16.125 1 89.75 106 PHE B CA 1
ATOM 4924 C C . PHE B 1 106 ? 12.305 2.047 14.914 1 89.75 106 PHE B C 1
ATOM 4926 O O . PHE B 1 106 ? 11.164 1.609 15.07 1 89.75 106 PHE B O 1
ATOM 4933 N N . ASP B 1 107 ? 12.82 2.408 13.758 1 87.88 107 ASP B N 1
ATOM 4934 C CA . ASP B 1 107 ? 11.922 2.541 12.617 1 87.88 107 ASP B CA 1
ATOM 4935 C C . ASP B 1 107 ? 11.922 1.272 11.766 1 87.88 107 ASP B C 1
ATOM 4937 O O . ASP B 1 107 ? 10.953 0.998 11.055 1 87.88 107 ASP B O 1
ATOM 4941 N N . ALA B 1 108 ? 13.07 0.535 11.75 1 90.81 108 ALA B N 1
ATOM 4942 C CA . ALA B 1 108 ? 13.141 -0.663 10.922 1 90.81 108 ALA B CA 1
ATOM 4943 C C . ALA B 1 108 ? 14.156 -1.655 11.469 1 90.81 108 ALA B C 1
ATOM 4945 O O . ALA B 1 108 ? 15.164 -1.258 12.07 1 90.81 108 ALA B O 1
ATOM 4946 N N . PHE B 1 109 ? 13.875 -2.895 11.352 1 92.5 109 PHE B N 1
ATOM 4947 C CA . PHE B 1 109 ? 14.789 -4.008 11.57 1 92.5 109 PHE B CA 1
ATOM 4948 C C . PHE B 1 109 ? 15.117 -4.707 10.258 1 92.5 109 PHE B C 1
ATOM 4950 O O . PHE B 1 109 ? 14.227 -5.25 9.602 1 92.5 109 PHE B O 1
ATOM 4957 N N . LEU B 1 110 ? 16.359 -4.68 9.867 1 93.19 110 LEU B N 1
ATOM 4958 C CA . LEU B 1 110 ? 16.719 -5.172 8.547 1 93.19 110 LEU B CA 1
ATOM 4959 C C . LEU B 1 110 ? 17.844 -6.211 8.641 1 93.19 110 LEU B C 1
ATOM 4961 O O . LEU B 1 110 ? 18.656 -6.176 9.562 1 93.19 110 LEU B O 1
ATOM 4965 N N . LEU B 1 111 ? 17.812 -7.133 7.707 1 91.5 111 LEU B N 1
ATOM 4966 C CA . LEU B 1 111 ? 18.938 -8.023 7.5 1 91.5 111 LEU B CA 1
ATOM 4967 C C . LEU B 1 111 ? 20.078 -7.293 6.797 1 91.5 111 LEU B C 1
ATOM 4969 O O . LEU B 1 111 ? 19.859 -6.574 5.82 1 91.5 111 LEU B O 1
ATOM 4973 N N . MET B 1 112 ? 21.328 -7.453 7.391 1 93.44 112 MET B N 1
ATOM 4974 C CA . MET B 1 112 ? 22.484 -6.887 6.691 1 93.44 112 MET B CA 1
ATOM 4975 C C . MET B 1 112 ? 22.609 -7.469 5.289 1 93.44 112 MET B C 1
ATOM 4977 O O . MET B 1 112 ? 22.375 -8.664 5.082 1 93.44 112 MET B O 1
ATOM 4981 N N . PRO B 1 113 ? 22.891 -6.543 4.344 1 89.75 113 PRO B N 1
ATOM 4982 C CA . PRO B 1 113 ? 23.047 -7.078 2.99 1 89.75 113 PRO B CA 1
ATOM 4983 C C . PRO B 1 113 ? 24.031 -8.25 2.93 1 89.75 113 PRO B C 1
ATOM 4985 O O . PRO B 1 113 ? 25.094 -8.211 3.561 1 89.75 113 PRO B O 1
ATOM 4988 N N . GLN B 1 114 ? 23.672 -9.352 2.277 1 80.88 114 GLN B N 1
ATOM 4989 C CA . GLN B 1 114 ? 24.484 -10.562 2.184 1 80.88 114 GLN B CA 1
ATOM 4990 C C . GLN B 1 114 ? 25.281 -10.586 0.888 1 80.88 114 GLN B C 1
ATOM 4992 O O . GLN B 1 114 ? 26.234 -11.359 0.759 1 80.88 114 GLN B O 1
ATOM 4997 N N . GLY B 1 115 ? 24.984 -9.82 -0.058 1 78.88 115 GLY B N 1
ATOM 4998 C CA . GLY B 1 115 ? 25.641 -9.758 -1.355 1 78.88 115 GLY B CA 1
ATOM 4999 C C . GLY B 1 115 ? 25.5 -8.406 -2.031 1 78.88 115 GLY B C 1
ATOM 5000 O O . GLY B 1 115 ? 25.125 -7.422 -1.387 1 78.88 115 GLY B O 1
ATOM 5001 N N . VAL B 1 116 ? 25.875 -8.523 -3.246 1 83.12 116 VAL B N 1
ATOM 5002 C CA . VAL B 1 116 ? 25.812 -7.281 -4.008 1 83.12 116 VAL B CA 1
ATOM 5003 C C . VAL B 1 116 ? 24.375 -7.016 -4.438 1 83.12 116 VAL B C 1
ATOM 5005 O O . VAL B 1 116 ? 23.562 -7.938 -4.508 1 83.12 116 VAL B O 1
ATOM 5008 N N . ARG B 1 117 ? 23.969 -5.863 -4.578 1 87.5 117 ARG B N 1
ATOM 5009 C CA . ARG B 1 117 ? 22.719 -5.398 -5.164 1 87.5 117 ARG B CA 1
ATOM 5010 C C . ARG B 1 117 ? 21.516 -5.852 -4.332 1 87.5 117 ARG B C 1
ATOM 5012 O O . ARG B 1 117 ? 20.578 -6.453 -4.859 1 87.5 117 ARG B O 1
ATOM 5019 N N . ASP B 1 118 ? 21.688 -5.676 -2.977 1 89.44 118 ASP B N 1
ATOM 5020 C CA . ASP B 1 118 ? 20.531 -5.914 -2.117 1 89.44 118 ASP B CA 1
ATOM 5021 C C . ASP B 1 118 ? 19.547 -4.758 -2.193 1 89.44 118 ASP B C 1
ATOM 5023 O O . ASP B 1 118 ? 19.438 -3.959 -1.26 1 89.44 118 ASP B O 1
ATOM 5027 N N . GLU B 1 119 ? 18.797 -4.781 -3.242 1 90 119 GLU B N 1
ATOM 5028 C CA . GLU B 1 119 ? 17.891 -3.66 -3.496 1 90 119 GLU B CA 1
ATOM 5029 C C . GLU B 1 119 ? 16.75 -3.631 -2.484 1 90 119 GLU B C 1
ATOM 5031 O O . GLU B 1 119 ? 16.125 -2.588 -2.273 1 90 119 GLU B O 1
ATOM 5036 N N . GLU B 1 120 ? 16.453 -4.754 -1.814 1 85.88 120 GLU B N 1
ATOM 5037 C CA . GLU B 1 120 ? 15.461 -4.734 -0.751 1 85.88 120 GLU B CA 1
ATOM 5038 C C . GLU B 1 120 ? 15.945 -3.928 0.449 1 85.88 120 GLU B C 1
ATOM 5040 O O . GLU B 1 120 ? 15.172 -3.166 1.042 1 85.88 120 GLU B O 1
ATOM 5045 N N . PHE B 1 121 ? 17.203 -4.105 0.801 1 92.25 121 PHE B N 1
ATOM 5046 C CA . PHE B 1 121 ? 17.812 -3.324 1.871 1 92.25 121 PHE B CA 1
ATOM 5047 C C . PHE B 1 121 ? 17.812 -1.84 1.528 1 92.25 121 PHE B C 1
ATOM 5049 O O . PHE B 1 121 ? 17.406 -1.01 2.342 1 92.25 121 PHE B O 1
ATOM 5056 N N . HIS B 1 122 ? 18.188 -1.559 0.299 1 94.38 122 HIS B N 1
ATOM 5057 C CA . HIS B 1 122 ? 18.344 -0.166 -0.106 1 94.38 122 HIS B CA 1
ATOM 5058 C C . HIS B 1 122 ? 16.984 0.502 -0.31 1 94.38 122 HIS B C 1
ATOM 5060 O O . HIS B 1 122 ? 16.859 1.718 -0.148 1 94.38 122 HIS B O 1
ATOM 5066 N N . THR B 1 123 ? 15.977 -0.232 -0.671 1 90.69 123 THR B N 1
ATOM 5067 C CA . THR B 1 123 ? 14.633 0.326 -0.723 1 90.69 123 THR B CA 1
ATOM 5068 C C . THR B 1 123 ? 14.188 0.804 0.658 1 90.69 123 THR B C 1
ATOM 5070 O O . THR B 1 123 ? 13.656 1.907 0.799 1 90.69 123 THR B O 1
ATOM 5073 N N . ALA B 1 124 ? 14.477 -0.054 1.677 1 91.31 124 ALA B N 1
ATOM 5074 C CA . ALA B 1 124 ? 14.133 0.33 3.043 1 91.31 124 ALA B CA 1
ATOM 5075 C C . ALA B 1 124 ? 14.875 1.597 3.461 1 91.31 124 ALA B C 1
ATOM 5077 O O . ALA B 1 124 ? 14.273 2.529 3.996 1 91.31 124 ALA B O 1
ATOM 5078 N N . VAL B 1 125 ? 16.172 1.682 3.16 1 95.31 125 VAL B N 1
ATOM 5079 C CA . VAL B 1 125 ? 17 2.812 3.539 1 95.31 125 VAL B CA 1
ATOM 5080 C C . VAL B 1 125 ? 16.531 4.074 2.822 1 95.31 125 VAL B C 1
ATOM 5082 O O . VAL B 1 125 ? 16.328 5.113 3.453 1 95.31 125 VAL B O 1
ATOM 5085 N N . THR B 1 126 ? 16.312 3.99 1.514 1 93.88 126 THR B N 1
ATOM 5086 C CA . THR B 1 126 ? 15.938 5.148 0.707 1 93.88 126 THR B CA 1
ATOM 5087 C C . THR B 1 126 ? 14.555 5.66 1.098 1 93.88 126 THR B C 1
ATOM 5089 O O . THR B 1 126 ? 14.312 6.871 1.1 1 93.88 126 THR B O 1
ATOM 5092 N N . GLU B 1 127 ? 13.656 4.75 1.421 1 88.19 127 GLU B N 1
ATOM 5093 C CA . GLU B 1 127 ? 12.328 5.156 1.866 1 88.19 127 GLU B CA 1
ATOM 5094 C C . GLU B 1 127 ? 12.406 5.953 3.164 1 88.19 127 GLU B C 1
ATOM 5096 O O . GLU B 1 127 ? 11.719 6.973 3.312 1 88.19 127 GLU B O 1
ATOM 5101 N N . LEU B 1 128 ? 13.211 5.48 4.113 1 91.19 128 LEU B N 1
ATOM 5102 C CA . LEU B 1 128 ? 13.352 6.164 5.395 1 91.19 128 LEU B CA 1
ATOM 5103 C C . LEU B 1 128 ? 14.039 7.512 5.219 1 91.19 128 LEU B C 1
ATOM 5105 O O . LEU B 1 128 ? 13.672 8.492 5.875 1 91.19 128 LEU B O 1
ATOM 5109 N N . LEU B 1 129 ? 15 7.562 4.309 1 92.69 129 LEU B N 1
ATOM 5110 C CA . LEU B 1 129 ? 15.664 8.828 4.023 1 92.69 129 LEU B CA 1
ATOM 5111 C C . LEU B 1 129 ? 14.711 9.797 3.332 1 92.69 129 LEU B C 1
ATOM 5113 O O . LEU B 1 129 ? 14.773 11.008 3.561 1 92.69 129 LEU B O 1
ATOM 5117 N N . SER B 1 130 ? 13.883 9.227 2.457 1 88.56 130 SER B N 1
ATOM 5118 C CA . SER B 1 130 ? 12.867 10.055 1.808 1 88.56 130 SER B CA 1
ATOM 5119 C C . SER B 1 130 ? 11.906 10.664 2.83 1 88.56 130 SER B C 1
ATOM 5121 O O . SER B 1 130 ? 11.555 11.836 2.734 1 88.56 130 SER B O 1
ATOM 5123 N N . ASP B 1 131 ? 11.547 9.898 3.777 1 83.12 131 ASP B N 1
ATOM 5124 C CA . ASP B 1 131 ? 10.68 10.367 4.852 1 83.12 131 ASP B CA 1
ATOM 5125 C C . ASP B 1 131 ? 11.367 11.461 5.668 1 83.12 131 ASP B C 1
ATOM 5127 O O . ASP B 1 131 ? 10.75 12.477 5.996 1 83.12 131 ASP B O 1
ATOM 5131 N N . TRP B 1 132 ? 12.578 11.266 6.023 1 86.75 132 TRP B N 1
ATOM 5132 C CA . TRP B 1 132 ? 13.359 12.258 6.762 1 86.75 132 TRP B CA 1
ATOM 5133 C C . TRP B 1 132 ? 13.453 13.562 5.977 1 86.75 132 TRP B C 1
ATOM 5135 O O . TRP B 1 132 ? 13.234 14.648 6.531 1 86.75 132 TRP B O 1
ATOM 5145 N N . GLY B 1 133 ? 13.734 13.43 4.699 1 82.12 133 GLY B N 1
ATOM 5146 C CA . GLY B 1 133 ? 13.883 14.609 3.857 1 82.12 133 GLY B CA 1
ATOM 5147 C C . GLY B 1 133 ? 12.602 15.406 3.713 1 82.12 133 GLY B C 1
ATOM 5148 O O . GLY B 1 133 ? 12.633 16.641 3.654 1 82.12 133 GLY B O 1
ATOM 5149 N N . SER B 1 134 ? 11.539 14.766 3.709 1 76.62 134 SER B N 1
ATOM 5150 C CA . SER B 1 134 ? 10.258 15.422 3.479 1 76.62 134 SER B CA 1
ATOM 5151 C C . SER B 1 134 ? 9.711 16.031 4.766 1 76.62 134 SER B C 1
ATOM 5153 O O . SER B 1 134 ? 8.836 16.891 4.723 1 76.62 134 SER B O 1
ATOM 5155 N N . THR B 1 135 ? 10.227 15.57 5.926 1 73.38 135 THR B N 1
ATOM 5156 C CA . THR B 1 135 ? 9.609 15.992 7.18 1 73.38 135 THR B CA 1
ATOM 5157 C C . THR B 1 135 ? 10.562 16.875 7.984 1 73.38 135 THR B C 1
ATOM 5159 O O . THR B 1 135 ? 10.133 17.688 8.789 1 73.38 135 THR B O 1
ATOM 5162 N N . VAL B 1 136 ? 11.836 16.641 7.844 1 67.56 136 VAL B N 1
ATOM 5163 C CA . VAL B 1 136 ? 12.797 17.281 8.734 1 67.56 136 VAL B CA 1
ATOM 5164 C C . VAL B 1 136 ? 13.625 18.297 7.957 1 67.56 136 VAL B C 1
ATOM 5166 O O . VAL B 1 136 ? 13.742 19.453 8.367 1 67.56 136 VAL B O 1
ATOM 5169 N N . ALA B 1 137 ? 14.062 17.891 6.84 1 60.59 137 ALA B N 1
ATOM 5170 C CA . ALA B 1 137 ? 15.031 18.688 6.109 1 60.59 137 ALA B CA 1
ATOM 5171 C C . ALA B 1 137 ? 14.367 19.891 5.438 1 60.59 137 ALA B C 1
ATOM 5173 O O . ALA B 1 137 ? 13.211 19.797 5.012 1 60.59 137 ALA B O 1
ATOM 5174 N N . ALA B 1 138 ? 14.984 20.906 5.562 1 62.12 138 ALA B N 1
ATOM 5175 C CA . ALA B 1 138 ? 14.555 22.016 4.723 1 62.12 138 ALA B CA 1
ATOM 5176 C C . ALA B 1 138 ? 14.547 21.625 3.248 1 62.12 138 ALA B C 1
ATOM 5178 O O . ALA B 1 138 ? 15.438 20.906 2.785 1 62.12 138 ALA B O 1
ATOM 5179 N N . PRO B 1 139 ? 13.516 22.016 2.623 1 60 139 PRO B N 1
ATOM 5180 C CA . PRO B 1 139 ? 13.477 21.641 1.207 1 60 139 PRO B CA 1
ATOM 5181 C C . PRO B 1 139 ? 14.688 22.156 0.426 1 60 139 PRO B C 1
ATOM 5183 O O . PRO B 1 139 ? 15.102 23.312 0.617 1 60 139 PRO B O 1
ATOM 5186 N N . VAL B 1 140 ? 15.273 21.312 -0.225 1 63.03 140 VAL B N 1
ATOM 5187 C CA . VAL B 1 140 ? 16.438 21.641 -1.046 1 63.03 140 VAL B CA 1
ATOM 5188 C C . VAL B 1 140 ? 15.984 22.406 -2.291 1 63.03 140 VAL B C 1
ATOM 5190 O O . VAL B 1 140 ? 16.688 23.297 -2.771 1 63.03 140 VAL B O 1
ATOM 5193 N N . VAL B 1 141 ? 14.781 22.062 -2.773 1 65.81 141 VAL B N 1
ATOM 5194 C CA . VAL B 1 141 ? 14.211 22.703 -3.957 1 65.81 141 VAL B CA 1
ATOM 5195 C C . VAL B 1 141 ? 12.805 23.219 -3.643 1 65.81 141 VAL B C 1
ATOM 5197 O O . VAL B 1 141 ? 12.031 22.547 -2.957 1 65.81 141 VAL B O 1
ATOM 5200 N N . ASP B 1 142 ? 12.57 24.5 -3.947 1 73.75 142 ASP B N 1
ATOM 5201 C CA . ASP B 1 142 ? 11.234 25.062 -3.77 1 73.75 142 ASP B CA 1
ATOM 5202 C C . ASP B 1 142 ? 10.359 24.797 -4.996 1 73.75 142 ASP B C 1
ATOM 5204 O O . ASP B 1 142 ? 10.602 25.359 -6.066 1 73.75 142 ASP B O 1
ATOM 5208 N N . ALA B 1 143 ? 9.461 23.891 -4.863 1 75.25 143 ALA B N 1
ATOM 5209 C CA . ALA B 1 143 ? 8.492 23.672 -5.938 1 75.25 143 ALA B CA 1
ATOM 5210 C C . ALA B 1 143 ? 7.496 24.828 -6.02 1 75.25 143 ALA B C 1
ATOM 5212 O O . ALA B 1 143 ? 6.98 25.125 -7.098 1 75.25 143 ALA B O 1
ATOM 5213 N N . VAL B 1 144 ? 7.23 25.438 -4.875 1 85.38 144 VAL B N 1
ATOM 5214 C CA . VAL B 1 144 ? 6.332 26.578 -4.785 1 85.38 144 VAL B CA 1
ATOM 5215 C C . VAL B 1 144 ? 6.965 27.672 -3.926 1 85.38 144 VAL B C 1
ATOM 5217 O O . VAL B 1 144 ? 7.535 27.391 -2.869 1 85.38 144 VAL B O 1
ATOM 5220 N N . ARG B 1 145 ? 6.98 28.828 -4.461 1 88.38 145 ARG B N 1
ATOM 5221 C CA . ARG B 1 145 ? 7.438 29.984 -3.697 1 88.38 145 ARG B CA 1
ATOM 5222 C C . ARG B 1 145 ? 6.27 30.875 -3.299 1 88.38 145 ARG B C 1
ATOM 5224 O O . ARG B 1 145 ? 5.457 31.266 -4.145 1 88.38 145 ARG B O 1
ATOM 5231 N N . ILE B 1 146 ? 6.207 31.125 -2.016 1 92.06 146 ILE B N 1
ATOM 5232 C CA . ILE B 1 146 ? 5.164 31.984 -1.478 1 92.06 146 ILE B CA 1
ATOM 5233 C C . ILE B 1 146 ? 5.766 33.312 -1.062 1 92.06 146 ILE B C 1
ATOM 5235 O O . ILE B 1 146 ? 6.609 33.375 -0.166 1 92.06 146 ILE B O 1
ATOM 5239 N N . ILE B 1 147 ? 5.426 34.375 -1.769 1 94.25 147 ILE B N 1
ATOM 5240 C CA . ILE B 1 147 ? 5.844 35.719 -1.393 1 94.25 147 ILE B CA 1
ATOM 5241 C C . ILE B 1 147 ? 4.75 36.375 -0.563 1 94.25 147 ILE B C 1
ATOM 5243 O O . ILE B 1 147 ? 3.656 36.656 -1.066 1 94.25 147 ILE B O 1
ATOM 5247 N N . SER B 1 148 ? 5.004 36.531 0.64 1 93.44 148 SER B N 1
ATOM 5248 C CA . SER B 1 148 ? 3.99 37.062 1.554 1 93.44 148 SER B CA 1
ATOM 5249 C C . SER B 1 148 ? 4.609 37.969 2.607 1 93.44 148 SER B C 1
ATOM 5251 O O . SER B 1 148 ? 5.797 37.844 2.916 1 93.44 148 SER B O 1
ATOM 5253 N N . ARG B 1 149 ? 3.811 38.969 3.104 1 89.44 149 ARG B N 1
ATOM 5254 C CA . ARG B 1 149 ? 4.258 39.844 4.191 1 89.44 149 ARG B CA 1
ATOM 5255 C C . ARG B 1 149 ? 4.289 39.094 5.516 1 89.44 149 ARG B C 1
ATOM 5257 O O . ARG B 1 149 ? 3.457 38.188 5.75 1 89.44 149 ARG B O 1
ATOM 5264 N N . PRO B 1 150 ? 5.297 39.375 6.254 1 81.12 150 PRO B N 1
ATOM 5265 C CA . PRO B 1 150 ? 5.332 38.719 7.57 1 81.12 150 PRO B CA 1
ATOM 5266 C C . PRO B 1 150 ? 4.035 38.906 8.352 1 81.12 150 PRO B C 1
ATOM 5268 O O . PRO B 1 150 ? 3.484 40.031 8.383 1 81.12 150 PRO B O 1
ATOM 5271 N N . GLY B 1 151 ? 3.475 37.906 8.875 1 75.62 151 GLY B N 1
ATOM 5272 C CA . GLY B 1 151 ? 2.299 37.969 9.734 1 75.62 151 GLY B CA 1
ATOM 5273 C C . GLY B 1 151 ? 1.002 37.75 8.984 1 75.62 151 GLY B C 1
ATOM 5274 O O . GLY B 1 151 ? -0.072 37.688 9.586 1 75.62 151 GLY B O 1
ATOM 5275 N N . ASP B 1 152 ? 1.075 37.656 7.672 1 82.19 152 ASP B N 1
ATOM 5276 C CA . ASP B 1 152 ? -0.134 37.375 6.906 1 82.19 152 ASP B CA 1
ATOM 5277 C C . ASP B 1 152 ? -0.704 36.031 7.266 1 82.19 152 ASP B C 1
ATOM 5279 O O . ASP B 1 152 ? -0.023 35 7.125 1 82.19 152 ASP B O 1
ATOM 5283 N N . PRO B 1 153 ? -1.95 36.031 7.73 1 76.44 153 PRO B N 1
ATOM 5284 C CA . PRO B 1 153 ? -2.553 34.781 8.156 1 76.44 153 PRO B CA 1
ATOM 5285 C C . PRO B 1 153 ? -2.688 33.781 7.008 1 76.44 153 PRO B C 1
ATOM 5287 O O . PRO B 1 153 ? -2.674 32.562 7.238 1 76.44 153 PRO B O 1
ATOM 5290 N N . LEU B 1 154 ? -2.785 34.281 5.832 1 87.31 154 LEU B N 1
ATOM 5291 C CA . LEU B 1 154 ? -2.975 33.406 4.684 1 87.31 154 LEU B CA 1
ATOM 5292 C C . LEU B 1 154 ? -1.707 32.594 4.391 1 87.31 154 LEU B C 1
ATOM 5294 O O . LEU B 1 154 ? -1.762 31.547 3.748 1 87.31 154 LEU B O 1
ATOM 5298 N N . THR B 1 155 ? -0.602 33.125 4.863 1 84.62 155 THR B N 1
ATOM 5299 C CA . THR B 1 155 ? 0.678 32.5 4.598 1 84.62 155 THR B CA 1
ATOM 5300 C C . THR B 1 155 ? 0.698 31.078 5.168 1 84.62 155 THR B C 1
ATOM 5302 O O . THR B 1 155 ? 1.085 30.125 4.48 1 84.62 155 THR B O 1
ATOM 5305 N N . TYR B 1 156 ? 0.232 30.969 6.336 1 79.69 156 TYR B N 1
ATOM 5306 C CA . TYR B 1 156 ? 0.224 29.656 6.965 1 79.69 156 TYR B CA 1
ATOM 5307 C C . TYR B 1 156 ? -0.707 28.703 6.223 1 79.69 156 TYR B C 1
ATOM 5309 O O . TYR B 1 156 ? -0.371 27.531 6.016 1 79.69 156 TYR B O 1
ATOM 5317 N N . GLU B 1 157 ? -1.835 29.203 5.898 1 82.5 157 GLU B N 1
ATOM 5318 C CA . GLU B 1 157 ? -2.816 28.375 5.207 1 82.5 157 GLU B CA 1
ATOM 5319 C C . GLU B 1 157 ? -2.271 27.875 3.871 1 82.5 157 GLU B C 1
ATOM 5321 O O . GLU B 1 157 ? -2.498 26.719 3.494 1 82.5 157 GLU B O 1
ATOM 5326 N N . LEU B 1 158 ? -1.572 28.766 3.244 1 86.69 158 LEU B N 1
ATOM 5327 C CA . LEU B 1 158 ? -0.987 28.406 1.957 1 86.69 158 LEU B CA 1
ATOM 5328 C C . LEU B 1 158 ? 0.113 27.375 2.13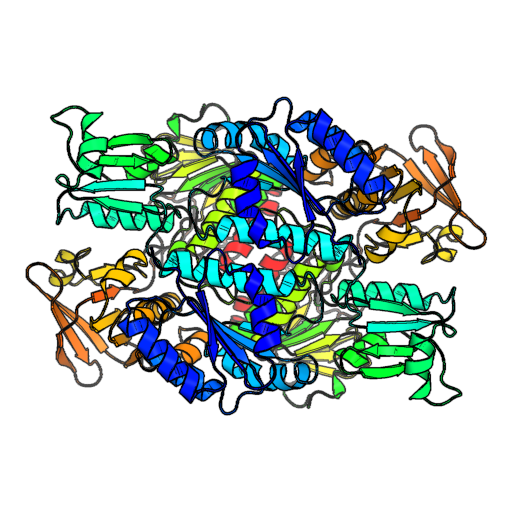5 1 86.69 158 LEU B C 1
ATOM 5330 O O . LEU B 1 158 ? 0.172 26.391 1.389 1 86.69 158 LEU B O 1
ATOM 5334 N N . ARG B 1 159 ? 0.902 27.562 3.123 1 82.81 159 ARG B N 1
ATOM 5335 C CA . ARG B 1 159 ? 1.973 26.609 3.404 1 82.81 159 ARG B CA 1
ATOM 5336 C C . ARG B 1 159 ? 1.407 25.234 3.754 1 82.81 159 ARG B C 1
ATOM 5338 O O . ARG B 1 159 ? 1.902 24.219 3.273 1 82.81 159 ARG B O 1
ATOM 5345 N N . ASP B 1 160 ? 0.427 25.312 4.555 1 79.56 160 ASP B N 1
ATOM 5346 C CA . ASP B 1 160 ? -0.215 24.062 4.965 1 79.56 160 ASP B CA 1
ATOM 5347 C C . ASP B 1 160 ? -0.803 23.328 3.764 1 79.56 160 ASP B C 1
ATOM 5349 O O . ASP B 1 160 ? -0.675 22.109 3.652 1 79.56 160 ASP B O 1
ATOM 5353 N N . PHE B 1 161 ? -1.396 24.125 2.869 1 82.12 161 PHE B N 1
ATOM 5354 C CA . PHE B 1 161 ? -1.992 23.547 1.667 1 82.12 161 PHE B CA 1
ATOM 5355 C C . PHE B 1 161 ? -0.93 22.891 0.795 1 82.12 161 PHE B C 1
ATOM 5357 O O . PHE B 1 161 ? -1.091 21.75 0.371 1 82.12 161 PHE B O 1
ATOM 5364 N N . PHE B 1 162 ? 0.129 23.562 0.597 1 81 162 PHE B N 1
ATOM 5365 C CA . PHE B 1 162 ? 1.163 23.062 -0.303 1 81 162 PHE B CA 1
ATOM 5366 C C . PHE B 1 162 ? 1.877 21.859 0.303 1 81 162 PHE B C 1
ATOM 5368 O O . PHE B 1 162 ? 2.264 20.938 -0.414 1 81 162 PHE B O 1
ATOM 5375 N N . ASP B 1 163 ? 2.035 21.844 1.593 1 77.75 163 ASP B N 1
ATOM 5376 C CA . ASP B 1 163 ? 2.607 20.672 2.266 1 77.75 163 ASP B CA 1
ATOM 5377 C C . ASP B 1 163 ? 1.713 19.453 2.102 1 77.75 163 ASP B C 1
ATOM 5379 O O . ASP B 1 163 ? 2.199 18.344 1.821 1 77.75 163 ASP B O 1
ATOM 5383 N N . ARG B 1 164 ? 0.455 19.703 2.207 1 76.19 164 ARG B N 1
ATOM 5384 C CA . ARG B 1 164 ? -0.515 18.609 2.15 1 76.19 164 ARG B CA 1
ATOM 5385 C C . ARG B 1 164 ? -0.577 18 0.752 1 76.19 164 ARG B C 1
ATOM 5387 O O . ARG B 1 164 ? -0.824 16.797 0.599 1 76.19 164 ARG B O 1
ATOM 5394 N N . VAL B 1 165 ? -0.327 18.938 -0.181 1 77 165 VAL B N 1
ATOM 5395 C CA . VAL B 1 165 ? -0.431 18.406 -1.537 1 77 165 VAL B CA 1
ATOM 5396 C C . VAL B 1 165 ? 0.944 17.953 -2.021 1 77 165 VAL B C 1
ATOM 5398 O O . VAL B 1 165 ? 1.117 17.625 -3.197 1 77 165 VAL B O 1
ATOM 5401 N N . GLY B 1 166 ? 1.899 18 -1.114 1 71.81 166 GLY B N 1
ATOM 5402 C CA . GLY B 1 166 ? 3.217 17.469 -1.423 1 71.81 166 GLY B CA 1
ATOM 5403 C C . GLY B 1 166 ? 4.055 18.406 -2.273 1 71.81 166 GLY B C 1
ATOM 5404 O O . GLY B 1 166 ? 4.906 17.953 -3.045 1 71.81 166 GLY B O 1
ATOM 5405 N N . ALA B 1 167 ? 3.812 19.656 -2.209 1 77 167 ALA B N 1
ATOM 5406 C CA . ALA B 1 167 ? 4.594 20.641 -2.943 1 77 167 ALA B CA 1
ATOM 5407 C C . ALA B 1 167 ? 5.57 21.359 -2.021 1 77 167 ALA B C 1
ATOM 5409 O O . ALA B 1 167 ? 5.195 22.312 -1.334 1 77 167 ALA B O 1
ATOM 5410 N N . PRO B 1 168 ? 6.816 20.859 -2.062 1 76.69 168 PRO B N 1
ATOM 5411 C CA . PRO B 1 168 ? 7.785 21.625 -1.264 1 76.69 168 PRO B CA 1
ATOM 5412 C C . PRO B 1 168 ? 7.707 23.125 -1.513 1 76.69 168 PRO B C 1
ATOM 5414 O O . PRO B 1 168 ? 7.676 23.562 -2.666 1 76.69 168 PRO B O 1
ATOM 5417 N N . ASN B 1 169 ? 7.582 23.891 -0.403 1 82.25 169 ASN B N 1
ATOM 5418 C CA . ASN B 1 169 ? 7.375 25.328 -0.562 1 82.25 169 ASN B CA 1
ATOM 5419 C C . ASN B 1 169 ? 8.219 26.125 0.427 1 82.25 169 ASN B C 1
ATOM 5421 O O . ASN B 1 169 ? 8.688 25.578 1.431 1 82.25 169 ASN B O 1
ATOM 5425 N N . ARG B 1 170 ? 8.453 27.297 0.006 1 83.69 170 ARG B N 1
ATOM 5426 C CA . ARG B 1 170 ? 9.156 28.25 0.854 1 83.69 170 ARG B CA 1
ATOM 5427 C C . ARG B 1 170 ? 8.492 29.625 0.798 1 83.69 170 ARG B C 1
ATOM 5429 O O . ARG B 1 170 ? 8.008 30.047 -0.257 1 83.69 170 ARG B O 1
ATOM 5436 N N . THR B 1 171 ? 8.5 30.234 2.018 1 88.06 171 THR B N 1
ATOM 5437 C CA . THR B 1 171 ? 7.945 31.578 2.102 1 88.06 171 THR B CA 1
ATOM 5438 C C . THR B 1 171 ? 9.062 32.625 2.078 1 88.06 171 THR B C 1
ATOM 5440 O O . THR B 1 171 ? 10.07 32.469 2.768 1 88.06 171 THR B O 1
ATOM 5443 N N . TYR B 1 172 ? 8.898 33.594 1.252 1 90.19 172 TYR B N 1
ATOM 5444 C CA . TYR B 1 172 ? 9.852 34.688 1.159 1 90.19 172 TYR B CA 1
ATOM 5445 C C . TYR B 1 172 ? 9.188 36 1.492 1 90.19 172 TYR B C 1
ATOM 5447 O O . TYR B 1 172 ? 8.039 36.25 1.095 1 90.19 172 TYR B O 1
ATOM 5455 N N . SER B 1 173 ? 9.945 36.781 2.264 1 92.75 173 SER B N 1
ATOM 5456 C CA . SER B 1 173 ? 9.508 38.156 2.438 1 92.75 173 SER B CA 1
ATOM 5457 C C . SER B 1 173 ? 9.656 38.938 1.143 1 92.75 173 SER B C 1
ATOM 5459 O O . SER B 1 173 ? 10.539 38.656 0.33 1 92.75 173 SER B O 1
ATOM 5461 N N . PRO B 1 174 ? 8.789 39.938 1 1 92.25 174 PRO B N 1
ATOM 5462 C CA . PRO B 1 174 ? 8.828 40.719 -0.248 1 92.25 174 PRO B CA 1
ATOM 5463 C C . PRO B 1 174 ? 10.188 41.344 -0.507 1 92.25 174 PRO B C 1
ATOM 5465 O O . PRO B 1 174 ? 10.539 41.625 -1.659 1 92.25 174 PRO B O 1
ATOM 5468 N N . ASP B 1 175 ? 10.961 41.531 0.534 1 91.69 175 ASP B N 1
ATOM 5469 C CA . ASP B 1 175 ? 12.242 42.188 0.399 1 91.69 175 ASP B CA 1
ATOM 5470 C C . ASP B 1 175 ? 13.359 41.219 0.065 1 91.69 175 ASP B C 1
ATOM 5472 O O . ASP B 1 175 ? 14.477 41.594 -0.264 1 91.69 175 ASP B O 1
ATOM 5476 N N . HIS B 1 176 ? 13.07 39.938 0.193 1 91.56 176 HIS B N 1
ATOM 5477 C CA . HIS B 1 176 ? 14.062 38.906 -0.121 1 91.56 176 HIS B CA 1
ATOM 5478 C C . HIS B 1 176 ? 14.422 38.938 -1.602 1 91.56 176 HIS B C 1
ATOM 5480 O O . HIS B 1 176 ? 13.562 39.188 -2.453 1 91.56 176 HIS B O 1
ATOM 5486 N N . PRO B 1 177 ? 15.625 38.719 -1.981 1 91.31 177 PRO B N 1
ATOM 5487 C CA . PRO B 1 177 ? 16.047 38.75 -3.381 1 91.31 177 PRO B CA 1
ATOM 5488 C C . PRO B 1 177 ? 15.219 37.844 -4.277 1 91.31 177 PRO B C 1
ATOM 5490 O O . PRO B 1 177 ? 14.875 38.219 -5.398 1 91.31 177 PRO B O 1
ATOM 5493 N N . VAL B 1 178 ? 14.906 36.688 -3.824 1 89.5 178 VAL B N 1
ATOM 5494 C CA . VAL B 1 178 ? 14.102 35.75 -4.594 1 89.5 178 VAL B CA 1
ATOM 5495 C C . VAL B 1 178 ? 12.727 36.344 -4.863 1 89.5 178 VAL B C 1
ATOM 5497 O O . VAL B 1 178 ? 12.195 36.219 -5.973 1 89.5 178 VAL B O 1
ATOM 5500 N N . ALA B 1 179 ? 12.125 36.906 -3.846 1 92.81 179 ALA B N 1
ATOM 5501 C CA . ALA B 1 179 ? 10.812 37.531 -3.986 1 92.81 179 ALA B CA 1
ATOM 5502 C C . ALA B 1 179 ? 10.852 38.656 -5.008 1 92.81 179 ALA B C 1
ATOM 5504 O O . ALA B 1 179 ? 9.938 38.781 -5.828 1 92.81 179 ALA B O 1
ATOM 5505 N N . ARG B 1 180 ? 11.898 39.438 -4.969 1 92.25 180 ARG B N 1
ATOM 5506 C CA . ARG B 1 180 ? 12.039 40.562 -5.895 1 92.25 180 ARG B CA 1
ATOM 5507 C C . ARG B 1 180 ? 12.102 40.062 -7.336 1 92.25 180 ARG B C 1
ATOM 5509 O O . ARG B 1 180 ? 11.531 40.688 -8.234 1 92.25 180 ARG B O 1
ATOM 5516 N N . GLU B 1 181 ? 12.789 39 -7.5 1 91.88 181 GLU B N 1
ATOM 5517 C CA . GLU B 1 181 ? 12.875 38.406 -8.836 1 91.88 181 GLU B CA 1
ATOM 5518 C C . GLU B 1 181 ? 11.508 37.969 -9.336 1 91.88 181 GLU B C 1
ATOM 5520 O O . GLU B 1 181 ? 11.141 38.25 -10.484 1 91.88 181 GLU B O 1
ATOM 5525 N N . VAL B 1 182 ? 10.797 37.281 -8.5 1 90.75 182 VAL B N 1
ATOM 5526 C CA . VAL B 1 182 ? 9.477 36.781 -8.867 1 90.75 182 VAL B CA 1
ATOM 5527 C C . VAL B 1 182 ? 8.539 37.938 -9.164 1 90.75 182 VAL B C 1
ATOM 5529 O O . VAL B 1 182 ? 7.82 37.938 -10.164 1 90.75 182 VAL B O 1
ATOM 5532 N N . LEU B 1 183 ? 8.641 39 -8.297 1 92.62 183 LEU B N 1
ATOM 5533 C CA . LEU B 1 183 ? 7.73 40.125 -8.375 1 92.62 183 LEU B CA 1
ATOM 5534 C C . LEU B 1 183 ? 8.078 41 -9.57 1 92.62 183 LEU B C 1
ATOM 5536 O O . LEU B 1 183 ? 7.227 41.75 -10.062 1 92.62 183 LEU B O 1
ATOM 5540 N N . SER B 1 184 ? 9.289 40.938 -10.047 1 91.88 184 SER B N 1
ATOM 5541 C CA . SER B 1 184 ? 9.727 41.75 -11.164 1 91.88 184 SER B CA 1
ATOM 5542 C C . SER B 1 184 ? 8.992 41.375 -12.453 1 91.88 184 SER B C 1
ATOM 5544 O O . SER B 1 184 ? 8.93 42.188 -13.391 1 91.88 184 SER B O 1
ATOM 5546 N N . HIS B 1 185 ? 8.414 40.188 -12.5 1 91.56 185 HIS B N 1
ATOM 5547 C CA . HIS B 1 185 ? 7.699 39.719 -13.688 1 91.56 185 HIS B CA 1
ATOM 5548 C C . HIS B 1 185 ? 6.207 40 -13.594 1 91.56 185 HIS B C 1
ATOM 5550 O O . HIS B 1 185 ? 5.43 39.594 -14.453 1 91.56 185 HIS B O 1
ATOM 5556 N N . LEU B 1 186 ? 5.84 40.688 -12.508 1 92.25 186 LEU B N 1
ATOM 5557 C CA . LEU B 1 186 ? 4.434 40.969 -12.258 1 92.25 186 LEU B CA 1
ATOM 5558 C C . LEU B 1 186 ? 4.199 42.469 -12.148 1 92.25 186 LEU B C 1
ATOM 5560 O O . LEU B 1 186 ? 5.152 43.25 -12.008 1 92.25 186 LEU B O 1
ATOM 5564 N N . PRO B 1 187 ? 2.99 42.906 -12.273 1 90.69 187 PRO B N 1
ATOM 5565 C CA . PRO B 1 187 ? 2.709 44.344 -12.117 1 90.69 187 PRO B CA 1
ATOM 5566 C C . PRO B 1 187 ? 3.166 44.906 -10.773 1 90.69 187 PRO B C 1
ATOM 5568 O O . PRO B 1 187 ? 3.084 44.188 -9.758 1 90.69 187 PRO B O 1
ATOM 5571 N N . GLU B 1 188 ? 3.648 46.125 -10.828 1 86.19 188 GLU B N 1
ATOM 5572 C CA . GLU B 1 188 ? 4.211 46.75 -9.641 1 86.19 188 GLU B CA 1
ATOM 5573 C C . GLU B 1 188 ? 3.182 46.844 -8.516 1 86.19 188 GLU B C 1
ATOM 5575 O O . GLU B 1 188 ? 3.537 46.781 -7.34 1 86.19 188 GLU B O 1
ATOM 5580 N N . ASP B 1 189 ? 1.966 46.875 -8.875 1 89.06 189 ASP B N 1
ATOM 5581 C CA . ASP B 1 189 ? 0.915 47.062 -7.883 1 89.06 189 ASP B CA 1
ATOM 5582 C C . ASP B 1 189 ? 0.267 45.719 -7.512 1 89.06 189 ASP B C 1
ATOM 5584 O O . ASP B 1 189 ? -0.829 45.688 -6.949 1 89.06 189 ASP B O 1
ATOM 5588 N N . ILE B 1 190 ? 1 44.625 -7.719 1 89.69 190 ILE B N 1
ATOM 5589 C CA . ILE B 1 190 ? 0.428 43.312 -7.449 1 89.69 190 ILE B CA 1
ATOM 5590 C C . ILE B 1 190 ? 0.198 43.156 -5.949 1 89.69 190 ILE B C 1
ATOM 5592 O O . ILE B 1 190 ? 1.01 43.594 -5.137 1 89.69 190 ILE B O 1
ATOM 5596 N N . GLU B 1 191 ? -0.943 42.625 -5.676 1 92.69 191 GLU B N 1
ATOM 5597 C CA . GLU B 1 191 ? -1.271 42.344 -4.281 1 92.69 191 GLU B CA 1
ATOM 5598 C C . GLU B 1 191 ? -0.575 41.094 -3.801 1 92.69 191 GLU B C 1
ATOM 5600 O O . GLU B 1 191 ? -0.365 40.156 -4.578 1 92.69 191 GLU B O 1
ATOM 5605 N N . LEU B 1 192 ? -0.244 41.094 -2.492 1 93 192 LEU B N 1
ATOM 5606 C CA . LEU B 1 192 ? 0.333 39.906 -1.848 1 93 192 LEU B CA 1
ATOM 5607 C C . LEU B 1 192 ? -0.719 39.188 -1.029 1 93 192 LEU B C 1
ATOM 5609 O O . LEU B 1 192 ? -1.707 39.781 -0.594 1 93 192 LEU B O 1
ATOM 5613 N N . PRO B 1 193 ? -0.536 37.844 -0.872 1 93.62 193 PRO B N 1
ATOM 5614 C CA . PRO B 1 193 ? 0.589 37 -1.246 1 93.62 193 PRO B CA 1
ATOM 5615 C C . PRO B 1 193 ? 0.589 36.625 -2.73 1 93.62 193 PRO B C 1
ATOM 5617 O O . PRO B 1 193 ? -0.466 36.625 -3.369 1 93.62 193 PRO B O 1
ATOM 5620 N N . VAL B 1 194 ? 1.754 36.469 -3.299 1 94.38 194 VAL B N 1
ATOM 5621 C CA . VAL B 1 194 ? 1.976 35.938 -4.641 1 94.38 194 VAL B CA 1
ATOM 5622 C C . VAL B 1 194 ? 2.578 34.531 -4.559 1 94.38 194 VAL B C 1
ATOM 5624 O O . VAL B 1 194 ? 3.436 34.25 -3.713 1 94.38 194 VAL B O 1
ATOM 5627 N N . VAL B 1 195 ? 2.014 33.594 -5.348 1 92.19 195 VAL B N 1
ATOM 5628 C CA . VAL B 1 195 ? 2.523 32.219 -5.398 1 92.19 195 VAL B CA 1
ATOM 5629 C C . VAL B 1 195 ? 3.125 31.953 -6.777 1 92.19 195 VAL B C 1
ATOM 5631 O O . VAL B 1 195 ? 2.535 32.312 -7.801 1 92.19 195 VAL B O 1
ATOM 5634 N N . GLU B 1 196 ? 4.309 31.422 -6.781 1 88.31 196 GLU B N 1
ATOM 5635 C CA . GLU B 1 196 ? 4.922 30.938 -8.016 1 88.31 196 GLU B CA 1
ATOM 5636 C C . GLU B 1 196 ? 5.023 29.422 -8.008 1 88.31 196 GLU B C 1
ATOM 5638 O O . GLU B 1 196 ? 5.598 28.828 -7.09 1 88.31 196 GLU B O 1
ATOM 5643 N N . SER B 1 197 ? 4.43 28.875 -9.023 1 77.62 197 SER B N 1
ATOM 5644 C CA . SER B 1 197 ? 4.461 27.422 -9.133 1 77.62 197 SER B CA 1
ATOM 5645 C C . SER B 1 197 ? 5.77 26.938 -9.75 1 77.62 197 SER B C 1
ATOM 5647 O O . SER B 1 197 ? 6.574 27.75 -10.219 1 77.62 197 SER B O 1
ATOM 5649 N N . PHE B 1 198 ? 5.887 25.609 -9.758 1 69.81 198 PHE B N 1
ATOM 5650 C CA . PHE B 1 198 ? 7.055 24.953 -10.344 1 69.81 198 PHE B CA 1
ATOM 5651 C C . PHE B 1 198 ? 7.152 25.266 -11.836 1 69.81 198 PHE B C 1
ATOM 5653 O O . PHE B 1 198 ? 8.25 25.359 -12.383 1 69.81 198 PHE B O 1
ATOM 5660 N N . ALA B 1 199 ? 6.016 25.453 -12.453 1 63.69 199 ALA B N 1
ATOM 5661 C CA . ALA B 1 199 ? 5.973 25.766 -13.875 1 63.69 199 ALA B CA 1
ATOM 5662 C C . ALA B 1 199 ? 6.121 27.266 -14.117 1 63.69 199 ALA B C 1
ATOM 5664 O O . ALA B 1 199 ? 5.887 27.75 -15.227 1 63.69 199 ALA B O 1
ATOM 5665 N N . ARG B 1 200 ? 6.383 27.969 -13.023 1 65.25 200 ARG B N 1
ATOM 5666 C CA . ARG B 1 200 ? 6.68 29.406 -13.047 1 65.25 200 ARG B CA 1
ATOM 5667 C C . ARG B 1 200 ? 5.43 30.219 -13.359 1 65.25 200 ARG B C 1
ATOM 5669 O O . ARG B 1 200 ? 5.523 31.328 -13.875 1 65.25 200 ARG B O 1
ATOM 5676 N N . ALA B 1 201 ? 4.387 29.516 -13.164 1 76.31 201 ALA B N 1
ATOM 5677 C CA . ALA B 1 201 ? 3.164 30.312 -13.156 1 76.31 201 ALA B CA 1
ATOM 5678 C C . ALA B 1 201 ? 3.064 31.156 -11.891 1 76.31 201 ALA B C 1
ATOM 5680 O O . ALA B 1 201 ? 3.385 30.688 -10.797 1 76.31 201 ALA B O 1
ATOM 5681 N N . ARG B 1 202 ? 2.859 32.5 -12.141 1 86.94 202 ARG B N 1
ATOM 5682 C CA . ARG B 1 202 ? 2.82 33.438 -11.031 1 86.94 202 ARG B CA 1
ATOM 5683 C C . ARG B 1 202 ? 1.463 34.125 -10.945 1 86.94 202 ARG B C 1
ATOM 5685 O O . ARG B 1 202 ? 0.889 34.531 -11.961 1 86.94 202 ARG B O 1
ATOM 5692 N N . ALA B 1 203 ? 0.935 34.188 -9.695 1 89.38 203 ALA B N 1
ATOM 5693 C CA . ALA B 1 203 ? -0.328 34.906 -9.531 1 89.38 203 ALA B CA 1
ATOM 5694 C C . ALA B 1 203 ? -0.56 35.281 -8.07 1 89.38 203 ALA B C 1
ATOM 5696 O O . ALA B 1 203 ? 0.003 34.656 -7.168 1 89.38 203 ALA B O 1
ATOM 5697 N N . HIS B 1 204 ? -1.229 36.375 -7.941 1 92.31 204 HIS B N 1
ATOM 5698 C CA . HIS B 1 204 ? -1.772 36.656 -6.621 1 92.31 204 HIS B CA 1
ATOM 5699 C C . HIS B 1 204 ? -2.791 35.625 -6.195 1 92.31 204 HIS B C 1
ATOM 5701 O O . HIS B 1 204 ? -3.598 35.156 -7.012 1 92.31 204 HIS B O 1
ATOM 5707 N N . VAL B 1 205 ? -2.68 35.188 -4.957 1 91 205 VAL B N 1
ATOM 5708 C CA . VAL B 1 205 ? -3.656 34.281 -4.387 1 91 205 VAL B CA 1
ATOM 5709 C C . VAL B 1 205 ? -4.242 34.844 -3.107 1 91 205 VAL B C 1
ATOM 5711 O O . VAL B 1 205 ? -3.527 35.062 -2.121 1 91 205 VAL B O 1
ATOM 5714 N N . GLY B 1 206 ? -5.566 35.125 -3.178 1 88.56 206 GLY B N 1
ATOM 5715 C CA . GLY B 1 206 ? -6.23 35.688 -2.012 1 88.56 206 GLY B CA 1
ATOM 5716 C C . GLY B 1 206 ? -6.793 34.625 -1.079 1 88.56 206 GLY B C 1
ATOM 5717 O O . GLY B 1 206 ? -7.316 34.938 -0.012 1 88.56 206 GLY B O 1
ATOM 5718 N N . SER B 1 207 ? -6.723 33.375 -1.497 1 88.06 207 SER B N 1
ATOM 5719 C CA . SER B 1 207 ? -7.219 32.281 -0.692 1 88.06 207 SER B CA 1
ATOM 5720 C C . SER B 1 207 ? -6.555 30.953 -1.091 1 88.06 207 SER B C 1
ATOM 5722 O O . SER B 1 207 ? -5.926 30.875 -2.148 1 88.06 207 SER B O 1
ATOM 5724 N N . VAL B 1 208 ? -6.691 29.938 -0.213 1 86.5 208 VAL B N 1
ATOM 5725 C CA . VAL B 1 208 ? -6.18 28.609 -0.521 1 86.5 208 VAL B CA 1
ATOM 5726 C C . VAL B 1 208 ? -6.891 28.047 -1.75 1 86.5 208 VAL B C 1
ATOM 5728 O O . VAL B 1 208 ? -6.285 27.359 -2.566 1 86.5 208 VAL B O 1
ATOM 5731 N N . ARG B 1 209 ? -8.148 28.422 -1.894 1 84.69 209 ARG B N 1
ATOM 5732 C CA . ARG B 1 209 ? -8.922 27.969 -3.049 1 84.69 209 ARG B CA 1
ATOM 5733 C C . ARG B 1 209 ? -8.297 28.469 -4.348 1 84.69 209 ARG B C 1
ATOM 5735 O O . ARG B 1 209 ? -8.227 27.734 -5.336 1 84.69 209 ARG B O 1
ATOM 5742 N N . GLU B 1 210 ? -7.914 29.672 -4.312 1 84.19 210 GLU B N 1
ATOM 5743 C CA . GLU B 1 210 ? -7.301 30.25 -5.504 1 84.19 210 GLU B CA 1
ATOM 5744 C C . GLU B 1 210 ? -5.969 29.578 -5.824 1 84.19 210 GLU B C 1
ATOM 5746 O O . GLU B 1 210 ? -5.637 29.375 -6.992 1 84.19 210 GLU B O 1
ATOM 5751 N N . ALA B 1 211 ? -5.258 29.281 -4.793 1 86.38 211 ALA B N 1
ATOM 5752 C CA . ALA B 1 211 ? -4.008 28.547 -4.988 1 86.38 211 ALA B CA 1
ATOM 5753 C C . ALA B 1 211 ? -4.266 27.172 -5.598 1 86.38 211 ALA B C 1
ATOM 5755 O O . ALA B 1 211 ? -3.547 26.734 -6.504 1 86.38 211 ALA B O 1
ATOM 5756 N N . ALA B 1 212 ? -5.316 26.484 -5.078 1 83.81 212 ALA B N 1
ATOM 5757 C CA . ALA B 1 212 ? -5.699 25.172 -5.566 1 83.81 212 ALA B CA 1
ATOM 5758 C C . ALA B 1 212 ? -6.145 25.219 -7.023 1 83.81 212 ALA B C 1
ATOM 5760 O O . ALA B 1 212 ? -5.793 24.359 -7.824 1 83.81 212 ALA B O 1
ATOM 5761 N N . ALA B 1 213 ? -6.887 26.297 -7.332 1 76.38 213 ALA B N 1
ATOM 5762 C CA . ALA B 1 213 ? -7.402 26.469 -8.688 1 76.38 213 ALA B CA 1
ATOM 5763 C C . ALA B 1 213 ? -6.27 26.672 -9.688 1 76.38 213 ALA B C 1
ATOM 5765 O O . ALA B 1 213 ? -6.371 26.266 -10.844 1 76.38 213 ALA B O 1
ATOM 5766 N N . LEU B 1 214 ? -5.227 27.281 -9.234 1 74.75 214 LEU B N 1
ATOM 5767 C CA . LEU B 1 214 ? -4.062 27.469 -10.086 1 74.75 214 LEU B CA 1
ATOM 5768 C C . LEU B 1 214 ? -3.43 26.141 -10.469 1 74.75 214 LEU B C 1
ATOM 5770 O O . LEU B 1 214 ? -2.873 25.984 -11.555 1 74.75 214 LEU B O 1
ATOM 5774 N N . MET B 1 215 ? -3.627 25.172 -9.609 1 74.69 215 MET B N 1
ATOM 5775 C CA . MET B 1 215 ? -2.961 23.891 -9.812 1 74.69 215 MET B CA 1
ATOM 5776 C C . MET B 1 215 ? -3.873 22.922 -10.555 1 74.69 215 MET B C 1
ATOM 5778 O O . MET B 1 215 ? -3.41 22.141 -11.398 1 74.69 215 MET B O 1
ATOM 5782 N N . TYR B 1 216 ? -5.199 22.891 -10.227 1 74.81 216 TYR B N 1
ATOM 5783 C CA . TYR B 1 216 ? -6.055 21.812 -10.703 1 74.81 216 TYR B CA 1
ATOM 5784 C C . TYR B 1 216 ? -7.215 22.359 -11.531 1 74.81 216 TYR B C 1
ATOM 5786 O O . TYR B 1 216 ? -8.031 21.594 -12.055 1 74.81 216 TYR B O 1
ATOM 5794 N N . GLY B 1 217 ? -7.234 23.609 -11.758 1 72.75 217 GLY B N 1
ATOM 5795 C CA . GLY B 1 217 ? -8.258 24.203 -12.602 1 72.75 217 GLY B CA 1
ATOM 5796 C C . GLY B 1 217 ? -9.625 24.25 -11.945 1 72.75 217 GLY B C 1
ATOM 5797 O O . GLY B 1 217 ? -9.727 24.156 -10.719 1 72.75 217 GLY B O 1
ATOM 5798 N N . ARG B 1 218 ? -10.633 24.594 -12.781 1 76.81 218 ARG B N 1
ATOM 5799 C CA . ARG B 1 218 ? -12.023 24.719 -12.352 1 76.81 218 ARG B CA 1
ATOM 5800 C C . ARG B 1 218 ? -12.898 23.672 -13.031 1 76.81 218 ARG B C 1
ATOM 5802 O O . ARG B 1 218 ? -12.672 23.328 -14.195 1 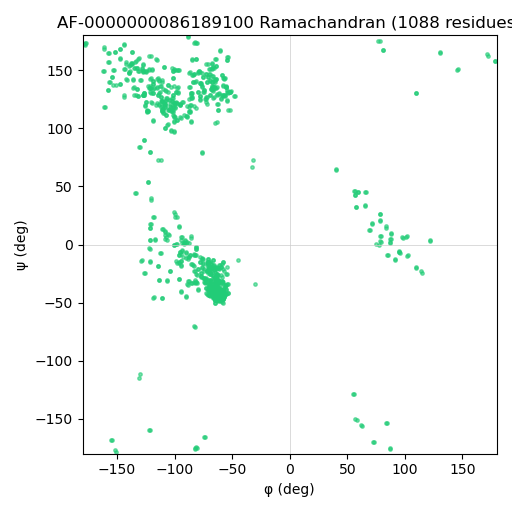76.81 218 ARG B O 1
ATOM 5809 N N . PRO B 1 219 ? -13.844 23.156 -12.273 1 74.75 219 PRO B N 1
ATOM 5810 C CA . PRO B 1 219 ? -14.727 22.141 -12.867 1 74.75 219 PRO B CA 1
ATOM 5811 C C . PRO B 1 219 ? -15.383 22.625 -14.156 1 74.75 219 PRO B C 1
ATOM 5813 O O . PRO B 1 219 ? -15.672 21.812 -15.039 1 74.75 219 PRO B O 1
ATOM 5816 N N . ASP B 1 220 ? -15.68 23.891 -14.227 1 72.62 220 ASP B N 1
ATOM 5817 C CA . ASP B 1 220 ? -16.359 24.391 -15.422 1 72.62 220 ASP B CA 1
ATOM 5818 C C . ASP B 1 220 ? -15.414 24.391 -16.625 1 72.62 220 ASP B C 1
ATOM 5820 O O . ASP B 1 220 ? -15.836 24.641 -17.75 1 72.62 220 ASP B O 1
ATOM 5824 N N . GLN B 1 221 ? -14.117 24.297 -16.453 1 62.84 221 GLN B N 1
ATOM 5825 C CA . GLN B 1 221 ? -13.133 24.266 -17.531 1 62.84 221 GLN B CA 1
ATOM 5826 C C . GLN B 1 221 ? -13.086 22.891 -18.188 1 62.84 221 GLN B C 1
ATOM 5828 O O . GLN B 1 221 ? -12.461 22.703 -19.234 1 62.84 221 GLN B O 1
ATOM 5833 N N . VAL B 1 222 ? -13.391 21.859 -17.516 1 54.75 222 VAL B N 1
ATOM 5834 C CA . VAL B 1 222 ? -13.469 20.531 -18.094 1 54.75 222 VAL B CA 1
ATOM 5835 C C . VAL B 1 222 ? -14.57 20.5 -19.156 1 54.75 222 VAL B C 1
ATOM 5837 O O . VAL B 1 222 ? -15.664 21.031 -18.953 1 54.75 222 VAL B O 1
ATOM 5840 N N . GLU B 1 223 ? -14.273 20.484 -20.391 1 53 223 GLU B N 1
ATOM 5841 C CA . GLU B 1 223 ? -15.375 20.328 -21.328 1 53 223 GLU B CA 1
ATOM 5842 C C . GLU B 1 223 ? -16.5 19.469 -20.734 1 53 223 GLU B C 1
ATOM 5844 O O . GLU B 1 223 ? -16.297 18.281 -20.484 1 53 223 GLU B O 1
ATOM 5849 N N . VAL B 1 224 ? -17.219 20 -19.828 1 48.44 224 VAL B N 1
ATOM 5850 C CA . VAL B 1 224 ? -18.391 19.641 -19.031 1 48.44 224 VAL B CA 1
ATOM 5851 C C . VAL B 1 224 ? -19.281 18.688 -19.828 1 48.44 224 VAL B C 1
ATOM 5853 O O . VAL B 1 224 ? -20.125 17.984 -19.266 1 48.44 224 VAL B O 1
ATOM 5856 N N . GLY B 1 225 ? -19.344 18.828 -21.016 1 51.22 225 GLY B N 1
ATOM 5857 C CA . GLY B 1 225 ? -20.469 18.25 -21.734 1 51.22 225 GLY B CA 1
ATOM 5858 C C . GLY B 1 225 ? -20.656 16.766 -21.484 1 51.22 225 GLY B C 1
ATOM 5859 O O . GLY B 1 225 ? -21.688 16.188 -21.844 1 51.22 225 GLY B O 1
ATOM 5860 N N . HIS B 1 226 ? -19.609 16.062 -21 1 70.38 226 HIS B N 1
ATOM 5861 C CA . HIS B 1 226 ? -19.797 14.609 -21.016 1 70.38 226 HIS B CA 1
ATOM 5862 C C . HIS B 1 226 ? -20.078 14.078 -19.609 1 70.38 226 HIS B C 1
ATOM 5864 O O . HIS B 1 226 ? -19.562 14.602 -18.625 1 70.38 226 HIS B O 1
ATOM 5870 N N . THR B 1 227 ? -21.312 13.539 -19.5 1 87.06 227 THR B N 1
ATOM 5871 C CA . THR B 1 227 ? -21.688 12.805 -18.297 1 87.06 227 THR B CA 1
ATOM 5872 C C . THR B 1 227 ? -20.656 11.734 -17.969 1 87.06 227 THR B C 1
ATOM 5874 O O . THR B 1 227 ? -20.359 10.875 -18.797 1 87.06 227 THR B O 1
ATOM 5877 N N . VAL B 1 228 ? -20.047 12.008 -16.766 1 93.25 228 VAL B N 1
ATOM 5878 C CA . VAL B 1 228 ? -19.047 11.016 -16.359 1 93.25 228 VAL B CA 1
ATOM 5879 C C . VAL B 1 228 ? -19.75 9.82 -15.719 1 93.25 228 VAL B C 1
ATOM 5881 O O . VAL B 1 228 ? -20.922 9.906 -15.352 1 93.25 228 VAL B O 1
ATOM 5884 N N . ASP B 1 229 ? -19.109 8.734 -15.68 1 94.94 229 ASP B N 1
ATOM 5885 C CA . ASP B 1 229 ? -19.672 7.535 -15.07 1 94.94 229 ASP B CA 1
ATOM 5886 C C . ASP B 1 229 ? -19.812 7.707 -13.555 1 94.94 229 ASP B C 1
ATOM 5888 O O . ASP B 1 229 ? -20.812 7.285 -12.969 1 94.94 229 ASP B O 1
ATOM 5892 N N . VAL B 1 230 ? -18.781 8.32 -12.922 1 96.88 230 VAL B N 1
ATOM 5893 C CA . VAL B 1 230 ? -18.797 8.438 -11.461 1 96.88 230 VAL B CA 1
ATOM 5894 C C . VAL B 1 230 ? -18.172 9.766 -11.039 1 96.88 230 VAL B C 1
ATOM 5896 O O . VAL B 1 230 ? -17.094 10.133 -11.516 1 96.88 230 VAL B O 1
ATOM 5899 N N . CYS B 1 231 ? -18.875 10.523 -10.242 1 97.31 231 CYS B N 1
ATOM 5900 C CA . CYS B 1 231 ? -18.344 11.695 -9.547 1 97.31 231 CYS B CA 1
ATOM 5901 C C . CYS B 1 231 ? -18.047 11.375 -8.086 1 97.31 231 CYS B C 1
ATOM 5903 O O . CYS B 1 231 ? -18.953 11.031 -7.328 1 97.31 231 CYS B O 1
ATOM 5905 N N . VAL B 1 232 ? -16.797 11.43 -7.691 1 98.19 232 VAL B N 1
ATOM 5906 C CA . VAL B 1 232 ? -16.391 11.195 -6.309 1 98.19 232 VAL B CA 1
ATOM 5907 C C . VAL B 1 232 ? -16.266 12.531 -5.578 1 98.19 232 VAL B C 1
ATOM 5909 O O . VAL B 1 232 ? -15.5 13.406 -5.988 1 98.19 232 VAL B O 1
ATOM 5912 N N . VAL B 1 233 ? -17.016 12.711 -4.52 1 98.12 233 VAL B N 1
ATOM 5913 C CA . VAL B 1 233 ? -16.984 13.945 -3.742 1 98.12 233 VAL B CA 1
ATOM 5914 C C . VAL B 1 233 ? -16.125 13.742 -2.49 1 98.12 233 VAL B C 1
ATOM 5916 O O . VAL B 1 233 ? -16.594 13.172 -1.503 1 98.12 233 VAL B O 1
ATOM 5919 N N . GLY B 1 234 ? -14.961 14.305 -2.514 1 96.62 234 GLY B N 1
ATOM 5920 C CA . GLY B 1 234 ? -13.977 14.102 -1.467 1 96.62 234 GLY B CA 1
ATOM 5921 C C . GLY B 1 234 ? -12.789 13.273 -1.915 1 96.62 234 GLY B C 1
ATOM 5922 O O . GLY B 1 234 ? -12.961 12.188 -2.482 1 96.62 234 GLY B O 1
ATOM 5923 N N . ALA B 1 235 ? -11.609 13.781 -1.641 1 96.12 235 ALA B N 1
ATOM 5924 C CA . ALA B 1 235 ? -10.398 13.094 -2.086 1 96.12 235 ALA B CA 1
ATOM 5925 C C . ALA B 1 235 ? -9.516 12.727 -0.903 1 96.12 235 ALA B C 1
ATOM 5927 O O . ALA B 1 235 ? -8.297 12.922 -0.948 1 96.12 235 ALA B O 1
ATOM 5928 N N . GLY B 1 236 ? -10.18 12.305 0.207 1 94.5 236 GLY B N 1
ATOM 5929 C CA . GLY B 1 236 ? -9.453 11.586 1.243 1 94.5 236 GLY B CA 1
ATOM 5930 C C . GLY B 1 236 ? -9.094 10.164 0.85 1 94.5 236 GLY B C 1
ATOM 5931 O O . GLY B 1 236 ? -9.18 9.805 -0.324 1 94.5 236 GLY B O 1
ATOM 5932 N N . PRO B 1 237 ? -8.711 9.367 1.794 1 93.62 237 PRO B N 1
ATOM 5933 C CA . PRO B 1 237 ? -8.305 8.008 1.454 1 93.62 237 PRO B CA 1
ATOM 5934 C C . PRO B 1 237 ? -9.406 7.215 0.757 1 93.62 237 PRO B C 1
ATOM 5936 O O . PRO B 1 237 ? -9.156 6.543 -0.245 1 93.62 237 PRO B O 1
ATOM 5939 N N . ALA B 1 238 ? -10.633 7.27 1.236 1 95.88 238 ALA B N 1
ATOM 5940 C CA . ALA B 1 238 ? -11.75 6.543 0.633 1 95.88 238 ALA B CA 1
ATOM 5941 C C . ALA B 1 238 ? -12.023 7.039 -0.784 1 95.88 238 ALA B C 1
ATOM 5943 O O . ALA B 1 238 ? -12.188 6.238 -1.707 1 95.88 238 ALA B O 1
ATOM 5944 N N . GLY B 1 239 ? -12.07 8.344 -0.917 1 97.69 239 GLY B N 1
ATOM 5945 C CA . GLY B 1 239 ? -12.297 8.922 -2.229 1 97.69 239 GLY B CA 1
ATOM 5946 C C . GLY B 1 239 ? -11.195 8.609 -3.223 1 97.69 239 GLY B C 1
ATOM 5947 O O . GLY B 1 239 ? -11.469 8.273 -4.375 1 97.69 239 GLY B O 1
ATOM 5948 N N . LEU B 1 240 ? -9.945 8.742 -2.771 1 96.88 240 LEU B N 1
ATOM 5949 C CA . LEU B 1 240 ? -8.812 8.438 -3.631 1 96.88 240 LEU B CA 1
ATOM 5950 C C . LEU B 1 240 ? -8.844 6.977 -4.07 1 96.88 240 LEU B C 1
ATOM 5952 O O . LEU B 1 240 ? -8.562 6.668 -5.23 1 96.88 240 LEU B O 1
ATOM 5956 N N . ALA B 1 241 ? -9.18 6.102 -3.129 1 95.56 241 ALA B N 1
ATOM 5957 C CA . ALA B 1 241 ? -9.305 4.688 -3.482 1 95.56 241 ALA B CA 1
ATOM 5958 C C . ALA B 1 241 ? -10.398 4.48 -4.523 1 95.56 241 ALA B C 1
ATOM 5960 O O . ALA B 1 241 ? -10.203 3.771 -5.512 1 95.56 241 ALA B O 1
ATOM 5961 N N . ALA B 1 242 ? -11.555 5.09 -4.316 1 96.62 242 ALA B N 1
ATOM 5962 C CA . ALA B 1 242 ? -12.641 4.988 -5.285 1 96.62 242 ALA B CA 1
ATOM 5963 C C . ALA B 1 242 ? -12.195 5.473 -6.664 1 96.62 242 ALA B C 1
ATOM 5965 O O . ALA B 1 242 ? -12.523 4.855 -7.68 1 96.62 242 ALA B O 1
ATOM 5966 N N . CYS B 1 243 ? -11.406 6.57 -6.695 1 96.69 243 CYS B N 1
ATOM 5967 C CA . CYS B 1 243 ? -10.914 7.133 -7.949 1 96.69 243 CYS B CA 1
ATOM 5968 C C . CYS B 1 243 ? -9.977 6.156 -8.656 1 96.69 243 CYS B C 1
ATOM 5970 O O . CYS B 1 243 ? -10.133 5.891 -9.852 1 96.69 243 CYS B O 1
ATOM 5972 N N . VAL B 1 244 ? -9.008 5.641 -7.938 1 93.31 244 VAL B N 1
ATOM 5973 C CA . VAL B 1 244 ? -8.023 4.727 -8.508 1 93.31 244 VAL B CA 1
ATOM 5974 C C . VAL B 1 244 ? -8.734 3.506 -9.094 1 93.31 244 VAL B C 1
ATOM 5976 O O . VAL B 1 244 ? -8.508 3.148 -10.258 1 93.31 244 VAL B O 1
ATOM 5979 N N . TYR B 1 245 ? -9.648 2.943 -8.359 1 89.69 245 TYR B N 1
ATOM 5980 C CA . TYR B 1 245 ? -10.242 1.671 -8.758 1 89.69 245 TYR B CA 1
ATOM 5981 C C . TYR B 1 245 ? -11.312 1.878 -9.82 1 89.69 245 TYR B C 1
ATOM 5983 O O . TYR B 1 245 ? -11.43 1.079 -10.758 1 89.69 245 TYR B O 1
ATOM 5991 N N . ALA B 1 246 ? -12.094 2.914 -9.711 1 92.88 246 ALA B N 1
ATOM 5992 C CA . ALA B 1 246 ? -13.086 3.199 -10.75 1 92.88 246 ALA B CA 1
ATOM 5993 C C . ALA B 1 246 ? -12.414 3.471 -12.094 1 92.88 246 ALA B C 1
ATOM 5995 O O . ALA B 1 246 ? -12.781 2.879 -13.109 1 92.88 246 ALA B O 1
ATOM 5996 N N . ALA B 1 247 ? -11.398 4.324 -12.086 1 90.19 247 ALA B N 1
ATOM 5997 C CA . ALA B 1 247 ? -10.711 4.684 -13.32 1 90.19 247 ALA B CA 1
ATOM 5998 C C . ALA B 1 247 ? -9.953 3.49 -13.891 1 90.19 247 ALA B C 1
ATOM 6000 O O . ALA B 1 247 ? -9.93 3.297 -15.109 1 90.19 247 ALA B O 1
ATOM 6001 N N . SER B 1 248 ? -9.328 2.719 -13.031 1 85.38 248 SER B N 1
ATOM 6002 C CA . SER B 1 248 ? -8.578 1.557 -13.492 1 85.38 248 SER B CA 1
ATOM 6003 C C . SER B 1 248 ? -9.492 0.535 -14.164 1 85.38 248 SER B C 1
ATOM 6005 O O . SER B 1 248 ? -9.039 -0.272 -14.977 1 85.38 248 SER B O 1
ATOM 6007 N N . GLU B 1 249 ? -10.781 0.558 -13.789 1 83.56 249 GLU B N 1
ATOM 6008 C CA . GLU B 1 249 ? -11.766 -0.35 -14.375 1 83.56 249 GLU B CA 1
ATOM 6009 C C . GLU B 1 249 ? -12.438 0.277 -15.594 1 83.56 249 GLU B C 1
ATOM 6011 O O . GLU B 1 249 ? -13.414 -0.259 -16.109 1 83.56 249 GLU B O 1
ATOM 6016 N N . GLY B 1 250 ? -12.008 1.469 -15.977 1 83.69 250 GLY B N 1
ATOM 6017 C CA . GLY B 1 250 ? -12.43 2.049 -17.25 1 83.69 250 GLY B CA 1
ATOM 6018 C C . GLY B 1 250 ? -13.57 3.037 -17.094 1 83.69 250 GLY B C 1
ATOM 6019 O O . GLY B 1 250 ? -14.141 3.494 -18.094 1 83.69 250 GLY B O 1
ATOM 6020 N N . LEU B 1 251 ? -13.977 3.363 -15.914 1 90.44 251 LEU B N 1
ATOM 6021 C CA . LEU B 1 251 ? -15.047 4.328 -15.695 1 90.44 251 LEU B CA 1
ATOM 6022 C C . LEU B 1 251 ? -14.531 5.754 -15.828 1 90.44 251 LEU B C 1
ATOM 6024 O O . LEU B 1 251 ? -13.461 6.082 -15.305 1 90.44 251 LEU B O 1
ATOM 6028 N N . ALA B 1 252 ? -15.227 6.5 -16.578 1 93.19 252 ALA B N 1
ATOM 6029 C CA . ALA B 1 252 ? -14.938 7.93 -16.578 1 93.19 252 ALA B CA 1
ATOM 6030 C C . ALA B 1 252 ? -15.18 8.539 -15.195 1 93.19 252 ALA B C 1
ATOM 6032 O O . ALA B 1 252 ? -16.312 8.609 -14.727 1 93.19 252 ALA B O 1
ATOM 6033 N N . THR B 1 253 ? -14.07 9.062 -14.523 1 94.5 253 THR B N 1
ATOM 6034 C CA . THR B 1 253 ? -14.133 9.414 -13.109 1 94.5 253 THR B CA 1
ATOM 6035 C C . THR B 1 253 ? -13.68 10.852 -12.891 1 94.5 253 THR B C 1
ATOM 6037 O O . THR B 1 253 ? -12.648 11.273 -13.422 1 94.5 253 THR B O 1
ATOM 6040 N N . VAL B 1 254 ? -14.492 11.609 -12.156 1 94.5 254 VAL B N 1
ATOM 6041 C CA . VAL B 1 254 ? -14.148 12.953 -11.711 1 94.5 254 VAL B CA 1
ATOM 6042 C C . VAL B 1 254 ? -14.18 13.023 -10.188 1 94.5 254 VAL B C 1
ATOM 6044 O O . VAL B 1 254 ? -15.078 12.461 -9.555 1 94.5 254 VAL B O 1
ATOM 6047 N N . ALA B 1 255 ? -13.164 13.641 -9.609 1 96.06 255 ALA B N 1
ATOM 6048 C CA . ALA B 1 255 ? -13.133 13.836 -8.164 1 96.06 255 ALA B CA 1
ATOM 6049 C C . ALA B 1 255 ? -13.211 15.312 -7.805 1 96.06 255 ALA B C 1
ATOM 6051 O O . ALA B 1 255 ? -12.492 16.141 -8.375 1 96.06 255 ALA B O 1
ATOM 6052 N N . LEU B 1 256 ? -14.133 15.617 -6.934 1 94.75 256 LEU B N 1
ATOM 6053 C CA . LEU B 1 256 ? -14.273 16.953 -6.375 1 94.75 256 LEU B CA 1
ATOM 6054 C C . LEU B 1 256 ? -13.727 17.016 -4.949 1 94.75 256 LEU B C 1
ATOM 6056 O O . LEU B 1 256 ? -14.141 16.219 -4.094 1 94.75 256 LEU B O 1
ATOM 6060 N N . GLU B 1 257 ? -12.758 17.828 -4.73 1 93.56 257 GLU B N 1
ATOM 6061 C CA . GLU B 1 257 ? -12.172 18.016 -3.408 1 93.56 257 GLU B CA 1
ATOM 6062 C C . GLU B 1 257 ? -12.289 19.469 -2.955 1 93.56 257 GLU B C 1
ATOM 6064 O O . GLU B 1 257 ? -12.008 20.391 -3.725 1 93.56 257 GLU B O 1
ATOM 6069 N N . SER B 1 258 ? -12.773 19.609 -1.746 1 89.56 258 SER B N 1
ATOM 6070 C CA . SER B 1 258 ? -13.023 20.953 -1.236 1 89.56 258 SER B CA 1
ATOM 6071 C C . SER B 1 258 ? -11.719 21.672 -0.877 1 89.56 258 SER B C 1
ATOM 6073 O O . SER B 1 258 ? -11.617 22.891 -0.992 1 89.56 258 SER B O 1
ATOM 6075 N N . GLU B 1 259 ? -10.719 20.922 -0.438 1 85.69 259 GLU B N 1
ATOM 6076 C CA . GLU B 1 259 ? -9.453 21.5 0.01 1 85.69 259 GLU B CA 1
ATOM 6077 C C . GLU B 1 259 ? -8.266 20.797 -0.643 1 85.69 259 GLU B C 1
ATOM 6079 O O . GLU B 1 259 ? -8.117 20.828 -1.865 1 85.69 259 GLU B O 1
ATOM 6084 N N . ALA B 1 260 ? -7.516 20.141 0.22 1 86.06 260 ALA B N 1
ATOM 6085 C CA . ALA B 1 260 ? -6.324 19.469 -0.29 1 86.06 260 ALA B CA 1
ATOM 6086 C C . ALA B 1 260 ? -6.574 17.984 -0.477 1 86.06 260 ALA B C 1
ATOM 6088 O O . ALA B 1 260 ? -7.219 17.344 0.358 1 86.06 260 ALA B O 1
ATOM 6089 N N . ILE B 1 261 ? -6.109 17.469 -1.596 1 91.38 261 ILE B N 1
ATOM 6090 C CA . ILE B 1 261 ? -6.16 16.031 -1.823 1 91.38 261 ILE B CA 1
ATOM 6091 C C . ILE B 1 261 ? -5.457 15.305 -0.681 1 91.38 261 ILE B C 1
ATOM 6093 O O . ILE B 1 261 ? -4.375 15.711 -0.25 1 91.38 261 ILE B O 1
ATOM 6097 N N . GLY B 1 262 ? -6.082 14.234 -0.198 1 90.31 262 GLY B N 1
ATOM 6098 C CA . GLY B 1 262 ? -5.551 13.477 0.923 1 90.31 262 GLY B CA 1
ATOM 6099 C C . GLY B 1 262 ? -6.434 13.539 2.158 1 90.31 262 GLY B C 1
ATOM 6100 O O . GLY B 1 262 ? -6.371 12.656 3.018 1 90.31 262 GLY B O 1
ATOM 6101 N N . GLY B 1 263 ? -7.254 14.641 2.227 1 85.5 263 GLY B N 1
ATOM 6102 C CA . GLY B 1 263 ? -8.172 14.781 3.348 1 85.5 263 GLY B CA 1
ATOM 6103 C C . GLY B 1 263 ? -7.469 14.789 4.691 1 85.5 263 GLY B C 1
ATOM 6104 O O . GLY B 1 263 ? -6.344 15.281 4.809 1 85.5 263 GLY B O 1
ATOM 6105 N N . GLN B 1 264 ? -8.117 14.336 5.711 1 77.81 264 GLN B N 1
ATOM 6106 C CA . GLN B 1 264 ? -7.598 14.297 7.074 1 77.81 264 GLN B CA 1
ATOM 6107 C C . GLN B 1 264 ? -6.34 13.43 7.156 1 77.81 264 GLN B C 1
ATOM 6109 O O . GLN B 1 264 ? -5.391 13.773 7.863 1 77.81 264 GLN B O 1
ATOM 6114 N N . ALA B 1 265 ? -6.379 12.336 6.441 1 81.06 265 ALA B N 1
ATOM 6115 C CA . ALA B 1 265 ? -5.242 11.414 6.477 1 81.06 265 ALA B CA 1
ATOM 6116 C C . ALA B 1 265 ? -3.977 12.094 5.953 1 81.06 265 ALA B C 1
ATOM 6118 O O . ALA B 1 265 ? -2.867 11.75 6.371 1 81.06 265 ALA B O 1
ATOM 6119 N N . GLY B 1 266 ? -4.195 13.023 5.031 1 81.25 266 GLY B N 1
ATOM 6120 C CA . GLY B 1 266 ? -3.062 13.75 4.477 1 81.25 266 GLY B CA 1
ATOM 6121 C C . GLY B 1 266 ? -2.24 14.477 5.527 1 81.25 266 GLY B C 1
ATOM 6122 O O . GLY B 1 266 ? -1.075 14.805 5.293 1 81.25 266 GLY B O 1
ATOM 6123 N N . THR B 1 267 ? -2.791 14.617 6.699 1 75.69 267 THR B N 1
ATOM 6124 C CA . THR B 1 267 ? -2.111 15.344 7.762 1 75.69 267 THR B CA 1
ATOM 6125 C C . THR B 1 267 ? -1.46 14.383 8.75 1 75.69 267 THR B C 1
ATOM 6127 O O . THR B 1 267 ? -0.808 14.812 9.703 1 75.69 267 THR B O 1
ATOM 6130 N N . SER B 1 268 ? -1.632 13.086 8.469 1 77.56 268 SER B N 1
ATOM 6131 C CA . SER B 1 268 ? -1.014 12.094 9.344 1 77.56 268 SER B CA 1
ATOM 6132 C C . SER B 1 268 ? 0.476 11.953 9.055 1 77.56 268 SER B C 1
ATOM 6134 O O . SER B 1 268 ? 0.875 11.773 7.902 1 77.56 268 SER B O 1
ATOM 6136 N N . SER B 1 269 ? 1.212 12.086 10.148 1 74.06 269 SER B N 1
ATOM 6137 C CA . SER B 1 269 ? 2.66 12.008 10 1 74.06 269 SER B CA 1
ATOM 6138 C C . SER B 1 269 ? 3.104 10.594 9.633 1 74.06 269 SER B C 1
ATOM 6140 O O . SER B 1 269 ? 4.156 10.406 9.016 1 74.06 269 SER B O 1
ATOM 6142 N N . MET B 1 270 ? 2.311 9.641 10.125 1 79.44 270 MET B N 1
ATOM 6143 C CA . MET B 1 270 ? 2.717 8.258 9.898 1 79.44 270 MET B CA 1
ATOM 6144 C C . MET B 1 270 ? 1.539 7.305 10.078 1 79.44 270 MET B C 1
ATOM 6146 O O . MET B 1 270 ? 0.921 7.273 11.148 1 79.44 270 MET B O 1
ATOM 6150 N N . ILE B 1 271 ? 1.227 6.617 9 1 82.25 271 ILE B N 1
ATOM 6151 C CA . ILE B 1 271 ? 0.249 5.535 9.039 1 82.25 271 ILE B CA 1
ATOM 6152 C C . ILE B 1 271 ? 0.969 4.191 9.094 1 82.25 271 ILE B C 1
ATOM 6154 O O . ILE B 1 271 ? 1.543 3.746 8.094 1 82.25 271 ILE B O 1
ATOM 6158 N N . ARG B 1 272 ? 0.933 3.486 10.18 1 78.44 272 ARG B N 1
ATOM 6159 C CA . ARG B 1 272 ? 1.804 2.34 10.414 1 78.44 272 ARG B CA 1
ATOM 6160 C C . ARG B 1 272 ? 1.115 1.037 10.016 1 78.44 272 ARG B C 1
ATOM 6162 O O . ARG B 1 272 ? 1.778 0.023 9.781 1 78.44 272 ARG B O 1
ATOM 6169 N N . ASN B 1 273 ? -0.164 1.075 9.898 1 80.31 273 ASN B N 1
ATOM 6170 C CA . ASN B 1 273 ? -0.854 -0.194 9.703 1 80.31 273 ASN B CA 1
ATOM 6171 C C . ASN B 1 273 ? -1.44 -0.299 8.297 1 80.31 273 ASN B C 1
ATOM 6173 O O . ASN B 1 273 ? -2.291 -1.152 8.031 1 80.31 273 ASN B O 1
ATOM 6177 N N . TYR B 1 274 ? -1.035 0.599 7.395 1 89.44 274 TYR B N 1
ATOM 6178 C CA . TYR B 1 274 ? -1.523 0.47 6.027 1 89.44 274 TYR B CA 1
ATOM 6179 C C . TYR B 1 274 ? -0.857 -0.704 5.32 1 89.44 274 TYR B C 1
ATOM 6181 O O . TYR B 1 274 ? 0.37 -0.763 5.223 1 89.44 274 TYR B O 1
ATOM 6189 N N . LEU B 1 275 ? -1.631 -1.607 4.789 1 92.69 275 LEU B N 1
ATOM 6190 C CA . LEU B 1 275 ? -1.127 -2.867 4.25 1 92.69 275 LEU B CA 1
ATOM 6191 C C . LEU B 1 275 ? -0.168 -2.617 3.092 1 92.69 275 LEU B C 1
ATOM 6193 O O . LEU B 1 275 ? -0.489 -1.871 2.164 1 92.69 275 LEU B O 1
ATOM 6197 N N . GLY B 1 276 ? 0.962 -3.23 3.148 1 91.88 276 GLY B N 1
ATOM 6198 C CA . GLY B 1 276 ? 1.959 -3.102 2.098 1 91.88 276 GLY B CA 1
ATOM 6199 C C . GLY B 1 276 ? 3.094 -2.164 2.461 1 91.88 276 GLY B C 1
ATOM 6200 O O . GLY B 1 276 ? 4.102 -2.098 1.756 1 91.88 276 GLY B O 1
ATOM 6201 N N . PHE B 1 277 ? 2.912 -1.467 3.566 1 90.19 277 PHE B N 1
ATOM 6202 C CA . PHE B 1 277 ? 3.936 -0.539 4.031 1 90.19 277 PHE B CA 1
ATOM 6203 C C . PHE B 1 277 ? 4.41 -0.911 5.43 1 90.19 277 PHE B C 1
ATOM 6205 O O . PHE B 1 277 ? 4.051 -0.253 6.41 1 90.19 277 PHE B O 1
ATOM 6212 N N . PRO B 1 278 ? 5.27 -1.881 5.496 1 84.06 278 PRO B N 1
ATOM 6213 C CA . PRO B 1 278 ? 5.688 -2.396 6.805 1 84.06 278 PRO B CA 1
ATOM 6214 C C . PRO B 1 278 ? 6.375 -1.336 7.664 1 84.06 278 PRO B C 1
ATOM 6216 O O . PRO B 1 278 ? 6.441 -1.477 8.883 1 84.06 278 PRO B O 1
ATOM 6219 N N . ARG B 1 279 ? 6.906 -0.263 7.102 1 80 279 ARG B N 1
ATOM 6220 C CA . ARG B 1 279 ? 7.586 0.799 7.836 1 80 279 ARG B CA 1
ATOM 6221 C C . ARG B 1 279 ? 6.707 2.039 7.945 1 80 279 ARG B C 1
ATOM 6223 O O . ARG B 1 279 ? 7.18 3.109 8.336 1 80 279 ARG B O 1
ATOM 6230 N N . GLY B 1 280 ? 5.531 1.824 7.535 1 81.94 280 GLY B N 1
ATOM 6231 C CA . GLY B 1 280 ? 4.605 2.943 7.578 1 81.94 280 GLY B CA 1
ATOM 6232 C C . GLY B 1 280 ? 4.754 3.887 6.398 1 81.94 280 GLY B C 1
ATOM 6233 O O . GLY B 1 280 ? 5.699 3.764 5.613 1 81.94 280 GLY B O 1
ATOM 6234 N N . ILE B 1 281 ? 3.807 4.746 6.25 1 85.25 281 ILE B N 1
ATOM 6235 C CA . ILE B 1 281 ? 3.809 5.781 5.219 1 85.25 281 ILE B CA 1
ATOM 6236 C C . ILE B 1 281 ? 3.094 7.027 5.734 1 85.25 281 ILE B C 1
ATOM 6238 O O . ILE B 1 281 ? 2.09 6.926 6.441 1 85.25 281 ILE B O 1
ATOM 6242 N N . SER B 1 282 ? 3.652 8.148 5.438 1 81.5 282 SER B N 1
ATOM 6243 C CA . SER B 1 282 ? 2.945 9.359 5.84 1 81.5 282 SER B CA 1
ATOM 6244 C C . SER B 1 282 ? 1.651 9.531 5.055 1 81.5 282 SER B C 1
ATOM 6246 O O . SER B 1 282 ? 1.541 9.062 3.92 1 81.5 282 SER B O 1
ATOM 6248 N N . GLY B 1 283 ? 0.679 10.18 5.656 1 84.62 283 GLY B N 1
ATOM 6249 C CA . GLY B 1 283 ? -0.575 10.445 4.969 1 84.62 283 GLY B CA 1
ATOM 6250 C C . GLY B 1 283 ? -0.396 11.227 3.684 1 84.62 283 GLY B C 1
ATOM 6251 O O . GLY B 1 283 ? -1.031 10.922 2.672 1 84.62 283 GLY B O 1
ATOM 6252 N N . ALA B 1 284 ? 0.464 12.211 3.719 1 82.38 284 ALA B N 1
ATOM 6253 C CA . ALA B 1 284 ? 0.725 13.047 2.549 1 82.38 284 ALA B CA 1
ATOM 6254 C C . ALA B 1 284 ? 1.303 12.219 1.403 1 82.38 284 ALA B C 1
ATOM 6256 O O . ALA B 1 284 ? 0.887 12.367 0.251 1 82.38 284 ALA B O 1
ATOM 6257 N N . ARG B 1 285 ? 2.221 11.383 1.699 1 84.44 285 ARG B N 1
ATOM 6258 C CA . ARG B 1 285 ? 2.842 10.555 0.674 1 84.44 285 ARG B CA 1
ATOM 6259 C C . ARG B 1 285 ? 1.844 9.547 0.103 1 84.44 285 ARG B C 1
ATOM 6261 O O . ARG B 1 285 ? 1.816 9.312 -1.106 1 84.44 285 ARG B O 1
ATOM 6268 N N . LEU B 1 286 ? 1.099 8.945 0.972 1 90.31 286 LEU B N 1
ATOM 6269 C CA . LEU B 1 286 ? 0.061 8.031 0.509 1 90.31 286 LEU B CA 1
ATOM 6270 C C . LEU B 1 286 ? -0.907 8.734 -0.433 1 90.31 286 LEU B C 1
ATOM 6272 O O . LEU B 1 286 ? -1.263 8.195 -1.483 1 90.31 286 LEU B O 1
ATOM 6276 N N . ALA B 1 287 ? -1.301 9.93 -0.047 1 91.19 287 ALA B N 1
ATOM 6277 C CA . ALA B 1 287 ? -2.232 10.711 -0.857 1 91.19 287 ALA B CA 1
ATOM 6278 C C . ALA B 1 287 ? -1.617 11.07 -2.209 1 91.19 287 ALA B C 1
ATOM 6280 O O . ALA B 1 287 ? -2.293 11.016 -3.238 1 91.19 287 ALA B O 1
ATOM 6281 N N . GLN B 1 288 ? -0.405 11.438 -2.203 1 87.56 288 GLN B N 1
ATOM 6282 C CA . GLN B 1 288 ? 0.287 11.805 -3.434 1 87.56 288 GLN B CA 1
ATOM 6283 C C . GLN B 1 288 ? 0.38 10.617 -4.387 1 87.56 288 GLN B C 1
ATOM 6285 O O . GLN B 1 288 ? 0.132 10.758 -5.586 1 87.56 288 GLN B O 1
ATOM 6290 N N . ARG B 1 289 ? 0.761 9.508 -3.84 1 89.81 289 ARG B N 1
ATOM 6291 C CA . ARG B 1 289 ? 0.856 8.297 -4.656 1 89.81 289 ARG B CA 1
ATOM 6292 C C . ARG B 1 289 ? -0.508 7.906 -5.215 1 89.81 289 ARG B C 1
ATOM 6294 O O . ARG B 1 289 ? -0.629 7.57 -6.395 1 89.81 289 ARG B O 1
ATOM 6301 N N . ALA B 1 290 ? -1.489 7.957 -4.344 1 94.19 290 ALA B N 1
ATOM 6302 C CA . ALA B 1 290 ? -2.844 7.617 -4.77 1 94.19 290 ALA B CA 1
ATOM 6303 C C . ALA B 1 290 ? -3.334 8.57 -5.855 1 94.19 290 ALA B C 1
ATOM 6305 O O . ALA B 1 290 ? -3.953 8.141 -6.832 1 94.19 290 ALA B O 1
ATOM 6306 N N . ARG B 1 291 ? -3.1 9.828 -5.672 1 91.88 291 ARG B N 1
ATOM 6307 C CA . ARG B 1 291 ? -3.473 10.82 -6.676 1 91.88 291 ARG B CA 1
ATOM 6308 C C . ARG B 1 291 ? -2.803 10.523 -8.016 1 91.88 291 ARG B C 1
ATOM 6310 O O . ARG B 1 291 ? -3.459 10.539 -9.055 1 91.88 291 ARG B O 1
ATOM 6317 N N . GLY B 1 292 ? -1.486 10.305 -7.988 1 87.69 292 GLY B N 1
ATOM 6318 C CA . GLY B 1 292 ? -0.764 9.961 -9.203 1 87.69 292 GLY B CA 1
ATOM 6319 C C . GLY B 1 292 ? -1.333 8.75 -9.914 1 87.69 292 GLY B C 1
ATOM 6320 O O . GLY B 1 292 ? -1.447 8.742 -11.141 1 87.69 292 GLY B O 1
ATOM 6321 N N . GLN B 1 293 ? -1.688 7.723 -9.18 1 89.75 293 GLN B N 1
ATOM 6322 C CA . GLN B 1 293 ? -2.295 6.523 -9.742 1 89.75 293 GLN B CA 1
ATOM 6323 C C . GLN B 1 293 ? -3.631 6.84 -10.406 1 89.75 293 GLN B C 1
ATOM 6325 O O . GLN B 1 293 ? -3.889 6.402 -11.531 1 89.75 293 GLN B O 1
ATOM 6330 N N . ALA B 1 294 ? -4.465 7.621 -9.648 1 92.25 294 ALA B N 1
ATOM 6331 C CA . ALA B 1 294 ? -5.781 7.973 -10.172 1 92.25 294 ALA B CA 1
ATOM 6332 C C . ALA B 1 294 ? -5.664 8.742 -11.484 1 92.25 294 ALA B C 1
ATOM 6334 O O . ALA B 1 294 ? -6.379 8.461 -12.445 1 92.25 294 ALA B O 1
ATOM 6335 N N . ILE B 1 295 ? -4.754 9.641 -11.516 1 87.31 295 ILE B N 1
ATOM 6336 C CA . ILE B 1 295 ? -4.543 10.461 -12.711 1 87.31 295 ILE B CA 1
ATOM 6337 C C . ILE B 1 295 ? -4.047 9.578 -13.852 1 87.31 295 ILE B C 1
ATOM 6339 O O . ILE B 1 295 ? -4.516 9.703 -14.992 1 87.31 295 ILE B O 1
ATOM 6343 N N . ARG B 1 296 ? -3.148 8.688 -13.57 1 82.94 296 ARG B N 1
ATOM 6344 C CA . ARG B 1 296 ? -2.619 7.766 -14.562 1 82.94 296 ARG B CA 1
ATOM 6345 C C . ARG B 1 296 ? -3.74 6.965 -15.219 1 82.94 296 ARG B C 1
ATOM 6347 O O . ARG B 1 296 ? -3.689 6.684 -16.422 1 82.94 296 ARG B O 1
ATOM 6354 N N . PHE B 1 297 ? -4.762 6.625 -14.414 1 83.94 297 PHE B N 1
ATOM 6355 C CA . PHE B 1 297 ? -5.848 5.801 -14.93 1 83.94 297 PHE B CA 1
ATOM 6356 C C . PHE B 1 297 ? -6.938 6.664 -15.555 1 83.94 297 PHE B C 1
ATOM 6358 O O . PHE B 1 297 ? -7.875 6.148 -16.156 1 83.94 297 PHE B O 1
ATOM 6365 N N . GLY B 1 298 ? -6.848 8.031 -15.344 1 83.62 298 GLY B N 1
ATOM 6366 C CA . GLY B 1 298 ? -7.73 8.883 -16.125 1 83.62 298 GLY B CA 1
ATOM 6367 C C . GLY B 1 298 ? -8.633 9.75 -15.258 1 83.62 298 GLY B C 1
ATOM 6368 O O . GLY B 1 298 ? -9.461 10.492 -15.773 1 83.62 298 GLY B O 1
ATOM 6369 N N . THR B 1 299 ? -8.469 9.695 -13.93 1 91.56 299 THR B N 1
ATOM 6370 C CA . THR B 1 299 ? -9.297 10.523 -13.062 1 91.56 299 THR B CA 1
ATOM 6371 C C . THR B 1 299 ? -8.961 12 -13.242 1 91.56 299 THR B C 1
ATOM 6373 O O . THR B 1 299 ? -7.789 12.367 -13.344 1 91.56 299 THR B O 1
ATOM 6376 N N . ARG B 1 300 ? -9.953 12.758 -13.32 1 90.06 300 ARG B N 1
ATOM 6377 C CA . ARG B 1 300 ? -9.773 14.211 -13.297 1 90.06 300 ARG B CA 1
ATOM 6378 C C . ARG B 1 300 ? -10.109 14.781 -11.922 1 90.06 300 ARG B C 1
ATOM 6380 O O . ARG B 1 300 ? -11.18 14.516 -11.375 1 90.06 300 ARG B O 1
ATOM 6387 N N . PHE B 1 301 ? -9.156 15.578 -11.398 1 90.94 301 PHE B N 1
ATOM 6388 C CA . PHE B 1 301 ? -9.359 16.172 -10.078 1 90.94 301 PHE B CA 1
ATOM 6389 C C . PHE B 1 301 ? -9.688 17.656 -10.195 1 90.94 301 PHE B C 1
ATOM 6391 O O . PHE B 1 301 ? -9.102 18.359 -11.016 1 90.94 301 PHE B O 1
ATOM 6398 N N . PHE B 1 302 ? -10.664 18.078 -9.406 1 89.69 302 PHE B N 1
ATOM 6399 C CA . PHE B 1 302 ? -10.93 19.5 -9.148 1 89.69 302 PHE B CA 1
ATOM 6400 C C . PHE B 1 302 ? -10.875 19.797 -7.656 1 89.69 302 PHE B C 1
ATOM 6402 O O . PHE B 1 302 ? -11.664 19.266 -6.883 1 89.69 302 PHE B O 1
ATOM 6409 N N . THR B 1 303 ? -9.914 20.594 -7.285 1 88.31 303 THR B N 1
ATOM 6410 C CA . THR B 1 303 ? -9.734 20.922 -5.875 1 88.31 303 THR B CA 1
ATOM 6411 C C . THR B 1 303 ? -10.125 22.375 -5.605 1 88.31 303 THR B C 1
ATOM 6413 O O . THR B 1 303 ? -10.078 23.219 -6.508 1 88.31 303 THR B O 1
ATOM 6416 N N . GLY B 1 304 ? -10.547 22.656 -4.391 1 85.81 304 GLY B N 1
ATOM 6417 C CA . GLY B 1 304 ? -10.984 24 -4.02 1 85.81 304 GLY B CA 1
ATOM 6418 C C . GLY B 1 304 ? -12.461 24.234 -4.289 1 85.81 304 GLY B C 1
ATOM 6419 O O . GLY B 1 304 ? -12.93 25.375 -4.223 1 85.81 304 GLY B O 1
ATOM 6420 N N . TRP B 1 305 ? -13.109 23.125 -4.621 1 88.62 305 TRP B N 1
ATOM 6421 C CA . TRP B 1 305 ? -14.516 23.25 -5.012 1 88.62 305 TRP B CA 1
ATOM 6422 C C . TRP B 1 305 ? -15.398 22.312 -4.184 1 88.62 305 TRP B C 1
ATOM 6424 O O . TRP B 1 305 ? -15.695 21.203 -4.609 1 88.62 305 TRP B O 1
ATOM 6434 N N . PRO B 1 306 ? -15.867 22.797 -3.076 1 91.25 306 PRO B N 1
ATOM 6435 C CA . PRO B 1 306 ? -16.812 21.969 -2.299 1 91.25 306 PRO B CA 1
ATOM 6436 C C . PRO B 1 306 ? -18.125 21.734 -3.031 1 91.25 306 PRO B C 1
ATOM 6438 O O . PRO B 1 306 ? -18.641 22.625 -3.705 1 91.25 306 PRO B O 1
ATOM 6441 N N . ALA B 1 307 ? -18.594 20.516 -2.891 1 95.25 307 ALA B N 1
ATOM 6442 C CA . ALA B 1 307 ? -19.938 20.234 -3.383 1 95.25 307 ALA B CA 1
ATOM 6443 C C . ALA B 1 307 ? -20.984 20.953 -2.539 1 95.25 307 ALA B C 1
ATOM 6445 O O . ALA B 1 307 ? -20.906 20.953 -1.309 1 95.25 307 ALA B O 1
ATOM 6446 N N . THR B 1 308 ? -21.938 21.594 -3.229 1 95.75 308 THR B N 1
ATOM 6447 C CA . THR B 1 308 ? -22.953 22.359 -2.521 1 95.75 308 THR B CA 1
ATOM 6448 C C . THR B 1 308 ? -24.328 21.703 -2.672 1 95.75 308 THR B C 1
ATOM 6450 O O . THR B 1 308 ? -25.297 22.094 -2.018 1 95.75 308 THR B O 1
ATOM 6453 N N . GLY B 1 309 ? -24.375 20.688 -3.514 1 96.62 309 GLY B N 1
ATOM 6454 C CA . GLY B 1 309 ? -25.641 20 -3.695 1 96.62 309 GLY B CA 1
ATOM 6455 C C . GLY B 1 309 ? -25.578 18.875 -4.711 1 96.62 309 GLY B C 1
ATOM 6456 O O . GLY B 1 309 ? -24.641 18.812 -5.504 1 96.62 309 GLY B O 1
ATOM 6457 N N . ILE B 1 310 ? -26.5 17.938 -4.625 1 96.88 310 ILE B N 1
ATOM 6458 C CA . ILE B 1 310 ? -26.734 16.875 -5.598 1 96.88 310 ILE B CA 1
ATOM 6459 C C . ILE B 1 310 ? -28.188 16.859 -6.023 1 96.88 310 ILE B C 1
ATOM 6461 O O . ILE B 1 310 ? -29.094 16.938 -5.18 1 96.88 310 ILE B O 1
ATOM 6465 N N . CYS B 1 311 ? -28.453 16.859 -7.289 1 94.94 311 CYS B N 1
ATOM 6466 C CA . CYS B 1 311 ? -29.812 16.734 -7.773 1 94.94 311 CYS B CA 1
ATOM 6467 C C . CYS B 1 311 ? -29.891 15.766 -8.961 1 94.94 311 CYS B C 1
ATOM 6469 O O . CYS B 1 311 ? -28.875 15.523 -9.617 1 94.94 311 CYS B O 1
ATOM 6471 N N . ALA B 1 312 ? -31.047 15.219 -9.148 1 91.69 312 ALA B N 1
ATOM 6472 C CA . ALA B 1 312 ? -31.25 14.367 -10.32 1 91.69 312 ALA B CA 1
ATOM 6473 C C . ALA B 1 312 ? -31.156 15.18 -11.609 1 91.69 312 ALA B C 1
ATOM 6475 O O . ALA B 1 312 ? -31.594 16.328 -11.664 1 91.69 312 ALA B O 1
ATOM 6476 N N . ASN B 1 313 ? -30.453 14.641 -12.586 1 86.19 313 ASN B N 1
ATOM 6477 C CA . ASN B 1 313 ? -30.297 15.375 -13.836 1 86.19 313 ASN B CA 1
ATOM 6478 C C . ASN B 1 313 ? -31.438 15.086 -14.805 1 86.19 313 ASN B C 1
ATOM 6480 O O . ASN B 1 313 ? -31.469 15.609 -15.922 1 86.19 313 ASN B O 1
ATOM 6484 N N . GLY B 1 314 ? -32.406 14.297 -14.484 1 83.38 314 GLY B N 1
ATOM 6485 C CA . GLY B 1 314 ? -33.562 13.984 -15.32 1 83.38 314 GLY B CA 1
ATOM 6486 C C . GLY B 1 314 ? -33.281 12.859 -16.297 1 83.38 314 GLY B C 1
ATOM 6487 O O . GLY B 1 314 ? -34.219 12.414 -17 1 83.38 314 GLY B O 1
ATOM 6488 N N . GLU B 1 315 ? -32.094 12.367 -16.484 1 84.62 315 GLU B N 1
ATOM 6489 C CA . GLU B 1 315 ? -31.719 11.32 -17.438 1 84.62 315 GLU B CA 1
ATOM 6490 C C . GLU B 1 315 ? -31.172 10.094 -16.719 1 84.62 315 GLU B C 1
ATOM 6492 O O . GLU B 1 315 ? -30.344 9.367 -17.266 1 84.62 315 GLU B O 1
ATOM 6497 N N . GLY B 1 316 ? -31.594 9.992 -15.469 1 86.75 316 GLY B N 1
ATOM 6498 C CA . GLY B 1 316 ? -31.172 8.82 -14.711 1 86.75 316 GLY B CA 1
ATOM 6499 C C . GLY B 1 316 ? -29.828 9.008 -14.023 1 86.75 316 GLY B C 1
ATOM 6500 O O . GLY B 1 316 ? -29.312 8.078 -13.406 1 86.75 316 GLY B O 1
ATOM 6501 N N . GLY B 1 317 ? -29.328 10.273 -14.156 1 94.19 317 GLY B N 1
ATOM 6502 C CA . GLY B 1 317 ? -28.078 10.586 -13.477 1 94.19 317 GLY B CA 1
ATOM 6503 C C . GLY B 1 317 ? -28.203 11.75 -12.508 1 94.19 317 GLY B C 1
ATOM 6504 O O . GLY B 1 317 ? -29.281 11.992 -11.961 1 94.19 317 GLY B O 1
ATOM 6505 N N . PHE B 1 318 ? -27.062 12.32 -12.203 1 96.75 318 PHE B N 1
ATOM 6506 C CA . PHE B 1 318 ? -27.016 13.336 -11.164 1 96.75 318 PHE B CA 1
ATOM 6507 C C . PHE B 1 318 ? -26.234 14.562 -11.625 1 96.75 318 PHE B C 1
ATOM 6509 O O . PHE B 1 318 ? -25.422 14.469 -12.547 1 96.75 318 PHE B O 1
ATOM 6516 N N . VAL B 1 319 ? -26.609 15.656 -11.07 1 95.5 319 VAL B N 1
ATOM 6517 C CA . VAL B 1 319 ? -25.812 16.875 -11.164 1 95.5 319 VAL B CA 1
ATOM 6518 C C . VAL B 1 319 ? -25.219 17.219 -9.797 1 95.5 319 VAL B C 1
ATOM 6520 O O . VAL B 1 319 ? -25.953 17.406 -8.828 1 95.5 319 VAL B O 1
ATOM 6523 N N . VAL B 1 320 ? -23.891 17.172 -9.703 1 96.25 320 VAL B N 1
ATOM 6524 C CA . VAL B 1 320 ? -23.203 17.609 -8.492 1 96.25 320 VAL B CA 1
ATOM 6525 C C . VAL B 1 320 ? -22.812 19.078 -8.633 1 96.25 320 VAL B C 1
ATOM 6527 O O . VAL B 1 320 ? -22.062 19.453 -9.531 1 96.25 320 VAL B O 1
ATOM 6530 N N . GLN B 1 321 ? -23.312 19.859 -7.668 1 95.31 321 GLN B N 1
ATOM 6531 C CA . GLN B 1 321 ? -23.188 21.312 -7.785 1 95.31 321 GLN B CA 1
ATOM 6532 C C . GLN B 1 321 ? -22 21.828 -6.988 1 95.31 321 GLN B C 1
ATOM 6534 O O . GLN B 1 321 ? -21.719 21.328 -5.891 1 95.31 321 GLN B O 1
ATOM 6539 N N . THR B 1 322 ? -21.219 22.719 -7.59 1 92.88 322 THR B N 1
ATOM 6540 C CA . THR B 1 322 ? -20.188 23.484 -6.918 1 92.88 322 THR B CA 1
ATOM 6541 C C . THR B 1 322 ? -20.203 24.938 -7.371 1 92.88 322 THR B C 1
ATOM 6543 O O . THR B 1 322 ? -20.859 25.281 -8.367 1 92.88 322 THR B O 1
ATOM 6546 N N . ASP B 1 323 ? -19.516 25.828 -6.621 1 89.38 323 ASP B N 1
ATOM 6547 C CA . ASP B 1 323 ? -19.438 27.234 -6.996 1 89.38 323 ASP B CA 1
ATOM 6548 C C . ASP B 1 323 ? -18.594 27.422 -8.25 1 89.38 323 ASP B C 1
ATOM 6550 O O . ASP B 1 323 ? -18.672 28.469 -8.906 1 89.38 323 ASP B O 1
ATOM 6554 N N . GLY B 1 324 ? -17.828 26.406 -8.633 1 86.44 324 GLY B N 1
ATOM 6555 C CA . GLY B 1 324 ? -16.969 26.5 -9.797 1 86.44 324 GLY B CA 1
ATOM 6556 C C . GLY B 1 324 ? -17.578 25.875 -11.039 1 86.44 324 GLY B C 1
ATOM 6557 O O . GLY B 1 324 ? -16.969 25.906 -12.117 1 86.44 324 GLY B O 1
ATOM 6558 N N . GLY B 1 325 ? -18.797 25.344 -10.898 1 89.25 325 GLY B N 1
ATOM 6559 C CA . GLY B 1 325 ? -19.469 24.641 -11.977 1 89.25 325 GLY B CA 1
ATOM 6560 C C . GLY B 1 325 ? -20.016 23.297 -11.57 1 89.25 325 GLY B C 1
ATOM 6561 O O . GLY B 1 325 ? -19.672 22.781 -10.5 1 89.25 325 GLY B O 1
ATOM 6562 N N . ASP B 1 326 ? -20.906 22.766 -12.422 1 91.56 326 ASP B N 1
ATOM 6563 C CA . ASP B 1 326 ? -21.578 21.5 -12.117 1 91.56 326 ASP B CA 1
ATOM 6564 C C . ASP B 1 326 ? -20.891 20.328 -12.82 1 91.56 326 ASP B C 1
ATOM 6566 O O . ASP B 1 326 ? -20.25 20.516 -13.859 1 91.56 326 ASP B O 1
ATOM 6570 N N . VAL B 1 327 ? -20.984 19.188 -12.195 1 92.12 327 VAL B N 1
ATOM 6571 C CA . VAL B 1 327 ? -20.5 17.938 -12.789 1 92.12 327 VAL B CA 1
ATOM 6572 C C . VAL B 1 327 ? -21.672 16.984 -13.023 1 92.12 327 VAL B C 1
ATOM 6574 O O . VAL B 1 327 ? -22.406 16.672 -12.086 1 92.12 327 VAL B O 1
ATOM 6577 N N . GLN B 1 328 ? -21.891 16.594 -14.258 1 93.88 328 GLN B N 1
ATOM 6578 C CA . GLN B 1 328 ? -22.891 15.578 -14.57 1 93.88 328 GLN B CA 1
ATOM 6579 C C . GLN B 1 328 ? -22.312 14.172 -14.445 1 93.88 328 GLN B C 1
ATOM 6581 O O . GLN B 1 328 ? -21.25 13.883 -15 1 93.88 328 GLN B O 1
ATOM 6586 N N . ALA B 1 329 ? -22.984 13.367 -13.648 1 95.5 329 ALA B N 1
ATOM 6587 C CA . ALA B 1 329 ? -22.469 12.023 -13.414 1 95.5 329 ALA B CA 1
ATOM 6588 C C . ALA B 1 329 ? -23.609 11 -13.391 1 95.5 329 ALA B C 1
ATOM 6590 O O . ALA B 1 329 ? -24.734 11.328 -13.031 1 95.5 329 ALA B O 1
ATOM 6591 N N . ARG B 1 330 ? -23.344 9.82 -13.82 1 96.62 330 ARG B N 1
ATOM 6592 C CA . ARG B 1 330 ? -24.312 8.734 -13.781 1 96.62 330 ARG B CA 1
ATOM 6593 C C . ARG B 1 330 ? -24.438 8.164 -12.375 1 96.62 330 ARG B C 1
ATOM 6595 O O . ARG B 1 330 ? -25.469 7.586 -12.023 1 96.62 330 ARG B O 1
ATOM 6602 N N . SER B 1 331 ? -23.422 8.312 -11.586 1 97.5 331 SER B N 1
ATOM 6603 C CA . SER B 1 331 ? -23.391 7.898 -10.188 1 97.5 331 SER B CA 1
ATOM 6604 C C . SER B 1 331 ? -22.516 8.82 -9.352 1 97.5 331 SER B C 1
ATOM 6606 O O . SER B 1 331 ? -21.703 9.578 -9.891 1 97.5 331 SER B O 1
ATOM 6608 N N . VAL B 1 332 ? -22.75 8.805 -8.047 1 98.25 332 VAL B N 1
ATOM 6609 C CA . VAL B 1 332 ? -22.016 9.68 -7.148 1 98.25 332 VAL B CA 1
ATOM 6610 C C . VAL B 1 332 ? -21.5 8.883 -5.949 1 98.25 332 VAL B C 1
ATOM 6612 O O . VAL B 1 332 ? -22.219 8.031 -5.41 1 98.25 332 VAL B O 1
ATOM 6615 N N . VAL B 1 333 ? -20.25 9.055 -5.582 1 98.5 333 VAL B N 1
ATOM 6616 C CA . VAL B 1 333 ? -19.688 8.5 -4.355 1 98.5 333 VAL B CA 1
ATOM 6617 C C . VAL B 1 333 ? -19.375 9.625 -3.377 1 98.5 333 VAL B C 1
ATOM 6619 O O . VAL B 1 333 ? -18.531 10.484 -3.664 1 98.5 333 VAL B O 1
ATOM 6622 N N . ILE B 1 334 ? -20.047 9.617 -2.297 1 98.56 334 ILE B N 1
ATOM 6623 C CA . ILE B 1 334 ? -19.797 10.609 -1.257 1 98.56 334 ILE B CA 1
ATOM 6624 C C . ILE B 1 334 ? -18.672 10.125 -0.336 1 98.56 334 ILE B C 1
ATOM 6626 O O . ILE B 1 334 ? -18.828 9.117 0.363 1 98.56 334 ILE B O 1
ATOM 6630 N N . ALA B 1 335 ? -17.562 10.789 -0.334 1 97.88 335 ALA B N 1
ATOM 6631 C CA . ALA B 1 335 ? -16.375 10.461 0.463 1 97.88 335 ALA B CA 1
ATOM 6632 C C . ALA B 1 335 ? -15.82 11.695 1.156 1 97.88 335 ALA B C 1
ATOM 6634 O O . ALA B 1 335 ? -14.602 11.906 1.179 1 97.88 335 ALA B O 1
ATOM 6635 N N . THR B 1 336 ? -16.672 12.477 1.726 1 95.62 336 THR B N 1
ATOM 6636 C CA . THR B 1 336 ? -16.312 13.805 2.203 1 95.62 336 THR B CA 1
ATOM 6637 C C . THR B 1 336 ? -15.648 13.727 3.574 1 95.62 336 THR B C 1
ATOM 6639 O O . THR B 1 336 ? -15.102 14.719 4.062 1 95.62 336 THR B O 1
ATOM 6642 N N . GLY B 1 337 ? -15.688 12.594 4.133 1 92.06 337 GLY B N 1
ATOM 6643 C CA . GLY B 1 337 ? -15.109 12.484 5.461 1 92.06 337 GLY B CA 1
ATOM 6644 C C . GLY B 1 337 ? -15.812 13.352 6.492 1 92.06 337 GLY B C 1
ATOM 6645 O O . GLY B 1 337 ? -17.031 13.5 6.453 1 92.06 337 GLY B O 1
ATOM 6646 N N . VAL B 1 338 ? -15.078 13.711 7.586 1 87.62 338 VAL B N 1
ATOM 6647 C CA . VAL B 1 338 ? -15.625 14.477 8.695 1 87.62 338 VAL B CA 1
ATOM 6648 C C . VAL B 1 338 ? -14.742 15.695 8.961 1 87.62 338 VAL B C 1
ATOM 6650 O O . VAL B 1 338 ? -13.609 15.766 8.492 1 87.62 338 VAL B O 1
ATOM 6653 N N . SER B 1 339 ? -15.297 16.703 9.398 1 80.19 339 SER B N 1
ATOM 6654 C CA . SER B 1 339 ? -14.555 17.891 9.773 1 80.19 339 SER B CA 1
ATOM 6655 C C . SER B 1 339 ? -14.289 17.938 11.281 1 80.19 339 SER B C 1
ATOM 6657 O O . SER B 1 339 ? -15.109 17.453 12.07 1 80.19 339 SER B O 1
ATOM 6659 N N . TYR B 1 340 ? -13.125 18.594 11.602 1 74.12 340 TYR B N 1
ATOM 6660 C CA . TYR B 1 340 ? -12.758 18.672 13.008 1 74.12 340 TYR B CA 1
ATOM 6661 C C . TYR B 1 340 ? -13.742 19.547 13.773 1 74.12 340 TYR B C 1
ATOM 6663 O O . TYR B 1 340 ? -14.195 20.578 13.266 1 74.12 340 TYR B O 1
ATOM 6671 N N . ARG B 1 341 ? -13.961 19.141 14.961 1 82.56 341 ARG B N 1
ATOM 6672 C CA . ARG B 1 341 ? -14.742 19.938 15.898 1 82.56 341 ARG B CA 1
ATOM 6673 C C . ARG B 1 341 ? -13.938 21.125 16.422 1 82.56 341 ARG B C 1
ATOM 6675 O O . ARG B 1 341 ? -12.719 21.047 16.562 1 82.56 341 ARG B O 1
ATOM 6682 N N . ARG B 1 342 ? -14.641 22.188 16.609 1 85.12 342 ARG B N 1
ATOM 6683 C CA . ARG B 1 342 ? -13.992 23.359 17.188 1 85.12 342 ARG B CA 1
ATOM 6684 C C . ARG B 1 342 ? -14.031 23.312 18.703 1 85.12 342 ARG B C 1
ATOM 6686 O O . ARG B 1 342 ? -14.93 22.703 19.297 1 85.12 342 ARG B O 1
ATOM 6693 N N . LEU B 1 343 ? -13.031 23.844 19.328 1 88.5 343 LEU B N 1
ATOM 6694 C CA . LEU B 1 343 ? -12.914 23.844 20.781 1 88.5 343 LEU B CA 1
ATOM 6695 C C . LEU B 1 343 ? -14 24.719 21.422 1 88.5 343 LEU B C 1
ATOM 6697 O O . LEU B 1 343 ? -14.492 24.406 22.5 1 88.5 343 LEU B O 1
ATOM 6701 N N . GLY B 1 344 ? -14.391 25.797 20.797 1 88.69 344 GLY B N 1
ATOM 6702 C CA . GLY B 1 344 ? -15.445 26.672 21.281 1 88.69 344 GLY B CA 1
ATOM 6703 C C . GLY B 1 344 ? -14.945 27.688 22.297 1 88.69 344 GLY B C 1
ATOM 6704 O O . GLY B 1 344 ? -15.719 28.203 23.109 1 88.69 344 GLY B O 1
ATOM 6705 N N . VAL B 1 345 ? -13.695 27.922 22.422 1 94 345 VAL B N 1
ATOM 6706 C CA . VAL B 1 345 ? -13.102 28.938 23.281 1 94 345 VAL B CA 1
ATOM 6707 C C . VAL B 1 345 ? -12.695 30.141 22.438 1 94 345 VAL B C 1
ATOM 6709 O O . VAL B 1 345 ? -11.703 30.094 21.703 1 94 345 VAL B O 1
ATOM 6712 N N . GLU B 1 346 ? -13.344 31.219 22.594 1 92.75 346 GLU B N 1
ATOM 6713 C CA . GLU B 1 346 ? -13.227 32.375 21.734 1 92.75 346 GLU B CA 1
ATOM 6714 C C . GLU B 1 346 ? -11.805 32.938 21.734 1 92.75 346 GLU B C 1
ATOM 6716 O O . GLU B 1 346 ? -11.273 33.312 20.688 1 92.75 346 GLU B O 1
ATOM 6721 N N . SER B 1 347 ? -11.211 33.062 22.922 1 94.25 347 SER B N 1
ATOM 6722 C CA . SER B 1 347 ? -9.867 33.625 23.047 1 94.25 347 SER B CA 1
ATOM 6723 C C . SER B 1 347 ? -8.859 32.812 22.234 1 94.25 347 SER B C 1
ATOM 6725 O O . SER B 1 347 ? -7.895 33.375 21.703 1 94.25 347 SER B O 1
ATOM 6727 N N . LEU B 1 348 ? -9.109 31.531 22.141 1 94.31 348 LEU B N 1
ATOM 6728 C CA . LEU B 1 348 ? -8.195 30.656 21.422 1 94.31 348 LEU B CA 1
ATOM 6729 C C . LEU B 1 348 ? -8.516 30.656 19.938 1 94.31 348 LEU B C 1
ATOM 6731 O O . LEU B 1 348 ? -7.609 30.516 19.094 1 94.31 348 LEU B O 1
ATOM 6735 N N . GLU B 1 349 ? -9.758 30.797 19.609 1 90.25 349 GLU B N 1
ATOM 6736 C CA . GLU B 1 349 ? -10.156 30.875 18.203 1 90.25 349 GLU B CA 1
ATOM 6737 C C . GLU B 1 349 ? -9.477 32.031 17.5 1 90.25 349 GLU B C 1
ATOM 6739 O O . GLU B 1 349 ? -9.148 31.953 16.312 1 90.25 349 GLU B O 1
ATOM 6744 N N . ALA B 1 350 ? -9.227 33.094 18.281 1 87.88 350 ALA B N 1
ATOM 6745 C CA . ALA B 1 350 ? -8.602 34.312 17.734 1 87.88 350 ALA B CA 1
ATOM 6746 C C . ALA B 1 350 ? -7.137 34.062 17.391 1 87.88 350 ALA B C 1
ATOM 6748 O O . ALA B 1 350 ? -6.527 34.812 16.656 1 87.88 350 ALA B O 1
ATOM 6749 N N . LEU B 1 351 ? -6.562 33.031 17.875 1 89.31 351 LEU B N 1
ATOM 6750 C CA . LEU B 1 351 ? -5.137 32.75 17.719 1 89.31 351 LEU B CA 1
ATOM 6751 C C . LEU B 1 351 ? -4.902 31.609 16.75 1 89.31 351 LEU B C 1
ATOM 6753 O O . LEU B 1 351 ? -3.771 31.141 16.578 1 89.31 351 LEU B O 1
ATOM 6757 N N . VAL B 1 352 ? -5.965 31.156 16.109 1 85.12 352 VAL B N 1
ATOM 6758 C CA . VAL B 1 352 ? -5.816 30.094 15.133 1 85.12 352 VAL B CA 1
ATOM 6759 C C . VAL B 1 352 ? -4.848 30.516 14.039 1 85.12 352 VAL B C 1
ATOM 6761 O O . VAL B 1 352 ? -4.965 31.625 13.492 1 85.12 352 VAL B O 1
ATOM 6764 N N . GLY B 1 353 ? -3.898 29.703 13.781 1 79 353 GLY B N 1
ATOM 6765 C CA . GLY B 1 353 ? -2.857 30 12.812 1 79 353 GLY B CA 1
ATOM 6766 C C . GLY B 1 353 ? -1.645 30.672 13.438 1 79 353 GLY B C 1
ATOM 6767 O O . GLY B 1 353 ? -0.612 30.828 12.781 1 79 353 GLY B O 1
ATOM 6768 N N . ARG B 1 354 ? -1.778 31.141 14.703 1 84.19 354 ARG B N 1
ATOM 6769 C CA . ARG B 1 354 ? -0.702 31.781 15.453 1 84.19 354 ARG B CA 1
ATOM 6770 C C . ARG B 1 354 ? -0.458 31.047 16.781 1 84.19 354 ARG B C 1
ATOM 6772 O O . ARG B 1 354 ? -0.481 31.672 17.844 1 84.19 354 ARG B O 1
ATOM 6779 N N . GLY B 1 355 ? -0.251 29.781 16.562 1 88.94 355 GLY B N 1
ATOM 6780 C CA . GLY B 1 355 ? 0.038 28.969 17.734 1 88.94 355 GLY B CA 1
ATOM 6781 C C . GLY B 1 355 ? -1.088 28.016 18.094 1 88.94 355 GLY B C 1
ATOM 6782 O O . GLY B 1 355 ? -0.899 27.094 18.891 1 88.94 355 GLY B O 1
ATOM 6783 N N . VAL B 1 356 ? -2.271 28.312 17.609 1 90.75 356 VAL B N 1
ATOM 6784 C CA . VAL B 1 356 ? -3.408 27.406 17.766 1 90.75 356 VAL B CA 1
ATOM 6785 C C . VAL B 1 356 ? -3.742 26.75 16.422 1 90.75 356 VAL B C 1
ATOM 6787 O O . VAL B 1 356 ? -3.926 27.453 15.422 1 90.75 356 VAL B O 1
ATOM 6790 N N . PHE B 1 357 ? -3.736 25.438 16.469 1 86.69 357 PHE B N 1
ATOM 6791 C CA . PHE B 1 357 ? -3.928 24.719 15.211 1 86.69 357 PHE B CA 1
ATOM 6792 C C . PHE B 1 357 ? -4.977 23.625 15.359 1 86.69 357 PHE B C 1
ATOM 6794 O O . PHE B 1 357 ? -4.957 22.859 16.328 1 86.69 357 PHE B O 1
ATOM 6801 N N . TYR B 1 358 ? -5.945 23.656 14.461 1 81.62 358 TYR B N 1
ATOM 6802 C CA . TYR B 1 358 ? -6.855 22.531 14.375 1 81.62 358 TYR B CA 1
ATOM 6803 C C . TYR B 1 358 ? -6.277 21.438 13.477 1 81.62 358 TYR B C 1
ATOM 6805 O O . TYR B 1 358 ? -5.801 21.719 12.375 1 81.62 358 TYR B O 1
ATOM 6813 N N . GLY B 1 359 ? -6.293 20.188 14.023 1 77.88 359 GLY B N 1
ATOM 6814 C CA . GLY B 1 359 ? -5.691 19.078 13.297 1 77.88 359 GLY B CA 1
ATOM 6815 C C . GLY B 1 359 ? -4.207 18.922 13.562 1 77.88 359 GLY B C 1
ATOM 6816 O O . GLY B 1 359 ? -3.676 19.5 14.508 1 77.88 359 GLY B O 1
ATOM 6817 N N . ALA B 1 360 ? -3.553 18.047 12.914 1 68.94 360 ALA B N 1
ATOM 6818 C CA . ALA B 1 360 ? -2.164 17.688 13.195 1 68.94 360 ALA B CA 1
ATOM 6819 C C . ALA B 1 360 ? -1.219 18.812 12.797 1 68.94 360 ALA B C 1
ATOM 6821 O O . ALA B 1 360 ? -0.124 18.938 13.352 1 68.94 360 ALA B O 1
ATOM 6822 N N . ALA B 1 361 ? -1.655 19.672 11.969 1 62.72 361 ALA B N 1
ATOM 6823 C CA . ALA B 1 361 ? -0.913 20.844 11.539 1 62.72 361 ALA B CA 1
ATOM 6824 C C . ALA B 1 361 ? 0.563 20.516 11.328 1 62.72 361 ALA B C 1
ATOM 6826 O O . ALA B 1 361 ? 1.432 21.094 11.992 1 62.72 361 ALA B O 1
ATOM 6827 N N . MET B 1 362 ? 0.922 19.641 10.336 1 70.81 362 MET B N 1
ATOM 6828 C CA . MET B 1 362 ? 2.27 19.125 10.109 1 70.81 362 MET B CA 1
ATOM 6829 C C . MET B 1 362 ? 3.232 20.25 9.758 1 70.81 362 MET B C 1
ATOM 6831 O O . MET B 1 362 ? 4.383 20.25 10.203 1 70.81 362 MET B O 1
ATOM 6835 N N . ALA B 1 363 ? 2.729 21.266 9.102 1 68.19 363 ALA B N 1
ATOM 6836 C CA . ALA B 1 363 ? 3.561 22.391 8.68 1 68.19 363 ALA B CA 1
ATOM 6837 C C . ALA B 1 363 ? 4.023 23.203 9.883 1 68.19 363 ALA B C 1
ATOM 6839 O O . ALA B 1 363 ? 5.098 23.812 9.852 1 68.19 363 ALA B O 1
ATOM 6840 N N . ALA B 1 364 ? 3.285 23.141 10.922 1 74.69 364 ALA B N 1
ATOM 6841 C CA . ALA B 1 364 ? 3.58 23.953 12.102 1 74.69 364 ALA B CA 1
ATOM 6842 C C . ALA B 1 364 ? 4.609 23.266 13 1 74.69 364 ALA B C 1
ATOM 6844 O O . ALA B 1 364 ? 5.234 23.922 13.836 1 74.69 364 ALA B O 1
ATOM 6845 N N . ALA B 1 365 ? 4.801 22.047 12.805 1 79.31 365 ALA B N 1
ATOM 6846 C CA . ALA B 1 365 ? 5.621 21.281 13.734 1 79.31 365 ALA B CA 1
ATOM 6847 C C . ALA B 1 365 ? 7.047 21.812 13.789 1 79.31 365 ALA B C 1
ATOM 6849 O O . ALA B 1 365 ? 7.633 21.953 14.867 1 79.31 365 ALA B O 1
ATOM 6850 N N . ARG B 1 366 ? 7.586 22.203 12.648 1 74.44 366 ARG B N 1
ATOM 6851 C CA . ARG B 1 366 ? 8.961 22.688 12.57 1 74.44 366 ARG B CA 1
ATOM 6852 C C . ARG B 1 366 ? 9.125 24 13.32 1 74.44 366 ARG B C 1
ATOM 6854 O O . ARG B 1 366 ? 10.203 24.297 13.844 1 74.44 366 ARG B O 1
ATOM 6861 N N . GLU B 1 367 ? 8.086 24.672 13.383 1 77.5 367 GLU B N 1
ATOM 6862 C CA . GLU B 1 367 ? 8.117 25.969 14.039 1 77.5 367 GLU B CA 1
ATOM 6863 C C . GLU B 1 367 ? 8.016 25.828 15.555 1 77.5 367 GLU B C 1
ATOM 6865 O O . GLU B 1 367 ? 8.133 26.812 16.281 1 77.5 367 GLU B O 1
ATOM 6870 N N . MET B 1 368 ? 7.844 24.609 16.031 1 85.38 368 MET B N 1
ATOM 6871 C CA . MET B 1 368 ? 7.656 24.391 17.453 1 85.38 368 MET B CA 1
ATOM 6872 C C . MET B 1 368 ? 8.977 24.031 18.125 1 85.38 368 MET B C 1
ATOM 6874 O O . MET B 1 368 ? 9 23.547 19.266 1 85.38 368 MET B O 1
ATOM 6878 N N . ALA B 1 369 ? 10.023 24.312 17.375 1 85.06 369 ALA B N 1
ATOM 6879 C CA . ALA B 1 369 ? 11.328 24 17.969 1 85.06 369 ALA B CA 1
ATOM 6880 C C . ALA B 1 369 ? 11.492 24.703 19.312 1 85.06 369 ALA B C 1
ATOM 6882 O O . ALA B 1 369 ? 11.242 25.906 19.422 1 85.06 369 ALA B O 1
ATOM 6883 N N . ASP B 1 370 ? 11.859 23.938 20.344 1 84.56 370 ASP B N 1
ATOM 6884 C CA . ASP B 1 370 ? 12.18 24.391 21.688 1 84.56 370 ASP B CA 1
ATOM 6885 C C . ASP B 1 370 ? 10.93 24.906 22.406 1 84.56 370 ASP B C 1
ATOM 6887 O O . ASP B 1 370 ? 11.039 25.594 23.422 1 84.56 370 ASP B O 1
ATOM 6891 N N . ALA B 1 371 ? 9.789 24.672 21.906 1 92.44 371 ALA B N 1
ATOM 6892 C CA . ALA B 1 371 ? 8.539 25.109 22.531 1 92.44 371 ALA B CA 1
ATOM 6893 C C . ALA B 1 371 ? 7.871 23.938 23.266 1 92.44 371 ALA B C 1
ATOM 6895 O O . ALA B 1 371 ? 8.102 22.781 22.922 1 92.44 371 ALA B O 1
ATOM 6896 N N . ASP B 1 372 ? 7.168 24.328 24.328 1 96.44 372 ASP B N 1
ATOM 6897 C CA . ASP B 1 372 ? 6.234 23.391 24.938 1 96.44 372 ASP B CA 1
ATOM 6898 C C . ASP B 1 372 ? 4.887 23.422 24.219 1 96.44 372 ASP B C 1
ATOM 6900 O O . ASP B 1 372 ? 4.328 24.484 23.984 1 96.44 372 ASP B O 1
ATOM 6904 N N . VAL B 1 373 ? 4.438 22.234 23.797 1 96.31 373 VAL B N 1
ATOM 6905 C CA . VAL B 1 373 ? 3.219 22.188 23 1 96.31 373 VAL B CA 1
ATOM 6906 C C . VAL B 1 373 ? 2.188 21.297 23.672 1 96.31 373 VAL B C 1
ATOM 6908 O O . VAL B 1 373 ? 2.543 20.391 24.438 1 96.31 373 VAL B O 1
ATOM 6911 N N . VAL B 1 374 ? 0.888 21.594 23.453 1 97.5 374 VAL B N 1
ATOM 6912 C CA . VAL B 1 374 ? -0.224 20.812 23.984 1 97.5 374 VAL B CA 1
ATOM 6913 C C . VAL B 1 374 ? -1.048 20.25 22.828 1 97.5 374 VAL B C 1
ATOM 6915 O O . VAL B 1 374 ? -1.326 20.938 21.844 1 97.5 374 VAL B O 1
ATOM 6918 N N . VAL B 1 375 ? -1.312 18.969 22.875 1 96.25 375 VAL B N 1
ATOM 6919 C CA . VAL B 1 375 ? -2.219 18.297 21.938 1 96.25 375 VAL B CA 1
ATOM 6920 C C . VAL B 1 375 ? -3.502 17.906 22.672 1 96.25 375 VAL B C 1
ATOM 6922 O O . VAL B 1 375 ? -3.457 17.203 23.688 1 96.25 375 VAL B O 1
ATOM 6925 N N . VAL B 1 376 ? -4.66 18.406 22.172 1 96.19 376 VAL B N 1
ATOM 6926 C CA . VAL B 1 376 ? -5.938 18.047 22.781 1 96.19 376 VAL B CA 1
ATOM 6927 C C . VAL B 1 376 ? -6.621 16.969 21.938 1 96.19 376 VAL B C 1
ATOM 6929 O O . VAL B 1 376 ? -6.891 17.188 20.75 1 96.19 376 VAL B O 1
ATOM 6932 N N . GLY B 1 377 ? -6.852 15.82 22.484 1 93.12 377 GLY B N 1
ATOM 6933 C CA . GLY B 1 377 ? -7.508 14.711 21.812 1 93.12 377 GLY B CA 1
ATOM 6934 C C . GLY B 1 377 ? -6.977 13.352 22.234 1 93.12 377 GLY B C 1
ATOM 6935 O O . GLY B 1 377 ? -5.797 13.219 22.562 1 93.12 377 GLY B O 1
ATOM 6936 N N . GLY B 1 378 ? -7.859 12.312 22.172 1 90.81 378 GLY B N 1
ATOM 6937 C CA . GLY B 1 378 ? -7.473 10.984 22.641 1 90.81 378 GLY B CA 1
ATOM 6938 C C . GLY B 1 378 ? -7.473 9.945 21.531 1 90.81 378 GLY B C 1
ATOM 6939 O O . GLY B 1 378 ? -7.25 8.758 21.781 1 90.81 378 GLY B O 1
ATOM 6940 N N . GLY B 1 379 ? -7.723 10.344 20.328 1 88.19 379 GLY B N 1
ATOM 6941 C CA . GLY B 1 379 ? -7.762 9.398 19.219 1 88.19 379 GLY B CA 1
ATOM 6942 C C . GLY B 1 379 ? -6.406 9.172 18.578 1 88.19 379 GLY B C 1
ATOM 6943 O O . GLY B 1 379 ? -5.402 9.734 19.016 1 88.19 379 GLY B O 1
ATOM 6944 N N . ASN B 1 380 ? -6.301 8.32 17.578 1 82.62 380 ASN B N 1
ATOM 6945 C CA . ASN B 1 380 ? -5.062 7.988 16.875 1 82.62 380 ASN B CA 1
ATOM 6946 C C . ASN B 1 380 ? -4.43 9.227 16.25 1 82.62 380 ASN B C 1
ATOM 6948 O O . ASN B 1 380 ? -3.205 9.375 16.25 1 82.62 380 ASN B O 1
ATOM 6952 N N . SER B 1 381 ? -5.301 10.086 15.711 1 84.5 381 SER B N 1
ATOM 6953 C CA . SER B 1 381 ? -4.77 11.297 15.094 1 84.5 381 SER B CA 1
ATOM 6954 C C . SER B 1 381 ? -3.998 12.141 16.094 1 84.5 381 SER B C 1
ATOM 6956 O O . SER B 1 381 ? -2.941 12.688 15.773 1 84.5 381 SER B O 1
ATOM 6958 N N . ALA B 1 382 ? -4.512 12.281 17.328 1 89.81 382 ALA B N 1
ATOM 6959 C CA . ALA B 1 382 ? -3.846 13.047 18.375 1 89.81 382 ALA B CA 1
ATOM 6960 C C . ALA B 1 382 ? -2.516 12.398 18.766 1 89.81 382 ALA B C 1
ATOM 6962 O O . ALA B 1 382 ? -1.516 13.094 18.953 1 89.81 382 ALA B O 1
ATOM 6963 N N . GLY B 1 383 ? -2.555 11.125 18.922 1 89.44 383 GLY B N 1
ATOM 6964 C CA . GLY B 1 383 ? -1.324 10.414 19.234 1 89.44 383 GLY B CA 1
ATOM 6965 C C . GLY B 1 383 ? -0.252 10.586 18.172 1 89.44 383 GLY B C 1
ATOM 6966 O O . GLY B 1 383 ? 0.909 10.852 18.5 1 89.44 383 GLY B O 1
ATOM 6967 N N . GLN B 1 384 ? -0.618 10.461 16.984 1 85.62 384 GLN B N 1
ATOM 6968 C CA . GLN B 1 384 ? 0.313 10.625 15.875 1 85.62 384 GLN B CA 1
ATOM 6969 C C . GLN B 1 384 ? 0.867 12.047 15.828 1 85.62 384 GLN B C 1
ATOM 6971 O O . GLN B 1 384 ? 2.059 12.242 15.586 1 85.62 384 GLN B O 1
ATOM 6976 N N . ALA B 1 385 ? -0.019 12.992 16 1 88.5 385 ALA B N 1
ATOM 6977 C CA . ALA B 1 385 ? 0.417 14.383 16.047 1 88.5 385 ALA B CA 1
ATOM 6978 C C . ALA B 1 385 ? 1.43 14.602 17.172 1 88.5 385 ALA B C 1
ATOM 6980 O O . ALA B 1 385 ? 2.439 15.281 16.984 1 88.5 385 ALA B O 1
ATOM 6981 N N . ALA B 1 386 ? 1.173 13.992 18.312 1 92.81 386 ALA B N 1
ATOM 6982 C CA . ALA B 1 386 ? 2.062 14.133 19.453 1 92.81 386 ALA B CA 1
ATOM 6983 C C . ALA B 1 386 ? 3.451 13.578 19.156 1 92.81 386 ALA B C 1
ATOM 6985 O O . ALA B 1 386 ? 4.461 14.211 19.453 1 92.81 386 ALA B O 1
ATOM 6986 N N . ILE B 1 387 ? 3.482 12.43 18.562 1 88.44 387 ILE B N 1
ATOM 6987 C CA . ILE B 1 387 ? 4.746 11.789 18.219 1 88.44 387 ILE B CA 1
ATOM 6988 C C . ILE B 1 387 ? 5.512 12.656 17.234 1 88.44 387 ILE B C 1
ATOM 6990 O O . ILE B 1 387 ? 6.719 12.859 17.375 1 88.44 387 ILE B O 1
ATOM 6994 N N . HIS B 1 388 ? 4.855 13.203 16.266 1 86.06 388 HIS B N 1
ATOM 6995 C CA . HIS B 1 388 ? 5.484 14.062 15.273 1 86.06 388 HIS B CA 1
ATOM 6996 C C . HIS B 1 388 ? 6.027 15.336 15.914 1 86.06 388 HIS B C 1
ATOM 6998 O O . HIS B 1 388 ? 7.164 15.734 15.656 1 86.06 388 HIS B O 1
ATOM 7004 N N . LEU B 1 389 ? 5.207 15.945 16.703 1 89.38 389 LEU B N 1
ATOM 7005 C CA . LEU B 1 389 ? 5.586 17.188 17.359 1 89.38 389 LEU B CA 1
ATOM 7006 C C . LEU B 1 389 ? 6.773 16.984 18.281 1 89.38 389 LEU B C 1
ATOM 7008 O O . LEU B 1 389 ? 7.613 17.875 18.453 1 89.38 389 LEU B O 1
ATOM 7012 N N . ALA B 1 390 ? 6.855 15.812 18.875 1 90.06 390 ALA B N 1
ATOM 7013 C CA . ALA B 1 390 ? 7.922 15.508 19.828 1 90.06 390 ALA B CA 1
ATOM 7014 C C . ALA B 1 390 ? 9.281 15.477 19.125 1 90.06 390 ALA B C 1
ATOM 7016 O O . ALA B 1 390 ? 10.32 15.531 19.781 1 90.06 390 ALA B O 1
ATOM 7017 N N . ARG B 1 391 ? 9.289 15.367 17.859 1 83.75 391 ARG B N 1
ATOM 7018 C CA . ARG B 1 391 ? 10.531 15.406 17.094 1 83.75 391 ARG B CA 1
ATOM 7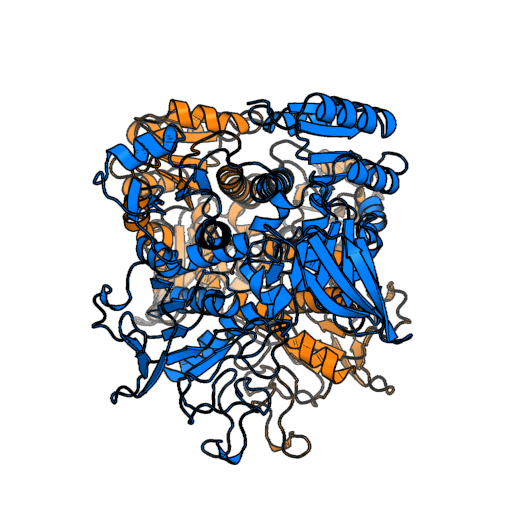019 C C . ARG B 1 391 ? 11.117 16.812 17.094 1 83.75 391 ARG B C 1
ATOM 7021 O O . ARG B 1 391 ? 12.32 17 16.859 1 83.75 391 ARG B O 1
ATOM 7028 N N . PHE B 1 392 ? 10.32 17.797 17.281 1 85.25 392 PHE B N 1
ATOM 7029 C CA . PHE B 1 392 ? 10.766 19.188 17.156 1 85.25 392 PHE B CA 1
ATOM 7030 C C . PHE B 1 392 ? 10.617 19.922 18.484 1 85.25 392 PHE B C 1
ATOM 7032 O O . PHE B 1 392 ? 11.547 20.609 18.922 1 85.25 392 PHE B O 1
ATOM 7039 N N . ALA B 1 393 ? 9.5 19.75 19.141 1 90.94 393 ALA B N 1
ATOM 7040 C CA . ALA B 1 393 ? 9.148 20.516 20.328 1 90.94 393 ALA B CA 1
ATOM 7041 C C . ALA B 1 393 ? 9.992 20.078 21.531 1 90.94 393 ALA B C 1
ATOM 7043 O O . ALA B 1 393 ? 10.508 18.953 21.547 1 90.94 393 ALA B O 1
ATOM 7044 N N . ARG B 1 394 ? 10.109 20.984 22.438 1 92.31 394 ARG B N 1
ATOM 7045 C CA . ARG B 1 394 ? 10.773 20.672 23.703 1 92.31 394 ARG B CA 1
ATOM 7046 C C . ARG B 1 394 ? 10 19.625 24.484 1 92.31 394 ARG B C 1
ATOM 7048 O O . ARG B 1 394 ? 10.586 18.703 25.047 1 92.31 394 ARG B O 1
ATOM 7055 N N . SER B 1 395 ? 8.742 19.797 24.531 1 95.19 395 SER B N 1
ATOM 7056 C CA . SER B 1 395 ? 7.867 18.859 25.203 1 95.19 395 SER B CA 1
ATOM 7057 C C . SER B 1 395 ? 6.465 18.859 24.609 1 95.19 395 SER B C 1
ATOM 7059 O O . SER B 1 395 ? 6.047 19.859 24.016 1 95.19 395 SER B O 1
ATOM 7061 N N . VAL B 1 396 ? 5.777 17.703 24.672 1 96.62 396 VAL B N 1
ATOM 7062 C CA . VAL B 1 396 ? 4.406 17.562 24.203 1 96.62 396 VAL B CA 1
ATOM 7063 C C . VAL B 1 396 ? 3.525 17.016 25.312 1 96.62 396 VAL B C 1
ATOM 7065 O O . VAL B 1 396 ? 3.863 16.016 25.953 1 96.62 396 VAL B O 1
ATOM 7068 N N . THR B 1 397 ? 2.479 17.734 25.656 1 97.75 397 THR B N 1
ATOM 7069 C CA . THR B 1 397 ? 1.486 17.25 26.594 1 97.75 397 THR B CA 1
ATOM 7070 C C . THR B 1 397 ? 0.18 16.906 25.891 1 97.75 397 THR B C 1
ATOM 7072 O O . THR B 1 397 ? -0.439 17.766 25.266 1 97.75 397 THR B O 1
ATOM 7075 N N . ILE B 1 398 ? -0.205 15.609 25.969 1 97.56 398 ILE B N 1
ATOM 7076 C CA . ILE B 1 398 ? -1.512 15.203 25.453 1 97.56 398 ILE B CA 1
ATOM 7077 C C . ILE B 1 398 ? -2.568 15.398 26.547 1 97.56 398 ILE B C 1
ATOM 7079 O O . ILE B 1 398 ? -2.457 14.836 27.641 1 97.56 398 ILE B O 1
ATOM 7083 N N . VAL B 1 399 ? -3.594 16.266 26.25 1 97.5 399 VAL B N 1
ATOM 7084 C CA . VAL B 1 399 ? -4.668 16.531 27.203 1 97.5 399 VAL B CA 1
ATOM 7085 C C . VAL B 1 399 ? -5.934 15.789 26.766 1 97.5 399 VAL B C 1
ATOM 7087 O O . VAL B 1 399 ? -6.391 15.938 25.641 1 97.5 399 VAL B O 1
ATOM 7090 N N . ILE B 1 400 ? -6.488 14.961 27.656 1 96.5 400 ILE B N 1
ATOM 7091 C CA . ILE B 1 400 ? -7.715 14.234 27.359 1 96.5 400 ILE B CA 1
ATOM 7092 C C . ILE B 1 400 ? -8.711 14.398 28.5 1 96.5 400 ILE B C 1
ATOM 7094 O O . ILE B 1 400 ? -8.312 14.578 29.656 1 96.5 400 ILE B O 1
ATOM 7098 N N . ARG B 1 401 ? -9.961 14.359 28.141 1 93.31 401 ARG B N 1
ATOM 7099 C CA . ARG B 1 401 ? -11.016 14.453 29.141 1 93.31 401 ARG B CA 1
ATOM 7100 C C . ARG B 1 401 ? -11.188 13.125 29.875 1 93.31 401 ARG B C 1
ATOM 7102 O O . ARG B 1 401 ? -11.562 13.102 31.062 1 93.31 401 ARG B O 1
ATOM 7109 N N . ARG B 1 402 ? -10.852 12.055 29.203 1 92.69 402 ARG B N 1
ATOM 7110 C CA . ARG B 1 402 ? -11.016 10.711 29.75 1 92.69 402 ARG B CA 1
ATOM 7111 C C . ARG B 1 402 ? -9.859 10.352 30.672 1 92.69 402 ARG B C 1
ATOM 7113 O O . ARG B 1 402 ? -8.898 11.117 30.812 1 92.69 402 ARG B O 1
ATOM 7120 N N . SER B 1 403 ? -10 9.172 31.328 1 92.44 403 SER B N 1
ATOM 7121 C CA . SER B 1 403 ? -9.008 8.766 32.312 1 92.44 403 SER B CA 1
ATOM 7122 C C . SER B 1 403 ? -7.785 8.141 31.641 1 92.44 403 SER B C 1
ATOM 7124 O O . SER B 1 403 ? -6.695 8.125 32.219 1 92.44 403 SER B O 1
ATOM 7126 N N . SER B 1 404 ? -8.023 7.594 30.422 1 92.69 404 SER B N 1
ATOM 7127 C CA . SER B 1 404 ? -6.902 6.957 29.734 1 92.69 404 SER B CA 1
ATOM 7128 C C . SER B 1 404 ? -7.07 7.008 28.219 1 92.69 404 SER B C 1
ATOM 7130 O O . SER B 1 404 ? -8.164 7.301 27.719 1 92.69 404 SER B O 1
ATOM 7132 N N . LEU B 1 405 ? -5.93 6.715 27.531 1 91.5 405 LEU B N 1
ATOM 7133 C CA . LEU B 1 405 ? -5.91 6.676 26.062 1 91.5 405 LEU B CA 1
ATOM 7134 C C . LEU B 1 405 ? -6.395 5.324 25.547 1 91.5 405 LEU B C 1
ATOM 7136 O O . LEU B 1 405 ? -6.695 5.18 24.375 1 91.5 405 LEU B O 1
ATOM 7140 N N . ALA B 1 406 ? -6.594 4.383 26.344 1 85.31 406 ALA B N 1
ATOM 7141 C CA . ALA B 1 406 ? -6.738 2.975 25.984 1 85.31 406 ALA B CA 1
ATOM 7142 C C . ALA B 1 406 ? -8.047 2.732 25.234 1 85.31 406 ALA B C 1
ATOM 7144 O O . ALA B 1 406 ? -8.133 1.827 24.406 1 85.31 406 ALA B O 1
ATOM 7145 N N . GLU B 1 407 ? -8.992 3.611 25.5 1 81.75 407 GLU B N 1
ATOM 7146 C CA . GLU B 1 407 ? -10.312 3.377 24.922 1 81.75 407 GLU B CA 1
ATOM 7147 C C . GLU B 1 407 ? -10.391 3.881 23.484 1 81.75 407 GLU B C 1
ATOM 7149 O O . GLU B 1 407 ? -11.203 3.402 22.703 1 81.75 407 GLU B O 1
ATOM 7154 N N . THR B 1 408 ? -9.547 4.781 23.156 1 82.12 408 THR B N 1
ATOM 7155 C CA . THR B 1 408 ? -9.82 5.492 21.906 1 82.12 408 THR B CA 1
ATOM 7156 C C . THR B 1 408 ? -8.594 5.477 21 1 82.12 408 THR B C 1
ATOM 7158 O O . THR B 1 408 ? -8.695 5.773 19.812 1 82.12 408 THR B O 1
ATOM 7161 N N . MET B 1 409 ? -7.477 5.113 21.547 1 85 409 MET B N 1
ATOM 7162 C CA . MET B 1 409 ? -6.23 5.113 20.797 1 85 409 MET B CA 1
ATOM 7163 C C . MET B 1 409 ? -5.703 3.695 20.609 1 85 409 MET B C 1
ATOM 7165 O O . MET B 1 409 ? -5.805 2.871 21.516 1 85 409 MET B O 1
ATOM 7169 N N . SER B 1 410 ? -5.168 3.451 19.438 1 79.12 410 SER B N 1
ATOM 7170 C CA . SER B 1 410 ? -4.609 2.133 19.156 1 79.12 410 SER B CA 1
ATOM 7171 C C . SER B 1 410 ? -3.5 1.787 20.156 1 79.12 410 SER B C 1
ATOM 7173 O O . SER B 1 410 ? -2.717 2.656 20.547 1 79.12 410 SER B O 1
ATOM 7175 N N . ALA B 1 411 ? -3.432 0.535 20.453 1 80 411 ALA B N 1
ATOM 7176 C CA . ALA B 1 411 ? -2.477 0.053 21.453 1 80 411 ALA B CA 1
ATOM 7177 C C . ALA B 1 411 ? -1.042 0.343 21.016 1 80 411 ALA B C 1
ATOM 7179 O O . ALA B 1 411 ? -0.205 0.719 21.844 1 80 411 ALA B O 1
ATOM 7180 N N . TYR B 1 412 ? -0.756 0.156 19.797 1 75.56 412 TYR B N 1
ATOM 7181 C CA . TYR B 1 412 ? 0.609 0.379 19.344 1 75.56 412 TYR B CA 1
ATOM 7182 C C . TYR B 1 412 ? 1.03 1.827 19.562 1 75.56 412 TYR B C 1
ATOM 7184 O O . TYR B 1 412 ? 2.178 2.098 19.922 1 75.56 412 TYR B O 1
ATOM 7192 N N . LEU B 1 413 ? 0.147 2.695 19.359 1 82.75 413 LEU B N 1
ATOM 7193 C CA . LEU B 1 413 ? 0.426 4.121 19.5 1 82.75 413 LEU B CA 1
ATOM 7194 C C . LEU B 1 413 ? 0.611 4.496 20.969 1 82.75 413 LEU B C 1
ATOM 7196 O O . LEU B 1 413 ? 1.479 5.309 21.297 1 82.75 413 LEU B O 1
ATOM 7200 N N . ILE B 1 414 ? -0.182 3.916 21.812 1 88.25 414 ILE B N 1
ATOM 7201 C CA . ILE B 1 414 ? -0.025 4.129 23.234 1 88.25 414 ILE B CA 1
ATOM 7202 C C . ILE B 1 414 ? 1.37 3.691 23.672 1 88.25 414 ILE B C 1
ATOM 7204 O O . ILE B 1 414 ? 2.031 4.383 24.453 1 88.25 414 ILE B O 1
ATOM 7208 N N . GLY B 1 415 ? 1.78 2.568 23.172 1 82.81 415 GLY B N 1
ATOM 7209 C CA . GLY B 1 415 ? 3.125 2.086 23.453 1 82.81 415 GLY B CA 1
ATOM 7210 C C . GLY B 1 415 ? 4.207 3.059 23.031 1 82.81 415 GLY B C 1
ATOM 7211 O O . GLY B 1 415 ? 5.148 3.316 23.781 1 82.81 415 GLY B O 1
ATOM 7212 N N . GLU B 1 416 ? 4.09 3.586 21.844 1 83.44 416 GLU B N 1
ATOM 7213 C CA . GLU B 1 416 ? 5.07 4.531 21.328 1 83.44 416 GLU B CA 1
ATOM 7214 C C . GLU B 1 416 ? 5.113 5.801 22.172 1 83.44 416 GLU B C 1
ATOM 7216 O O . GLU B 1 416 ? 6.191 6.332 22.453 1 83.44 416 GLU B O 1
ATOM 7221 N N . ILE B 1 417 ? 3.93 6.277 22.562 1 89.75 417 ILE B N 1
ATOM 7222 C CA . ILE B 1 417 ? 3.803 7.477 23.391 1 89.75 417 ILE B CA 1
ATOM 7223 C C . ILE B 1 417 ? 4.477 7.254 24.734 1 89.75 417 ILE B C 1
ATOM 7225 O O . ILE B 1 417 ? 5.223 8.109 25.219 1 89.75 417 ILE B O 1
ATOM 7229 N N . SER B 1 418 ? 4.297 6.102 25.281 1 88.62 418 SER B N 1
ATOM 7230 C CA . SER B 1 418 ? 4.828 5.809 26.609 1 88.62 418 SER B CA 1
ATOM 7231 C C . SER B 1 418 ? 6.352 5.727 26.594 1 88.62 418 SER B C 1
ATOM 7233 O O . SER B 1 418 ? 7.004 5.969 27.609 1 88.62 418 SER B O 1
ATOM 7235 N N . PHE B 1 419 ? 6.855 5.461 25.469 1 82.69 419 PHE B N 1
ATOM 7236 C CA . PHE B 1 419 ? 8.297 5.277 25.344 1 82.69 419 PHE B CA 1
ATOM 7237 C C . PHE B 1 419 ? 8.977 6.59 24.969 1 82.69 419 PHE B C 1
ATOM 7239 O O . PHE B 1 419 ? 10.203 6.695 25.031 1 82.69 419 PHE B O 1
ATOM 7246 N N . ASN B 1 420 ? 8.242 7.566 24.625 1 86.62 420 ASN B N 1
ATOM 7247 C CA . ASN B 1 420 ? 8.805 8.852 24.219 1 86.62 420 ASN B CA 1
ATOM 7248 C C . ASN B 1 420 ? 8.977 9.789 25.406 1 86.62 420 ASN B C 1
ATOM 7250 O O . ASN B 1 420 ? 7.984 10.258 25.984 1 86.62 420 ASN B O 1
ATOM 7254 N N . PRO B 1 421 ? 10.164 10.086 25.812 1 86.31 421 PRO B N 1
ATOM 7255 C CA . PRO B 1 421 ? 10.391 10.875 27.031 1 86.31 421 PRO B CA 1
ATOM 7256 C C . PRO B 1 421 ? 9.898 12.312 26.906 1 86.31 421 PRO B C 1
ATOM 7258 O O . PRO B 1 421 ? 9.789 13.023 27.906 1 86.31 421 PRO B O 1
ATOM 7261 N N . ARG B 1 422 ? 9.586 12.781 25.75 1 90.31 422 ARG B N 1
ATOM 7262 C CA . ARG B 1 422 ? 9.156 14.164 25.531 1 90.31 422 ARG B CA 1
ATOM 7263 C C . ARG B 1 422 ? 7.637 14.281 25.578 1 90.31 422 ARG B C 1
ATOM 7265 O O . ARG B 1 422 ? 7.09 15.383 25.484 1 90.31 422 ARG B O 1
ATOM 7272 N N . ILE B 1 423 ? 6.953 13.164 25.688 1 94.88 423 ILE B N 1
ATOM 7273 C CA . ILE B 1 423 ? 5.496 13.188 25.641 1 94.88 423 ILE B CA 1
ATOM 7274 C C . ILE B 1 423 ? 4.93 12.812 27.016 1 94.88 423 ILE B C 1
ATOM 7276 O O . ILE B 1 423 ? 5.363 11.836 27.625 1 94.88 423 ILE B O 1
ATOM 7280 N N . THR B 1 424 ? 4.109 13.609 27.516 1 96.31 424 THR B N 1
ATOM 7281 C CA . THR B 1 424 ? 3.357 13.32 28.734 1 96.31 424 THR B CA 1
ATOM 7282 C C . THR B 1 424 ? 1.855 13.336 28.453 1 96.31 424 THR B C 1
ATOM 7284 O O . THR B 1 424 ? 1.392 14.047 27.562 1 96.31 424 THR B O 1
ATOM 7287 N N . VAL B 1 425 ? 1.088 12.516 29.25 1 96.94 425 VAL B N 1
ATOM 7288 C CA . VAL B 1 425 ? -0.365 12.469 29.109 1 96.94 425 VAL B CA 1
ATOM 7289 C C . VAL B 1 425 ? -1.019 13.078 30.359 1 96.94 425 VAL B C 1
ATOM 7291 O O . VAL B 1 425 ? -0.729 12.672 31.484 1 96.94 425 VAL B O 1
ATOM 7294 N N . CYS B 1 426 ? -1.762 14.148 30.125 1 96.5 426 CYS B N 1
ATOM 7295 C CA . CYS B 1 426 ? -2.566 14.773 31.172 1 96.5 426 CYS B CA 1
ATOM 7296 C C . CYS B 1 426 ? -4.031 14.367 31.047 1 96.5 426 CYS B C 1
ATOM 7298 O O . CYS B 1 426 ? -4.785 14.961 30.266 1 96.5 426 CYS B O 1
ATOM 7300 N N . SER B 1 427 ? -4.457 13.375 31.812 1 95.88 427 SER B N 1
ATOM 7301 C CA . SER B 1 427 ? -5.816 12.844 31.75 1 95.88 427 SER B CA 1
ATOM 7302 C C . SER B 1 427 ? -6.77 13.664 32.625 1 95.88 427 SER B C 1
ATOM 7304 O O . SER B 1 427 ? -6.332 14.477 33.438 1 95.88 427 SER B O 1
ATOM 7306 N N . GLU B 1 428 ? -8.055 13.586 32.344 1 96.19 428 GLU B N 1
ATOM 7307 C CA . GLU B 1 428 ? -9.133 14.211 33.094 1 96.19 428 GLU B CA 1
ATOM 7308 C C . GLU B 1 428 ? -8.93 15.719 33.188 1 96.19 428 GLU B C 1
ATOM 7310 O O . GLU B 1 428 ? -9.016 16.297 34.281 1 96.19 428 GLU B O 1
ATOM 7315 N N . ALA B 1 429 ? -8.617 16.312 32.125 1 96.38 429 ALA B N 1
ATOM 7316 C CA . ALA B 1 429 ? -8.367 17.75 32.031 1 96.38 429 ALA B CA 1
ATOM 7317 C C . ALA B 1 429 ? -8.906 18.328 30.719 1 96.38 429 ALA B C 1
ATOM 7319 O O . ALA B 1 429 ? -9.141 17.594 29.766 1 96.38 429 ALA B O 1
ATOM 7320 N N . GLU B 1 430 ? -9.195 19.578 30.688 1 96.5 430 GLU B N 1
ATOM 7321 C CA . GLU B 1 430 ? -9.68 20.281 29.5 1 96.5 430 GLU B CA 1
ATOM 7322 C C . GLU B 1 430 ? -9.078 21.672 29.391 1 96.5 430 GLU B C 1
ATOM 7324 O O . GLU B 1 430 ? -8.82 22.328 30.406 1 96.5 430 GLU B O 1
ATOM 7329 N N . VAL B 1 431 ? -8.758 22.094 28.172 1 96.88 431 VAL B N 1
ATOM 7330 C CA . VAL B 1 431 ? -8.336 23.469 27.938 1 96.88 431 VAL B CA 1
ATOM 7331 C C . VAL B 1 431 ? -9.555 24.391 27.922 1 96.88 431 VAL B C 1
ATOM 7333 O O . VAL B 1 431 ? -10.461 24.219 27.109 1 96.88 431 VAL B O 1
ATOM 7336 N N . VAL B 1 432 ? -9.539 25.422 28.766 1 96.75 432 VAL B N 1
ATOM 7337 C CA . VAL B 1 432 ? -10.766 26.188 28.922 1 96.75 432 VAL B CA 1
ATOM 7338 C C . VAL B 1 432 ? -10.508 27.656 28.547 1 96.75 432 VAL B C 1
ATOM 7340 O O . VAL B 1 432 ? -11.453 28.438 28.406 1 96.75 432 VAL B O 1
ATOM 7343 N N . ASP B 1 433 ? -9.258 28 28.453 1 96.88 433 ASP B N 1
ATOM 7344 C CA . ASP B 1 433 ? -8.906 29.359 28.078 1 96.88 433 ASP B CA 1
ATOM 7345 C C . ASP B 1 433 ? -7.465 29.438 27.578 1 96.88 433 ASP B C 1
ATOM 7347 O O . ASP B 1 433 ? -6.715 28.469 27.672 1 96.88 433 ASP B O 1
ATOM 7351 N N . GLY B 1 434 ? -7.082 30.531 27 1 96.81 434 GLY B N 1
ATOM 7352 C CA . GLY B 1 434 ? -5.73 30.812 26.547 1 96.81 434 GLY B CA 1
ATOM 7353 C C . GLY B 1 434 ? -5.562 32.188 25.969 1 96.81 434 GLY B C 1
ATOM 7354 O O . GLY B 1 434 ? -6.539 32.938 25.844 1 96.81 434 GLY B O 1
ATOM 7355 N N . GLY B 1 435 ? -4.305 32.469 25.703 1 95.25 435 GLY B N 1
ATOM 7356 C CA . GLY B 1 435 ? -4.082 33.812 25.172 1 95.25 435 GLY B CA 1
ATOM 7357 C C . GLY B 1 435 ? -2.629 34.094 24.844 1 95.25 435 GLY B C 1
ATOM 7358 O O . GLY B 1 435 ? -1.764 33.25 25.062 1 95.25 435 GLY B O 1
ATOM 7359 N N . GLY B 1 436 ? -2.42 35.25 24.219 1 92.62 436 GLY B N 1
ATOM 7360 C CA . GLY B 1 436 ? -1.154 35.812 23.766 1 92.62 436 GLY B CA 1
ATOM 7361 C C . GLY B 1 436 ? -1.323 37.062 22.922 1 92.62 436 GLY B C 1
ATOM 7362 O O . GLY B 1 436 ? -2.432 37.375 22.484 1 92.62 436 GLY B O 1
ATOM 7363 N N . GLU B 1 437 ? -0.324 37.781 22.781 1 89 437 GLU B N 1
ATOM 7364 C CA . GLU B 1 437 ? -0.382 39 22.016 1 89 437 GLU B CA 1
ATOM 7365 C C . GLU B 1 437 ? -0.251 38.75 20.516 1 89 437 GLU B C 1
ATOM 7367 O O . GLU B 1 437 ? -1.255 38.625 19.812 1 89 437 GLU B O 1
ATOM 7372 N N . ALA B 1 438 ? 0.962 38.375 20.141 1 83.62 438 ALA B N 1
ATOM 7373 C CA . ALA B 1 438 ? 1.204 38.094 18.734 1 83.62 438 ALA B CA 1
ATOM 7374 C C . ALA B 1 438 ? 0.913 36.656 18.391 1 83.62 438 ALA B C 1
ATOM 7376 O O . ALA B 1 438 ? 0.461 36.344 17.281 1 83.62 438 ALA B O 1
ATOM 7377 N N . ALA B 1 439 ? 1.196 35.812 19.328 1 90 439 ALA B N 1
ATOM 7378 C CA . ALA B 1 439 ? 0.975 34.375 19.203 1 90 439 ALA B CA 1
ATOM 7379 C C . ALA B 1 439 ? 0.627 33.75 20.547 1 90 439 ALA B C 1
ATOM 7381 O O . ALA B 1 439 ? 0.681 34.438 21.578 1 90 439 ALA B O 1
ATOM 7382 N N . LEU B 1 440 ? 0.184 32.531 20.484 1 94.44 440 LEU B N 1
ATOM 7383 C CA . LEU B 1 440 ? -0.184 31.844 21.703 1 94.44 440 LEU B CA 1
ATOM 7384 C C . LEU B 1 440 ? 0.966 31.844 22.703 1 94.44 440 LEU B C 1
ATOM 7386 O O . LEU B 1 440 ? 2.107 31.547 22.344 1 94.44 440 LEU B O 1
ATOM 7390 N N . GLU B 1 441 ? 0.614 32.188 23.938 1 96.06 441 GLU B N 1
ATOM 7391 C CA . GLU B 1 441 ? 1.652 32.25 24.953 1 96.06 441 GLU B CA 1
ATOM 7392 C C . GLU B 1 441 ? 1.269 31.406 26.172 1 96.06 441 GLU B C 1
ATOM 7394 O O . GLU B 1 441 ? 2.133 31 26.953 1 96.06 441 GLU B O 1
ATOM 7399 N N . TRP B 1 442 ? -0 31.219 26.328 1 97.44 442 TRP B N 1
ATOM 7400 C CA . TRP B 1 442 ? -0.432 30.453 27.5 1 97.44 442 TRP B CA 1
ATOM 7401 C C . TRP B 1 442 ? -1.818 29.859 27.266 1 97.44 442 TRP B C 1
ATOM 7403 O O . TRP B 1 442 ? -2.568 30.328 26.406 1 97.44 442 TRP B O 1
ATOM 7413 N N . ILE B 1 443 ? -2.104 28.75 28.047 1 97.94 443 ILE B N 1
ATOM 7414 C CA . ILE B 1 443 ? -3.436 28.156 28.094 1 97.94 443 ILE B CA 1
ATOM 7415 C C . ILE B 1 443 ? -3.852 27.938 29.547 1 97.94 443 ILE B C 1
ATOM 7417 O O . ILE B 1 443 ? -3.018 28 30.453 1 97.94 443 ILE B O 1
ATOM 7421 N N . THR B 1 444 ? -5.125 27.812 29.75 1 98 444 THR B N 1
ATOM 7422 C CA . THR B 1 444 ? -5.648 27.391 31.047 1 98 444 THR B CA 1
ATOM 7423 C C . THR B 1 444 ? -6.191 25.969 30.969 1 98 444 THR B C 1
ATOM 7425 O O . THR B 1 444 ? -7.074 25.672 30.172 1 98 444 THR B O 1
ATOM 7428 N N . LEU B 1 445 ? -5.609 25.109 31.797 1 96.88 445 LEU B N 1
ATOM 7429 C CA . LEU B 1 445 ? -6.059 23.719 31.922 1 96.88 445 LEU B CA 1
ATOM 7430 C C . LEU B 1 445 ? -6.949 23.547 33.125 1 96.88 445 LEU B C 1
ATOM 7432 O O . LEU B 1 445 ? -6.574 23.938 34.25 1 96.88 445 LEU B O 1
ATOM 7436 N N . ARG B 1 446 ? -8.188 23.062 32.875 1 96.62 446 ARG B N 1
ATOM 7437 C CA . ARG B 1 446 ? -9.07 22.703 33.969 1 96.62 446 ARG B CA 1
ATOM 7438 C C . ARG B 1 446 ? -8.961 21.203 34.281 1 96.62 446 ARG B C 1
ATOM 7440 O O . ARG B 1 446 ? -9.195 20.375 33.406 1 96.62 446 ARG B O 1
ATOM 7447 N N . HIS B 1 447 ? -8.57 20.906 35.5 1 95.69 447 HIS B N 1
ATOM 7448 C CA . HIS B 1 447 ? -8.57 19.516 35.938 1 95.69 447 HIS B CA 1
ATOM 7449 C C . HIS B 1 447 ? -9.953 19.094 36.406 1 95.69 447 HIS B C 1
ATOM 7451 O O . HIS B 1 447 ? -10.453 19.594 37.406 1 95.69 447 HIS B O 1
ATOM 7457 N N . ASN B 1 448 ? -10.477 18.125 35.75 1 92.88 448 ASN B N 1
ATOM 7458 C CA . ASN B 1 448 ? -11.875 17.781 35.969 1 92.88 448 ASN B CA 1
ATOM 7459 C C . ASN B 1 448 ? -12.078 17.078 37.312 1 92.88 448 ASN B C 1
ATOM 7461 O O . ASN B 1 448 ? -13.172 17.141 37.906 1 92.88 448 ASN B O 1
ATOM 7465 N N . ASP B 1 449 ? -11.07 16.375 37.75 1 89.44 449 ASP B N 1
ATOM 7466 C CA . ASP B 1 449 ? -11.18 15.68 39.031 1 89.44 449 ASP B CA 1
ATOM 7467 C C . ASP B 1 449 ? -11.211 16.656 40.188 1 89.44 449 ASP B C 1
ATOM 7469 O O . ASP B 1 449 ? -11.992 16.5 41.125 1 89.44 449 ASP B O 1
ATOM 7473 N N . SER B 1 450 ? -10.445 17.719 40.156 1 91.12 450 SER B N 1
ATOM 7474 C CA . SER B 1 450 ? -10.328 18.688 41.25 1 91.12 450 SER B CA 1
ATOM 7475 C C . SER B 1 450 ? -11.094 19.969 40.938 1 91.12 450 SER B C 1
ATOM 7477 O O . SER B 1 450 ? -11.453 20.719 41.844 1 91.12 450 SER B O 1
ATOM 7479 N N . GLY B 1 451 ? -11.359 20.281 39.688 1 91.75 451 GLY B N 1
ATOM 7480 C CA . GLY B 1 451 ? -11.977 21.531 39.281 1 91.75 451 GLY B CA 1
ATOM 7481 C C . GLY B 1 451 ? -11 22.688 39.25 1 91.75 451 GLY B C 1
ATOM 7482 O O . GLY B 1 451 ? -11.391 23.828 38.938 1 91.75 451 GLY B O 1
ATOM 7483 N N . GLU B 1 452 ? -9.797 22.438 39.531 1 94.88 452 GLU B N 1
ATOM 7484 C CA . GLU B 1 452 ? -8.766 23.469 39.594 1 94.88 452 GLU B CA 1
ATOM 7485 C C . GLU B 1 452 ? -8.305 23.891 38.219 1 94.88 452 GLU B C 1
ATOM 7487 O O . GLU B 1 452 ? -8.156 23.047 37.312 1 94.88 452 GLU B O 1
ATOM 7492 N N . ASP B 1 453 ? -8.109 25.172 38.031 1 96.44 453 ASP B N 1
ATOM 7493 C CA . ASP B 1 453 ? -7.562 25.734 36.812 1 96.44 453 ASP B CA 1
ATOM 7494 C C . ASP B 1 453 ? -6.062 25.984 36.938 1 96.44 453 ASP B C 1
ATOM 7496 O O . ASP B 1 453 ? -5.602 26.5 37.969 1 96.44 453 ASP B O 1
ATOM 7500 N N . GLU B 1 454 ? -5.352 25.531 35.969 1 96 454 GLU B N 1
ATOM 7501 C CA . GLU B 1 454 ? -3.904 25.719 35.906 1 96 454 GLU B CA 1
ATOM 7502 C C . GLU B 1 454 ? -3.498 26.469 34.656 1 96 454 GLU B C 1
ATOM 7504 O O . GLU B 1 454 ? -3.852 26.078 33.531 1 96 454 GLU B O 1
ATOM 7509 N N . ARG B 1 455 ? -2.789 27.625 34.906 1 96.62 455 ARG B N 1
ATOM 7510 C CA . ARG B 1 455 ? -2.232 28.312 33.75 1 96.62 455 ARG B CA 1
ATOM 7511 C C . ARG B 1 455 ? -0.873 27.75 33.375 1 96.62 455 ARG B C 1
ATOM 7513 O O . ARG B 1 455 ? -0.017 27.531 34.219 1 96.62 455 ARG B O 1
ATOM 7520 N N . ARG B 1 456 ? -0.699 27.438 32.125 1 96.31 456 ARG B N 1
ATOM 7521 C CA . ARG B 1 456 ? 0.534 26.844 31.594 1 96.31 456 ARG B CA 1
ATOM 7522 C C . ARG B 1 456 ? 1.05 27.641 30.391 1 96.31 456 ARG B C 1
ATOM 7524 O O . ARG B 1 456 ? 0.28 27.984 29.5 1 96.31 456 ARG B O 1
ATOM 7531 N N . GLU B 1 457 ? 2.295 27.984 30.469 1 96.5 457 GLU B N 1
ATOM 7532 C CA . GLU B 1 457 ? 2.928 28.594 29.297 1 96.5 457 GLU B CA 1
ATOM 7533 C C . GLU B 1 457 ? 3.172 27.562 28.203 1 96.5 457 GLU B C 1
ATOM 7535 O O . GLU B 1 457 ? 3.748 26.5 28.453 1 96.5 457 GLU B O 1
ATOM 7540 N N . VAL B 1 458 ? 2.59 27.844 27.016 1 96.69 458 VAL B N 1
ATOM 7541 C CA . VAL B 1 458 ? 2.762 26.922 25.891 1 96.69 458 VAL B CA 1
ATOM 7542 C C . VAL B 1 458 ? 2.979 27.719 24.594 1 96.69 458 VAL B C 1
ATOM 7544 O O . VAL B 1 458 ? 2.516 28.859 24.484 1 96.69 458 VAL B O 1
ATOM 7547 N N . GLY B 1 459 ? 3.717 27.156 23.719 1 93.75 459 GLY B N 1
ATOM 7548 C CA . GLY B 1 459 ? 3.975 27.797 22.438 1 93.75 459 GLY B CA 1
ATOM 7549 C C . GLY B 1 459 ? 3.08 27.297 21.328 1 93.75 459 GLY B C 1
ATOM 7550 O O . GLY B 1 459 ? 2.984 27.922 20.266 1 93.75 459 GLY B O 1
ATOM 7551 N N . GLY B 1 460 ? 2.447 26.234 21.5 1 94.94 460 GLY B N 1
ATOM 7552 C CA . GLY B 1 460 ? 1.571 25.641 20.5 1 94.94 460 GLY B CA 1
ATOM 7553 C C . GLY B 1 460 ? 0.445 24.828 21.109 1 94.94 460 GLY B C 1
ATOM 7554 O O . GLY B 1 460 ? 0.64 24.125 22.109 1 94.94 460 GLY B O 1
ATOM 7555 N N . LEU B 1 461 ? -0.734 25 20.547 1 96 461 LEU B N 1
ATOM 7556 C CA . LEU B 1 461 ? -1.924 24.234 20.891 1 96 461 LEU B CA 1
ATOM 7557 C C . LEU B 1 461 ? -2.514 23.547 19.656 1 96 461 LEU B C 1
ATOM 7559 O O . LEU B 1 461 ? -2.947 24.234 18.719 1 96 461 LEU B O 1
ATOM 7563 N N . PHE B 1 462 ? -2.469 22.25 19.688 1 93.56 462 PHE B N 1
ATOM 7564 C CA . PHE B 1 462 ? -2.988 21.469 18.578 1 93.56 462 PHE B CA 1
ATOM 7565 C C . PHE B 1 462 ? -4.277 20.75 18.969 1 93.56 462 PHE B C 1
ATOM 7567 O O . PHE B 1 462 ? -4.289 19.969 19.906 1 93.56 462 PHE B O 1
ATOM 7574 N N . LEU B 1 463 ? -5.328 21.078 18.234 1 92.75 463 LEU B N 1
ATOM 7575 C CA . LEU B 1 463 ? -6.664 20.625 18.594 1 92.75 463 LEU B CA 1
ATOM 7576 C C . LEU B 1 463 ? -7.137 19.516 17.672 1 92.75 463 LEU B C 1
ATOM 7578 O O . LEU B 1 463 ? -7.496 19.766 16.516 1 92.75 463 LEU B O 1
ATOM 7582 N N . LEU B 1 464 ? -7.105 18.297 18.172 1 89.75 464 LEU B N 1
ATOM 7583 C CA . LEU B 1 464 ? -7.598 17.109 17.469 1 89.75 464 LEU B CA 1
ATOM 7584 C C . LEU B 1 464 ? -8.812 16.516 18.188 1 89.75 464 LEU B C 1
ATOM 7586 O O . LEU B 1 464 ? -8.719 15.469 18.812 1 89.75 464 LEU B O 1
ATOM 7590 N N . LEU B 1 465 ? -9.984 17.188 18.094 1 87.19 465 LEU B N 1
ATOM 7591 C CA . LEU B 1 465 ? -11.156 17.031 18.953 1 87.19 465 LEU B CA 1
ATOM 7592 C C . LEU B 1 465 ? -12.211 16.156 18.281 1 87.19 465 LEU B C 1
ATOM 7594 O O . LEU B 1 465 ? -13.391 16.219 18.625 1 87.19 465 LEU B O 1
ATOM 7598 N N . GLY B 1 466 ? -11.789 15.336 17.453 1 76.88 466 GLY B N 1
ATOM 7599 C CA . GLY B 1 466 ? -12.766 14.531 16.734 1 76.88 466 GLY B CA 1
ATOM 7600 C C . GLY B 1 466 ? -13.445 15.281 15.609 1 76.88 466 GLY B C 1
ATOM 7601 O O . GLY B 1 466 ? -13.031 16.391 15.25 1 76.88 466 GLY B O 1
ATOM 7602 N N . ALA B 1 467 ? -14.258 14.484 14.891 1 73.69 467 ALA B N 1
ATOM 7603 C CA . ALA B 1 467 ? -14.758 15.062 13.648 1 73.69 467 ALA B CA 1
ATOM 7604 C C . ALA B 1 467 ? -16.281 14.914 13.547 1 73.69 467 ALA B C 1
ATOM 7606 O O . ALA B 1 467 ? -16.859 14.062 14.227 1 73.69 467 ALA B O 1
ATOM 7607 N N . GLN B 1 468 ? -16.875 15.93 13.039 1 82.06 468 GLN B N 1
ATOM 7608 C CA . GLN B 1 468 ? -18.312 15.945 12.75 1 82.06 468 GLN B CA 1
ATOM 7609 C C . GLN B 1 468 ? -18.562 15.867 11.25 1 82.06 468 GLN B C 1
ATOM 7611 O O . GLN B 1 468 ? -17.859 16.5 10.461 1 82.06 468 GLN B O 1
ATOM 7616 N N . PRO B 1 469 ? -19.547 14.898 10.898 1 88.25 469 PRO B N 1
ATOM 7617 C CA . PRO B 1 469 ? -19.891 14.836 9.477 1 88.25 469 PRO B CA 1
ATOM 7618 C C . PRO B 1 469 ? -20.609 16.094 8.992 1 88.25 469 PRO B C 1
ATOM 7620 O O . PRO B 1 469 ? -21.312 16.75 9.766 1 88.25 469 PRO B O 1
ATOM 7623 N N . HIS B 1 470 ? -20.312 16.562 7.855 1 84.62 470 HIS B N 1
ATOM 7624 C CA . HIS B 1 470 ? -21.016 17.672 7.211 1 84.62 470 HIS B CA 1
ATOM 7625 C C . HIS B 1 470 ? -21.859 17.188 6.035 1 84.62 470 HIS B C 1
ATOM 7627 O O . HIS B 1 470 ? -21.344 17.016 4.93 1 84.62 470 HIS B O 1
ATOM 7633 N N . CYS B 1 471 ? -23.125 17.047 6.266 1 88.81 471 CYS B N 1
ATOM 7634 C CA . CYS B 1 471 ? -24 16.469 5.254 1 88.81 471 CYS B CA 1
ATOM 7635 C C . CYS B 1 471 ? -25.109 17.438 4.867 1 88.81 471 CYS B C 1
ATOM 7637 O O . CYS B 1 471 ? -26.062 17.062 4.176 1 88.81 471 CYS B O 1
ATOM 7639 N N . ASP B 1 472 ? -24.969 18.734 5.246 1 89.75 472 ASP B N 1
ATOM 7640 C CA . ASP B 1 472 ? -26.016 19.719 5.02 1 89.75 472 ASP B CA 1
ATOM 7641 C C . ASP B 1 472 ? -26.234 19.953 3.527 1 89.75 472 ASP B C 1
ATOM 7643 O O . ASP B 1 472 ? -27.328 20.359 3.109 1 89.75 472 ASP B O 1
ATOM 7647 N N . TRP B 1 473 ? -25.312 19.625 2.723 1 94.44 473 TRP B N 1
ATOM 7648 C CA . TRP B 1 473 ? -25.375 19.875 1.284 1 94.44 473 TRP B CA 1
ATOM 7649 C C . TRP B 1 473 ? -26.094 18.734 0.573 1 94.44 473 TRP B C 1
ATOM 7651 O O . TRP B 1 473 ? -26.469 18.859 -0.597 1 94.44 473 TRP B O 1
ATOM 7661 N N . LEU B 1 474 ? -26.391 17.641 1.271 1 96.5 474 LEU B N 1
ATOM 7662 C CA . LEU B 1 474 ? -27 16.453 0.668 1 96.5 474 LEU B CA 1
ATOM 7663 C C . LEU B 1 474 ? -28.516 16.609 0.556 1 96.5 474 LEU B C 1
ATOM 7665 O O . LEU B 1 474 ? -29.141 17.281 1.384 1 96.5 474 LEU B O 1
ATOM 7669 N N . PRO B 1 475 ? -29.141 16.062 -0.453 1 96.06 475 PRO B N 1
ATOM 7670 C CA . PRO B 1 475 ? -30.594 16.062 -0.548 1 96.06 475 PRO B CA 1
ATOM 7671 C C . PRO B 1 475 ? -31.266 15.195 0.516 1 96.06 475 PRO B C 1
ATOM 7673 O O . PRO B 1 475 ? -30.641 14.258 1.03 1 96.06 475 PRO B O 1
ATOM 7676 N N . PRO B 1 476 ? -32.5 15.484 0.842 1 94.19 476 PRO B N 1
ATOM 7677 C CA . PRO B 1 476 ? -33.188 14.75 1.904 1 94.19 476 PRO B CA 1
ATOM 7678 C C . PRO B 1 476 ? -33.344 13.266 1.582 1 94.19 476 PRO B C 1
ATOM 7680 O O . PRO B 1 476 ? -33.594 12.453 2.484 1 94.19 476 PRO B O 1
ATOM 7683 N N . GLU B 1 477 ? -33.25 12.898 0.347 1 95 477 GLU B N 1
ATOM 7684 C CA . GLU B 1 477 ? -33.375 11.508 -0.075 1 95 477 GLU B CA 1
ATOM 7685 C C . GLU B 1 477 ? -32.25 10.656 0.481 1 95 477 GLU B C 1
ATOM 7687 O O . GLU B 1 477 ? -32.344 9.43 0.546 1 95 477 GLU B O 1
ATOM 7692 N N . VAL B 1 478 ? -31.141 11.312 0.8 1 97.12 478 VAL B N 1
ATOM 7693 C CA . VAL B 1 478 ? -30.016 10.594 1.416 1 97.12 478 VAL B CA 1
ATOM 7694 C C . VAL B 1 478 ? -30.203 10.562 2.932 1 97.12 478 VAL B C 1
ATOM 7696 O O . VAL B 1 478 ? -30.125 11.594 3.598 1 97.12 478 VAL B O 1
ATOM 7699 N N . ALA B 1 479 ? -30.406 9.438 3.469 1 97.19 479 ALA B N 1
ATOM 7700 C CA . ALA B 1 479 ? -30.688 9.273 4.895 1 97.19 479 ALA B CA 1
ATOM 7701 C C . ALA B 1 479 ? -29.406 9.391 5.719 1 97.19 479 ALA B C 1
ATOM 7703 O O . ALA B 1 479 ? -28.359 8.883 5.316 1 97.19 479 ALA B O 1
ATOM 7704 N N . VAL B 1 480 ? -29.5 10.062 6.832 1 96.31 480 VAL B N 1
ATOM 7705 C CA . VAL B 1 480 ? -28.391 10.195 7.785 1 96.31 480 VAL B CA 1
ATOM 7706 C C . VAL B 1 480 ? -28.859 9.781 9.18 1 96.31 480 VAL B C 1
ATOM 7708 O O . VAL B 1 480 ? -30.062 9.766 9.453 1 96.31 480 VAL B O 1
ATOM 7711 N N . ASP B 1 481 ? -27.969 9.367 10.008 1 94.56 481 ASP B N 1
ATOM 7712 C CA . ASP B 1 481 ? -28.344 9.023 11.375 1 94.56 481 ASP B CA 1
ATOM 7713 C C . ASP B 1 481 ? -28.453 10.273 12.25 1 94.56 481 ASP B C 1
ATOM 7715 O O . ASP B 1 481 ? -28.391 11.391 11.75 1 94.56 481 ASP B O 1
ATOM 7719 N N . GLU B 1 482 ? -28.672 10.078 13.547 1 91.56 482 GLU B N 1
ATOM 7720 C CA . GLU B 1 482 ? -28.891 11.18 14.477 1 91.56 482 GLU B CA 1
ATOM 7721 C C . GLU B 1 482 ? -27.641 12.047 14.617 1 91.56 482 GLU B C 1
ATOM 7723 O O . GLU B 1 482 ? -27.734 13.227 14.945 1 91.56 482 GLU B O 1
ATOM 7728 N N . ARG B 1 483 ? -26.547 11.5 14.305 1 89.69 483 ARG B N 1
ATOM 7729 C CA . ARG B 1 483 ? -25.281 12.219 14.445 1 89.69 483 ARG B CA 1
ATOM 7730 C C . ARG B 1 483 ? -24.859 12.859 13.125 1 89.69 483 ARG B C 1
ATOM 7732 O O . ARG B 1 483 ? -23.859 13.57 13.062 1 89.69 483 ARG B O 1
ATOM 7739 N N . GLY B 1 484 ? -25.562 12.523 12.117 1 92.62 484 GLY B N 1
ATOM 7740 C CA . GLY B 1 484 ? -25.328 13.172 10.836 1 92.62 484 GLY B CA 1
ATOM 7741 C C . GLY B 1 484 ? -24.516 12.32 9.883 1 92.62 484 GLY B C 1
ATOM 7742 O O . GLY B 1 484 ? -24.141 12.781 8.797 1 92.62 484 GLY B O 1
ATOM 7743 N N . PHE B 1 485 ? -24.234 11.07 10.203 1 94.94 485 PHE B N 1
ATOM 7744 C CA . PHE B 1 485 ? -23.5 10.18 9.32 1 94.94 485 PHE B CA 1
ATOM 7745 C C . PHE B 1 485 ? -24.438 9.523 8.312 1 94.94 485 PHE B C 1
ATOM 7747 O O . PHE B 1 485 ? -25.578 9.188 8.641 1 94.94 485 PHE B O 1
ATOM 7754 N N . ILE B 1 486 ? -23.984 9.289 7.148 1 97.38 486 ILE B N 1
ATOM 7755 C CA . ILE B 1 486 ? -24.812 8.773 6.066 1 97.38 486 ILE B CA 1
ATOM 7756 C C . ILE B 1 486 ? -25.094 7.289 6.297 1 97.38 486 ILE B C 1
ATOM 7758 O O . ILE B 1 486 ? -24.188 6.516 6.613 1 97.38 486 ILE B O 1
ATOM 7762 N N . LEU B 1 487 ? -26.328 6.93 6.16 1 96.81 487 LEU B N 1
ATOM 7763 C CA . LEU B 1 487 ? -26.734 5.531 6.27 1 96.81 487 LEU B CA 1
ATOM 7764 C C . LEU B 1 487 ? -26.609 4.824 4.926 1 96.81 487 LEU B C 1
ATOM 7766 O O . LEU B 1 487 ? -26.969 5.383 3.887 1 96.81 487 LEU B O 1
ATOM 7770 N N . THR B 1 488 ? -26.062 3.623 4.922 1 94.38 488 THR B N 1
ATOM 7771 C CA . THR B 1 488 ? -25.922 2.82 3.711 1 94.38 488 THR B CA 1
ATOM 7772 C C . THR B 1 488 ? -26.359 1.382 3.961 1 94.38 488 THR B C 1
ATOM 7774 O O . THR B 1 488 ? -26.438 0.943 5.109 1 94.38 488 THR B O 1
ATOM 7777 N N . GLY B 1 489 ? -26.719 0.7 2.912 1 90.56 489 GLY B N 1
ATOM 7778 C CA . GLY B 1 489 ? -27.047 -0.713 2.994 1 90.56 489 GLY B CA 1
ATOM 7779 C C . GLY B 1 489 ? -28.141 -1.012 4.008 1 90.56 489 GLY B C 1
ATOM 7780 O O . GLY B 1 489 ? -29.188 -0.371 4.004 1 90.56 489 GLY B O 1
ATOM 7781 N N . ARG B 1 490 ? -27.875 -1.974 4.902 1 87.12 490 ARG B N 1
ATOM 7782 C CA . ARG B 1 490 ? -28.859 -2.465 5.855 1 87.12 490 ARG B CA 1
ATOM 7783 C C . ARG B 1 490 ? -29.203 -1.401 6.898 1 87.12 490 ARG B C 1
ATOM 7785 O O . ARG B 1 490 ? -30.234 -1.479 7.566 1 87.12 490 ARG B O 1
ATOM 7792 N N . ASP B 1 491 ? -28.281 -0.442 7.02 1 89.88 491 ASP B N 1
ATOM 7793 C CA . ASP B 1 491 ? -28.469 0.575 8.047 1 89.88 491 ASP B CA 1
ATOM 7794 C C . ASP B 1 491 ? -29.547 1.583 7.637 1 89.88 491 ASP B C 1
ATOM 7796 O O . ASP B 1 491 ? -30.016 2.363 8.461 1 89.88 491 ASP B O 1
ATOM 7800 N N . VAL B 1 492 ? -29.891 1.585 6.336 1 94.19 492 VAL B N 1
ATOM 7801 C CA . VAL B 1 492 ? -30.969 2.426 5.855 1 94.19 492 VAL B CA 1
ATOM 7802 C C . VAL B 1 492 ? -32.312 1.946 6.449 1 94.19 492 VAL B C 1
ATOM 7804 O O . VAL B 1 492 ? -32.562 0.745 6.477 1 94.19 492 VAL B O 1
ATOM 7807 N N . PRO B 1 493 ? -33.094 2.857 6.926 1 93 493 PRO B N 1
ATOM 7808 C CA . PRO B 1 493 ? -34.375 2.451 7.539 1 93 493 PRO B CA 1
ATOM 7809 C C . PRO B 1 493 ? -35.25 1.644 6.586 1 93 493 PRO B C 1
ATOM 7811 O O . PRO B 1 493 ? -35.312 1.949 5.395 1 93 493 PRO B O 1
ATOM 7814 N N . GLN B 1 494 ? -35.906 0.697 7.141 1 90.88 494 GLN B N 1
ATOM 7815 C CA . GLN B 1 494 ? -36.688 -0.246 6.359 1 90.88 494 GLN B CA 1
ATOM 7816 C C . GLN B 1 494 ? -37.75 0.478 5.531 1 90.88 494 GLN B C 1
ATOM 7818 O O . GLN B 1 494 ? -38.094 0.038 4.43 1 90.88 494 GLN B O 1
ATOM 7823 N N . GLU B 1 495 ? -38.25 1.563 6.062 1 92.44 495 GLU B N 1
ATOM 7824 C CA . GLU B 1 495 ? -39.281 2.334 5.371 1 92.44 495 GLU B CA 1
ATOM 7825 C C . GLU B 1 495 ? -38.75 2.855 4.031 1 92.44 495 GLU B C 1
ATOM 7827 O O . GLU B 1 495 ? -39.562 3.189 3.146 1 92.44 495 GLU B O 1
ATOM 7832 N N . ARG B 1 496 ? -37.438 2.842 3.904 1 93.38 496 ARG B N 1
ATOM 7833 C CA . ARG B 1 496 ? -36.844 3.387 2.688 1 93.38 496 ARG B CA 1
ATOM 7834 C C . ARG B 1 496 ? -36.281 2.271 1.799 1 93.38 496 ARG B C 1
ATOM 7836 O O . ARG B 1 496 ? -35.625 2.539 0.802 1 93.38 496 ARG B O 1
ATOM 7843 N N . TRP B 1 497 ? -36.531 1.105 2.242 1 92.31 497 TRP B N 1
ATOM 7844 C CA . TRP B 1 497 ? -36.094 -0.032 1.433 1 92.31 497 TRP B CA 1
ATOM 7845 C C . TRP B 1 497 ? -36.938 -0.134 0.159 1 92.31 497 TRP B C 1
ATOM 7847 O O . TRP B 1 497 ? -38.062 0.333 0.115 1 92.31 497 TRP B O 1
ATOM 7857 N N . ILE B 1 498 ? -36.375 -0.562 -0.903 1 90.12 498 ILE B N 1
ATOM 7858 C CA . ILE B 1 498 ? -37.062 -0.795 -2.166 1 90.12 498 ILE B CA 1
ATOM 7859 C C . ILE B 1 498 ? -37.375 -2.283 -2.318 1 90.12 498 ILE B C 1
ATOM 7861 O O . ILE B 1 498 ? -36.469 -3.117 -2.287 1 90.12 498 ILE B O 1
ATOM 7865 N N . ASP B 1 499 ? -38.625 -2.676 -2.463 1 88.56 499 ASP B N 1
ATOM 7866 C CA . ASP B 1 499 ? -39.094 -4.047 -2.619 1 88.56 499 ASP B CA 1
ATOM 7867 C C . ASP B 1 499 ? -38.656 -4.918 -1.445 1 88.56 499 ASP B C 1
ATOM 7869 O O . ASP B 1 499 ? -38.219 -6.055 -1.637 1 88.56 499 ASP B O 1
ATOM 7873 N N . GLY B 1 500 ? -38.594 -4.262 -0.319 1 84.75 500 GLY B N 1
ATOM 7874 C CA . GLY B 1 500 ? -38.312 -4.98 0.912 1 84.75 500 GLY B CA 1
ATOM 7875 C C . GLY B 1 500 ? -36.844 -5.305 1.081 1 84.75 500 GLY B C 1
ATOM 7876 O O . GLY B 1 500 ? -36.469 -6.039 1.997 1 84.75 500 GLY B O 1
ATOM 7877 N N . GLU B 1 501 ? -36 -4.781 0.204 1 88.19 501 GLU B N 1
ATOM 7878 C CA . GLU B 1 501 ? -34.562 -5.039 0.276 1 88.19 501 GLU B CA 1
ATOM 7879 C C . GLU B 1 501 ? -33.781 -3.762 0.572 1 88.19 501 GLU B C 1
ATOM 7881 O O . GLU B 1 501 ? -34.125 -2.689 0.069 1 88.19 501 GLU B O 1
ATOM 7886 N N . PRO B 1 502 ? -32.875 -3.855 1.46 1 91.75 502 PRO B N 1
ATOM 7887 C CA . PRO B 1 502 ? -32.031 -2.674 1.666 1 91.75 502 PRO B CA 1
ATOM 7888 C C . PRO B 1 502 ? -31.188 -2.324 0.439 1 91.75 502 PRO B C 1
ATOM 7890 O O . PRO B 1 502 ? -31.016 -3.158 -0.454 1 91.75 502 PRO B O 1
ATOM 7893 N N . PRO B 1 503 ? -30.75 -1.057 0.403 1 93.12 503 PRO B N 1
ATOM 7894 C CA . PRO B 1 503 ? -29.781 -0.717 -0.654 1 93.12 503 PRO B CA 1
ATOM 7895 C C . PRO B 1 503 ? -28.562 -1.637 -0.664 1 93.12 503 PRO B C 1
ATOM 7897 O O . PRO B 1 503 ? -28.328 -2.369 0.301 1 93.12 503 PRO B O 1
ATOM 7900 N N . GLU B 1 504 ? -27.844 -1.648 -1.798 1 88.88 504 GLU B N 1
ATOM 7901 C CA . GLU B 1 504 ? -26.609 -2.412 -1.92 1 88.88 504 GLU B CA 1
ATOM 7902 C C . GLU B 1 504 ? -25.562 -1.938 -0.914 1 88.88 504 GLU B C 1
ATOM 7904 O O . GLU B 1 504 ? -25.703 -0.869 -0.316 1 88.88 504 GLU B O 1
ATOM 7909 N N . LEU B 1 505 ? -24.547 -2.764 -0.809 1 83.31 505 LEU B N 1
ATOM 7910 C CA . LEU B 1 505 ? -23.438 -2.41 0.073 1 83.31 505 LEU B CA 1
ATOM 7911 C C . LEU B 1 505 ? -22.875 -1.037 -0.284 1 83.31 505 LEU B C 1
ATOM 7913 O O . LEU B 1 505 ? -22.578 -0.766 -1.451 1 83.31 505 LEU B O 1
ATOM 7917 N N . LEU B 1 506 ? -22.812 -0.101 0.656 1 91.75 506 LEU B N 1
ATOM 7918 C CA . LEU B 1 506 ? -22.234 1.232 0.569 1 91.75 506 LEU B CA 1
ATOM 7919 C C . LEU B 1 506 ? -23.125 2.174 -0.221 1 91.75 506 LEU B C 1
ATOM 7921 O O . LEU B 1 506 ? -22.797 3.342 -0.424 1 91.75 506 LEU B O 1
ATOM 7925 N N . GLU B 1 507 ? -24.281 1.637 -0.7 1 95.75 507 GLU B N 1
ATOM 7926 C CA . GLU B 1 507 ? -25.266 2.49 -1.37 1 95.75 507 GLU B CA 1
ATOM 7927 C C . GLU B 1 507 ? -26.172 3.178 -0.363 1 95.75 507 GLU B C 1
ATOM 7929 O O . GLU B 1 507 ? -26.578 2.572 0.636 1 95.75 507 GLU B O 1
ATOM 7934 N N . THR B 1 508 ? -26.438 4.438 -0.675 1 97.5 508 THR B N 1
ATOM 7935 C CA . THR B 1 508 ? -27.312 5.203 0.202 1 97.5 508 THR B CA 1
ATOM 7936 C C . THR B 1 508 ? -28.781 4.914 -0.116 1 97.5 508 THR B C 1
ATOM 7938 O O . THR B 1 508 ? -29.094 4.023 -0.911 1 97.5 508 THR B O 1
ATOM 7941 N N . SER B 1 509 ? -29.688 5.66 0.59 1 97 509 SER B N 1
ATOM 7942 C CA . SER B 1 509 ? -31.125 5.535 0.345 1 97 509 SER B CA 1
ATOM 7943 C C . SER B 1 509 ? -31.5 6.141 -1 1 97 509 SER B C 1
ATOM 7945 O O . SER B 1 509 ? -32.625 5.953 -1.471 1 97 509 SER B O 1
ATOM 7947 N N . LEU B 1 510 ? -30.656 6.887 -1.646 1 96 510 LEU B N 1
ATOM 7948 C CA . LEU B 1 510 ? -30.828 7.383 -3.008 1 96 510 LEU B CA 1
ATOM 7949 C C . LEU B 1 510 ? -30.078 6.508 -4.008 1 96 510 LEU B C 1
ATOM 7951 O O . LEU B 1 510 ? -28.859 6.547 -4.074 1 96 510 LEU B O 1
ATOM 7955 N N . PRO B 1 511 ? -30.812 5.707 -4.793 1 95.31 511 PRO B N 1
ATOM 7956 C CA . PRO B 1 511 ? -30.141 4.797 -5.723 1 95.31 511 PRO B CA 1
ATOM 7957 C C . PRO B 1 511 ? -29.141 5.508 -6.637 1 95.31 511 PRO B C 1
ATOM 7959 O O . PRO B 1 511 ? -29.453 6.566 -7.188 1 95.31 511 PRO B O 1
ATOM 7962 N N . GLY B 1 512 ? -27.938 4.961 -6.719 1 96.5 512 GLY B N 1
ATOM 7963 C CA . GLY B 1 512 ? -26.906 5.531 -7.566 1 96.5 512 GLY B CA 1
ATOM 7964 C C . GLY B 1 512 ? -25.984 6.473 -6.824 1 96.5 512 GLY B C 1
ATOM 7965 O O . GLY B 1 512 ? -24.984 6.938 -7.379 1 96.5 512 GLY B O 1
ATOM 7966 N N . VAL B 1 513 ? -26.328 6.734 -5.562 1 98.06 513 VAL B N 1
ATOM 7967 C CA . VAL B 1 513 ? -25.484 7.543 -4.688 1 98.06 513 VAL B CA 1
ATOM 7968 C C . VAL B 1 513 ? -24.906 6.668 -3.58 1 98.06 513 VAL B C 1
ATOM 7970 O O . VAL B 1 513 ? -25.656 6.016 -2.84 1 98.06 513 VAL B O 1
ATOM 7973 N N . PHE B 1 514 ? -23.609 6.641 -3.457 1 97.88 514 PHE B N 1
ATOM 7974 C CA . PHE B 1 514 ? -22.891 5.793 -2.512 1 97.88 514 PHE B CA 1
ATOM 7975 C C . PHE B 1 514 ? -22.141 6.637 -1.487 1 97.88 514 PHE B C 1
ATOM 7977 O O . PHE B 1 514 ? -21.938 7.836 -1.693 1 97.88 514 PHE B O 1
ATOM 7984 N N . ALA B 1 515 ? -21.812 6.012 -0.377 1 97.94 515 ALA B N 1
ATOM 7985 C CA . ALA B 1 515 ? -21.016 6.684 0.643 1 97.94 515 ALA B CA 1
ATOM 7986 C C . ALA B 1 515 ? -19.922 5.762 1.18 1 97.94 515 ALA B C 1
ATOM 7988 O O . ALA B 1 515 ? -20.172 4.578 1.424 1 97.94 515 ALA B O 1
ATOM 7989 N N . VAL B 1 516 ? -18.719 6.32 1.288 1 95.88 516 VAL B N 1
ATOM 7990 C CA . VAL B 1 516 ? -17.594 5.543 1.766 1 95.88 516 VAL B CA 1
ATOM 7991 C C . VAL B 1 516 ? -16.75 6.391 2.713 1 95.88 516 VAL B C 1
ATOM 7993 O O . VAL B 1 516 ? -16.734 7.621 2.611 1 95.88 516 VAL B O 1
ATOM 7996 N N . GLY B 1 517 ? -16.016 5.727 3.633 1 93.12 517 GLY B N 1
ATOM 7997 C CA . GLY B 1 517 ? -15.102 6.406 4.539 1 93.12 517 GLY B CA 1
ATOM 7998 C C . GLY B 1 517 ? -15.789 6.961 5.773 1 93.12 517 GLY B C 1
ATOM 7999 O O . GLY B 1 517 ? -16.844 6.461 6.184 1 93.12 517 GLY B O 1
ATOM 8000 N N . ASP B 1 518 ? -15.227 7.984 6.355 1 90.81 518 ASP B N 1
ATOM 8001 C CA . ASP B 1 518 ? -15.602 8.453 7.688 1 90.81 518 ASP B CA 1
ATOM 8002 C C . ASP B 1 518 ? -16.984 9.102 7.672 1 90.81 518 ASP B C 1
ATOM 8004 O O . ASP B 1 518 ? -17.609 9.266 8.719 1 90.81 518 ASP B O 1
ATOM 8008 N N . ILE B 1 519 ? -17.453 9.445 6.465 1 95.5 519 ILE B N 1
ATOM 8009 C CA . ILE B 1 519 ? -18.766 10.078 6.375 1 95.5 519 ILE B CA 1
ATOM 8010 C C . ILE B 1 519 ? -19.859 9.039 6.566 1 95.5 519 ILE B C 1
ATOM 8012 O O . ILE B 1 519 ? -21.016 9.383 6.824 1 95.5 519 ILE B O 1
ATOM 8016 N N . ARG B 1 520 ? -19.547 7.809 6.383 1 94.56 520 ARG B N 1
ATOM 8017 C CA . ARG B 1 520 ? -20.531 6.73 6.457 1 94.56 520 ARG B CA 1
ATOM 8018 C C . ARG B 1 520 ? -20.781 6.324 7.902 1 94.56 520 ARG B C 1
ATOM 8020 O O . ARG B 1 520 ? -19.859 6.246 8.711 1 94.56 520 ARG B O 1
ATOM 8027 N N . CYS B 1 521 ? -22.016 6.059 8.211 1 91.12 521 CYS B N 1
ATOM 8028 C CA . CYS B 1 521 ? -22.391 5.531 9.516 1 91.12 521 CYS B CA 1
ATOM 8029 C C . CYS B 1 521 ? -21.766 4.156 9.75 1 91.12 521 CYS B C 1
ATOM 8031 O O . CYS B 1 521 ? -21.828 3.291 8.875 1 91.12 521 CYS B O 1
ATOM 8033 N N . GLY B 1 522 ? -21.141 4.043 10.875 1 80.06 522 GLY B N 1
ATOM 8034 C CA . GLY B 1 522 ? -20.594 2.742 11.234 1 80.06 522 GLY B CA 1
ATOM 8035 C C . GLY B 1 522 ? -19.188 2.508 10.695 1 80.06 522 GLY B C 1
ATOM 8036 O O . GLY B 1 522 ? -18.625 1.434 10.898 1 80.06 522 GLY B O 1
ATOM 8037 N N . SER B 1 523 ? -18.625 3.479 10.016 1 83.75 523 SER B N 1
ATOM 8038 C CA . SER B 1 523 ? -17.281 3.32 9.5 1 83.75 523 SER B CA 1
ATOM 8039 C C . SER B 1 523 ? -16.266 3.23 10.633 1 83.75 523 SER B C 1
ATOM 8041 O O . SER B 1 523 ? -16.516 3.717 11.734 1 83.75 523 SER B O 1
ATOM 8043 N N . MET B 1 524 ? -15.141 2.59 10.469 1 74.06 524 MET B N 1
ATOM 8044 C CA . MET B 1 524 ? -14.117 2.371 11.492 1 74.06 524 MET B CA 1
ATOM 8045 C C . MET B 1 524 ? -13.281 3.631 11.703 1 74.06 524 MET B C 1
ATOM 8047 O O . MET B 1 524 ? -12.547 3.738 12.688 1 74.06 524 MET B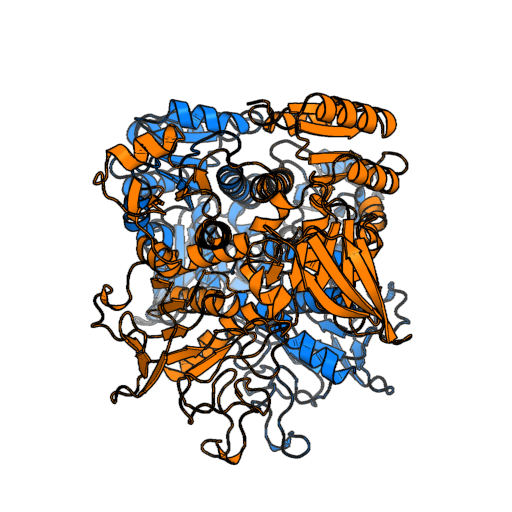 O 1
ATOM 8051 N N . LYS B 1 525 ? -13.398 4.566 10.898 1 79.69 525 LYS B N 1
ATOM 8052 C CA . LYS B 1 525 ? -12.641 5.812 10.984 1 79.69 525 LYS B CA 1
ATOM 8053 C C . LYS B 1 525 ? -11.141 5.543 10.992 1 79.69 525 LYS B C 1
ATOM 8055 O O . LYS B 1 525 ? -10.414 6.047 11.859 1 79.69 525 LYS B O 1
ATOM 8060 N N . ARG B 1 526 ? -10.68 4.641 10.164 1 80.5 526 ARG B N 1
ATOM 8061 C CA . ARG B 1 526 ? -9.281 4.312 9.914 1 80.5 526 ARG B CA 1
ATOM 8062 C C . ARG B 1 526 ? -8.953 4.418 8.43 1 80.5 526 ARG B C 1
ATOM 8064 O O . ARG B 1 526 ? -9.789 4.113 7.578 1 80.5 526 ARG B O 1
ATOM 8071 N N . VAL B 1 527 ? -7.746 4.766 8.172 1 86.38 527 VAL B N 1
ATOM 8072 C CA . VAL B 1 527 ? -7.316 5 6.797 1 86.38 527 VAL B CA 1
ATOM 8073 C C . VAL B 1 527 ? -7.48 3.719 5.98 1 86.38 527 VAL B C 1
ATOM 8075 O O . VAL B 1 527 ? -8.047 3.74 4.887 1 86.38 527 VAL B O 1
ATOM 8078 N N . ALA B 1 528 ? -7.074 2.617 6.52 1 84 528 ALA B N 1
ATOM 8079 C CA . ALA B 1 528 ? -7.121 1.349 5.801 1 84 528 ALA B CA 1
ATOM 8080 C C . ALA B 1 528 ? -8.562 0.933 5.512 1 84 528 ALA B C 1
ATOM 8082 O O . ALA B 1 528 ? -8.875 0.469 4.41 1 84 528 ALA B O 1
ATOM 8083 N N . SER B 1 529 ? -9.414 1.048 6.469 1 84 529 SER B N 1
ATOM 8084 C CA . SER B 1 529 ? -10.82 0.704 6.277 1 84 529 SER B CA 1
ATOM 8085 C C . SER B 1 529 ? -11.484 1.626 5.258 1 84 529 SER B C 1
ATOM 8087 O O . SER B 1 529 ? -12.297 1.181 4.445 1 84 529 SER B O 1
ATOM 8089 N N . ALA B 1 530 ? -11.141 2.904 5.352 1 91.06 530 ALA B N 1
ATOM 8090 C CA . ALA B 1 530 ? -11.672 3.869 4.395 1 91.06 530 ALA B CA 1
ATOM 8091 C C . ALA B 1 530 ? -11.266 3.512 2.967 1 91.06 530 ALA B C 1
ATOM 8093 O O . ALA B 1 530 ? -12.102 3.525 2.057 1 91.06 530 ALA B O 1
ATOM 8094 N N . THR B 1 531 ? -10.008 3.205 2.783 1 91.31 531 THR B N 1
ATOM 8095 C CA . THR B 1 531 ? -9.523 2.809 1.468 1 91.31 531 THR B CA 1
ATOM 8096 C C . THR B 1 531 ? -10.219 1.538 0.991 1 91.31 531 THR B C 1
ATOM 8098 O O . THR B 1 531 ? -10.539 1.406 -0.192 1 91.31 531 THR B O 1
ATOM 8101 N N . GLY B 1 532 ? -10.406 0.617 1.927 1 86.56 532 GLY B N 1
ATOM 8102 C CA . GLY B 1 532 ? -11.125 -0.6 1.595 1 86.56 532 GLY B CA 1
ATOM 8103 C C . GLY B 1 532 ? -12.539 -0.341 1.097 1 86.56 532 GLY B C 1
ATOM 8104 O O . GLY B 1 532 ? -12.969 -0.938 0.11 1 86.56 532 GLY B O 1
ATOM 8105 N N . GLU B 1 533 ? -13.195 0.539 1.746 1 90.19 533 GLU B N 1
ATOM 8106 C CA . GLU B 1 533 ? -14.547 0.892 1.312 1 90.19 533 GLU B CA 1
ATOM 8107 C C . GLU B 1 533 ? -14.531 1.563 -0.058 1 90.19 533 GLU B C 1
ATOM 8109 O O . GLU B 1 533 ? -15.398 1.306 -0.894 1 90.19 533 GLU B O 1
ATOM 8114 N N . GLY B 1 534 ? -13.531 2.439 -0.246 1 93.19 534 GLY B N 1
ATOM 8115 C CA . GLY B 1 534 ? -13.383 3.074 -1.545 1 93.19 534 GLY B CA 1
ATOM 8116 C C . GLY B 1 534 ? -13.211 2.082 -2.68 1 93.19 534 GLY B C 1
ATOM 8117 O O . GLY B 1 534 ? -13.758 2.271 -3.766 1 93.19 534 GLY B O 1
ATOM 8118 N N . ALA B 1 535 ? -12.484 1.056 -2.408 1 88.31 535 ALA B N 1
ATOM 8119 C CA . ALA B 1 535 ? -12.297 0 -3.4 1 88.31 535 ALA B CA 1
ATOM 8120 C C . ALA B 1 535 ? -13.562 -0.827 -3.57 1 88.31 535 ALA B C 1
ATOM 8122 O O . ALA B 1 535 ? -13.945 -1.174 -4.691 1 88.31 535 ALA B O 1
ATOM 8123 N N . SER B 1 536 ? -14.25 -1.062 -2.512 1 85.19 536 SER B N 1
ATOM 8124 C CA . SER B 1 536 ? -15.367 -1.995 -2.479 1 85.19 536 SER B CA 1
ATOM 8125 C C . SER B 1 536 ? -16.625 -1.381 -3.102 1 85.19 536 SER B C 1
ATOM 8127 O O . SER B 1 536 ? -17.578 -2.092 -3.42 1 85.19 536 SER B O 1
ATOM 8129 N N . VAL B 1 537 ? -16.609 -0.09 -3.266 1 92 537 VAL B N 1
ATOM 8130 C CA . VAL B 1 537 ? -17.828 0.55 -3.777 1 92 537 VAL B CA 1
ATOM 8131 C C . VAL B 1 537 ? -17.906 0.36 -5.289 1 92 537 VAL B C 1
ATOM 8133 O O . VAL B 1 537 ? -18.984 0.464 -5.875 1 92 537 VAL B O 1
ATOM 8136 N N . VAL B 1 538 ? -16.812 0.087 -5.969 1 88.25 538 VAL B N 1
ATOM 8137 C CA . VAL B 1 538 ? -16.703 0.12 -7.422 1 88.25 538 VAL B CA 1
ATOM 8138 C C . VAL B 1 538 ? -17.562 -0.992 -8.031 1 88.25 538 VAL B C 1
ATOM 8140 O O . VAL B 1 538 ? -18.297 -0.762 -8.992 1 88.25 538 VAL B O 1
ATOM 8143 N N . PRO B 1 539 ? -17.547 -2.225 -7.434 1 81.5 539 PRO B N 1
ATOM 8144 C CA . PRO B 1 539 ? -18.453 -3.24 -7.977 1 81.5 539 PRO B CA 1
ATOM 8145 C C . PRO B 1 539 ? -19.906 -2.818 -7.91 1 81.5 539 PRO B C 1
ATOM 8147 O O . PRO B 1 539 ? -20.688 -3.119 -8.82 1 81.5 539 PRO B O 1
ATOM 8150 N N . ALA B 1 540 ? -20.266 -2.205 -6.836 1 88.44 54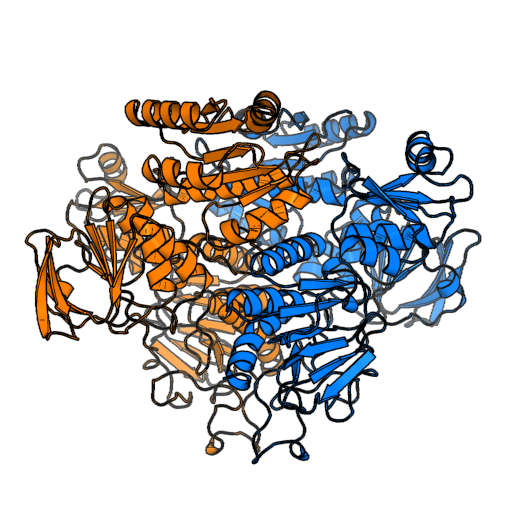0 ALA B N 1
ATOM 8151 C CA . ALA B 1 540 ? -21.641 -1.734 -6.703 1 88.44 540 ALA B CA 1
ATOM 8152 C C . ALA B 1 540 ? -21.969 -0.681 -7.758 1 88.44 540 ALA B C 1
ATOM 8154 O O . ALA B 1 540 ? -23.094 -0.635 -8.273 1 88.44 540 ALA B O 1
ATOM 8155 N N . ILE B 1 541 ? -21.016 0.186 -8.078 1 92.94 541 ILE B N 1
ATOM 8156 C CA . ILE B 1 541 ? -21.188 1.198 -9.117 1 92.94 541 ILE B CA 1
ATOM 8157 C C . ILE B 1 541 ? -21.391 0.522 -10.469 1 92.94 541 ILE B C 1
ATOM 8159 O O . ILE B 1 541 ? -22.281 0.892 -11.234 1 92.94 541 ILE B O 1
ATOM 8163 N N . HIS B 1 542 ? -20.594 -0.498 -10.742 1 85.62 542 HIS B N 1
ATOM 8164 C CA . HIS B 1 542 ? -20.734 -1.235 -11.992 1 85.62 542 HIS B CA 1
ATOM 8165 C C . HIS B 1 542 ? -22.109 -1.868 -12.117 1 85.62 542 HIS B C 1
ATOM 8167 O O . HIS B 1 542 ? -22.719 -1.836 -13.188 1 85.62 542 HIS B O 1
ATOM 8173 N N . ALA B 1 543 ? -22.5 -2.453 -11.023 1 85.88 543 ALA B N 1
ATOM 8174 C CA . ALA B 1 543 ? -23.812 -3.086 -11.023 1 85.88 543 ALA B CA 1
ATOM 8175 C C . ALA B 1 543 ? -24.906 -2.064 -11.289 1 85.88 543 ALA B C 1
ATOM 8177 O O . ALA B 1 543 ? -25.875 -2.354 -12.008 1 85.88 543 ALA B O 1
ATOM 8178 N N . PHE B 1 544 ? -24.828 -0.858 -10.781 1 92.38 544 PHE B N 1
ATOM 8179 C CA . PHE B 1 544 ? -25.812 0.201 -10.945 1 92.38 544 PHE B CA 1
ATOM 8180 C C . PHE B 1 544 ? -25.812 0.733 -12.375 1 92.38 544 PHE B C 1
ATOM 8182 O O . PHE B 1 544 ? -26.859 1.027 -12.938 1 92.38 544 PHE B O 1
ATOM 8189 N N . LEU B 1 545 ? -24.609 0.819 -12.969 1 92.5 545 LEU B N 1
ATOM 8190 C CA . LEU B 1 545 ? -24.438 1.41 -14.297 1 92.5 545 LEU B CA 1
ATOM 8191 C C . LEU B 1 545 ? -24.781 0.396 -15.383 1 92.5 545 LEU B C 1
ATOM 8193 O O . LEU B 1 545 ? -25.031 0.773 -16.531 1 92.5 545 LEU B O 1
ATOM 8197 N N . GLY B 1 546 ? -24.516 -0.924 -15.125 1 83.31 546 GLY B N 1
ATOM 8198 C CA . GLY B 1 546 ? -24.812 -1.974 -16.078 1 83.31 546 GLY B CA 1
ATOM 8199 C C . GLY B 1 546 ? -26.266 -2.418 -16.062 1 83.31 546 GLY B C 1
ATOM 8200 O O . GLY B 1 546 ? -26.875 -2.605 -17.109 1 83.31 546 GLY B O 1
#